Protein 7XNT (pdb70)

Structure (mmCIF, N/CA/C/O backbone):
data_7XNT
#
_entry.id   7XNT
#
_cell.length_a   69.943
_cell.length_b   73.041
_cell.length_c   87.963
_cell.angle_alpha   66.13
_cell.angle_beta   79.56
_cell.angle_gamma   69.10
#
_symmetry.space_group_name_H-M   'P 1'
#
loop_
_entity.id
_entity.type
_entity.pdbx_description
1 polymer '4-hydroxyphenylpyruvate dioxygenase'
2 non-polymer 'COBALT (II) ION'
3 non-polymer 3-(2,6-dimethylphenyl)-1-methyl-6-(2-oxidanyl-6-oxidanylidene-cyclohexen-1-yl)carbonyl-quinazoline-2,4-dione
4 water water
#
loop_
_atom_site.group_PDB
_atom_site.id
_atom_site.type_symbol
_atom_site.label_atom_id
_atom_site.label_alt_id
_atom_site.label_comp_id
_atom_site.label_asym_id
_atom_site.label_entity_id
_atom_site.label_seq_id
_atom_site.pdbx_PDB_ins_code
_atom_site.Cartn_x
_atom_site.Cartn_y
_atom_site.Cartn_z
_atom_site.occupancy
_atom_site.B_iso_or_equiv
_atom_site.auth_seq_id
_atom_site.auth_comp_id
_atom_site.auth_asym_id
_atom_site.auth_atom_id
_atom_site.pdbx_PDB_model_num
ATOM 1 N N . ALA A 1 1 ? 19.242 35.960 46.524 1.00 57.93 1 ALA G N 1
ATOM 2 C CA . ALA A 1 1 ? 20.019 37.187 46.465 1.00 57.00 1 ALA G CA 1
ATOM 3 C C . ALA A 1 1 ? 20.331 37.552 45.011 1.00 53.70 1 ALA G C 1
ATOM 4 O O . ALA A 1 1 ? 21.481 37.833 44.654 1.00 51.47 1 ALA G O 1
ATOM 6 N N . ASP A 1 2 ? 19.300 37.524 44.167 1.00 48.03 2 ASP G N 1
ATOM 7 C CA . ASP A 1 2 ? 19.435 38.052 42.818 1.00 46.94 2 ASP G CA 1
ATOM 8 C C . ASP A 1 2 ? 19.861 39.510 42.890 1.00 50.22 2 ASP G C 1
ATOM 9 O O . ASP A 1 2 ? 19.621 40.198 43.886 1.00 51.53 2 ASP G O 1
ATOM 14 N N . LEU A 1 3 ? 20.504 39.969 41.816 1.00 43.02 3 LEU G N 1
ATOM 15 C CA . LEU A 1 3 ? 21.095 41.297 41.716 1.00 46.15 3 LEU G CA 1
ATOM 16 C C . LEU A 1 3 ? 20.181 42.283 41.005 1.00 43.59 3 LEU G C 1
ATOM 17 O O . LEU A 1 3 ? 20.191 43.475 41.315 1.00 41.90 3 LEU G O 1
ATOM 22 N N . TYR A 1 4 ? 19.433 41.803 40.021 1.00 43.17 4 TYR G N 1
ATOM 23 C CA . TYR A 1 4 ? 18.431 42.585 39.312 1.00 41.26 4 TYR G CA 1
ATOM 24 C C . TYR A 1 4 ? 17.483 41.581 38.665 1.00 40.92 4 TYR G C 1
ATOM 25 O O . TYR A 1 4 ? 17.615 40.370 38.871 1.00 35.57 4 TYR G O 1
ATOM 34 N N . GLU A 1 5 ? 16.510 42.079 37.899 1.00 33.26 5 GLU G N 1
ATOM 35 C CA . GLU A 1 5 ? 15.436 41.212 37.428 1.00 34.69 5 GLU G CA 1
ATOM 36 C C . GLU A 1 5 ? 16.001 39.965 36.746 1.00 33.07 5 GLU G C 1
ATOM 37 O O . GLU A 1 5 ? 16.979 40.017 35.995 1.00 31.06 5 GLU G O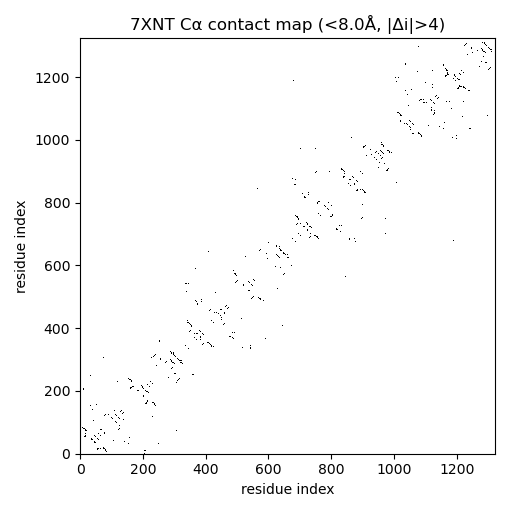 1
ATOM 43 N N . ASN A 1 6 ? 15.376 38.839 37.035 1.00 30.21 6 ASN G N 1
ATOM 44 C CA . ASN A 1 6 ? 15.888 37.513 36.664 1.00 28.24 6 ASN G CA 1
ATOM 45 C C . ASN A 1 6 ? 14.784 36.806 35.879 1.00 29.68 6 ASN G C 1
ATOM 46 O O . ASN A 1 6 ? 14.156 35.864 36.376 1.00 29.93 6 ASN G O 1
ATOM 51 N N . PRO A 1 7 ? 14.502 37.254 34.647 1.00 29.35 7 PRO G N 1
ATOM 52 C CA . PRO A 1 7 ? 13.295 36.752 33.962 1.00 33.25 7 PRO G CA 1
ATOM 53 C C . PRO A 1 7 ? 13.362 35.271 33.618 1.00 31.90 7 PRO G C 1
ATOM 54 O O . PRO A 1 7 ? 12.314 34.628 33.491 1.00 34.32 7 PRO G O 1
ATOM 58 N N . MET A 1 8 ? 14.550 34.726 33.415 1.00 27.25 8 MET G N 1
ATOM 59 C CA . MET A 1 8 ? 14.714 33.292 33.172 1.00 30.65 8 MET G CA 1
ATOM 60 C C . MET A 1 8 ? 14.872 32.471 34.438 1.00 27.10 8 MET G C 1
ATOM 61 O O . MET A 1 8 ? 15.049 31.250 34.341 1.00 30.39 8 MET G O 1
ATOM 66 N N . GLY A 1 9 ? 14.810 33.080 35.613 1.00 25.34 9 GLY G N 1
ATOM 67 C CA . GLY A 1 9 ? 14.928 32.299 36.836 1.00 30.00 9 GLY G CA 1
ATOM 68 C C . GLY A 1 9 ? 16.267 31.602 37.027 1.00 29.14 9 GLY G C 1
ATOM 69 O O . GLY A 1 9 ? 16.307 30.516 37.607 1.00 31.11 9 GLY G O 1
ATOM 70 N N . LEU A 1 10 ? 17.360 32.215 36.577 1.00 25.54 10 LEU G N 1
ATOM 71 C CA . LEU A 1 10 ? 18.684 31.616 36.694 1.00 29.78 10 LEU G CA 1
ATOM 72 C C . LEU A 1 10 ? 19.060 31.424 38.147 1.00 30.18 10 LEU G C 1
ATOM 73 O O . LEU A 1 10 ? 18.744 32.245 38.998 1.00 29.46 10 LEU G O 1
ATOM 78 N N . MET A 1 11 ? 19.784 30.351 38.415 1.00 27.30 11 MET G N 1
ATOM 79 C CA . MET A 1 11 ? 20.229 30.013 39.759 1.00 30.91 11 MET G CA 1
ATOM 80 C C . MET A 1 11 ? 21.598 29.344 39.711 1.00 32.92 11 MET G C 1
ATOM 81 O O . MET A 1 11 ? 21.855 28.379 40.442 1.00 29.75 11 MET G O 1
ATOM 86 N N . GLY A 1 12 ? 22.484 29.815 38.842 1.00 26.62 12 GLY G N 1
ATOM 87 C CA . GLY A 1 12 ? 23.856 29.342 38.852 1.00 31.86 12 GLY G CA 1
ATOM 88 C C . GLY A 1 12 ? 24.132 28.308 37.765 1.00 28.88 12 GLY G C 1
ATOM 89 O O . GLY A 1 12 ? 23.227 27.771 37.128 1.00 27.47 12 GLY G O 1
ATOM 90 N N . PHE A 1 13 ? 25.423 28.095 37.494 1.00 27.77 13 PHE G N 1
ATOM 91 C CA . PHE A 1 13 ? 25.813 27.053 36.559 1.00 33.91 13 PHE G CA 1
ATOM 92 C C . PHE A 1 13 ? 25.333 25.720 37.095 1.00 33.62 13 PHE G C 1
ATOM 93 O O . PHE A 1 13 ? 25.349 25.486 38.308 1.00 26.02 13 PHE G O 1
ATOM 101 N N . GLU A 1 14 ? 24.936 24.835 36.178 1.00 29.54 14 GLU G N 1
ATOM 102 C CA . GLU A 1 14 ? 24.598 23.455 36.525 1.00 25.10 14 GLU G CA 1
ATOM 103 C C . GLU A 1 14 ? 25.678 22.441 36.144 1.00 27.98 14 GLU G C 1
ATOM 104 O O . GLU A 1 14 ? 26.100 21.632 36.981 1.00 25.90 14 GLU G O 1
ATOM 110 N N . PHE A 1 15 ? 26.068 22.395 34.870 1.00 26.18 15 PHE G N 1
ATOM 111 C CA . PHE A 1 15 ? 27.213 21.583 34.490 1.00 24.65 15 PHE G CA 1
ATOM 112 C C . PHE A 1 15 ? 27.909 22.234 33.311 1.00 24.85 15 PHE G C 1
ATOM 113 O O . PHE A 1 15 ? 27.378 23.138 32.666 1.00 27.35 15 PHE G O 1
ATOM 121 N N . ILE A 1 16 ? 29.130 21.792 33.056 1.00 21.22 16 ILE G N 1
ATOM 122 C CA . ILE A 1 16 ? 29.714 22.054 31.754 1.00 23.79 16 ILE G CA 1
ATOM 123 C C . ILE A 1 16 ? 30.041 20.705 31.144 1.00 30.25 16 ILE G C 1
ATOM 124 O O . ILE A 1 16 ? 30.319 19.735 31.856 1.00 30.15 16 ILE G O 1
ATOM 129 N N . GLU A 1 17 ? 29.975 20.655 29.814 1.00 25.48 17 GLU G N 1
ATOM 130 C CA . GLU A 1 17 ? 30.028 19.423 29.055 1.00 29.49 17 GLU G CA 1
ATOM 131 C C . GLU A 1 17 ? 31.251 19.482 28.151 1.00 30.55 17 GLU G C 1
ATOM 132 O O . GLU A 1 17 ? 31.579 20.543 27.625 1.00 29.75 17 GLU G O 1
ATOM 138 N N . PHE A 1 18 ? 31.924 18.344 27.982 1.00 25.09 18 PHE G N 1
ATOM 139 C CA . PHE A 1 18 ? 33.161 18.254 27.211 1.00 28.42 18 PHE G CA 1
ATOM 140 C C . PHE A 1 18 ? 33.054 17.122 26.207 1.00 34.29 18 PHE G C 1
ATOM 141 O O . PHE A 1 18 ? 32.426 16.101 26.477 1.00 28.18 18 PHE G O 1
ATOM 149 N N . ALA A 1 19 ? 33.713 17.285 25.065 1.00 30.68 19 ALA G N 1
ATOM 150 C CA . ALA A 1 19 ? 33.799 16.191 24.130 1.00 28.30 19 ALA G CA 1
ATOM 151 C C . ALA A 1 19 ? 35.119 16.293 23.393 1.00 33.57 19 ALA G C 1
ATOM 152 O O . ALA A 1 19 ? 35.753 17.347 23.331 1.00 29.72 19 ALA G O 1
ATOM 154 N N . SER A 1 20 ? 35.529 15.172 22.833 1.00 30.95 20 SER G N 1
ATOM 155 C CA . SER A 1 20 ? 36.745 15.171 22.105 1.00 29.19 20 SER G CA 1
ATOM 156 C C . SER A 1 20 ? 36.607 14.163 20.981 1.00 35.93 20 SER G C 1
ATOM 157 O O . SER A 1 20 ? 35.964 13.122 21.173 1.00 33.36 20 SER G O 1
ATOM 160 N N . PRO A 1 21 ? 37.180 14.438 19.808 1.00 36.54 21 PRO G N 1
ATOM 161 C CA . PRO A 1 21 ? 37.173 13.444 18.739 1.00 36.46 21 PRO G CA 1
ATOM 162 C C . PRO A 1 21 ? 38.232 12.365 18.927 1.00 36.13 21 PRO G C 1
ATOM 163 O O . PRO A 1 21 ? 38.258 11.408 18.147 1.00 37.10 21 PRO G O 1
ATOM 167 N N . THR A 1 22 ? 39.081 12.480 19.955 1.00 39.35 22 THR G N 1
ATOM 168 C CA . THR A 1 22 ? 40.121 11.506 20.249 1.00 39.99 22 THR G CA 1
ATOM 169 C C . THR A 1 22 ? 39.878 10.832 21.592 1.00 41.07 22 THR G C 1
ATOM 170 O O . THR A 1 22 ? 39.783 11.522 22.617 1.00 40.94 22 THR G O 1
ATOM 174 N N . PRO A 1 23 ? 39.806 9.500 21.642 1.00 41.86 23 PRO G N 1
ATOM 175 C CA . PRO A 1 23 ? 39.571 8.829 22.924 1.00 41.41 23 PRO G CA 1
ATOM 176 C C . PRO A 1 23 ? 40.689 9.091 23.921 1.00 36.84 23 PRO G C 1
ATOM 177 O O . PRO A 1 23 ? 41.842 9.334 23.552 1.00 32.28 23 PRO G O 1
ATOM 181 N N . GLY A 1 24 ? 40.326 9.066 25.201 1.00 38.17 24 GLY G N 1
ATOM 182 C CA . GLY A 1 24 ? 41.325 9.159 26.249 1.00 37.27 24 GLY G CA 1
ATOM 183 C C . GLY A 1 24 ? 42.044 10.486 26.325 1.00 39.34 24 GLY G C 1
ATOM 184 O O . GLY A 1 24 ? 43.130 10.561 26.907 1.00 37.54 24 GLY G O 1
ATOM 185 N N . THR A 1 25 ? 41.481 11.549 25.747 1.00 34.75 25 THR G N 1
ATOM 186 C CA . THR A 1 25 ? 42.131 12.848 25.853 1.00 36.21 25 THR G CA 1
ATOM 187 C C . THR A 1 25 ? 41.509 13.733 26.920 1.00 37.68 25 THR G C 1
ATOM 188 O O . THR A 1 25 ? 42.192 14.623 27.446 1.00 38.73 25 THR G O 1
ATOM 192 N N . LEU A 1 26 ? 40.263 13.480 27.300 1.00 33.59 26 LEU G N 1
ATOM 193 C CA . LEU A 1 26 ? 39.638 14.311 28.319 1.00 35.44 26 LEU G CA 1
ATOM 194 C C . LEU A 1 26 ? 39.804 13.735 29.711 1.00 33.61 26 LEU G C 1
ATOM 195 O O . LEU A 1 26 ? 40.011 14.499 30.671 1.00 31.80 26 LEU G O 1
ATOM 200 N N . GLU A 1 27 ? 39.762 12.399 29.819 1.00 35.36 27 GLU G N 1
ATOM 201 C CA . GLU A 1 27 ? 39.838 11.723 31.113 1.00 33.38 27 GLU G CA 1
ATOM 202 C C . GLU A 1 27 ? 41.070 12.089 31.922 1.00 31.47 27 GLU G C 1
ATOM 203 O O . GLU A 1 27 ? 40.921 12.369 33.123 1.00 34.24 27 GLU G O 1
ATOM 209 N N . PRO A 1 28 ? 42.296 12.060 31.382 1.00 30.88 28 PRO G N 1
ATOM 210 C CA . PRO A 1 28 ? 43.445 12.430 32.223 1.00 34.07 28 PRO G CA 1
ATOM 211 C C . PRO A 1 28 ? 43.431 13.891 32.634 1.00 30.87 28 PRO G C 1
ATOM 212 O O . PRO A 1 28 ? 44.006 14.239 33.670 1.00 32.74 28 PRO G O 1
ATOM 216 N N . ILE A 1 29 ? 42.807 14.765 31.841 1.00 31.12 29 ILE G N 1
ATOM 217 C CA . ILE A 1 29 ? 42.751 16.172 32.224 1.00 34.56 29 ILE G CA 1
ATOM 218 C C . ILE A 1 29 ? 41.847 16.335 33.436 1.00 29.73 29 ILE G C 1
ATOM 219 O O . ILE A 1 29 ? 42.224 16.976 34.416 1.00 27.90 29 ILE G O 1
ATOM 224 N N . PHE A 1 30 ? 40.669 15.693 33.416 1.00 29.44 30 PHE G N 1
ATOM 225 C CA . PHE A 1 30 ? 39.813 15.683 34.595 1.00 29.62 30 PHE G CA 1
ATOM 226 C C . PHE A 1 30 ? 40.567 15.177 35.822 1.00 28.09 30 PHE G C 1
ATOM 227 O O . PHE A 1 30 ? 40.452 15.750 36.901 1.00 28.35 30 PHE G O 1
ATOM 235 N N . GLU A 1 31 ? 41.399 14.140 35.668 1.00 34.62 31 GLU G N 1
ATOM 236 C CA . GLU A 1 31 ? 42.041 13.556 36.847 1.00 32.10 31 GLU G CA 1
ATOM 237 C C . GLU A 1 31 ? 43.072 14.500 37.456 1.00 31.71 31 GLU G C 1
ATOM 238 O O . GLU A 1 31 ? 43.092 14.702 38.680 1.00 29.90 31 GLU G O 1
ATOM 244 N N . ILE A 1 32 ? 43.944 15.082 36.624 1.00 28.77 32 ILE G N 1
ATOM 245 C CA . ILE A 1 32 ? 44.958 15.987 37.139 1.00 27.91 32 ILE G CA 1
ATOM 246 C C . ILE A 1 32 ? 44.342 17.261 37.696 1.00 31.09 32 ILE G C 1
ATOM 247 O O . ILE A 1 32 ? 45.016 17.981 38.436 1.00 29.62 32 ILE G O 1
ATOM 252 N N . MET A 1 33 ? 43.084 17.554 37.375 1.00 29.79 33 MET G N 1
ATOM 253 C CA . MET A 1 33 ? 42.405 18.735 37.917 1.00 28.63 33 MET G CA 1
ATOM 254 C C . MET A 1 33 ? 41.587 18.411 39.155 1.00 28.47 33 MET G C 1
ATOM 255 O O . MET A 1 33 ? 40.776 19.240 39.587 1.00 29.53 33 MET G O 1
ATOM 260 N N . GLY A 1 34 ? 41.744 17.211 39.704 1.00 27.21 34 GLY G N 1
ATOM 261 C CA . GLY A 1 34 ? 41.067 16.867 40.938 1.00 28.42 34 GLY G CA 1
ATOM 262 C C . GLY A 1 34 ? 39.649 16.374 40.789 1.00 26.97 34 GLY G C 1
ATOM 263 O O . GLY A 1 34 ? 38.963 16.217 41.806 1.00 30.63 34 GLY G O 1
ATOM 264 N N . PHE A 1 35 ? 39.179 16.101 39.567 1.00 24.63 35 PHE G N 1
ATOM 265 C CA . PHE A 1 35 ? 37.824 15.610 39.405 1.00 28.37 35 PHE G CA 1
ATOM 266 C C . PHE A 1 35 ? 37.806 14.088 39.510 1.00 32.84 35 PHE G C 1
ATOM 267 O O . PHE A 1 35 ? 38.767 13.418 39.146 1.00 28.01 35 PHE G O 1
ATOM 275 N N . THR A 1 36 ? 36.716 13.559 40.050 1.00 30.39 36 THR G N 1
ATOM 276 C CA . THR A 1 36 ? 36.535 12.119 40.216 1.00 30.12 36 THR G CA 1
ATOM 277 C C . THR A 1 36 ? 35.337 11.690 39.394 1.00 30.48 36 THR G C 1
ATOM 278 O O . THR A 1 36 ? 34.299 12.356 39.419 1.00 31.66 36 THR G O 1
ATOM 282 N N . LYS A 1 37 ? 35.495 10.619 38.638 1.00 34.22 37 LYS G N 1
ATOM 283 C CA . LYS A 1 37 ? 34.361 10.067 37.913 1.00 31.82 37 LYS G CA 1
ATOM 284 C C . LYS A 1 37 ? 33.468 9.362 38.916 1.00 34.54 37 LYS G C 1
ATOM 285 O O . LYS A 1 37 ? 33.908 8.424 39.581 1.00 32.61 37 LYS G O 1
ATOM 291 N N . VAL A 1 38 ? 32.234 9.833 39.050 1.00 24.77 38 VAL G N 1
ATOM 292 C CA . VAL A 1 38 ? 31.289 9.270 40.005 1.00 29.92 38 VAL G CA 1
ATOM 293 C C . VAL A 1 38 ? 30.098 8.596 39.353 1.00 31.21 38 VAL G C 1
ATOM 294 O O . VAL A 1 38 ? 29.320 7.943 40.070 1.00 32.60 38 VAL G O 1
ATOM 298 N N . ALA A 1 39 ? 29.888 8.745 38.046 1.00 25.69 39 ALA G N 1
ATOM 299 C CA . ALA A 1 39 ? 28.677 8.124 37.528 1.00 27.80 39 ALA G CA 1
ATOM 300 C C . ALA A 1 39 ? 28.753 8.038 36.016 1.00 26.95 39 ALA G C 1
ATOM 301 O O . ALA A 1 39 ? 29.492 8.769 35.370 1.00 31.14 39 ALA G O 1
ATOM 303 N N . THR A 1 40 ? 27.935 7.164 35.463 1.00 26.16 40 THR G N 1
ATOM 304 C CA . THR A 1 40 ? 27.878 6.969 34.030 1.00 25.91 40 THR G CA 1
ATOM 305 C C . THR A 1 40 ? 26.415 7.003 33.656 1.00 24.86 40 THR G C 1
ATOM 306 O O . THR A 1 40 ? 25.549 6.575 34.429 1.00 32.75 40 THR G O 1
ATOM 310 N N . HIS A 1 41 ? 26.148 7.546 32.487 1.00 27.41 41 HIS G N 1
ATOM 311 C CA . HIS A 1 41 ? 24.795 7.599 31.976 1.00 31.12 41 HIS G CA 1
ATOM 312 C C . HIS A 1 41 ? 24.142 6.222 31.987 1.00 34.24 41 HIS G C 1
ATOM 313 O O . HIS A 1 41 ? 24.795 5.189 31.810 1.00 34.33 41 HIS G O 1
ATOM 320 N N . ARG A 1 42 ? 22.825 6.242 32.175 1.00 36.30 42 ARG G N 1
ATOM 321 C CA . ARG A 1 42 ? 21.984 5.043 32.135 1.00 42.25 42 ARG G CA 1
ATOM 322 C C . ARG A 1 42 ? 22.106 4.269 30.814 1.00 40.14 42 ARG G C 1
ATOM 323 O O . ARG A 1 42 ? 21.964 3.034 30.792 1.00 33.53 42 ARG G O 1
ATOM 331 N N . SER A 1 43 ? 22.336 4.966 29.702 1.00 37.43 43 SER G N 1
ATOM 332 C CA . SER A 1 43 ? 22.364 4.320 28.390 1.00 32.71 43 SER G CA 1
ATOM 333 C C . SER A 1 43 ? 23.445 4.831 27.462 1.00 36.59 43 SER G C 1
ATOM 334 O O . SER A 1 43 ? 23.772 4.132 26.500 1.00 36.49 43 SER G O 1
ATOM 337 N N . LYS A 1 44 ? 23.999 6.026 27.667 1.00 33.98 44 LYS G N 1
ATOM 338 C CA . LYS A 1 44 ? 24.907 6.587 26.684 1.00 33.22 44 LYS G CA 1
ATOM 339 C C . LYS A 1 44 ? 26.324 6.536 27.219 1.00 30.91 44 LYS G C 1
ATOM 340 O O . LYS A 1 44 ? 26.561 6.312 28.408 1.00 31.49 44 LYS G O 1
ATOM 346 N N . ASN A 1 45 ? 27.278 6.722 26.314 1.00 33.77 45 ASN G N 1
ATOM 347 C CA . ASN A 1 45 ? 28.684 6.761 26.701 1.00 34.54 45 ASN G CA 1
ATOM 348 C C . ASN A 1 45 ? 28.998 8.189 27.159 1.00 36.18 45 ASN G C 1
ATOM 349 O O . ASN A 1 45 ? 29.699 8.957 26.493 1.00 32.89 45 ASN G O 1
ATOM 354 N N . VAL A 1 46 ? 28.415 8.557 28.307 1.00 34.29 46 VAL G N 1
ATOM 355 C CA . VAL A 1 46 ? 28.642 9.870 28.905 1.00 31.06 46 VAL G CA 1
ATOM 356 C C . VAL A 1 46 ? 28.768 9.703 30.418 1.00 28.80 46 VAL G C 1
ATOM 357 O O . VAL A 1 46 ? 28.095 8.863 31.025 1.00 27.86 46 VAL G O 1
ATOM 361 N N . HIS A 1 47 ? 29.694 10.453 31.009 1.00 29.56 47 HIS G N 1
ATOM 362 C CA . HIS A 1 47 ? 30.138 10.210 32.373 1.00 29.25 47 HIS G CA 1
ATOM 363 C C . HIS A 1 47 ? 30.174 11.504 33.161 1.00 32.34 47 HIS G C 1
ATOM 364 O O . HIS A 1 47 ? 30.353 12.596 32.605 1.00 30.57 47 HIS G O 1
ATOM 371 N N . LEU A 1 48 ? 29.974 11.371 34.470 1.00 30.99 48 LEU G N 1
ATOM 372 C CA . LEU A 1 48 ? 29.908 12.517 35.359 1.00 33.28 48 LEU G CA 1
ATOM 373 C C . LEU A 1 48 ? 31.157 12.542 36.232 1.00 32.72 48 LEU G C 1
ATOM 374 O O . LEU A 1 48 ? 31.410 11.600 37.000 1.00 29.40 48 LEU G O 1
ATOM 379 N N . TYR A 1 49 ? 31.945 13.602 36.089 1.00 31.03 49 TYR G N 1
ATOM 380 C CA . TYR A 1 49 ? 33.071 13.879 36.969 1.00 28.31 49 TYR G CA 1
ATOM 381 C C . TYR A 1 49 ? 32.709 15.003 37.925 1.00 31.90 49 TYR G C 1
ATOM 382 O O . TYR A 1 49 ? 32.047 15.970 37.536 1.00 30.87 49 TYR G O 1
ATOM 391 N N . ARG A 1 50 ? 33.161 14.899 39.169 1.00 27.45 50 ARG G N 1
ATOM 392 C CA . ARG A 1 50 ? 32.659 15.812 40.180 1.00 29.83 50 ARG G CA 1
ATOM 393 C C . ARG A 1 50 ? 33.791 16.231 41.100 1.00 29.48 50 ARG G C 1
ATOM 394 O O . ARG A 1 50 ? 34.751 15.487 41.285 1.00 30.02 50 ARG G O 1
ATOM 402 N N . GLN A 1 51 ? 33.712 17.472 41.595 1.00 26.00 51 GLN G N 1
ATOM 403 C CA . GLN A 1 51 ? 34.627 17.994 42.609 1.00 29.87 51 GLN G CA 1
ATOM 404 C C . GLN A 1 51 ? 33.891 19.133 43.295 1.00 26.62 51 GLN G C 1
ATOM 405 O O . GLN A 1 51 ? 33.407 20.019 42.610 1.00 24.88 51 GLN G O 1
ATOM 411 N N . GLY A 1 52 ? 33.763 19.092 44.617 1.00 31.51 52 GLY G N 1
ATOM 412 C CA . GLY A 1 52 ? 32.909 20.068 45.273 1.00 31.44 52 GLY G CA 1
ATOM 413 C C . GLY A 1 52 ? 31.547 20.085 44.620 1.00 29.48 52 GLY G C 1
ATOM 414 O O . GLY A 1 52 ? 30.957 19.042 44.351 1.00 25.80 52 GLY G O 1
ATOM 415 N N . GLU A 1 53 ? 31.038 21.276 44.312 1.00 25.44 53 GLU G N 1
ATOM 416 C CA . GLU A 1 53 ? 29.751 21.407 43.632 1.00 31.46 53 GLU G CA 1
ATOM 417 C C . GLU A 1 53 ? 29.879 21.482 42.116 1.00 31.23 53 GLU G C 1
ATOM 418 O O . GLU A 1 53 ? 28.920 21.872 41.454 1.00 33.12 53 GLU G O 1
ATOM 420 N N . ILE A 1 54 ? 31.033 21.127 41.551 1.00 25.21 54 ILE G N 1
ATOM 421 C CA . ILE A 1 54 ? 31.239 21.189 40.114 1.00 25.85 54 ILE G CA 1
ATOM 422 C C . ILE A 1 54 ? 30.836 19.876 39.465 1.00 24.00 54 ILE G C 1
ATOM 423 O O . ILE A 1 54 ? 31.362 18.818 39.814 1.00 28.71 54 ILE G O 1
ATOM 428 N N . ASN A 1 55 ? 29.984 19.957 38.454 1.00 26.84 55 ASN G N 1
ATOM 429 C CA . ASN A 1 55 ? 29.538 18.810 37.673 1.00 23.46 55 ASN G CA 1
ATOM 430 C C . ASN A 1 55 ? 30.114 18.985 36.276 1.00 30.69 55 ASN G C 1
ATOM 431 O O . ASN A 1 55 ? 29.767 19.934 35.577 1.00 26.40 55 ASN G O 1
ATOM 436 N N . LEU A 1 56 ? 31.033 18.125 35.889 1.00 26.95 56 LEU G N 1
ATOM 437 C CA . LEU A 1 56 ? 31.560 18.120 34.529 1.00 26.40 56 LEU G CA 1
ATOM 438 C C . LEU A 1 56 ? 31.067 16.863 33.856 1.00 32.93 56 LEU G C 1
ATOM 439 O O . LEU A 1 56 ? 31.122 15.793 34.452 1.00 31.40 56 LEU G O 1
ATOM 444 N N . ILE A 1 57 ? 30.600 16.981 32.621 1.00 32.72 57 ILE G N 1
ATOM 445 C CA . ILE A 1 57 ? 30.072 15.839 31.901 1.00 26.31 57 ILE G CA 1
ATOM 446 C C . ILE A 1 57 ? 30.981 15.537 30.723 1.00 32.20 57 ILE G C 1
ATOM 447 O O . ILE A 1 57 ? 31.268 16.410 29.894 1.00 30.07 57 ILE G O 1
ATOM 452 N N . LEU A 1 58 ? 31.462 14.301 30.674 1.00 27.37 58 LEU G N 1
ATOM 453 C CA . LEU A 1 58 ? 32.282 13.811 29.574 1.00 29.79 58 LEU G CA 1
ATOM 454 C C . LEU A 1 58 ? 31.348 13.131 28.585 1.00 30.85 58 LEU G C 1
ATOM 455 O O . LEU A 1 58 ? 30.787 12.071 28.876 1.00 32.86 58 LEU G O 1
ATOM 460 N N . ASN A 1 59 ? 31.167 13.735 27.433 1.00 34.82 59 ASN G N 1
ATOM 461 C CA . ASN A 1 59 ? 30.197 13.254 26.464 1.00 30.41 59 ASN G CA 1
ATOM 462 C C . ASN A 1 59 ? 30.965 12.583 25.338 1.00 37.04 59 ASN G C 1
ATOM 463 O O . ASN A 1 59 ? 31.512 13.252 24.453 1.00 33.75 59 ASN G O 1
ATOM 468 N N . ASN A 1 60 ? 30.982 11.249 25.378 1.00 39.24 60 ASN G N 1
ATOM 469 C CA . ASN A 1 60 ? 31.608 10.412 24.370 1.00 38.46 60 ASN G CA 1
ATOM 470 C C . ASN A 1 60 ? 30.591 9.765 23.445 1.00 39.13 60 ASN G C 1
ATOM 471 O O . ASN A 1 60 ? 30.922 8.773 22.795 1.00 33.24 60 ASN G O 1
ATOM 476 N N . GLU A 1 61 ? 29.367 10.288 23.390 1.00 33.41 61 GLU G N 1
ATOM 477 C CA . GLU A 1 61 ? 28.306 9.630 22.632 1.00 42.11 61 GLU G CA 1
ATOM 478 C C . GLU A 1 61 ? 28.523 9.866 21.146 1.00 44.79 61 GLU G C 1
ATOM 479 O O . GLU A 1 61 ? 28.563 11.028 20.702 1.00 38.44 61 GLU G O 1
ATOM 485 N N . PRO A 1 62 ? 28.684 8.822 20.334 1.00 43.25 62 PRO G N 1
ATOM 486 C CA . PRO A 1 62 ? 28.948 9.056 18.915 1.00 44.32 62 PRO G CA 1
ATOM 487 C C . PRO A 1 62 ? 27.700 9.561 18.207 1.00 43.32 62 PRO G C 1
ATOM 488 O O . PRO A 1 62 ? 26.581 9.445 18.708 1.00 44.74 62 PRO G O 1
ATOM 492 N N . ASN A 1 63 ? 27.925 10.178 17.042 1.00 41.30 63 ASN G N 1
ATOM 493 C CA . ASN A 1 63 ? 26.851 10.631 16.161 1.00 43.27 63 ASN G CA 1
ATOM 494 C C . ASN A 1 63 ? 25.901 11.599 16.866 1.00 46.25 63 ASN G C 1
ATOM 495 O O . ASN A 1 63 ? 24.704 11.656 16.559 1.00 45.88 63 ASN G O 1
ATOM 500 N N . SER A 1 64 ? 26.421 12.377 17.807 1.00 38.51 64 SER G N 1
ATOM 501 C CA . SER A 1 64 ? 25.613 13.235 18.649 1.00 34.66 64 SER G CA 1
ATOM 502 C C . SER A 1 64 ? 26.004 14.686 18.389 1.00 36.11 64 SER G C 1
ATOM 503 O O . SER A 1 64 ? 26.948 14.968 17.652 1.00 33.84 64 SER G O 1
ATOM 506 N N . ILE A 1 65 ? 25.249 15.610 18.984 1.00 35.13 65 ILE G N 1
ATOM 507 C CA . ILE A 1 65 ? 25.600 17.030 18.887 1.00 36.97 65 ILE G CA 1
ATOM 508 C C . ILE A 1 65 ? 27.023 17.251 19.381 1.00 34.96 65 ILE G C 1
ATOM 509 O O . ILE A 1 65 ? 27.841 17.919 18.734 1.00 34.64 65 ILE G O 1
ATOM 514 N N . ALA A 1 66 ? 27.333 16.678 20.542 1.00 32.89 66 ALA G N 1
ATOM 515 C CA . ALA A 1 66 ? 28.670 16.772 21.105 1.00 35.77 66 ALA G CA 1
ATOM 516 C C . ALA A 1 66 ? 29.731 16.306 20.113 1.00 34.97 66 ALA G C 1
ATOM 517 O O . ALA A 1 66 ? 30.714 17.011 19.875 1.00 31.63 66 ALA G O 1
ATOM 519 N N . SER A 1 67 ? 29.566 15.106 19.538 1.00 36.20 67 SER G N 1
ATOM 520 C CA . SER A 1 67 ? 30.618 14.575 18.677 1.00 36.99 67 SER G CA 1
ATOM 521 C C . SER A 1 67 ? 30.772 15.410 17.407 1.00 34.98 67 SER G C 1
ATOM 522 O O . SER A 1 67 ? 31.893 15.620 16.943 1.00 37.14 67 SER G O 1
ATOM 525 N N . TYR A 1 68 ? 29.670 15.892 16.827 1.00 33.56 68 TYR G N 1
ATOM 526 C CA . TYR A 1 68 ? 29.808 16.817 15.696 1.00 38.36 68 TYR G CA 1
ATOM 527 C C . TYR A 1 68 ? 30.563 18.072 16.106 1.00 37.14 68 TYR G C 1
ATOM 528 O O . TYR A 1 68 ? 31.348 18.618 15.327 1.00 38.48 68 TYR G O 1
ATOM 537 N N . PHE A 1 69 ? 30.335 18.540 17.328 1.00 33.49 69 PHE G N 1
ATOM 538 C CA . PHE A 1 69 ? 30.961 19.777 17.779 1.00 35.51 69 PHE G CA 1
ATOM 539 C C . PHE A 1 69 ? 32.450 19.563 18.005 1.00 35.21 69 PHE G C 1
ATOM 540 O O . PHE A 1 69 ? 33.284 20.358 17.555 1.00 30.89 69 PHE G O 1
ATOM 548 N N . ALA A 1 70 ? 32.794 18.476 18.704 1.00 34.06 70 ALA G N 1
ATOM 549 C CA . ALA A 1 70 ? 34.188 18.112 18.908 1.00 32.70 70 ALA G CA 1
ATOM 550 C C . ALA A 1 70 ? 34.887 17.827 17.586 1.00 34.99 70 ALA G C 1
ATOM 551 O O . ALA A 1 70 ? 36.074 18.113 17.451 1.00 33.60 70 ALA G O 1
ATOM 553 N N . ALA A 1 71 ? 34.180 17.233 16.617 1.00 35.17 71 ALA G N 1
ATOM 554 C CA . ALA A 1 71 ? 34.774 17.018 15.301 1.00 32.42 71 ALA G CA 1
ATOM 555 C C . ALA A 1 71 ? 35.268 18.327 14.703 1.00 35.19 71 ALA G C 1
ATOM 556 O O . ALA A 1 71 ? 36.370 18.397 14.147 1.00 37.43 71 ALA G O 1
ATOM 558 N N . GLU A 1 72 ? 34.468 19.378 14.822 1.00 35.74 72 GLU G N 1
ATOM 559 C CA . GLU A 1 72 ? 34.813 20.681 14.258 1.00 34.71 72 GLU G CA 1
ATOM 560 C C . GLU A 1 72 ? 35.867 21.405 15.082 1.00 36.54 72 GLU G C 1
ATOM 561 O O . GLU A 1 72 ? 36.752 22.059 14.520 1.00 35.05 72 GLU G O 1
ATOM 567 N N . HIS A 1 73 ? 35.821 21.278 16.408 1.00 36.09 73 HIS G N 1
ATOM 568 C CA . HIS A 1 73 ? 36.591 22.147 17.285 1.00 35.66 73 HIS G CA 1
ATOM 569 C C . HIS A 1 73 ? 37.670 21.456 18.092 1.00 35.30 73 HIS G C 1
ATOM 570 O O . HIS A 1 73 ? 38.450 22.155 18.747 1.00 39.38 73 HIS G O 1
ATOM 577 N N . GLY A 1 74 ? 37.735 20.128 18.093 1.00 31.10 74 GLY G N 1
ATOM 578 C CA . GLY A 1 74 ? 38.736 19.430 18.859 1.00 32.71 74 GLY G CA 1
ATOM 579 C C . GLY A 1 74 ? 38.253 19.213 20.272 1.00 33.80 74 GLY G C 1
ATOM 580 O O . GLY A 1 74 ? 37.073 19.390 20.582 1.00 35.08 74 GLY G O 1
ATOM 581 N N . PRO A 1 75 ? 39.154 18.814 21.157 1.00 31.71 75 PRO G N 1
ATOM 582 C CA . PRO A 1 75 ? 38.790 18.703 22.577 1.00 35.14 75 PRO G CA 1
ATOM 583 C C . PRO A 1 75 ? 38.308 20.053 23.099 1.00 36.85 75 PRO G C 1
ATOM 584 O O . PRO A 1 75 ? 38.929 21.090 22.847 1.00 30.46 75 PRO G O 1
ATOM 588 N N . SER A 1 76 ? 37.189 20.043 23.825 1.00 27.13 76 SER G N 1
ATOM 589 C CA . SER A 1 76 ? 36.510 21.322 24.012 1.00 33.43 76 SER G CA 1
ATOM 590 C C . SER A 1 76 ? 35.376 21.192 25.011 1.00 26.65 76 SER G C 1
ATOM 591 O O . SER A 1 76 ? 34.887 20.099 25.293 1.00 30.81 76 SER G O 1
ATOM 594 N N . VAL A 1 77 ? 34.935 22.344 25.501 1.00 29.47 77 VAL G N 1
ATOM 595 C CA . VAL A 1 77 ? 33.653 22.475 26.183 1.00 32.51 77 VAL G CA 1
ATOM 596 C C . VAL A 1 77 ? 32.585 22.567 25.099 1.00 32.40 77 VAL G C 1
ATOM 597 O O . VAL A 1 77 ? 32.438 23.610 24.451 1.00 31.55 77 VAL G O 1
ATOM 601 N N . CYS A 1 78 ? 31.820 21.493 24.915 1.00 22.85 78 CYS G N 1
ATOM 602 C CA . CYS A 1 78 ? 30.813 21.450 23.862 1.00 28.19 78 CYS G CA 1
ATOM 603 C C . CYS A 1 78 ? 29.436 21.832 24.373 1.00 31.76 78 CYS G C 1
ATOM 604 O O . CYS A 1 78 ? 28.458 21.765 23.620 1.00 33.24 78 CYS G O 1
ATOM 607 N N . GLY A 1 79 ? 29.323 22.245 25.628 1.00 28.43 79 GLY G N 1
ATOM 608 C CA . GLY A 1 79 ? 27.996 22.428 26.166 1.00 25.19 79 GLY G CA 1
ATOM 609 C C . GLY A 1 79 ? 28.027 23.064 27.523 1.00 26.19 79 GLY G C 1
ATOM 610 O O . GLY A 1 79 ? 28.998 22.929 28.271 1.00 23.81 79 GLY G O 1
ATOM 611 N N . MET A 1 80 ? 27.004 23.849 27.823 1.00 25.27 80 MET G N 1
ATOM 612 C CA . MET A 1 80 ? 26.981 24.516 29.106 1.00 26.29 80 MET G CA 1
ATOM 613 C C . MET A 1 80 ? 25.554 24.506 29.618 1.00 26.65 80 MET G C 1
ATOM 614 O O . MET A 1 80 ? 24.621 24.675 28.840 1.00 27.76 80 MET G O 1
ATOM 619 N N . ALA A 1 81 ? 25.380 24.334 30.925 1.00 23.05 81 ALA G N 1
ATOM 620 C CA . ALA A 1 81 ? 24.039 24.227 31.477 1.00 22.16 81 ALA G CA 1
ATOM 621 C C . ALA A 1 81 ? 23.850 25.233 32.596 1.00 25.95 81 ALA G C 1
ATOM 622 O O . ALA A 1 81 ? 24.692 25.335 33.497 1.00 24.44 81 ALA G O 1
ATOM 624 N N . PHE A 1 82 ? 22.733 25.951 32.546 1.00 24.62 82 PHE G N 1
ATOM 625 C CA . PHE A 1 82 ? 22.335 26.868 33.603 1.00 28.01 82 PHE G CA 1
ATOM 626 C C . PHE A 1 82 ? 21.216 26.223 34.396 1.00 27.51 82 PHE G C 1
ATOM 627 O O . PHE A 1 82 ? 20.264 25.695 33.809 1.00 29.19 82 PHE G O 1
ATOM 635 N N . ARG A 1 83 ? 21.310 26.308 35.724 1.00 24.94 83 ARG G N 1
ATOM 636 C CA . ARG A 1 83 ? 20.177 26.013 36.575 1.00 24.59 83 ARG G CA 1
ATOM 637 C C . ARG A 1 83 ? 19.098 27.066 36.383 1.00 31.64 83 ARG G C 1
ATOM 638 O O . ARG A 1 83 ? 19.391 28.260 36.392 1.00 28.20 83 ARG G O 1
ATOM 646 N N . VAL A 1 84 ? 17.847 26.632 36.201 1.00 29.78 84 VAL G N 1
ATOM 647 C CA . VAL A 1 84 ? 16.716 27.546 36.151 1.00 27.57 84 VAL G CA 1
ATOM 648 C C . VAL A 1 84 ? 15.628 27.013 37.076 1.00 32.29 84 VAL G C 1
ATOM 649 O O . VAL A 1 84 ? 15.600 25.829 37.423 1.00 27.41 84 VAL G O 1
ATOM 653 N N . LYS A 1 85 ? 14.743 27.916 37.510 1.00 31.90 85 LYS G N 1
ATOM 654 C CA . LYS A 1 85 ? 13.636 27.490 38.373 1.00 33.63 85 LYS G CA 1
ATOM 655 C C . LYS A 1 85 ? 12.627 26.653 37.606 1.00 35.84 85 LYS G C 1
ATOM 656 O O . LYS A 1 85 ? 12.145 25.628 38.109 1.00 38.67 85 LYS G O 1
ATOM 662 N N . ASP A 1 86 ? 12.341 27.040 36.368 1.00 30.25 86 ASP G N 1
ATOM 663 C CA . ASP A 1 86 ? 11.275 26.430 35.574 1.00 31.03 86 ASP G CA 1
ATOM 664 C C . ASP A 1 86 ? 11.815 26.347 34.145 1.00 35.32 86 ASP G C 1
ATOM 665 O O . ASP A 1 86 ? 11.821 27.339 33.410 1.00 27.39 86 ASP G O 1
ATOM 670 N N . SER A 1 87 ? 12.260 25.156 33.737 1.00 29.77 87 SER G N 1
ATOM 671 C CA . SER A 1 87 ? 12.921 25.064 32.444 1.00 27.20 87 SER G CA 1
ATOM 672 C C . SER A 1 87 ? 11.928 25.151 31.277 1.00 33.38 87 SER G C 1
ATOM 673 O O . SER A 1 87 ? 12.303 25.563 30.167 1.00 28.89 87 SER G O 1
ATOM 676 N N . GLN A 1 88 ? 10.669 24.767 31.486 1.00 31.65 88 GLN G N 1
ATOM 677 C CA . GLN A 1 88 ? 9.670 24.976 30.441 1.00 34.10 88 GLN G CA 1
ATOM 678 C C . GLN A 1 88 ? 9.443 26.467 30.198 1.00 34.95 88 GLN G C 1
ATOM 679 O O . GLN A 1 88 ? 9.433 26.923 29.052 1.00 33.92 88 GLN G O 1
ATOM 685 N N . LYS A 1 89 ? 9.297 27.244 31.265 1.00 33.17 89 LYS G N 1
ATOM 686 C CA . LYS A 1 89 ? 9.092 28.687 31.099 1.00 32.15 89 LYS G CA 1
ATOM 687 C C . LYS A 1 89 ? 10.309 29.329 30.441 1.00 35.22 89 LYS G C 1
ATOM 688 O O . LYS A 1 89 ? 10.188 30.029 29.425 1.00 37.46 89 LYS G O 1
ATOM 694 N N . ALA A 1 90 ? 11.503 29.065 30.985 1.00 32.23 90 ALA G N 1
ATOM 695 C CA . ALA A 1 90 ? 12.710 29.657 30.431 1.00 30.74 90 ALA G CA 1
ATOM 696 C C . ALA A 1 90 ? 12.867 29.303 28.962 1.00 32.29 90 ALA G C 1
ATOM 697 O O . ALA A 1 90 ? 13.092 30.181 28.131 1.00 33.99 90 ALA G O 1
ATOM 699 N N . TYR A 1 91 ? 12.728 28.016 28.618 1.00 33.79 91 TYR G N 1
ATOM 700 C CA . TYR A 1 91 ? 12.931 27.593 27.236 1.00 31.08 91 TYR G CA 1
ATOM 701 C C . TYR A 1 91 ? 11.924 28.248 26.299 1.00 33.46 91 TYR G C 1
ATOM 702 O O . TYR A 1 91 ? 12.284 28.744 25.224 1.00 28.74 91 TYR G O 1
ATOM 711 N N . ASN A 1 92 ? 10.649 28.223 26.675 1.00 31.76 92 ASN G N 1
ATOM 712 C CA . ASN A 1 92 ? 9.627 28.852 25.849 1.00 38.10 92 ASN G CA 1
ATOM 713 C C . ASN A 1 92 ? 9.914 30.341 25.676 1.00 35.81 92 ASN G C 1
ATOM 714 O O . ASN A 1 92 ? 9.825 30.877 24.564 1.00 30.72 92 ASN G O 1
ATOM 719 N N . ARG A 1 93 ? 10.327 31.006 26.754 1.00 34.17 93 ARG G N 1
ATOM 720 C CA . ARG A 1 93 ? 10.681 32.418 26.651 1.00 34.96 93 ARG G CA 1
ATOM 721 C C . ARG A 1 93 ? 11.849 32.620 25.697 1.00 35.70 93 ARG G C 1
ATOM 722 O O . ARG A 1 93 ? 11.848 33.553 24.886 1.00 28.74 93 ARG G O 1
ATOM 730 N N . ALA A 1 94 ? 12.852 31.746 25.771 1.00 32.47 94 ALA G N 1
ATOM 731 C CA . ALA A 1 94 ? 14.023 31.885 24.913 1.00 28.37 94 ALA G CA 1
ATOM 732 C C . ALA A 1 94 ? 13.631 31.791 23.447 1.00 35.09 94 ALA G C 1
ATOM 733 O O . ALA A 1 94 ? 14.026 32.630 22.625 1.00 34.32 94 ALA G O 1
ATOM 735 N N . LEU A 1 95 ? 12.856 30.761 23.101 1.00 33.89 95 LEU G N 1
ATOM 736 C CA . LEU A 1 95 ? 12.377 30.613 21.729 1.00 33.93 95 LEU G CA 1
ATOM 737 C C . LEU A 1 95 ? 11.549 31.819 21.290 1.00 34.96 95 LEU G C 1
ATOM 738 O O . LEU A 1 95 ? 11.717 32.319 20.178 1.00 37.89 95 LEU G O 1
ATOM 743 N N . GLU A 1 96 ? 10.613 32.273 22.121 1.00 35.61 96 GLU G N 1
ATOM 744 C CA . GLU A 1 96 ? 9.807 33.424 21.717 1.00 35.08 96 GLU G CA 1
ATOM 745 C C . GLU A 1 96 ? 10.689 34.639 21.446 1.00 38.21 96 GLU G C 1
ATOM 746 O O . GLU A 1 96 ? 10.371 35.449 20.573 1.00 41.96 96 GLU G O 1
ATOM 752 N N . LEU A 1 97 ? 11.826 34.757 22.142 1.00 33.20 97 LEU G N 1
ATOM 753 C CA . LEU A 1 97 ? 12.764 35.845 21.914 1.00 35.42 97 LEU G CA 1
ATOM 754 C C . LEU A 1 97 ? 13.723 35.573 20.770 1.00 37.61 97 LEU G C 1
ATOM 755 O O . LEU A 1 97 ? 14.666 36.344 20.572 1.00 40.80 97 LEU G O 1
ATOM 760 N N . GLY A 1 98 ? 13.494 34.525 19.990 1.00 37.93 98 GLY G N 1
ATOM 761 C CA . GLY A 1 98 ? 14.306 34.272 18.820 1.00 34.79 98 GLY G CA 1
ATOM 762 C C . GLY A 1 98 ? 15.485 33.351 19.029 1.00 37.11 98 GLY G C 1
ATOM 763 O O . GLY A 1 98 ? 16.289 33.194 18.107 1.00 36.26 98 GLY G O 1
ATOM 764 N N . ALA A 1 99 ? 15.628 32.747 20.204 1.00 32.62 99 ALA G N 1
ATOM 765 C CA . ALA A 1 99 ? 16.695 31.768 20.368 1.00 36.41 99 ALA G CA 1
ATOM 766 C C . ALA A 1 99 ? 16.423 30.547 19.493 1.00 35.47 99 ALA G C 1
ATOM 767 O O . ALA A 1 99 ? 15.286 30.265 19.123 1.00 35.11 99 ALA G O 1
ATOM 769 N N . GLN A 1 100 ? 17.504 29.808 19.157 1.00 33.38 100 GLN G N 1
ATOM 770 C CA . GLN A 1 100 ? 17.321 28.671 18.266 1.00 38.25 100 GLN G CA 1
ATOM 771 C C . GLN A 1 100 ? 17.410 27.365 19.045 1.00 35.77 100 GLN G C 1
ATOM 772 O O . GLN A 1 100 ? 18.428 27.112 19.720 1.00 37.12 100 GLN G O 1
ATOM 778 N N . PRO A 1 101 ? 16.396 26.514 18.933 1.00 35.79 101 PRO G N 1
ATOM 779 C CA . PRO A 1 101 ? 16.442 25.212 19.603 1.00 36.43 101 PRO G CA 1
ATOM 780 C C . PRO A 1 101 ? 17.587 24.353 19.093 1.00 38.43 101 PRO G C 1
ATOM 781 O O . PRO A 1 101 ? 17.951 24.394 17.917 1.00 35.24 101 PRO G O 1
ATOM 785 N N . ILE A 1 102 ? 18.166 23.574 19.998 1.00 37.07 102 ILE G N 1
ATOM 786 C CA . ILE A 1 102 ? 19.095 22.510 19.627 1.00 37.72 102 ILE G CA 1
ATOM 787 C C . ILE A 1 102 ? 18.507 21.218 20.150 1.00 42.69 102 ILE G C 1
ATOM 788 O O . ILE A 1 102 ? 18.314 21.066 21.362 1.00 42.59 102 ILE G O 1
ATOM 793 N N . HIS A 1 103 ? 18.210 20.294 19.247 1.00 41.00 103 HIS G N 1
ATOM 794 C CA . HIS A 1 103 ? 17.581 19.045 19.628 1.00 47.52 103 HIS G CA 1
ATOM 795 C C . HIS A 1 103 ? 18.655 18.067 20.082 1.00 41.48 103 HIS G C 1
ATOM 796 O O . HIS A 1 103 ? 19.517 17.691 19.287 1.00 37.09 103 HIS G O 1
ATOM 803 N N . ILE A 1 104 ? 18.623 17.700 21.364 1.00 39.07 104 ILE G N 1
ATOM 804 C CA . ILE A 1 104 ? 19.480 16.667 21.936 1.00 43.84 104 ILE G CA 1
ATOM 805 C C . ILE A 1 104 ? 18.675 15.372 22.032 1.00 49.18 104 ILE G C 1
ATOM 806 O O . ILE A 1 104 ? 17.628 15.332 22.691 1.00 49.74 104 ILE G O 1
ATOM 811 N N . ASP A 1 105 ? 19.168 14.313 21.389 1.00 48.87 105 ASP G N 1
ATOM 812 C CA . ASP A 1 105 ? 18.428 13.057 21.321 1.00 51.82 105 ASP G CA 1
ATOM 813 C C . ASP A 1 105 ? 18.292 12.438 22.708 1.00 46.95 105 ASP G C 1
ATOM 814 O O . ASP A 1 105 ? 19.290 12.233 23.410 1.00 45.21 105 ASP G O 1
ATOM 819 N N . THR A 1 106 ? 17.044 12.154 23.088 1.00 46.77 106 THR G N 1
ATOM 820 C CA . THR A 1 106 ? 16.649 11.636 24.397 1.00 44.54 106 THR G CA 1
ATOM 821 C C . THR A 1 106 ? 16.217 10.187 24.225 1.00 42.12 106 THR G C 1
ATOM 822 O O . THR A 1 106 ? 15.346 9.897 23.398 1.00 39.77 106 THR G O 1
ATOM 826 N N . GLY A 1 107 ? 16.817 9.295 24.992 1.00 40.93 107 GLY G N 1
ATOM 827 C CA . GLY A 1 107 ? 16.441 7.896 24.965 1.00 36.82 107 GLY G CA 1
ATOM 828 C C . GLY A 1 107 ? 15.175 7.632 25.748 1.00 36.76 107 GLY G C 1
ATOM 829 O O . GLY A 1 107 ? 14.673 8.481 26.527 1.00 34.27 107 GLY G O 1
ATOM 830 N N . PRO A 1 108 ? 14.609 6.440 25.537 1.00 38.45 108 PRO G N 1
ATOM 831 C CA . PRO A 1 108 ? 13.392 6.074 26.269 1.00 35.76 108 PRO G CA 1
ATOM 832 C C . PRO A 1 108 ? 13.650 6.127 27.754 1.00 30.55 108 PRO G C 1
ATOM 833 O O . PRO A 1 108 ? 14.710 5.720 28.225 1.00 28.41 108 PRO G O 1
ATOM 837 N N . MET A 1 109 ? 12.677 6.661 28.486 1.00 28.30 109 MET G N 1
ATOM 838 C CA . MET A 1 109 ? 12.724 6.705 29.938 1.00 28.46 109 MET G CA 1
ATOM 839 C C . MET A 1 109 ? 13.850 7.604 30.440 1.00 33.78 109 MET G C 1
ATOM 840 O O . MET A 1 109 ? 14.206 7.541 31.603 1.00 30.14 109 MET G O 1
ATOM 845 N N . GLU A 1 110 ? 14.423 8.452 29.585 1.00 30.77 110 GLU G N 1
ATOM 846 C CA . GLU A 1 110 ? 15.351 9.490 30.028 1.00 34.76 110 GLU G CA 1
ATOM 847 C C . GLU A 1 110 ? 14.724 10.878 29.871 1.00 30.96 110 GLU G C 1
ATOM 848 O O . GLU A 1 110 ? 13.669 11.043 29.258 1.00 29.36 110 GLU G O 1
ATOM 854 N N . LEU A 1 111 ? 15.398 11.875 30.448 1.00 33.07 111 LEU G N 1
ATOM 855 C CA . LEU A 1 111 ? 14.912 13.256 30.475 1.00 31.14 111 LEU G CA 1
ATOM 856 C C . LEU A 1 111 ? 15.129 13.990 29.148 1.00 30.45 111 LEU G C 1
ATOM 857 O O . LEU A 1 111 ? 16.228 14.001 28.592 1.00 32.57 111 LEU G O 1
ATOM 862 N N . ASN A 1 112 ? 14.088 14.657 28.674 1.00 33.95 112 ASN G N 1
ATOM 863 C CA . ASN A 1 112 ? 14.236 15.586 27.561 1.00 37.52 112 ASN G CA 1
ATOM 864 C C . ASN A 1 112 ? 14.998 16.830 28.037 1.00 38.18 112 ASN G C 1
ATOM 865 O O . ASN A 1 112 ? 14.531 17.554 28.914 1.00 33.10 112 ASN G O 1
ATOM 870 N N . LEU A 1 113 ? 16.177 17.088 27.479 1.00 35.79 113 LEU G N 1
ATOM 871 C CA . LEU A 1 113 ? 16.945 18.246 27.948 1.00 39.96 113 LEU G CA 1
ATOM 872 C C . LEU A 1 113 ? 16.762 19.429 27.009 1.00 35.41 113 LEU G C 1
ATOM 873 O O . LEU A 1 113 ? 17.129 19.334 25.829 1.00 38.80 113 LEU G O 1
ATOM 878 N N . PRO A 1 114 ? 16.251 20.560 27.485 1.00 36.94 114 PRO G N 1
ATOM 879 C CA . PRO A 1 114 ? 16.077 21.713 26.602 1.00 33.51 114 PRO G CA 1
ATOM 880 C C . PRO A 1 114 ? 17.383 22.472 26.444 1.00 32.68 114 PRO G C 1
ATOM 881 O O . PRO A 1 114 ? 18.119 22.698 27.409 1.00 30.87 114 PRO G O 1
ATOM 885 N N . ALA A 1 115 ? 17.672 22.845 25.208 1.00 29.16 115 ALA G N 1
ATOM 886 C CA . ALA A 1 115 ? 18.916 23.525 24.908 1.00 31.35 115 ALA G CA 1
ATOM 887 C C . ALA A 1 115 ? 18.677 24.447 23.735 1.00 32.50 115 ALA G C 1
ATOM 888 O O . ALA A 1 115 ? 17.989 24.067 22.779 1.00 31.76 115 ALA G O 1
ATOM 890 N N . ILE A 1 116 ? 19.259 25.639 23.808 1.00 28.83 116 ILE G N 1
ATOM 891 C CA . ILE A 1 116 ? 19.247 26.570 22.697 1.00 28.39 116 ILE G CA 1
ATOM 892 C C . ILE A 1 116 ? 20.675 26.699 22.181 1.00 29.96 116 ILE G C 1
ATOM 893 O O . ILE A 1 116 ? 21.644 26.351 22.867 1.00 30.41 116 ILE G O 1
ATOM 898 N N . LYS A 1 117 ? 20.804 27.179 20.947 1.00 26.91 117 LYS G N 1
ATOM 899 C CA . LYS A 1 117 ? 22.120 27.340 20.344 1.00 27.50 117 LYS G CA 1
ATOM 900 C C . LYS A 1 117 ? 22.876 28.472 21.031 1.00 35.07 117 LYS G C 1
ATOM 901 O O . LYS A 1 117 ? 22.378 29.607 21.117 1.00 31.79 117 LYS G O 1
ATOM 907 N N . GLY A 1 118 ? 24.074 28.153 21.525 1.00 30.40 118 GLY G N 1
ATOM 908 C CA . GLY A 1 118 ? 24.880 29.083 22.300 1.00 28.78 118 GLY G CA 1
ATOM 909 C C . GLY A 1 118 ? 26.196 29.389 21.632 1.00 30.60 118 GLY G C 1
ATOM 910 O O . GLY A 1 118 ? 26.308 29.306 20.405 1.00 29.79 118 GLY G O 1
ATOM 911 N N . ILE A 1 119 ? 27.209 29.731 22.432 1.00 31.37 119 ILE G N 1
ATOM 912 C CA . ILE A 1 119 ? 28.493 30.156 21.877 1.00 34.93 119 ILE G CA 1
ATOM 913 C C . ILE A 1 119 ? 29.049 29.111 20.924 1.00 35.70 119 ILE G C 1
ATOM 914 O O . ILE A 1 119 ? 29.220 27.926 21.273 1.00 29.95 119 ILE G O 1
ATOM 919 N N . GLY A 1 120 ? 29.332 29.552 19.697 1.00 37.25 120 GLY G N 1
ATOM 920 C CA . GLY A 1 120 ? 29.974 28.691 18.729 1.00 36.23 120 GLY G CA 1
ATOM 921 C C . GLY A 1 120 ? 29.155 27.491 18.327 1.00 36.25 120 GLY G C 1
ATOM 922 O O . GLY A 1 120 ? 29.718 26.494 17.868 1.00 44.71 120 GLY G O 1
ATOM 923 N N . GLY A 1 121 ? 27.836 27.555 18.505 1.00 35.27 121 GLY G N 1
ATOM 924 C CA . GLY A 1 121 ? 26.961 26.441 18.235 1.00 32.88 121 GLY G CA 1
ATOM 925 C C . GLY A 1 121 ? 26.756 25.494 19.405 1.00 36.41 121 GLY G C 1
ATOM 926 O O . GLY A 1 121 ? 25.958 24.555 19.291 1.00 32.96 121 GLY G O 1
ATOM 927 N N . ALA A 1 122 ? 27.431 25.717 20.531 1.00 36.82 122 ALA G N 1
ATOM 928 C CA . ALA A 1 122 ? 27.349 24.779 21.638 1.00 33.05 122 ALA G CA 1
ATOM 929 C C . ALA A 1 122 ? 25.993 24.905 22.327 1.00 31.29 122 ALA G C 1
ATOM 930 O O . ALA A 1 122 ? 25.519 26.020 22.560 1.00 27.00 122 ALA G O 1
ATOM 932 N N . PRO A 1 123 ? 25.338 23.792 22.648 1.00 32.46 123 PRO G N 1
ATOM 933 C CA . PRO A 1 123 ? 24.059 23.889 23.354 1.00 26.47 123 PRO G CA 1
ATOM 934 C C . PRO A 1 123 ? 24.235 24.585 24.694 1.00 26.40 123 PRO G C 1
ATOM 935 O O . PRO A 1 123 ? 25.259 24.437 25.365 1.00 26.67 123 PRO G O 1
ATOM 939 N N . LEU A 1 124 ? 23.266 25.444 24.999 1.00 27.06 124 LEU G N 1
ATOM 940 C CA . LEU A 1 124 ? 23.065 26.082 26.292 1.00 29.64 124 LEU G CA 1
ATOM 941 C C . LEU A 1 124 ? 21.826 25.422 26.894 1.00 27.36 124 LEU G C 1
ATOM 942 O O . LEU A 1 124 ? 20.702 25.670 26.431 1.00 25.55 124 LEU G O 1
ATOM 947 N N . TYR A 1 125 ? 22.040 24.564 27.904 1.00 29.16 125 TYR G N 1
ATOM 948 C CA . TYR A 1 125 ? 20.959 23.830 28.567 1.00 29.33 125 TYR G CA 1
ATOM 949 C C . TYR A 1 125 ? 20.332 24.643 29.687 1.00 30.10 125 TYR G C 1
ATOM 950 O O . TYR A 1 125 ? 21.023 25.370 30.417 1.00 28.23 125 TYR G O 1
ATOM 959 N N . LEU A 1 126 ? 19.017 24.481 29.844 1.00 28.12 126 LEU G N 1
ATOM 960 C CA . LEU A 1 126 ? 18.253 25.099 30.919 1.00 28.50 126 LEU G CA 1
ATOM 961 C C . LEU A 1 126 ? 17.718 23.974 31.806 1.00 29.47 126 LEU G C 1
ATOM 962 O O . LEU A 1 126 ? 16.802 23.259 31.414 1.00 24.21 126 LEU G O 1
ATOM 967 N N . ILE A 1 127 ? 18.286 23.810 32.997 1.00 26.29 127 ILE G N 1
ATOM 968 C CA . ILE A 1 127 ? 18.032 22.631 33.819 1.00 28.70 127 ILE G CA 1
ATOM 969 C C . ILE A 1 127 ? 17.363 23.086 35.107 1.00 30.90 127 ILE G C 1
ATOM 970 O O . ILE A 1 127 ? 17.959 23.855 35.868 1.00 30.69 127 ILE G O 1
ATOM 975 N N . ASP A 1 128 ? 16.147 22.594 35.375 1.00 28.58 128 ASP G N 1
ATOM 976 C CA . ASP A 1 128 ? 15.427 22.959 36.597 1.00 29.03 128 ASP G CA 1
ATOM 977 C C . ASP A 1 128 ? 15.337 21.825 37.610 1.00 32.03 128 ASP G C 1
ATOM 978 O O . ASP A 1 128 ? 14.449 21.839 38.477 1.00 37.01 128 ASP G O 1
ATOM 983 N N . ARG A 1 129 ? 16.235 20.852 37.500 1.00 30.15 129 ARG G N 1
ATOM 984 C CA . ARG A 1 129 ? 16.272 19.730 38.430 1.00 30.81 129 ARG G CA 1
ATOM 985 C C . ARG A 1 129 ? 17.653 19.634 39.063 1.00 33.20 129 ARG G C 1
ATOM 986 O O . ARG A 1 129 ? 18.643 19.390 38.373 1.00 32.17 129 ARG G O 1
ATOM 994 N N . PHE A 1 130 ? 17.720 19.834 40.375 1.00 34.12 130 PHE G N 1
ATOM 995 C CA . PHE A 1 130 ? 19.003 19.851 41.065 1.00 37.34 130 PHE G CA 1
ATOM 996 C C . PHE A 1 130 ? 18.751 19.503 42.520 1.00 45.29 130 PHE G C 1
ATOM 997 O O . PHE A 1 130 ? 17.612 19.537 42.990 1.00 41.59 130 PHE G O 1
ATOM 1005 N N . GLY A 1 131 ? 19.838 19.194 43.235 1.00 43.89 131 GLY G N 1
ATOM 1006 C CA . GLY A 1 131 ? 19.748 18.791 44.627 1.00 47.63 131 GLY G CA 1
ATOM 1007 C C . GLY A 1 131 ? 19.874 17.286 44.773 1.00 49.66 131 GLY G C 1
ATOM 1008 O O . GLY A 1 131 ? 19.433 16.545 43.888 1.00 45.43 131 GLY G O 1
ATOM 1009 N N . GLU A 1 132 ? 20.482 16.822 45.867 1.00 51.27 132 GLU G N 1
ATOM 1010 C CA . GLU A 1 132 ? 20.667 15.387 46.078 1.00 47.23 132 GLU G CA 1
ATOM 1011 C C . GLU A 1 132 ? 19.335 14.656 45.975 1.00 50.73 132 GLU G C 1
ATOM 1012 O O . GLU A 1 132 ? 18.386 14.957 46.706 1.00 56.83 132 GLU G O 1
ATOM 1014 N N . GLY A 1 133 ? 19.258 13.704 45.049 1.00 44.76 133 GLY G N 1
ATOM 1015 C CA . GLY A 1 133 ? 18.068 12.933 44.823 1.00 47.60 133 GLY G CA 1
ATOM 1016 C C . GLY A 1 133 ? 17.192 13.445 43.697 1.00 46.93 133 GLY G C 1
ATOM 1017 O O . GLY A 1 133 ? 16.502 12.648 43.054 1.00 48.65 133 GLY G O 1
ATOM 1018 N N . SER A 1 134 ? 17.193 14.753 43.445 1.00 44.16 134 SER G N 1
ATOM 1019 C CA . SER A 1 134 ? 16.318 15.332 42.437 1.00 42.12 134 SER G CA 1
ATOM 1020 C C . SER A 1 134 ? 17.083 15.837 41.226 1.00 39.10 134 SER G C 1
ATOM 1021 O O . SER A 1 134 ? 16.514 16.565 40.399 1.00 42.00 134 SER G O 1
ATOM 1024 N N . SER A 1 135 ? 18.359 15.502 41.119 1.00 37.47 135 SER G N 1
ATOM 1025 C CA . SER A 1 135 ? 19.179 16.063 40.062 1.00 34.83 135 SER G CA 1
ATOM 1026 C C . SER A 1 135 ? 18.999 15.256 38.788 1.00 35.56 135 SER G C 1
ATOM 1027 O O . SER A 1 135 ? 18.487 14.131 38.793 1.00 29.34 135 SER G O 1
ATOM 1030 N N . ILE A 1 136 ? 19.481 15.821 37.683 1.00 30.78 136 ILE G N 1
ATOM 1031 C CA . ILE A 1 136 ? 19.429 15.054 36.465 1.00 25.04 136 ILE G CA 1
ATOM 1032 C C . ILE A 1 136 ? 20.393 13.879 36.537 1.00 31.61 136 ILE G C 1
ATOM 1033 O O . ILE A 1 136 ? 20.190 12.883 35.843 1.00 33.17 136 ILE G O 1
ATOM 1038 N N . TYR A 1 137 ? 21.438 13.976 37.366 1.00 29.88 137 TYR G N 1
ATOM 1039 C CA . TYR A 1 137 ? 22.356 12.857 37.543 1.00 26.99 137 TYR G CA 1
ATOM 1040 C C . TYR A 1 137 ? 21.690 11.735 38.308 1.00 31.82 137 TYR G C 1
ATOM 1041 O O . TYR A 1 137 ? 21.913 10.557 38.013 1.00 33.67 137 TYR G O 1
ATOM 1050 N N . ASP A 1 138 ? 20.902 12.080 39.322 1.00 29.16 138 ASP G N 1
ATOM 1051 C CA . ASP A 1 138 ? 20.210 11.038 40.077 1.00 37.42 138 ASP G CA 1
ATOM 1052 C C . ASP A 1 138 ? 19.243 10.273 39.183 1.00 36.32 138 ASP G C 1
ATOM 1053 O O . ASP A 1 138 ? 19.109 9.044 39.301 1.00 28.82 138 ASP G O 1
ATOM 1058 N N . ILE A 1 139 ? 18.657 10.967 38.215 1.00 31.46 139 ILE G N 1
ATOM 1059 C CA . ILE A 1 139 ? 17.636 10.403 37.343 1.00 31.98 139 ILE G CA 1
ATOM 1060 C C . ILE A 1 139 ? 18.240 9.655 36.165 1.00 33.12 139 ILE G C 1
ATOM 1061 O O . ILE A 1 139 ? 17.840 8.525 35.866 1.00 27.39 139 ILE G O 1
ATOM 1066 N N . ASP A 1 140 ? 19.227 10.226 35.478 1.00 31.53 140 ASP G N 1
ATOM 1067 C CA . ASP A 1 140 ? 19.680 9.633 34.223 1.00 32.33 140 ASP G CA 1
ATOM 1068 C C . ASP A 1 140 ? 21.079 9.034 34.294 1.00 32.04 140 ASP G C 1
ATOM 1069 O O . ASP A 1 140 ? 21.593 8.580 33.269 1.00 33.14 140 ASP G O 1
ATOM 1074 N N . PHE A 1 141 ? 21.725 9.057 35.456 1.00 27.63 141 PHE G N 1
ATOM 1075 C CA . PHE A 1 141 ? 23.051 8.495 35.618 1.00 30.67 141 PHE G CA 1
ATOM 1076 C C . PHE A 1 141 ? 22.976 7.425 36.687 1.00 35.28 141 PHE G C 1
ATOM 1077 O O . PHE A 1 141 ? 22.035 7.391 37.487 1.00 30.68 141 PHE G O 1
ATOM 1085 N N . VAL A 1 142 ? 23.983 6.555 36.679 1.00 32.09 142 VAL G N 1
ATOM 1086 C CA . VAL A 1 142 ? 24.134 5.499 37.670 1.00 35.16 142 VAL G CA 1
ATOM 1087 C C . VAL A 1 142 ? 25.465 5.718 38.379 1.00 30.03 142 VAL G C 1
ATOM 1088 O O . VAL A 1 142 ? 26.524 5.687 37.742 1.00 36.27 142 VAL G O 1
ATOM 1092 N N . TYR A 1 143 ? 25.409 5.979 39.675 1.00 31.31 143 TYR G N 1
ATOM 1093 C CA . TYR A 1 143 ? 26.621 6.224 40.442 1.00 39.39 143 TYR G CA 1
ATOM 1094 C C . TYR A 1 143 ? 27.340 4.914 40.690 1.00 46.52 143 TYR G C 1
ATOM 1095 O O . TYR A 1 143 ? 26.700 3.916 40.999 1.00 39.75 143 TYR G O 1
ATOM 1104 N N . LEU A 1 144 ? 28.672 4.927 40.556 1.00 47.28 144 LEU G N 1
ATOM 1105 C CA . LEU A 1 144 ? 29.464 3.730 40.810 1.00 51.59 144 LEU G CA 1
ATOM 1106 C C . LEU A 1 144 ? 29.119 3.157 42.172 1.00 56.39 144 LEU G C 1
ATOM 1107 O O . LEU A 1 144 ? 28.908 3.901 43.135 1.00 49.12 144 LEU G O 1
ATOM 1112 N N . GLU A 1 145 ? 29.045 1.826 42.240 1.00 58.16 145 GLU G N 1
ATOM 1113 C CA . GLU A 1 145 ? 28.703 1.158 43.487 1.00 63.20 145 GLU G CA 1
ATOM 1114 C C . GLU A 1 145 ? 29.711 1.529 44.568 1.00 64.86 145 GLU G C 1
ATOM 1115 O O . GLU A 1 145 ? 30.925 1.378 44.385 1.00 64.99 145 GLU G O 1
ATOM 1117 N N . GLY A 1 146 ? 29.205 2.055 45.681 1.00 61.56 146 GLY G N 1
ATOM 1118 C CA . GLY A 1 146 ? 30.036 2.339 46.833 1.00 63.47 146 GLY G CA 1
ATOM 1119 C C . GLY A 1 146 ? 30.631 3.734 46.883 1.00 65.78 146 GLY G C 1
ATOM 1120 O O . GLY A 1 146 ? 30.566 4.398 47.921 1.00 65.49 146 GLY G O 1
ATOM 1121 N N . VAL A 1 147 ? 31.207 4.178 45.762 1.00 63.94 147 VAL G N 1
ATOM 1122 C CA . VAL A 1 147 ? 31.968 5.421 45.617 1.00 62.34 147 VAL G CA 1
ATOM 1123 C C . VAL A 1 147 ? 31.266 6.618 46.261 1.00 60.76 147 VAL G C 1
ATOM 1124 O O . VAL A 1 147 ? 30.033 6.674 46.336 1.00 63.79 147 VAL G O 1
ATOM 1128 N N . GLU A 1 148 ? 32.041 7.574 46.764 1.00 54.30 148 GLU G N 1
ATOM 1129 C CA . GLU A 1 148 ? 31.452 8.741 47.393 1.00 55.28 148 GLU G CA 1
ATOM 1130 C C . GLU A 1 148 ? 31.029 9.742 46.329 1.00 47.02 148 GLU G C 1
ATOM 1131 O O . GLU A 1 148 ? 31.819 10.091 45.449 1.00 42.34 148 GLU G O 1
ATOM 1137 N N . ARG A 1 149 ? 29.780 10.197 46.412 1.00 40.81 149 ARG G N 1
ATOM 1138 C CA . ARG A 1 149 ? 29.166 10.946 45.323 1.00 45.53 149 ARG G CA 1
ATOM 1139 C C . ARG A 1 149 ? 29.504 12.429 45.338 1.00 42.18 149 ARG G C 1
ATOM 1140 O O . ARG A 1 149 ? 29.236 13.122 44.349 1.00 38.31 149 ARG G O 1
ATOM 1148 N N . ASN A 1 150 ? 30.054 12.941 46.431 1.00 40.73 150 ASN G N 1
ATOM 1149 C CA . ASN A 1 150 ? 30.410 14.352 46.552 1.00 40.13 150 ASN G CA 1
ATOM 1150 C C . ASN A 1 150 ? 31.900 14.513 46.838 1.00 38.20 150 ASN G C 1
ATOM 1151 O O . ASN A 1 150 ? 32.282 15.111 47.846 1.00 39.61 150 ASN G O 1
ATOM 1156 N N . PRO A 1 151 ? 32.775 14.018 45.965 1.00 35.04 151 PRO G N 1
ATOM 1157 C CA . PRO A 1 151 ? 34.208 14.067 46.281 1.00 33.85 151 PRO G CA 1
ATOM 1158 C C . PRO A 1 151 ? 34.698 15.503 46.414 1.00 36.74 151 PRO G C 1
ATOM 1159 O O . PRO A 1 151 ? 34.260 16.404 45.691 1.00 34.94 151 PRO G O 1
ATOM 1163 N N . VAL A 1 152 ? 35.594 15.717 47.379 1.00 35.44 152 VAL G N 1
ATOM 1164 C CA . VAL A 1 152 ? 36.136 17.051 47.604 1.00 35.61 152 VAL G CA 1
ATOM 1165 C C . VAL A 1 152 ? 37.334 17.295 46.693 1.00 35.18 152 VAL G C 1
ATOM 1166 O O . VAL A 1 152 ? 37.629 18.445 46.348 1.00 32.21 152 VAL G O 1
ATOM 1170 N N . GLY A 1 153 ? 38.001 16.221 46.258 1.00 30.61 153 GLY G N 1
ATOM 1171 C CA . GLY A 1 153 ? 39.111 16.336 45.330 1.00 30.29 153 GLY G CA 1
ATOM 1172 C C . GLY A 1 153 ? 40.205 17.227 45.886 1.00 34.76 153 GLY G C 1
ATOM 1173 O O . GLY A 1 153 ? 40.616 17.122 47.051 1.00 32.15 153 GLY G O 1
ATOM 1174 N N . ALA A 1 154 ? 40.670 18.143 45.048 1.00 30.90 154 ALA G N 1
ATOM 1175 C CA . ALA A 1 154 ? 41.687 19.119 45.413 1.00 27.21 154 ALA G CA 1
ATOM 1176 C C . ALA A 1 154 ? 41.086 20.431 45.936 1.00 34.45 154 ALA G C 1
ATOM 1177 O O . ALA A 1 154 ? 41.792 21.441 46.002 1.00 31.50 154 ALA G O 1
ATOM 1179 N N . GLY A 1 155 ? 39.816 20.427 46.330 1.00 30.95 155 GLY G N 1
ATOM 1180 C CA . GLY A 1 155 ? 39.217 21.593 46.959 1.00 32.81 155 GLY G CA 1
ATOM 1181 C C . GLY A 1 155 ? 38.557 22.596 46.036 1.00 34.41 155 GLY G C 1
ATOM 1182 O O . GLY A 1 155 ? 38.206 23.697 46.496 1.00 31.44 155 GLY G O 1
ATOM 1183 N N . LEU A 1 156 ? 38.398 22.282 44.749 1.00 30.80 156 LEU G N 1
ATOM 1184 C CA . LEU A 1 156 ? 37.624 23.163 43.884 1.00 30.28 156 LEU G CA 1
ATOM 1185 C C . LEU A 1 156 ? 36.141 23.026 44.210 1.00 30.62 156 LEU G C 1
ATOM 1186 O O . LEU A 1 156 ? 35.633 21.919 44.386 1.00 31.15 156 LEU G O 1
ATOM 1191 N N . LYS A 1 157 ? 35.454 24.170 44.300 1.00 27.51 157 LYS G N 1
ATOM 1192 C CA . LYS A 1 157 ? 34.139 24.286 44.910 1.00 29.25 157 LYS G CA 1
ATOM 1193 C C . LYS A 1 157 ? 33.041 24.514 43.885 1.00 28.85 157 LYS G C 1
ATOM 1194 O O . LYS A 1 157 ? 32.009 23.850 43.948 1.00 31.68 157 LYS G O 1
ATOM 1200 N N . VAL A 1 158 ? 33.190 25.526 43.014 1.00 28.13 158 VAL G N 1
ATOM 1201 C CA . VAL A 1 158 ? 32.165 25.872 42.034 1.00 30.37 158 VAL G CA 1
ATOM 1202 C C . VAL A 1 158 ? 32.862 26.435 40.808 1.00 25.34 158 VAL G C 1
ATOM 1203 O O . VAL A 1 158 ? 34.015 26.850 40.873 1.00 28.53 158 VAL G O 1
ATOM 1207 N N . ILE A 1 159 ? 32.155 26.452 39.675 1.00 27.22 159 ILE G N 1
ATOM 1208 C CA . ILE A 1 159 ? 32.607 27.281 38.562 1.00 26.94 159 ILE G CA 1
ATOM 1209 C C . ILE A 1 159 ? 32.429 28.744 38.956 1.00 29.25 159 ILE G C 1
ATOM 1210 O O . ILE A 1 159 ? 31.308 29.204 39.192 1.00 28.67 159 ILE G O 1
ATOM 1215 N N . ASP A 1 160 ? 33.545 29.465 39.048 1.00 25.47 160 ASP G N 1
ATOM 1216 C CA . ASP A 1 160 ? 33.497 30.894 39.328 1.00 30.48 160 ASP G CA 1
ATOM 1217 C C . ASP A 1 160 ? 33.025 31.662 38.104 1.00 32.27 160 ASP G C 1
ATOM 1218 O O . ASP A 1 160 ? 32.142 32.521 38.188 1.00 30.13 160 ASP G O 1
ATOM 1223 N N . HIS A 1 161 ? 33.628 31.374 36.955 1.00 27.22 161 HIS G N 1
ATOM 1224 C CA . HIS A 1 161 ? 33.272 32.068 35.740 1.00 29.96 161 HIS G CA 1
ATOM 1225 C C . HIS A 1 161 ? 33.788 31.256 34.573 1.00 26.47 161 HIS G C 1
ATOM 1226 O O . HIS A 1 161 ? 34.622 30.363 34.725 1.00 31.50 161 HIS G O 1
ATOM 1233 N N . LEU A 1 162 ? 33.294 31.583 33.393 1.00 27.43 162 LEU G N 1
ATOM 1234 C CA . LEU A 1 162 ? 33.940 31.044 32.217 1.00 30.21 162 LEU G CA 1
ATOM 1235 C C . LEU A 1 162 ? 33.803 32.042 31.093 1.00 25.57 162 LEU G C 1
ATOM 1236 O O . LEU A 1 162 ? 32.864 32.833 31.059 1.00 27.37 162 LEU G O 1
ATOM 1241 N N . THR A 1 163 ? 34.736 31.991 30.169 1.00 27.40 163 THR G N 1
ATOM 1242 C CA . THR A 1 163 ? 34.825 33.027 29.162 1.00 29.96 163 THR G CA 1
ATOM 1243 C C . THR A 1 163 ? 34.417 32.483 27.806 1.00 35.72 163 THR G C 1
ATOM 1244 O O . THR A 1 163 ? 34.261 31.273 27.602 1.00 35.48 163 THR G O 1
ATOM 1248 N N . HIS A 1 164 ? 34.212 33.410 26.889 1.00 28.00 164 HIS G N 1
ATOM 1249 C CA . HIS A 1 164 ? 34.042 33.123 25.476 1.00 26.21 164 HIS G CA 1
ATOM 1250 C C . HIS A 1 164 ? 35.055 33.992 24.753 1.00 31.43 164 HIS G C 1
ATOM 1251 O O . HIS A 1 164 ? 35.139 35.193 25.037 1.00 29.23 164 HIS G O 1
ATOM 1258 N N . ASN A 1 165 ? 35.795 33.407 23.815 1.00 29.16 165 ASN G N 1
ATOM 1259 C CA . ASN A 1 165 ? 36.546 34.188 22.842 1.00 34.01 165 ASN G CA 1
ATOM 1260 C C . ASN A 1 165 ? 35.693 34.284 21.598 1.00 29.42 165 ASN G C 1
ATOM 1261 O O . ASN A 1 165 ? 35.069 33.301 21.197 1.00 28.21 165 ASN G O 1
ATOM 1266 N N . VAL A 1 166 ? 35.569 35.486 21.060 1.00 27.60 166 VAL G N 1
ATOM 1267 C CA . VAL A 1 166 ? 34.673 35.705 19.935 1.00 32.75 166 VAL G CA 1
ATOM 1268 C C . VAL A 1 166 ? 35.440 36.504 18.902 1.00 31.43 166 VAL G C 1
ATOM 1269 O O . VAL A 1 166 ? 36.489 37.073 19.191 1.00 31.14 166 VAL G O 1
ATOM 1273 N N . TYR A 1 167 ? 34.931 36.509 17.679 1.00 31.49 167 TYR G N 1
ATOM 1274 C CA . TYR A 1 167 ? 35.629 37.229 16.631 1.00 37.00 167 TYR G CA 1
ATOM 1275 C C . TYR A 1 167 ? 35.393 38.729 16.778 1.00 42.15 167 TYR G C 1
ATOM 1276 O O . TYR A 1 167 ? 34.460 39.179 17.451 1.00 39.93 167 TYR G O 1
ATOM 1285 N N . ARG A 1 168 ? 36.267 39.505 16.144 1.00 45.30 168 ARG G N 1
ATOM 1286 C CA . ARG A 1 168 ? 36.198 40.953 16.256 1.00 45.49 168 ARG G CA 1
ATOM 1287 C C . ARG A 1 168 ? 34.796 41.431 15.931 1.00 42.07 168 ARG G C 1
ATOM 1288 O O . ARG A 1 168 ? 34.172 40.953 14.983 1.00 47.92 168 ARG G O 1
ATOM 1296 N N . GLY A 1 169 ? 34.284 42.349 16.745 1.00 45.66 169 GLY G N 1
ATOM 1297 C CA . GLY A 1 169 ? 32.946 42.852 16.544 1.00 39.00 169 GLY G CA 1
ATOM 1298 C C . GLY A 1 169 ? 31.820 41.933 16.972 1.00 43.79 169 GLY G C 1
ATOM 1299 O O . GLY A 1 169 ? 30.655 42.337 16.888 1.00 39.18 169 GLY G O 1
ATOM 1300 N N . ARG A 1 170 ? 32.119 40.705 17.413 1.00 38.41 170 ARG G N 1
ATOM 1301 C CA . ARG A 1 170 ? 31.088 39.778 17.863 1.00 39.94 170 ARG G CA 1
ATOM 1302 C C . ARG A 1 170 ? 30.735 39.931 19.335 1.00 36.14 170 ARG G C 1
ATOM 1303 O O . ARG A 1 170 ? 29.708 39.398 19.768 1.00 40.09 170 ARG G O 1
ATOM 1311 N N . MET A 1 171 ? 31.573 40.618 20.111 1.00 39.06 171 MET G N 1
ATOM 1312 C CA . MET A 1 171 ? 31.263 40.865 21.512 1.00 40.83 171 MET G CA 1
ATOM 1313 C C . MET A 1 171 ? 29.901 41.532 21.666 1.00 42.83 171 MET G C 1
ATOM 1314 O O . MET A 1 171 ? 29.102 41.141 22.527 1.00 36.41 171 MET G O 1
ATOM 1319 N N . VAL A 1 172 ? 29.604 42.518 20.813 1.00 38.80 172 VAL G N 1
ATOM 1320 C CA . VAL A 1 172 ? 28.282 43.149 20.804 1.00 40.47 172 VAL G CA 1
ATOM 1321 C C . VAL A 1 172 ? 27.190 42.114 20.541 1.00 37.98 172 VAL G C 1
ATOM 1322 O O . VAL A 1 172 ? 26.109 42.137 21.150 1.00 34.02 172 VAL G O 1
ATOM 1326 N N . TYR A 1 173 ? 27.462 41.180 19.639 1.00 38.15 173 TYR G N 1
ATOM 1327 C CA . TYR A 1 173 ? 26.507 40.114 19.358 1.00 36.34 173 TYR G CA 1
ATOM 1328 C C . TYR A 1 173 ? 26.284 39.241 20.591 1.00 33.69 173 TYR G C 1
ATOM 1329 O O . TYR A 1 173 ? 25.142 38.993 20.997 1.00 32.23 173 TYR G O 1
ATOM 1338 N N . TRP A 1 174 ? 27.369 38.812 21.236 1.00 34.26 174 TRP G N 1
ATOM 1339 C CA . TRP A 1 174 ? 27.224 37.918 22.372 1.00 33.04 174 TRP G CA 1
ATOM 1340 C C . TRP A 1 174 ? 26.798 38.652 23.637 1.00 32.31 174 TRP G C 1
ATOM 1341 O O . TRP A 1 174 ? 26.126 38.058 24.480 1.00 31.63 174 TRP G O 1
ATOM 1352 N N . ALA A 1 175 ? 27.131 39.938 23.787 1.00 31.27 175 ALA G N 1
ATOM 1353 C CA . ALA A 1 175 ? 26.546 40.708 24.879 1.00 34.77 175 ALA G CA 1
ATOM 1354 C C . ALA A 1 175 ? 25.043 40.776 24.712 1.00 28.59 175 ALA G C 1
ATOM 1355 O O . ALA A 1 175 ? 24.289 40.538 25.663 1.00 26.50 175 ALA G O 1
ATOM 1357 N N . ASN A 1 176 ? 24.589 41.045 23.487 1.00 28.34 176 ASN G N 1
ATOM 1358 C CA . ASN A 1 176 ? 23.158 41.128 23.233 1.00 31.43 176 ASN G CA 1
ATOM 1359 C C . ASN A 1 176 ? 22.483 39.794 23.483 1.00 31.49 176 ASN G C 1
ATOM 1360 O O . ASN A 1 176 ? 21.370 39.739 24.023 1.00 32.23 176 ASN G O 1
ATOM 1362 N N . PHE A 1 177 ? 23.130 38.709 23.061 1.00 29.97 177 PHE G N 1
ATOM 1363 C CA . PHE A 1 177 ? 22.575 37.392 23.289 1.00 26.55 177 PHE G CA 1
ATOM 1364 C C . PHE A 1 177 ? 22.271 37.184 24.762 1.00 25.41 177 PHE G C 1
ATOM 1365 O O . PHE A 1 177 ? 21.151 36.825 25.130 1.00 29.57 177 PHE G O 1
ATOM 1373 N N . TYR A 1 178 ? 23.244 37.440 25.624 1.00 23.66 178 TYR G N 1
ATOM 1374 C CA . TYR A 1 178 ? 22.995 37.191 27.036 1.00 26.72 178 TYR G CA 1
ATOM 1375 C C . TYR A 1 178 ? 22.097 38.250 27.631 1.00 26.37 178 TYR G C 1
ATOM 1376 O O . TYR A 1 178 ? 21.346 37.962 28.556 1.00 25.05 178 TYR G O 1
ATOM 1385 N N . GLU A 1 179 ? 22.158 39.476 27.113 1.00 26.12 179 GLU G N 1
ATOM 1386 C CA . GLU A 1 179 ? 21.298 40.516 27.652 1.00 27.37 179 GLU G CA 1
ATOM 1387 C C . GLU A 1 179 ? 19.847 40.244 27.315 1.00 24.08 179 GLU G C 1
ATOM 1388 O O . GLU A 1 179 ? 18.975 40.276 28.188 1.00 29.94 179 GLU G O 1
ATOM 1394 N N . LYS A 1 180 ? 19.569 40.013 26.036 1.00 26.28 180 LYS G N 1
ATOM 1395 C CA . LYS A 1 180 ? 18.192 39.822 25.589 1.00 30.14 180 LYS G CA 1
ATOM 1396 C C . LYS A 1 180 ? 17.552 38.584 26.197 1.00 29.74 180 LYS G C 1
ATOM 1397 O O . LYS A 1 180 ? 16.393 38.626 26.629 1.00 31.12 180 LYS G O 1
ATOM 1403 N N . LEU A 1 181 ? 18.277 37.463 26.231 1.00 27.12 181 LEU G N 1
ATOM 1404 C CA . LEU A 1 181 ? 17.655 36.226 26.717 1.00 26.29 181 LEU G CA 1
ATOM 1405 C C . LEU A 1 181 ? 17.616 36.151 28.244 1.00 30.48 181 LEU G C 1
ATOM 1406 O O . LEU A 1 181 ? 16.594 35.761 28.819 1.00 31.59 181 LEU G O 1
ATOM 1411 N N . PHE A 1 182 ? 18.705 36.524 28.928 1.00 27.51 182 PHE G N 1
ATOM 1412 C CA . PHE A 1 182 ? 18.825 36.300 30.368 1.00 28.18 182 PHE G CA 1
ATOM 1413 C C . PHE A 1 182 ? 18.986 37.546 31.231 1.00 30.64 182 PHE G C 1
ATOM 1414 O O . PHE A 1 182 ? 19.147 37.407 32.453 1.00 31.04 182 PHE G O 1
ATOM 1422 N N . ASN A 1 183 ? 19.011 38.751 30.645 1.00 33.06 183 ASN G N 1
ATOM 1423 C CA . ASN A 1 183 ? 19.310 39.970 31.396 1.00 27.82 183 ASN G CA 1
ATOM 1424 C C . ASN A 1 183 ? 20.653 39.884 32.111 1.00 31.18 183 ASN G C 1
ATOM 1425 O O . ASN A 1 183 ? 20.812 40.364 33.239 1.00 27.77 183 ASN G O 1
ATOM 1430 N N . PHE A 1 184 ? 21.639 39.264 31.465 1.00 30.94 184 PHE G N 1
ATOM 1431 C CA . PHE A 1 184 ? 23.003 39.527 31.889 1.00 29.63 184 PHE G CA 1
ATOM 1432 C C . PHE A 1 184 ? 23.276 41.012 31.693 1.00 29.07 184 PHE G C 1
ATOM 1433 O O . PHE A 1 184 ? 22.799 41.610 30.737 1.00 26.32 184 PHE G O 1
ATOM 1441 N N . ARG A 1 185 ? 24.098 41.586 32.564 1.00 27.21 185 ARG G N 1
ATOM 1442 C CA . ARG A 1 185 ? 24.463 42.993 32.431 1.00 33.06 185 ARG G CA 1
ATOM 1443 C C . ARG A 1 185 ? 25.944 43.152 32.679 1.00 31.88 185 ARG G C 1
ATOM 1444 O O . ARG A 1 185 ? 26.509 42.451 33.519 1.00 33.65 185 ARG G O 1
ATOM 1452 N N . GLU A 1 186 ? 26.572 44.054 31.934 1.00 35.40 186 GLU G N 1
ATOM 1453 C CA . GLU A 1 186 ? 27.940 44.448 32.241 1.00 35.12 186 GLU G CA 1
ATOM 1454 C C . GLU A 1 186 ? 27.913 45.376 33.443 1.00 36.43 186 GLU G C 1
ATOM 1455 O O . GLU A 1 186 ? 27.367 46.487 33.378 1.00 29.36 186 GLU G O 1
ATOM 1461 N N . ALA A 1 187 ? 28.493 44.923 34.549 1.00 33.86 187 ALA G N 1
ATOM 1462 C CA . ALA A 1 187 ? 28.375 45.630 35.817 1.00 40.72 187 ALA G CA 1
ATOM 1463 C C . ALA A 1 187 ? 29.701 46.187 36.306 1.00 42.12 187 ALA G C 1
ATOM 1464 O O . ALA A 1 187 ? 29.725 46.893 37.316 1.00 38.73 187 ALA G O 1
ATOM 1466 N N . ARG A 1 188 ? 30.797 45.878 35.629 1.00 34.38 188 ARG G N 1
ATOM 1467 C CA . ARG A 1 188 ? 32.102 46.242 36.145 1.00 49.59 188 ARG G CA 1
ATOM 1468 C C . ARG A 1 188 ? 33.058 46.175 34.976 1.00 46.59 188 ARG G C 1
ATOM 1469 O O . ARG A 1 188 ? 32.954 45.270 34.151 1.00 38.69 188 ARG G O 1
ATOM 1477 N N . TYR A 1 189 ? 33.932 47.169 34.868 1.00 43.62 189 TYR G N 1
ATOM 1478 C CA . TYR A 1 189 ? 34.934 47.158 33.817 1.00 42.93 189 TYR G CA 1
ATOM 1479 C C . TYR A 1 189 ? 36.281 47.534 34.412 1.00 45.76 189 TYR G C 1
ATOM 1480 O O . TYR A 1 189 ? 36.405 48.567 35.077 1.00 38.26 189 TYR G O 1
ATOM 1489 N N . PHE A 1 190 ? 37.281 46.694 34.175 1.00 43.99 190 PHE G N 1
ATOM 1490 C CA . PHE A 1 190 ? 38.658 46.975 34.571 1.00 51.28 190 PHE G CA 1
ATOM 1491 C C . PHE A 1 190 ? 39.413 47.551 33.379 1.00 52.13 190 PHE G C 1
ATOM 1492 O O . PHE A 1 190 ? 39.431 46.948 32.303 1.00 50.24 190 PHE G O 1
ATOM 1500 N N . ASP A 1 191 ? 40.026 48.721 33.572 1.00 54.06 191 ASP G N 1
ATOM 1501 C CA . ASP A 1 191 ? 40.759 49.398 32.505 1.00 54.91 191 ASP G CA 1
ATOM 1502 C C . ASP A 1 191 ? 42.090 48.705 32.252 1.00 52.03 191 ASP G C 1
ATOM 1503 O O . ASP A 1 191 ? 42.826 48.399 33.186 1.00 56.88 191 ASP G O 1
ATOM 1508 N N . ILE A 1 192 ? 42.407 48.474 30.982 1.00 51.93 192 ILE G N 1
ATOM 1509 C CA . ILE A 1 192 ? 43.695 47.892 30.617 1.00 54.69 192 ILE G CA 1
ATOM 1510 C C . ILE A 1 192 ? 44.300 48.656 29.447 1.00 58.95 192 ILE G C 1
ATOM 1511 O O . ILE A 1 192 ? 43.830 48.539 28.308 1.00 63.64 192 ILE G O 1
ATOM 1516 N N . LYS A 1 193 ? 45.343 49.443 29.721 1.00 61.73 193 LYS G N 1
ATOM 1517 C CA . LYS A 1 193 ? 46.069 50.126 28.659 1.00 57.50 193 LYS G CA 1
ATOM 1518 C C . LYS A 1 193 ? 46.520 49.133 27.592 1.00 57.47 193 LYS G C 1
ATOM 1519 O O . LYS A 1 193 ? 46.755 47.951 27.871 1.00 56.83 193 LYS G O 1
ATOM 1521 N N . GLY A 1 194 ? 46.638 49.618 26.353 1.00 59.20 194 GLY G N 1
ATOM 1522 C CA . GLY A 1 194 ? 47.044 48.780 25.238 1.00 53.74 194 GLY G CA 1
ATOM 1523 C C . GLY A 1 194 ? 48.444 48.219 25.391 1.00 54.20 194 GLY G C 1
ATOM 1524 O O . GLY A 1 194 ? 49.262 48.310 24.472 1.00 60.02 194 GLY G O 1
ATOM 1525 N N . GLU A 1 195 ? 48.724 47.620 26.545 1.00 61.24 195 GLU G N 1
ATOM 1526 C CA . GLU A 1 195 ? 50.029 47.054 26.851 1.00 56.38 195 GLU G CA 1
ATOM 1527 C C . GLU A 1 195 ? 49.903 46.042 27.988 1.00 58.09 195 GLU G C 1
ATOM 1528 O O . GLU A 1 195 ? 49.097 45.108 27.919 1.00 61.45 195 GLU G O 1
ATOM 1534 N N . GLY A 1 198 ? 46.293 42.191 23.134 1.00 59.54 198 GLY G N 1
ATOM 1535 C CA . GLY A 1 198 ? 45.489 43.307 22.665 1.00 63.12 198 GLY G CA 1
ATOM 1536 C C . GLY A 1 198 ? 44.064 43.230 23.232 1.00 61.10 198 GLY G C 1
ATOM 1537 O O . GLY A 1 198 ? 43.273 44.156 23.055 1.00 62.67 198 GLY G O 1
ATOM 1538 N N . LEU A 1 199 ? 43.785 42.118 23.919 1.00 56.75 199 LEU G N 1
ATOM 1539 C CA . LEU A 1 199 ? 42.557 41.827 24.660 1.00 54.16 199 LEU G CA 1
ATOM 1540 C C . LEU A 1 199 ? 41.656 43.020 24.938 1.00 52.94 199 LEU G C 1
ATOM 1541 O O . LEU A 1 199 ? 42.050 43.972 25.611 1.00 51.97 199 LEU G O 1
ATOM 1546 N N . THR A 1 200 ? 40.450 42.976 24.398 1.00 47.48 200 THR G N 1
ATOM 1547 C CA . THR A 1 200 ? 39.307 43.708 24.910 1.00 47.22 200 THR G CA 1
ATOM 1548 C C . THR A 1 200 ? 38.315 42.707 25.489 1.00 43.16 200 THR G C 1
ATOM 1549 O O . THR A 1 200 ? 38.111 41.617 24.941 1.00 41.54 200 THR G O 1
ATOM 1553 N N . SER A 1 201 ? 37.709 43.076 26.608 1.00 35.59 201 SER G N 1
ATOM 1554 C CA . SER A 1 201 ? 36.903 42.150 27.379 1.00 40.73 201 SER G CA 1
ATOM 1555 C C . SER A 1 201 ? 35.667 42.857 27.904 1.00 41.45 201 SER G C 1
ATOM 1556 O O . SER A 1 201 ? 35.637 44.081 28.066 1.00 40.54 201 SER G O 1
ATOM 1559 N N . LYS A 1 202 ? 34.652 42.047 28.184 1.00 39.39 202 LYS G N 1
ATOM 1560 C CA . LYS A 1 202 ? 33.325 42.495 28.586 1.00 33.83 202 LYS G CA 1
ATOM 1561 C C . LYS A 1 202 ? 32.764 41.486 29.575 1.00 32.51 202 LYS G C 1
ATOM 1562 O O . LYS A 1 202 ? 32.329 40.406 29.156 1.00 35.29 202 LYS G O 1
ATOM 1568 N N . ALA A 1 203 ? 32.761 41.830 30.863 1.00 31.67 203 ALA G N 1
ATOM 1569 C C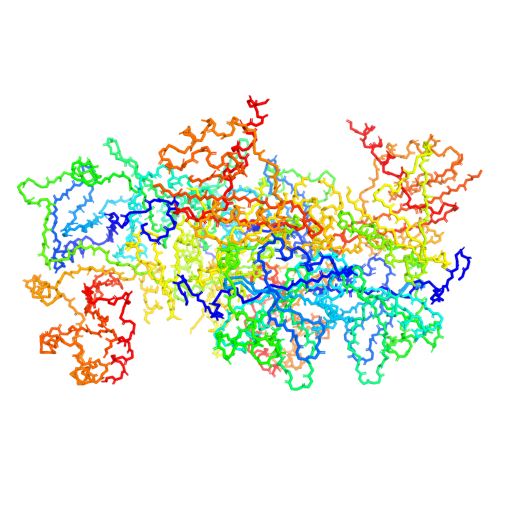A . ALA A 1 203 ? 32.260 40.945 31.905 1.00 31.81 203 ALA G CA 1
ATOM 1570 C C . ALA A 1 203 ? 30.736 41.002 31.937 1.00 31.56 203 ALA G C 1
ATOM 1571 O O . ALA A 1 203 ? 30.152 42.039 32.255 1.00 33.59 203 ALA G O 1
ATOM 1573 N N . MET A 1 204 ? 30.080 39.917 31.547 1.00 29.48 204 MET G N 1
ATOM 1574 C CA . MET A 1 204 ? 28.620 39.832 31.618 1.00 30.27 204 MET G CA 1
ATOM 1575 C C . MET A 1 204 ? 28.248 39.093 32.904 1.00 32.37 204 MET G C 1
ATOM 1576 O O . MET A 1 204 ? 28.698 37.963 33.110 1.00 31.09 204 MET G O 1
ATOM 1581 N N . SER A 1 205 ? 27.468 39.730 33.781 1.00 31.32 205 SER G N 1
ATOM 1582 C CA . SER A 1 205 ? 27.037 39.094 35.014 1.00 32.92 205 SER G CA 1
ATOM 1583 C C . SER A 1 205 ? 25.559 38.794 34.917 1.00 32.86 205 SER G C 1
ATOM 1584 O O . SER A 1 205 ? 24.760 39.664 34.569 1.00 29.36 205 SER G O 1
ATOM 1587 N N . ALA A 1 206 ? 25.196 37.572 35.257 1.00 30.87 206 ALA G N 1
ATOM 1588 C CA . ALA A 1 206 ? 23.809 37.206 35.220 1.00 28.49 206 ALA G CA 1
ATOM 1589 C C . ALA A 1 206 ? 23.090 37.766 36.446 1.00 26.93 206 ALA G C 1
ATOM 1590 O O . ALA A 1 206 ? 23.718 38.110 37.450 1.00 26.09 206 ALA G O 1
ATOM 1592 N N . PRO A 1 207 ? 21.762 37.835 36.392 1.00 27.70 207 PRO G N 1
ATOM 1593 C CA . PRO A 1 207 ? 21.008 38.410 37.511 1.00 32.01 207 PRO G CA 1
ATOM 1594 C C . PRO A 1 207 ? 20.985 37.552 38.750 1.00 33.57 207 PRO G C 1
ATOM 1595 O O . PRO A 1 207 ? 20.591 38.064 39.803 1.00 31.92 207 PRO G O 1
ATOM 1599 N N . ASP A 1 208 ? 21.405 36.279 38.690 1.00 28.41 208 ASP G N 1
ATOM 1600 C CA . ASP A 1 208 ? 21.507 35.514 39.923 1.00 30.73 208 ASP G CA 1
ATOM 1601 C C . ASP A 1 208 ? 22.706 35.908 40.766 1.00 32.75 208 ASP G C 1
ATOM 1602 O O . ASP A 1 208 ? 22.806 35.469 41.907 1.00 39.23 208 ASP G O 1
ATOM 1607 N N . GLY A 1 209 ? 23.634 36.682 40.229 1.00 35.66 209 GLY G N 1
ATOM 1608 C CA . GLY A 1 209 ? 24.836 36.998 40.968 1.00 33.84 209 GLY G CA 1
ATOM 1609 C C . GLY A 1 209 ? 25.894 35.923 40.918 1.00 38.41 209 GLY G C 1
ATOM 1610 O O . GLY A 1 209 ? 26.966 36.108 41.498 1.00 42.64 209 GLY G O 1
ATOM 1611 N N . MET A 1 210 ? 25.641 34.824 40.223 1.00 32.30 210 MET G N 1
ATOM 1612 C CA . MET A 1 210 ? 26.521 33.658 40.226 1.00 34.90 210 MET G CA 1
ATOM 1613 C C . MET A 1 210 ? 27.147 33.337 38.877 1.00 32.32 210 MET G C 1
ATOM 1614 O O . MET A 1 210 ? 28.325 32.986 38.813 1.00 35.35 210 MET G O 1
ATOM 1619 N N . ILE A 1 211 ? 26.376 33.395 37.803 1.00 29.69 211 ILE G N 1
ATOM 1620 C CA . ILE A 1 211 ? 26.895 33.111 36.475 1.00 25.83 211 ILE G CA 1
ATOM 1621 C C . ILE A 1 211 ? 27.583 34.371 35.970 1.00 30.81 211 ILE G C 1
ATOM 1622 O O . ILE A 1 211 ? 26.993 35.458 35.987 1.00 32.28 211 ILE G O 1
ATOM 1627 N N . ARG A 1 212 ? 28.848 34.243 35.592 1.00 29.14 212 ARG G N 1
ATOM 1628 C CA . ARG A 1 212 ? 29.603 35.342 35.009 1.00 28.99 212 ARG G CA 1
ATOM 1629 C C . ARG A 1 212 ? 30.333 34.798 33.798 1.00 29.46 212 ARG G C 1
ATOM 1630 O O . ARG A 1 212 ? 31.039 33.790 33.893 1.00 27.83 212 ARG G O 1
ATOM 1638 N N . ILE A 1 213 ? 30.148 35.449 32.663 1.00 27.48 213 ILE G N 1
ATOM 1639 C CA . ILE A 1 213 ? 30.783 35.034 31.425 1.00 27.92 213 ILE G CA 1
ATOM 1640 C C . ILE A 1 213 ? 31.483 36.245 30.832 1.00 24.51 213 ILE G C 1
ATOM 1641 O O . ILE A 1 213 ? 30.822 37.098 30.236 1.00 26.14 213 ILE G O 1
ATOM 1646 N N . PRO A 1 214 ? 32.786 36.392 30.990 1.00 26.63 214 PRO G N 1
ATOM 1647 C CA . PRO A 1 214 ? 33.483 37.434 30.227 1.00 30.16 214 PRO G CA 1
ATOM 1648 C C . PRO A 1 214 ? 33.623 37.065 28.757 1.00 30.51 214 PRO G C 1
ATOM 1649 O O . PRO A 1 214 ? 33.963 35.929 28.405 1.00 31.91 214 PRO G O 1
ATOM 1653 N N . LEU A 1 215 ? 33.374 38.050 27.902 1.00 28.14 215 LEU G N 1
ATOM 1654 C CA . LEU A 1 215 ? 33.578 37.924 26.466 1.00 27.90 215 LEU G CA 1
ATOM 1655 C C . LEU A 1 215 ? 34.875 38.624 26.078 1.00 35.94 215 LEU G C 1
ATOM 1656 O O . LEU A 1 215 ? 35.098 39.776 26.464 1.00 37.35 215 LEU G O 1
ATOM 1661 N N . ASN A 1 216 ? 35.732 37.920 25.341 1.00 29.96 216 ASN G N 1
ATOM 1662 C CA . ASN A 1 216 ? 37.016 38.439 24.868 1.00 37.02 216 ASN G CA 1
ATOM 1663 C C . ASN A 1 216 ? 37.034 38.509 23.345 1.00 35.95 216 ASN G C 1
ATOM 1664 O O . ASN A 1 216 ? 36.690 37.531 22.686 1.00 33.08 216 ASN G O 1
ATOM 1669 N N . GLU A 1 217 ? 37.492 39.630 22.771 1.00 35.58 217 GLU G N 1
ATOM 1670 C CA . GLU A 1 217 ? 37.872 39.626 21.352 1.00 41.71 217 GLU G CA 1
ATOM 1671 C C . GLU A 1 217 ? 39.255 40.262 21.186 1.00 44.85 217 GLU G C 1
ATOM 1672 O O . GLU A 1 217 ? 39.879 40.707 22.158 1.00 48.50 217 GLU G O 1
ATOM 1678 N N . GLU A 1 218 ? 39.753 40.280 19.942 1.00 50.88 218 GLU G N 1
ATOM 1679 C CA . GLU A 1 218 ? 41.133 40.695 19.677 1.00 57.58 218 GLU G CA 1
ATOM 1680 C C . GLU A 1 218 ? 41.301 42.182 19.378 1.00 61.63 218 GLU G C 1
ATOM 1681 O O . GLU A 1 218 ? 40.917 43.032 20.189 1.00 63.86 218 GLU G O 1
ATOM 1687 N N . SER A 1 219 ? 41.913 42.490 18.228 1.00 66.90 219 SER G N 1
ATOM 1688 C CA . SER A 1 219 ? 42.280 43.856 17.825 1.00 70.58 219 SER G CA 1
ATOM 1689 C C . SER A 1 219 ? 42.798 43.885 16.389 1.00 68.98 219 SER G C 1
ATOM 1690 O O . SER A 1 219 ? 43.706 44.655 16.058 1.00 74.20 219 SER G O 1
ATOM 1693 N N . ALA A 1 223 ? 47.157 39.595 16.210 1.00 77.67 223 ALA G N 1
ATOM 1694 C CA . ALA A 1 223 ? 48.141 38.529 16.387 1.00 76.76 223 ALA G CA 1
ATOM 1695 C C . ALA A 1 223 ? 48.496 38.321 17.856 1.00 75.53 223 ALA G C 1
ATOM 1696 O O . ALA A 1 223 ? 49.564 38.754 18.303 1.00 81.50 223 ALA G O 1
ATOM 1698 N N . GLY A 1 224 ? 47.621 37.653 18.613 1.00 67.49 224 GLY G N 1
ATOM 1699 C CA . GLY A 1 224 ? 47.849 37.429 20.037 1.00 59.96 224 GLY G CA 1
ATOM 1700 C C . GLY A 1 224 ? 47.200 36.170 20.556 1.00 62.18 224 GLY G C 1
ATOM 1701 O O . GLY A 1 224 ? 47.144 35.147 19.860 1.00 59.59 224 GLY G O 1
ATOM 1702 N N . GLN A 1 225 ? 46.709 36.233 21.788 1.00 55.23 225 GLN G N 1
ATOM 1703 C CA . GLN A 1 225 ? 46.234 35.047 22.490 1.00 54.55 225 GLN G CA 1
ATOM 1704 C C . GLN A 1 225 ? 44.786 34.704 22.160 1.00 49.06 225 GLN G C 1
ATOM 1705 O O . GLN A 1 225 ? 44.423 33.525 22.171 1.00 46.11 225 GLN G O 1
ATOM 1711 N N . ILE A 1 226 ? 43.961 35.697 21.827 1.00 44.55 226 ILE G N 1
ATOM 1712 C CA . ILE A 1 226 ? 42.558 35.446 21.503 1.00 45.26 226 ILE G CA 1
ATOM 1713 C C . ILE A 1 226 ? 42.419 34.961 20.067 1.00 48.13 226 ILE G C 1
ATOM 1714 O O . ILE A 1 226 ? 41.612 34.077 19.777 1.00 38.65 226 ILE G O 1
ATOM 1719 N N . GLU A 1 227 ? 43.199 35.526 19.147 1.00 47.35 227 GLU G N 1
ATOM 1720 C CA . GLU A 1 227 ? 43.164 35.033 17.777 1.00 50.08 227 GLU G CA 1
ATOM 1721 C C . GLU A 1 227 ? 43.822 33.663 17.659 1.00 47.54 227 GLU G C 1
ATOM 1722 O O . GLU A 1 227 ? 43.400 32.837 16.840 1.00 48.23 227 GLU G O 1
ATOM 1728 N N . GLU A 1 228 ? 44.839 33.387 18.473 1.00 47.31 228 GLU G N 1
ATOM 1729 C CA . GLU A 1 228 ? 45.445 32.064 18.440 1.00 46.50 228 GLU G CA 1
ATOM 1730 C C . GLU A 1 228 ? 44.463 31.005 18.923 1.00 46.73 228 GLU G C 1
ATOM 1731 O O . GLU A 1 228 ? 44.468 29.865 18.432 1.00 45.45 228 GLU G O 1
ATOM 1737 N N . PHE A 1 229 ? 43.625 31.354 19.907 1.00 41.63 229 PHE G N 1
ATOM 1738 C CA . PHE A 1 229 ? 42.546 30.452 20.299 1.00 40.35 229 PHE G CA 1
ATOM 1739 C C . PHE A 1 229 ? 41.590 30.224 19.135 1.00 37.42 229 PHE G C 1
ATOM 1740 O O . PHE A 1 229 ? 41.269 29.079 18.793 1.00 35.86 229 PHE G O 1
ATOM 1748 N N . LEU A 1 230 ? 41.108 31.311 18.529 1.00 35.68 230 LEU G N 1
ATOM 1749 C CA . LEU A 1 230 ? 40.064 31.199 17.510 1.00 36.35 230 LEU G CA 1
ATOM 1750 C C . LEU A 1 230 ? 40.524 30.365 16.337 1.00 39.75 230 LEU G C 1
ATOM 1751 O O . LEU A 1 230 ? 39.721 29.654 15.723 1.00 35.54 230 LEU G O 1
ATOM 1756 N N . MET A 1 231 ? 41.806 30.472 15.984 1.00 39.50 231 MET G N 1
ATOM 1757 C CA . MET A 1 231 ? 42.364 29.615 14.948 1.00 44.59 231 MET G CA 1
ATOM 1758 C C . MET A 1 231 ? 42.449 28.172 15.427 1.00 38.16 231 MET G C 1
ATOM 1759 O O . MET A 1 231 ? 42.012 27.252 14.730 1.00 43.24 231 MET G O 1
ATOM 1764 N N . GLN A 1 232 ? 42.989 27.957 16.628 1.00 37.52 232 GLN G N 1
ATOM 1765 C CA . GLN A 1 232 ? 43.180 26.595 17.101 1.00 39.22 232 GLN G CA 1
ATOM 1766 C C . GLN A 1 232 ? 41.851 25.923 17.382 1.00 39.43 232 GLN G C 1
ATOM 1767 O O . GLN A 1 232 ? 41.738 24.694 17.284 1.00 35.08 232 GLN G O 1
ATOM 1773 N N . PHE A 1 233 ? 40.839 26.707 17.726 1.00 33.47 233 PHE G N 1
ATOM 1774 C CA . PHE A 1 233 ? 39.545 26.167 18.090 1.00 31.27 233 PHE G CA 1
ATOM 1775 C C . PHE A 1 233 ? 38.598 26.091 16.921 1.00 34.35 233 PHE G C 1
ATOM 1776 O O . PHE A 1 233 ? 37.510 25.528 17.074 1.00 39.17 233 PHE G O 1
ATOM 1784 N N . ASN A 1 234 ? 38.968 26.647 15.765 1.00 35.30 234 ASN G N 1
ATOM 1785 C CA . ASN A 1 234 ? 38.067 26.611 14.620 1.00 35.06 234 ASN G CA 1
ATOM 1786 C C . ASN A 1 234 ? 36.774 27.361 14.928 1.00 37.12 234 ASN G C 1
ATOM 1787 O O . ASN A 1 234 ? 35.692 26.968 14.492 1.00 38.15 234 ASN G O 1
ATOM 1792 N N . GLY A 1 235 ? 36.855 28.414 15.720 1.00 36.01 235 GLY G N 1
ATOM 1793 C CA . GLY A 1 235 ? 35.701 29.258 15.928 1.00 35.99 235 GLY G CA 1
ATOM 1794 C C . GLY A 1 235 ? 35.649 29.846 17.323 1.00 36.12 235 GLY G C 1
ATOM 1795 O O . GLY A 1 235 ? 36.604 29.767 18.099 1.00 30.26 235 GLY G O 1
ATOM 1796 N N . GLU A 1 236 ? 34.509 30.483 17.593 1.00 32.66 236 GLU G N 1
ATOM 1797 C CA . GLU A 1 236 ? 34.220 31.043 18.902 1.00 33.33 236 GLU G CA 1
ATOM 1798 C C . GLU A 1 236 ? 33.877 29.936 19.890 1.00 34.63 236 GLU G C 1
ATOM 1799 O O . GLU A 1 236 ? 33.241 28.944 19.545 1.00 33.11 236 GLU G O 1
ATOM 1805 N N . GLY A 1 237 ? 34.275 30.120 21.140 1.00 29.16 237 GLY G N 1
ATOM 1806 C CA . GLY A 1 237 ? 34.048 29.058 22.090 1.00 30.26 237 GLY G CA 1
ATOM 1807 C C . GLY A 1 237 ? 34.565 29.481 23.433 1.00 29.82 237 GLY G C 1
ATOM 1808 O O . GLY A 1 237 ? 35.094 30.586 23.599 1.00 28.66 237 GLY G O 1
ATOM 1809 N N . ILE A 1 238 ? 34.400 28.581 24.389 1.00 32.13 238 ILE G N 1
ATOM 1810 C CA . ILE A 1 238 ? 34.842 28.820 25.758 1.00 26.20 238 ILE G CA 1
ATOM 1811 C C . ILE A 1 238 ? 36.351 28.642 25.830 1.00 30.18 238 ILE G C 1
ATOM 1812 O O . ILE A 1 238 ? 36.877 27.566 25.527 1.00 29.51 238 ILE G O 1
ATOM 1817 N N . GLN A 1 239 ? 37.044 29.693 26.278 1.00 26.63 239 GLN G N 1
ATOM 1818 C CA . GLN A 1 239 ? 38.489 29.782 26.358 1.00 27.52 239 GLN G CA 1
ATOM 1819 C C . GLN A 1 239 ? 39.048 29.237 27.663 1.00 28.19 239 GLN G C 1
ATOM 1820 O O . GLN A 1 239 ? 40.030 28.488 27.648 1.00 29.18 239 GLN G O 1
ATOM 1826 N N . HIS A 1 240 ? 38.467 29.619 28.793 1.00 28.30 240 HIS G N 1
ATOM 1827 C CA . HIS A 1 240 ? 38.847 29.003 30.058 1.00 28.88 240 HIS G CA 1
ATOM 1828 C C . HIS A 1 240 ? 37.667 28.953 31.007 1.00 27.14 240 HIS G C 1
ATOM 1829 O O . HIS A 1 240 ? 36.695 29.703 30.897 1.00 37.89 240 HIS G O 1
ATOM 1836 N N . VAL A 1 241 ? 37.755 27.983 31.906 1.00 28.40 241 VAL G N 1
ATOM 1837 C CA . VAL A 1 241 ? 36.795 27.792 32.977 1.00 27.45 241 VAL G CA 1
ATOM 1838 C C . VAL A 1 241 ? 37.568 28.027 34.263 1.00 26.29 241 VAL G C 1
ATOM 1839 O O . VAL A 1 241 ? 38.660 27.471 34.448 1.00 26.45 241 VAL G O 1
ATOM 1843 N N . ALA A 1 242 ? 37.018 28.863 35.132 1.00 24.51 242 ALA G N 1
ATOM 1844 C CA . ALA A 1 242 ? 37.652 29.189 36.400 1.00 24.32 242 ALA G CA 1
ATOM 1845 C C . ALA A 1 242 ? 36.906 28.495 37.527 1.00 28.04 242 ALA G C 1
ATOM 1846 O O . ALA A 1 242 ? 35.686 28.618 37.640 1.00 28.72 242 ALA G O 1
ATOM 1848 N N . PHE A 1 243 ? 37.636 27.796 38.388 1.00 26.08 243 PHE G N 1
ATOM 1849 C CA . PHE A 1 243 ? 37.022 27.105 39.500 1.00 25.20 243 PHE G CA 1
ATOM 1850 C C . PHE A 1 243 ? 37.418 27.794 40.787 1.00 25.58 243 PHE G C 1
ATOM 1851 O O . PHE A 1 243 ? 38.596 28.073 41.004 1.00 25.34 243 PHE G O 1
ATOM 1859 N N . LEU A 1 244 ? 36.440 28.035 41.650 1.00 26.92 244 LEU G N 1
ATOM 1860 C CA . LEU A 1 244 ? 36.719 28.726 42.893 1.00 33.84 244 LEU G CA 1
ATOM 1861 C C . LEU A 1 244 ? 37.241 27.723 43.902 1.00 26.49 244 LEU G C 1
ATOM 1862 O O . LEU A 1 244 ? 36.798 26.582 43.933 1.00 30.19 244 LEU G O 1
ATOM 1867 N N . THR A 1 245 ? 38.204 28.149 44.713 1.00 27.28 245 THR G N 1
ATOM 1868 C CA . THR A 1 245 ? 38.635 27.366 45.856 1.00 31.80 245 THR G CA 1
ATOM 1869 C C . THR A 1 245 ? 38.716 28.286 47.060 1.00 34.06 245 THR G C 1
ATOM 1870 O O . THR A 1 245 ? 38.934 29.494 46.924 1.00 31.71 245 THR G O 1
ATOM 1874 N N . ASP A 1 246 ? 38.503 27.702 48.245 1.00 34.76 246 ASP G N 1
ATOM 1875 C CA . ASP A 1 246 ? 38.636 28.419 49.508 1.00 37.83 246 ASP G CA 1
ATOM 1876 C C . ASP A 1 246 ? 40.085 28.594 49.949 1.00 39.36 246 ASP G C 1
ATOM 1877 O O . ASP A 1 246 ? 40.344 29.330 50.910 1.00 35.59 246 ASP G O 1
ATOM 1882 N N . ASP A 1 247 ? 41.044 27.916 49.313 1.00 39.03 247 ASP G N 1
ATOM 1883 C CA . ASP A 1 247 ? 42.445 28.170 49.644 1.00 38.63 247 ASP G CA 1
ATOM 1884 C C . ASP A 1 247 ? 43.311 27.696 48.479 1.00 39.07 247 ASP G C 1
ATOM 1885 O O . ASP A 1 247 ? 43.564 26.492 48.336 1.00 35.68 247 ASP G O 1
ATOM 1890 N N . LEU A 1 248 ? 43.762 28.652 47.665 1.00 32.51 248 LEU G N 1
ATOM 1891 C CA . LEU A 1 248 ? 44.518 28.288 46.477 1.00 34.93 248 LEU G CA 1
ATOM 1892 C C . LEU A 1 248 ? 45.819 27.592 46.831 1.00 32.22 248 LEU G C 1
ATOM 1893 O O . LEU A 1 248 ? 46.230 26.662 46.140 1.00 30.65 248 LEU G O 1
ATOM 1898 N N . VAL A 1 249 ? 46.480 28.007 47.910 1.00 36.67 249 VAL G N 1
ATOM 1899 C CA . VAL A 1 249 ? 47.739 27.364 48.271 1.00 37.51 249 VAL G CA 1
ATOM 1900 C C . VAL A 1 249 ? 47.522 25.877 48.525 1.00 31.73 249 VAL G C 1
ATOM 1901 O O . VAL A 1 249 ? 48.231 25.038 47.972 1.00 34.47 249 VAL G O 1
ATOM 1905 N N . LYS A 1 250 ? 46.516 25.517 49.336 1.00 32.68 250 LYS G N 1
ATOM 1906 C CA . LYS A 1 250 ? 46.313 24.098 49.634 1.00 35.03 250 LYS G CA 1
ATOM 1907 C C . LYS A 1 250 ? 45.772 23.354 48.421 1.00 32.86 250 LYS G C 1
ATOM 1908 O O . LYS A 1 250 ? 46.156 22.202 48.171 1.00 33.63 250 LYS G O 1
ATOM 1914 N N . THR A 1 251 ? 44.896 24.004 47.650 1.00 33.21 251 THR G N 1
ATOM 1915 C CA . THR A 1 251 ? 44.462 23.450 46.374 1.00 31.72 251 THR G CA 1
ATOM 1916 C C . THR A 1 251 ? 45.647 23.222 45.443 1.00 31.86 251 THR G C 1
ATOM 1917 O O . THR A 1 251 ? 45.739 22.168 44.794 1.00 29.09 251 THR G O 1
ATOM 1921 N N . TRP A 1 252 ? 46.550 24.211 45.356 1.00 27.82 252 TRP G N 1
ATOM 1922 C CA . TRP A 1 252 ? 47.756 24.090 44.546 1.00 31.85 252 TRP G CA 1
ATOM 1923 C C . TRP A 1 252 ? 48.541 22.836 44.902 1.00 32.37 252 TRP G C 1
ATOM 1924 O O . TRP A 1 252 ? 48.916 22.062 44.022 1.00 30.65 252 TRP G O 1
ATOM 1935 N N . ASP A 1 253 ? 48.828 22.638 46.194 1.00 34.53 253 ASP G N 1
ATOM 1936 C CA . ASP A 1 253 ? 49.558 21.450 46.620 1.00 34.96 253 ASP G CA 1
ATOM 1937 C C . ASP A 1 253 ? 48.838 20.187 46.183 1.00 34.97 253 ASP G C 1
ATOM 1938 O O . ASP A 1 253 ? 49.449 19.277 45.612 1.00 37.97 253 ASP G O 1
ATOM 1943 N N . ALA A 1 254 ? 47.529 20.139 46.400 1.00 33.50 254 ALA G N 1
ATOM 1944 C CA . ALA A 1 254 ? 46.742 18.970 46.041 1.00 34.68 254 ALA G CA 1
ATOM 1945 C C . ALA A 1 254 ? 46.781 18.722 44.540 1.00 32.52 254 ALA G C 1
ATOM 1946 O O . ALA A 1 254 ? 46.878 17.568 44.096 1.00 34.53 254 ALA G O 1
ATOM 1948 N N . LEU A 1 255 ? 46.725 19.792 43.748 1.00 30.03 255 LEU G N 1
ATOM 1949 C CA . LEU A 1 255 ? 46.735 19.672 42.290 1.00 30.05 255 LEU G CA 1
ATOM 1950 C C . LEU A 1 255 ? 48.112 19.283 41.768 1.00 30.63 255 LEU G C 1
ATOM 1951 O O . LEU A 1 255 ? 48.234 18.490 40.823 1.00 32.08 255 LEU G O 1
ATOM 1956 N N . LYS A 1 256 ? 49.165 19.820 42.371 1.00 34.65 256 LYS G N 1
ATOM 1957 C CA . LYS A 1 256 ? 50.500 19.477 41.897 1.00 36.66 256 LYS G CA 1
ATOM 1958 C C . LYS A 1 256 ? 50.789 17.999 42.137 1.00 36.03 256 LYS G C 1
ATOM 1959 O O . LYS A 1 256 ? 51.385 17.323 41.290 1.00 34.63 256 LYS G O 1
ATOM 1965 N N . LYS A 1 257 ? 50.317 17.476 43.265 1.00 36.20 257 LYS G N 1
ATOM 1966 C CA . LYS A 1 257 ? 50.528 16.079 43.628 1.00 31.20 257 LYS G CA 1
ATOM 1967 C C . LYS A 1 257 ? 49.939 15.102 42.623 1.00 35.52 257 LYS G C 1
ATOM 1968 O O . LYS A 1 257 ? 50.427 13.975 42.519 1.00 40.20 257 LYS G O 1
ATOM 1974 N N . ILE A 1 258 ? 48.869 15.470 41.925 1.00 31.93 258 ILE G N 1
ATOM 1975 C CA . ILE A 1 258 ? 48.171 14.563 41.028 1.00 28.66 258 ILE G CA 1
ATOM 1976 C C . ILE A 1 258 ? 48.415 14.908 39.573 1.00 28.94 258 ILE G C 1
ATOM 1977 O O . ILE A 1 258 ? 47.707 14.397 38.698 1.00 30.07 258 ILE G O 1
ATOM 1982 N N . GLY A 1 259 ? 49.370 15.787 39.290 1.00 27.33 259 GLY G N 1
ATOM 1983 C CA . GLY A 1 259 ? 49.831 15.998 37.935 1.00 31.04 259 GLY G CA 1
ATOM 1984 C C . GLY A 1 259 ? 49.434 17.293 37.269 1.00 27.05 259 GLY G C 1
ATOM 1985 O O . GLY A 1 259 ? 49.641 17.426 36.053 1.00 31.07 259 GLY G O 1
ATOM 1986 N N . MET A 1 260 ? 48.831 18.235 37.991 1.00 28.59 260 MET G N 1
ATOM 1987 C CA . MET A 1 260 ? 48.377 19.455 37.329 1.00 27.36 260 MET G CA 1
ATOM 1988 C C . MET A 1 260 ? 49.535 20.167 36.637 1.00 32.09 260 MET G C 1
ATOM 1989 O O . MET A 1 260 ? 50.647 20.248 37.163 1.00 34.15 260 MET G O 1
ATOM 1994 N N . ARG A 1 261 ? 49.271 20.683 35.447 1.00 29.40 261 ARG G N 1
ATOM 1995 C CA . ARG A 1 261 ? 50.271 21.402 34.662 1.00 29.93 261 ARG G CA 1
ATOM 1996 C C . ARG A 1 261 ? 49.913 22.889 34.729 1.00 30.88 261 ARG G C 1
ATOM 1997 O O . ARG A 1 261 ? 49.012 23.345 34.035 1.00 29.05 261 ARG G O 1
ATOM 2005 N N . PHE A 1 262 ? 50.595 23.627 35.585 1.00 28.76 262 PHE G N 1
ATOM 2006 C CA . PHE A 1 262 ? 50.340 25.049 35.736 1.00 32.14 262 PHE G CA 1
ATOM 2007 C C . PHE A 1 262 ? 51.188 25.843 34.769 1.00 38.60 262 PHE G C 1
ATOM 2008 O O . PHE A 1 262 ? 52.230 25.383 34.296 1.00 38.25 262 PHE G O 1
ATOM 2016 N N . MET A 1 263 ? 50.728 27.060 34.496 1.00 37.57 263 MET G N 1
ATOM 2017 C CA . MET A 1 263 ? 51.578 28.068 33.884 1.00 35.81 263 MET G CA 1
ATOM 2018 C C . MET A 1 263 ? 52.848 28.255 34.702 1.00 39.65 263 MET G C 1
ATOM 2019 O O . MET A 1 263 ? 52.818 28.267 35.939 1.00 35.12 263 MET G O 1
ATOM 2024 N N . THR A 1 264 ? 53.970 28.389 33.999 1.00 41.60 264 THR G N 1
ATOM 2025 C CA . THR A 1 264 ? 55.236 28.643 34.669 1.00 45.23 264 THR G CA 1
ATOM 2026 C C . THR A 1 264 ? 55.189 29.972 35.412 1.00 46.84 264 THR G C 1
ATOM 2027 O O . THR A 1 264 ? 54.593 30.948 34.942 1.00 45.96 264 THR G O 1
ATOM 2031 N N . ALA A 1 265 ? 55.778 29.978 36.610 1.00 45.87 265 ALA G N 1
ATOM 2032 C CA . ALA A 1 265 ? 55.700 31.128 37.502 1.00 47.73 265 ALA G CA 1
ATOM 2033 C C . ALA A 1 265 ? 56.179 32.400 36.803 1.00 46.52 265 ALA G C 1
ATOM 2034 O O . ALA A 1 265 ? 57.021 32.345 35.898 1.00 47.82 265 ALA G O 1
ATOM 2036 N N . PRO A 1 266 ? 55.632 33.552 37.183 1.00 47.63 266 PRO G N 1
ATOM 2037 C CA . PRO A 1 266 ? 56.207 34.834 36.761 1.00 49.56 266 PRO G CA 1
ATOM 2038 C C . PRO A 1 266 ? 57.650 34.946 37.211 1.00 54.24 266 PRO G C 1
ATOM 2039 O O . PRO A 1 266 ? 58.091 34.210 38.110 1.00 50.38 266 PRO G O 1
ATOM 2043 N N . PRO A 1 267 ? 58.412 35.873 36.642 1.00 57.16 267 PRO G N 1
ATOM 2044 C CA . PRO A 1 267 ? 59.745 36.140 37.185 1.00 59.92 267 PRO G CA 1
ATOM 2045 C C . PRO A 1 267 ? 59.645 36.677 38.606 1.00 55.55 267 PRO G C 1
ATOM 2046 O O . PRO A 1 267 ? 58.598 37.143 39.056 1.00 55.88 267 PRO G O 1
ATOM 2050 N N . ASP A 1 268 ? 60.752 36.577 39.335 1.00 56.91 268 ASP G N 1
ATOM 2051 C CA . ASP A 1 268 ? 60.725 37.014 40.725 1.00 56.24 268 ASP G CA 1
ATOM 2052 C C . ASP A 1 268 ? 60.487 38.511 40.841 1.00 54.46 268 ASP G C 1
ATOM 2053 O O . ASP A 1 268 ? 59.981 38.976 41.870 1.00 59.46 268 ASP G O 1
ATOM 2058 N N . THR A 1 269 ? 60.846 39.288 39.811 1.00 51.82 269 THR G N 1
ATOM 2059 C CA . THR A 1 269 ? 60.498 40.702 39.822 1.00 59.56 269 THR G CA 1
ATOM 2060 C C . THR A 1 269 ? 58.992 40.896 39.984 1.00 58.09 269 THR G C 1
ATOM 2061 O O . THR A 1 269 ? 58.550 41.871 40.601 1.00 56.92 269 THR G O 1
ATOM 2065 N N . TYR A 1 270 ? 58.186 39.956 39.486 1.00 56.59 270 TYR G N 1
ATOM 2066 C CA . TYR A 1 270 ? 56.749 40.062 39.712 1.00 55.38 270 TYR G CA 1
ATOM 2067 C C . TYR A 1 270 ? 56.419 40.049 41.200 1.00 47.00 270 TYR G C 1
ATOM 2068 O O . TYR A 1 270 ? 55.492 40.733 41.637 1.00 47.56 270 TYR G O 1
ATOM 2077 N N . TYR A 1 271 ? 57.171 39.296 41.995 1.00 48.33 271 TYR G N 1
ATOM 2078 C CA . TYR A 1 271 ? 56.901 39.235 43.420 1.00 52.21 271 TYR G CA 1
ATOM 2079 C C . TYR A 1 271 ? 57.590 40.337 44.206 1.00 54.33 271 TYR G C 1
ATOM 2080 O O . TYR A 1 271 ? 57.088 40.720 45.270 1.00 54.54 271 TYR G O 1
ATOM 2089 N N . GLU A 1 272 ? 58.696 40.878 43.691 1.00 58.06 272 GLU G N 1
ATOM 2090 C CA . GLU A 1 272 ? 59.304 42.055 44.304 1.00 55.58 272 GLU G CA 1
ATOM 2091 C C . GLU A 1 272 ? 58.403 43.282 44.201 1.00 55.17 272 GLU G C 1
ATOM 2092 O O . GLU A 1 272 ? 58.463 44.169 45.059 1.00 56.44 272 GLU G O 1
ATOM 2098 N N . MET A 1 273 ? 57.578 43.360 43.162 1.00 51.42 273 MET G N 1
ATOM 2099 C CA . MET A 1 273 ? 56.761 44.535 42.909 1.00 54.11 273 MET G CA 1
ATOM 2100 C C . MET A 1 273 ? 55.385 44.439 43.547 1.00 55.88 273 MET G C 1
ATOM 2101 O O . MET A 1 273 ? 54.541 45.315 43.321 1.00 55.05 273 MET G O 1
ATOM 2106 N N . LEU A 1 274 ? 55.154 43.414 44.365 1.00 53.04 274 LEU G N 1
ATOM 2107 C CA . LEU A 1 274 ? 53.824 43.192 44.920 1.00 55.74 274 LEU G CA 1
ATOM 2108 C C . LEU A 1 274 ? 53.457 44.246 45.959 1.00 52.29 274 LEU G C 1
ATOM 2109 O O . LEU A 1 274 ? 52.345 44.784 45.934 1.00 52.72 274 LEU G O 1
ATOM 2114 N N . GLU A 1 275 ? 54.353 44.514 46.920 1.00 55.08 275 GLU G N 1
ATOM 2115 C CA . GLU A 1 275 ? 54.078 45.577 47.889 1.00 57.94 275 GLU G CA 1
ATOM 2116 C C . GLU A 1 275 ? 53.897 46.913 47.190 1.00 52.92 275 GLU G C 1
ATOM 2117 O O . GLU A 1 275 ? 52.966 47.658 47.501 1.00 59.45 275 GLU G O 1
ATOM 2123 N N . GLY A 1 276 ? 54.767 47.221 46.228 1.00 53.17 276 GLY G N 1
ATOM 2124 C CA . GLY A 1 276 ? 54.574 48.423 45.437 1.00 53.06 276 GLY G CA 1
ATOM 2125 C C . GLY A 1 276 ? 53.221 48.448 44.758 1.00 56.67 276 GLY G C 1
ATOM 2126 O O . GLY A 1 276 ? 52.491 49.440 44.830 1.00 57.03 276 GLY G O 1
ATOM 2127 N N . ARG A 1 277 ? 52.853 47.340 44.119 1.00 57.07 277 ARG G N 1
ATOM 2128 C CA . ARG A 1 277 ? 51.600 47.309 43.380 1.00 53.05 277 ARG G CA 1
ATOM 2129 C C . ARG A 1 277 ? 50.397 47.269 44.316 1.00 49.78 277 ARG G C 1
ATOM 2130 O O . ARG A 1 277 ? 49.389 47.939 44.069 1.00 53.64 277 ARG G O 1
ATOM 2138 N N . LEU A 1 278 ? 50.482 46.498 45.395 1.00 52.08 278 LEU G N 1
ATOM 2139 C CA . LEU A 1 278 ? 49.374 46.301 46.328 1.00 53.54 278 LEU G CA 1
ATOM 2140 C C . LEU A 1 278 ? 49.917 46.493 47.735 1.00 54.46 278 LEU G C 1
ATOM 2141 O O . LEU A 1 278 ? 50.287 45.522 48.412 1.00 55.89 278 LEU G O 1
ATOM 2146 N N . PRO A 1 279 ? 49.981 47.736 48.207 1.00 58.15 279 PRO G N 1
ATOM 2147 C CA . PRO A 1 279 ? 50.624 48.000 49.501 1.00 58.14 279 PRO G CA 1
ATOM 2148 C C . PRO A 1 279 ? 49.892 47.311 50.644 1.00 57.37 279 PRO G C 1
ATOM 2149 O O . PRO A 1 279 ? 48.671 47.415 50.774 1.00 58.01 279 PRO G O 1
ATOM 2153 N N . ASP A 1 280 ? 50.656 46.587 51.464 1.00 54.01 280 ASP G N 1
ATOM 2154 C CA . ASP A 1 280 ? 50.137 45.944 52.674 1.00 57.50 280 ASP G CA 1
ATOM 2155 C C . ASP A 1 280 ? 49.042 44.921 52.350 1.00 62.03 280 ASP G C 1
ATOM 2156 O O . ASP A 1 280 ? 48.019 44.830 53.034 1.00 59.70 280 ASP G O 1
ATOM 2161 N N . HIS A 1 281 ? 49.271 44.121 51.308 1.00 57.03 281 HIS G N 1
ATOM 2162 C CA . HIS A 1 281 ? 48.252 43.149 50.918 1.00 59.02 281 HIS G CA 1
ATOM 2163 C C . HIS A 1 281 ? 48.108 42.020 51.934 1.00 55.52 281 HIS G C 1
ATOM 2164 O O . HIS A 1 281 ? 47.021 41.445 52.064 1.00 54.41 281 HIS G O 1
ATOM 2171 N N . GLY A 1 282 ? 49.178 41.680 52.651 1.00 53.09 282 GLY G N 1
ATOM 2172 C CA . GLY A 1 282 ? 49.116 40.715 53.730 1.00 55.27 282 GLY G CA 1
ATOM 2173 C C . GLY A 1 282 ? 49.295 39.254 53.345 1.00 56.02 282 GLY G C 1
ATOM 2174 O O . GLY A 1 282 ? 49.324 38.398 54.242 1.00 50.99 282 GLY G O 1
ATOM 2175 N N . GLU A 1 283 ? 49.427 38.936 52.049 1.00 52.84 283 GLU G N 1
ATOM 2176 C CA . GLU A 1 283 ? 49.524 37.550 51.596 1.00 54.69 283 GLU G CA 1
ATOM 2177 C C . GLU A 1 283 ? 50.963 37.052 51.708 1.00 52.92 283 GLU G C 1
ATOM 2178 O O . GLU A 1 283 ? 51.903 37.811 51.447 1.00 57.77 283 GLU G O 1
ATOM 2184 N N . PRO A 1 284 ? 51.168 35.782 52.063 1.00 49.44 284 PRO G N 1
ATOM 2185 C CA . PRO A 1 284 ? 52.542 35.275 52.208 1.00 50.36 284 PRO G CA 1
ATOM 2186 C C . PRO A 1 284 ? 53.239 35.161 50.863 1.00 48.62 284 PRO G C 1
ATOM 2187 O O . PRO A 1 284 ? 53.067 34.175 50.137 1.00 47.86 284 PRO G O 1
ATOM 2191 N N . VAL A 1 285 ? 54.022 36.182 50.521 1.00 45.65 285 VAL G N 1
ATOM 2192 C CA . VAL A 1 285 ? 54.634 36.256 49.199 1.00 46.70 285 VAL G CA 1
ATOM 2193 C C . VAL A 1 285 ? 55.503 35.037 48.920 1.00 51.65 285 VAL G C 1
ATOM 2194 O O . VAL A 1 285 ? 55.573 34.566 47.777 1.00 50.58 285 VAL G O 1
ATOM 2198 N N . ASP A 1 286 ? 56.157 34.487 49.948 1.00 49.65 286 ASP G N 1
ATOM 2199 C CA . ASP A 1 286 ? 57.036 33.343 49.714 1.00 51.24 286 ASP G CA 1
ATOM 2200 C C . ASP A 1 286 ? 56.243 32.115 49.268 1.00 53.10 286 ASP G C 1
ATOM 2201 O O . ASP A 1 286 ? 56.684 31.370 48.387 1.00 48.11 286 ASP G O 1
ATOM 2206 N N . GLN A 1 287 ? 55.063 31.902 49.848 1.00 49.06 287 GLN G N 1
ATOM 2207 C CA . GLN A 1 287 ? 54.247 30.760 49.455 1.00 49.63 287 GLN G CA 1
ATOM 2208 C C . GLN A 1 287 ? 53.704 30.938 48.044 1.00 46.92 287 GLN G C 1
ATOM 2209 O O . GLN A 1 287 ? 53.645 29.978 47.269 1.00 43.62 287 GLN G O 1
ATOM 2215 N N . LEU A 1 288 ? 53.297 32.157 47.690 1.00 43.50 288 LEU G N 1
ATOM 2216 C CA . LEU A 1 288 ? 52.787 32.393 46.345 1.00 40.33 288 LEU G CA 1
ATOM 2217 C C . LEU A 1 288 ? 53.893 32.224 45.299 1.00 43.40 288 LEU G C 1
ATOM 2218 O O . LEU A 1 288 ? 53.677 31.612 44.245 1.00 38.66 288 LEU G O 1
ATOM 2223 N N . GLN A 1 289 ? 55.094 32.726 45.584 1.00 43.93 289 GLN G N 1
ATOM 2224 C CA . GLN A 1 289 ? 56.160 32.695 44.585 1.00 45.67 289 GLN G CA 1
ATOM 2225 C C . GLN A 1 289 ? 56.629 31.275 44.303 1.00 40.35 289 GLN G C 1
ATOM 2226 O O . GLN A 1 289 ? 56.828 30.907 43.139 1.00 39.87 289 GLN G O 1
ATOM 2232 N N . ALA A 1 290 ? 56.811 30.471 45.358 1.00 40.30 290 ALA G N 1
ATOM 2233 C CA . ALA A 1 290 ? 57.176 29.068 45.205 1.00 41.00 290 ALA G CA 1
ATOM 2234 C C . ALA A 1 290 ? 56.192 28.313 44.320 1.00 40.45 290 ALA G C 1
ATOM 2235 O O . ALA A 1 290 ? 56.560 27.303 43.718 1.00 43.36 290 ALA G O 1
ATOM 2237 N N . ARG A 1 291 ? 54.933 28.757 44.260 1.00 31.72 291 ARG G N 1
ATOM 2238 C CA . ARG A 1 291 ? 53.921 28.058 43.482 1.00 35.79 291 ARG G CA 1
ATOM 2239 C C . ARG A 1 291 ? 53.545 28.765 42.188 1.00 32.16 291 ARG G C 1
ATOM 2240 O O . ARG A 1 291 ? 52.773 28.203 41.401 1.00 33.67 291 ARG G O 1
ATOM 2248 N N . GLY A 1 292 ? 54.076 29.963 41.936 1.00 40.94 292 GLY G N 1
ATOM 2249 C CA . GLY A 1 292 ? 53.677 30.755 40.780 1.00 40.09 292 GLY G CA 1
ATOM 2250 C C . GLY A 1 292 ? 52.248 31.251 40.826 1.00 35.67 292 GLY G C 1
ATOM 2251 O O . GLY A 1 292 ? 51.627 31.452 39.782 1.00 32.43 292 GLY G O 1
ATOM 2252 N N . ILE A 1 293 ? 51.699 31.425 42.011 1.00 34.13 293 ILE G N 1
ATOM 2253 C CA . ILE A 1 293 ? 50.340 31.930 42.160 1.00 32.39 293 ILE G CA 1
ATOM 2254 C C . ILE A 1 293 ? 50.341 33.446 41.973 1.00 37.11 293 ILE G C 1
ATOM 2255 O O . ILE A 1 293 ? 51.225 34.143 42.496 1.00 35.84 293 ILE G O 1
ATOM 2260 N N . LEU A 1 294 ? 49.367 33.952 41.209 1.00 31.05 294 LEU G N 1
ATOM 2261 C CA . LEU A 1 294 ? 49.222 35.383 40.937 1.00 34.82 294 LEU G CA 1
ATOM 2262 C C . LEU A 1 294 ? 48.293 36.053 41.934 1.00 35.40 294 LEU G C 1
ATOM 2263 O O . LEU A 1 294 ? 47.353 35.444 42.453 1.00 32.56 294 LEU G O 1
ATOM 2268 N N . LEU A 1 295 ? 48.529 37.346 42.160 1.00 36.67 295 LEU G N 1
ATOM 2269 C CA . LEU A 1 295 ? 47.761 38.107 43.127 1.00 39.67 295 LEU G CA 1
ATOM 2270 C C . LEU A 1 295 ? 47.316 39.413 42.494 1.00 40.06 295 LEU G C 1
ATOM 2271 O O . LEU A 1 295 ? 48.093 40.065 41.795 1.00 43.13 295 LEU G O 1
ATOM 2276 N N . ASP A 1 296 ? 46.059 39.782 42.711 1.00 38.95 296 ASP G N 1
ATOM 2277 C CA . ASP A 1 296 ? 45.565 41.049 42.190 1.00 39.71 296 ASP G CA 1
ATOM 2278 C C . ASP A 1 296 ? 44.571 41.639 43.179 1.00 44.78 296 ASP G C 1
ATOM 2279 O O . ASP A 1 296 ? 44.163 40.992 44.148 1.00 39.17 296 ASP G O 1
ATOM 2284 N N . GLY A 1 297 ? 44.194 42.884 42.939 1.00 44.12 297 GLY G N 1
ATOM 2285 C CA . GLY A 1 297 ? 43.148 43.492 43.725 1.00 47.20 297 GLY G CA 1
ATOM 2286 C C . GLY A 1 297 ? 43.404 44.992 43.889 1.00 48.14 297 GLY G C 1
ATOM 2287 O O . GLY A 1 297 ? 43.934 45.637 42.999 1.00 44.60 297 GLY G O 1
ATOM 2288 N N . SER A 1 298 ? 42.992 45.506 45.048 1.00 50.35 298 SER G N 1
ATOM 2289 C CA . SER A 1 298 ? 43.194 46.912 45.362 1.00 57.87 298 SER G CA 1
ATOM 2290 C C . SER A 1 298 ? 43.478 47.139 46.850 1.00 59.77 298 SER G C 1
ATOM 2291 O O . SER A 1 298 ? 42.925 46.457 47.714 1.00 63.66 298 SER G O 1
ATOM 2294 N N . ASP A 1 303 ? 40.051 48.150 53.429 1.00 77.14 303 ASP G N 1
ATOM 2295 C CA . ASP A 1 303 ? 39.441 47.726 52.172 1.00 77.12 303 ASP G CA 1
ATOM 2296 C C . ASP A 1 303 ? 40.427 46.910 51.337 1.00 70.02 303 ASP G C 1
ATOM 2297 O O . ASP A 1 303 ? 40.894 47.362 50.291 1.00 69.44 303 ASP G O 1
ATOM 2299 N N . LYS A 1 304 ? 40.732 45.699 51.800 1.00 72.12 304 LYS G N 1
ATOM 2300 C CA . LYS A 1 304 ? 41.768 44.870 51.179 1.00 70.81 304 LYS G CA 1
ATOM 2301 C C . LYS A 1 304 ? 41.129 43.816 50.276 1.00 61.49 304 LYS G C 1
ATOM 2302 O O . LYS A 1 304 ? 41.121 42.620 50.565 1.00 65.84 304 LYS G O 1
ATOM 2304 N N . ARG A 1 305 ? 40.608 44.290 49.147 1.00 60.42 305 ARG G N 1
ATOM 2305 C CA . ARG A 1 305 ? 39.964 43.428 48.158 1.00 55.03 305 ARG G CA 1
ATOM 2306 C C . ARG A 1 305 ? 41.039 42.744 47.321 1.00 50.80 305 ARG G C 1
ATOM 2307 O O . ARG A 1 305 ? 41.752 43.395 46.553 1.00 47.99 305 ARG G O 1
ATOM 2309 N N . LEU A 1 306 ? 41.144 41.429 47.449 1.00 47.76 306 LEU G N 1
ATOM 2310 C CA . LEU A 1 306 ? 42.241 40.678 46.874 1.00 45.00 306 LEU G CA 1
ATOM 2311 C C . LEU A 1 306 ? 41.687 39.472 46.128 1.00 43.99 306 LEU G C 1
ATOM 2312 O O . LEU A 1 306 ? 40.539 39.060 46.315 1.00 40.94 306 LEU G O 1
ATOM 2317 N N . LEU A 1 307 ? 42.531 38.883 45.297 1.00 38.02 307 LEU G N 1
ATOM 2318 C CA . LEU A 1 307 ? 42.171 37.668 44.578 1.00 36.67 307 LEU G CA 1
ATOM 2319 C C . LEU A 1 307 ? 43.462 36.949 44.246 1.00 37.00 307 LEU G C 1
ATOM 2320 O O . LEU A 1 307 ? 44.429 37.581 43.814 1.00 39.90 307 LEU G O 1
ATOM 2325 N N . LEU A 1 308 ? 43.467 35.637 44.466 1.00 36.47 308 LEU G N 1
ATOM 2326 C CA . LEU A 1 308 ? 44.580 34.765 44.111 1.00 34.05 308 LEU G CA 1
ATOM 2327 C C . LEU A 1 308 ? 44.133 33.886 42.959 1.00 36.71 308 LEU G C 1
ATOM 2328 O O . LEU A 1 308 ? 43.029 33.341 42.990 1.00 33.63 308 LEU G O 1
ATOM 2333 N N . GLN A 1 309 ? 44.968 33.785 41.931 1.00 30.02 309 GLN G N 1
ATOM 2334 C CA . GLN A 1 309 ? 44.603 32.998 40.775 1.00 34.78 309 GLN G CA 1
ATOM 2335 C C . GLN A 1 309 ? 45.853 32.345 40.220 1.00 33.12 309 GLN G C 1
ATOM 2336 O O . GLN A 1 309 ? 46.974 32.839 40.396 1.00 32.73 309 GLN G O 1
ATOM 2342 N N . ILE A 1 310 ? 45.647 31.214 39.562 1.00 33.33 310 ILE G N 1
ATOM 2343 C CA . ILE A 1 310 ? 46.703 30.581 38.795 1.00 32.85 310 ILE G CA 1
ATOM 2344 C C . ILE A 1 310 ? 46.035 29.831 37.654 1.00 30.14 310 ILE G C 1
ATOM 2345 O O . ILE A 1 310 ? 44.878 29.413 37.743 1.00 28.57 310 ILE G O 1
ATOM 2350 N N . PHE A 1 311 ? 46.732 29.751 36.546 1.00 26.54 311 PHE G N 1
ATOM 2351 C CA . PHE A 1 311 ? 46.173 29.162 35.348 1.00 26.90 311 PHE G CA 1
ATOM 2352 C C . PHE A 1 311 ? 46.909 27.877 35.007 1.00 31.21 311 PHE G C 1
ATOM 2353 O O . PHE A 1 311 ? 48.094 27.734 35.302 1.00 27.84 311 PHE G O 1
ATOM 2361 N N . SER A 1 312 ? 46.191 26.950 34.378 1.00 26.69 312 SER G N 1
ATOM 2362 C CA . SER A 1 312 ? 46.854 25.805 33.792 1.00 30.34 312 SER G CA 1
ATOM 2363 C C . SER A 1 312 ? 47.464 26.228 32.459 1.00 31.41 312 SER G C 1
ATOM 2364 O O . SER A 1 312 ? 47.141 27.289 31.921 1.00 32.18 312 SER G O 1
ATOM 2367 N N . GLU A 1 313 ? 48.392 25.415 31.961 1.00 24.75 313 GLU G N 1
ATOM 2368 C CA . GLU A 1 313 ? 48.710 25.407 30.540 1.00 30.03 313 GLU G CA 1
ATOM 2369 C C . GLU A 1 313 ? 47.453 25.057 29.754 1.00 30.35 313 GLU G C 1
ATOM 2370 O O . GLU A 1 313 ? 46.446 24.613 30.315 1.00 29.52 313 GLU G O 1
ATOM 2376 N N . THR A 1 314 ? 47.511 25.220 28.433 1.00 25.72 314 THR G N 1
ATOM 2377 C CA . THR A 1 314 ? 46.387 24.746 27.641 1.00 29.45 314 THR G CA 1
ATOM 2378 C C . THR A 1 314 ? 46.296 23.227 27.744 1.00 34.53 314 THR G C 1
ATOM 2379 O O . THR A 1 314 ? 47.309 22.515 27.704 1.00 31.20 314 THR G O 1
ATOM 2383 N N . LEU A 1 315 ? 45.077 22.727 27.933 1.00 32.66 315 LEU G N 1
ATOM 2384 C CA . LEU A 1 315 ? 44.891 21.313 28.267 1.00 36.37 315 LEU G CA 1
ATOM 2385 C C . LEU A 1 315 ? 43.955 20.563 27.334 1.00 36.17 315 LEU G C 1
ATOM 2386 O O . LEU A 1 315 ? 44.090 19.337 27.219 1.00 38.39 315 LEU G O 1
ATOM 2391 N N . MET A 1 316 ? 43.018 21.233 26.678 1.00 33.76 316 MET G N 1
ATOM 2392 C CA . MET A 1 316 ? 42.171 20.607 25.658 1.00 35.35 316 MET G CA 1
ATOM 2393 C C . MET A 1 316 ? 42.152 21.563 24.470 1.00 35.85 316 MET G C 1
ATOM 2394 O O . MET A 1 316 ? 41.492 22.609 24.514 1.00 30.81 316 MET G O 1
ATOM 2399 N N . GLY A 1 317 ? 42.890 21.233 23.417 1.00 34.35 317 GLY G N 1
ATOM 2400 C CA . GLY A 1 317 ? 43.196 22.212 22.405 1.00 30.50 317 GLY G CA 1
ATOM 2401 C C . GLY A 1 317 ? 43.656 23.486 23.095 1.00 32.08 317 GLY G C 1
ATOM 2402 O O . GLY A 1 317 ? 44.472 23.449 24.023 1.00 33.04 317 GLY G O 1
ATOM 2403 N N . PRO A 1 318 ? 43.089 24.629 22.714 1.00 33.70 318 PRO G N 1
ATOM 2404 C CA . PRO A 1 318 ? 43.465 25.894 23.354 1.00 33.12 318 PRO G CA 1
ATOM 2405 C C . PRO A 1 318 ? 42.700 26.246 24.620 1.00 30.59 318 PRO G C 1
ATOM 2406 O O . PRO A 1 318 ? 42.919 27.354 25.120 1.00 30.10 318 PRO G O 1
ATOM 2410 N N . VAL A 1 319 ? 41.781 25.396 25.126 1.00 28.71 319 VAL G N 1
ATOM 2411 C CA . VAL A 1 319 ? 41.088 25.690 26.385 1.00 28.45 319 VAL G CA 1
ATOM 2412 C C . VAL A 1 319 ? 42.045 25.444 27.544 1.00 30.81 319 VAL G C 1
ATOM 2413 O O . VAL A 1 319 ? 42.762 24.425 27.583 1.00 29.82 319 VAL G O 1
ATOM 2417 N N . PHE A 1 320 ? 42.064 26.375 28.494 1.00 24.34 320 PHE G N 1
ATOM 2418 C CA . PHE A 1 320 ? 42.847 26.209 29.704 1.00 23.73 320 PHE G CA 1
ATOM 2419 C C . PHE A 1 320 ? 41.943 26.436 30.908 1.00 26.93 320 PHE G C 1
ATOM 2420 O O . PHE A 1 320 ? 40.739 26.654 30.774 1.00 26.15 320 PHE G O 1
ATOM 2428 N N . PHE A 1 321 ? 42.521 26.344 32.102 1.00 24.83 321 PHE G N 1
ATOM 2429 C CA . PHE A 1 321 ? 41.732 26.403 33.318 1.00 25.42 321 PHE G CA 1
ATOM 2430 C C . PHE A 1 321 ? 42.368 27.362 34.302 1.00 29.96 321 PHE G C 1
ATOM 2431 O O . PHE A 1 321 ? 43.570 27.647 34.254 1.00 27.54 321 PHE G O 1
ATOM 2439 N N . GLU A 1 322 ? 41.514 27.900 35.154 1.00 27.03 322 GLU G N 1
ATOM 2440 C CA . GLU A 1 322 ? 41.903 28.873 36.145 1.00 24.99 322 GLU G CA 1
ATOM 2441 C C . GLU A 1 322 ? 41.456 28.388 37.510 1.00 23.08 322 GLU G C 1
ATOM 2442 O O . GLU A 1 322 ? 40.359 27.840 37.670 1.00 25.55 322 GLU G O 1
ATOM 2448 N N . PHE A 1 323 ? 42.296 28.595 38.507 1.00 23.20 323 PHE G N 1
ATOM 2449 C CA . PHE A 1 323 ? 41.947 28.251 39.880 1.00 27.23 323 PHE G CA 1
ATOM 2450 C C . PHE A 1 323 ? 42.081 29.507 40.732 1.00 28.59 323 PHE G C 1
ATOM 2451 O O . PHE A 1 323 ? 43.152 30.107 40.766 1.00 28.14 323 PHE G O 1
ATOM 2459 N N . ILE A 1 324 ? 41.004 29.920 41.399 1.00 27.19 324 ILE G N 1
ATOM 2460 C CA . ILE A 1 324 ? 40.954 31.297 41.913 1.00 29.00 324 ILE G CA 1
ATOM 2461 C C . ILE A 1 324 ? 40.370 31.294 43.321 1.00 32.19 324 ILE G C 1
ATOM 2462 O O . ILE A 1 324 ? 39.352 30.644 43.577 1.00 30.21 324 ILE G O 1
ATOM 2467 N N . GLN A 1 325 ? 41.050 31.964 44.251 1.00 33.03 325 GLN G N 1
ATOM 2468 C CA . GLN A 1 325 ? 40.531 32.191 45.595 1.00 31.67 325 GLN G CA 1
ATOM 2469 C C . GLN A 1 325 ? 40.218 33.681 45.717 1.00 37.16 325 GLN G C 1
ATOM 2470 O O . GLN A 1 325 ? 41.094 34.523 45.497 1.00 32.75 325 GLN G O 1
ATOM 2476 N N . ARG A 1 326 ? 38.975 34.005 46.041 1.00 36.58 326 ARG G N 1
ATOM 2477 C CA . ARG A 1 326 ? 38.544 35.396 46.107 1.00 36.98 326 ARG G CA 1
ATOM 2478 C C . ARG A 1 326 ? 38.580 35.862 47.551 1.00 42.24 326 ARG G C 1
ATOM 2479 O O . ARG A 1 326 ? 38.044 35.186 48.434 1.00 42.71 326 ARG G O 1
ATOM 2487 N N . LYS A 1 327 ? 39.239 37.000 47.786 1.00 42.71 327 LYS G N 1
ATOM 2488 C CA . LYS A 1 327 ? 39.325 37.640 49.099 1.00 42.62 327 LYS G CA 1
ATOM 2489 C C . LYS A 1 327 ? 38.856 39.086 49.023 1.00 39.80 327 LYS G C 1
ATOM 2490 O O . LYS A 1 327 ? 39.565 40.009 49.424 1.00 43.04 327 LYS G O 1
ATOM 2496 N N . GLY A 1 328 ? 37.663 39.308 48.476 1.00 43.81 328 GLY G N 1
ATOM 2497 C CA . GLY A 1 328 ? 37.084 40.627 48.369 1.00 42.96 328 GLY G CA 1
ATOM 2498 C C . GLY A 1 328 ? 37.072 41.198 46.966 1.00 48.19 328 GLY G C 1
ATOM 2499 O O . GLY A 1 328 ? 36.153 41.955 46.632 1.00 51.99 328 GLY G O 1
ATOM 2500 N N . ASP A 1 329 ? 38.073 40.879 46.143 1.00 43.49 329 ASP G N 1
ATOM 2501 C CA . ASP A 1 329 ? 38.070 41.392 44.781 1.00 40.80 329 ASP G CA 1
ATOM 2502 C C . ASP A 1 329 ? 37.066 40.614 43.941 1.00 47.44 329 ASP G C 1
ATOM 2503 O O . ASP A 1 329 ? 37.087 39.381 43.900 1.00 43.26 329 ASP G O 1
ATOM 2508 N N . ASP A 1 330 ? 36.179 41.343 43.274 1.00 47.44 330 ASP G N 1
ATOM 2509 C CA . ASP A 1 330 ? 35.178 40.762 42.393 1.00 44.93 330 ASP G CA 1
ATOM 2510 C C . ASP A 1 330 ? 35.602 40.793 40.930 1.00 45.09 330 ASP G C 1
ATOM 2511 O O . ASP A 1 330 ? 34.766 40.574 40.045 1.00 44.34 330 ASP G O 1
ATOM 2516 N N . GLY A 1 331 ? 36.875 41.049 40.653 1.00 40.71 331 GLY G N 1
ATOM 2517 C CA . GLY A 1 331 ? 37.360 41.174 39.296 1.00 40.84 331 GLY G CA 1
ATOM 2518 C C . GLY A 1 331 ? 37.873 39.860 38.764 1.00 39.53 331 GLY G C 1
ATOM 2519 O O . GLY A 1 331 ? 37.529 38.786 39.251 1.00 36.11 331 GLY G O 1
ATOM 2520 N N . PHE A 1 332 ? 38.715 39.938 37.747 1.00 36.62 332 PHE G N 1
ATOM 2521 C CA . PHE A 1 332 ? 39.179 38.717 37.107 1.00 39.32 332 PHE G CA 1
ATOM 2522 C C . PHE A 1 332 ? 40.692 38.640 37.049 1.00 37.10 332 PHE G C 1
ATOM 2523 O O . PHE A 1 332 ? 41.230 37.795 36.337 1.00 33.75 332 PHE G O 1
ATOM 2531 N N . GLY A 1 333 ? 41.388 39.477 37.806 1.00 34.66 333 GLY G N 1
ATOM 2532 C CA . GLY A 1 333 ? 42.830 39.482 37.743 1.00 35.00 333 GLY G CA 1
ATOM 2533 C C . GLY A 1 333 ? 43.391 40.248 36.582 1.00 36.44 333 GLY G C 1
ATOM 2534 O O . GLY A 1 333 ? 44.549 40.036 36.216 1.00 33.13 333 GLY G O 1
ATOM 2535 N N . GLU A 1 334 ? 42.608 41.150 35.993 1.00 43.31 334 GLU G N 1
ATOM 2536 C CA . GLU A 1 334 ? 43.086 41.886 34.830 1.00 41.02 334 GLU G CA 1
ATOM 2537 C C . GLU A 1 334 ? 44.305 42.738 35.158 1.00 39.30 334 GLU G C 1
ATOM 2538 O O . GLU A 1 334 ? 45.104 43.023 34.257 1.00 37.10 334 GLU G O 1
ATOM 2544 N N . GLY A 1 335 ? 44.499 43.092 36.430 1.00 37.82 335 GLY G N 1
ATOM 2545 C CA . GLY A 1 335 ? 45.700 43.799 36.813 1.00 42.48 335 GLY G CA 1
ATOM 2546 C C . GLY A 1 335 ? 46.970 43.028 36.542 1.00 44.52 335 GLY G C 1
ATOM 2547 O O . GLY A 1 335 ? 48.037 43.636 36.437 1.00 40.84 335 GLY G O 1
ATOM 2548 N N . ASN A 1 336 ? 46.857 41.721 36.408 1.00 35.89 336 ASN G N 1
ATOM 2549 C CA . ASN A 1 336 ? 48.027 40.849 36.213 1.00 38.83 336 ASN G CA 1
ATOM 2550 C C . ASN A 1 336 ? 48.665 41.028 34.850 1.00 41.35 336 ASN G C 1
ATOM 2551 O O . ASN A 1 336 ? 49.751 40.641 34.688 1.00 46.16 336 ASN G O 1
ATOM 2556 N N . PHE A 1 337 ? 47.989 41.626 33.919 1.00 43.25 337 PHE G N 1
ATOM 2557 C CA . PHE A 1 337 ? 48.629 41.811 32.610 1.00 46.12 337 PHE G CA 1
ATOM 2558 C C . PHE A 1 337 ? 49.707 42.879 32.699 1.00 50.10 337 PHE G C 1
ATOM 2559 O O . PHE A 1 337 ? 50.804 42.627 32.334 1.00 51.17 337 PHE G O 1
ATOM 2567 N N . LYS A 1 338 ? 49.332 44.023 33.227 1.00 51.52 338 LYS G N 1
ATOM 2568 C CA . LYS A 1 338 ? 50.279 45.134 33.386 1.00 53.07 338 LYS G CA 1
ATOM 2569 C C . LYS A 1 338 ? 51.397 44.694 34.306 1.00 58.51 338 LYS G C 1
ATOM 2570 O O . LYS A 1 338 ? 52.519 44.956 33.984 1.00 62.78 338 LYS G O 1
ATOM 2576 N N . ALA A 1 339 ? 51.052 44.076 35.420 1.00 52.66 339 ALA G N 1
ATOM 2577 C CA . ALA A 1 339 ? 52.054 43.611 36.391 1.00 54.65 339 ALA G CA 1
ATOM 2578 C C . ALA A 1 339 ? 53.008 42.593 35.772 1.00 58.59 339 ALA G C 1
ATOM 2579 O O . ALA A 1 339 ? 54.171 42.712 36.069 1.00 61.33 339 ALA G O 1
ATOM 2581 N N . LEU A 1 340 ? 52.559 41.694 34.899 1.00 55.73 340 LEU G N 1
ATOM 2582 C CA . LEU A 1 340 ? 53.520 40.709 34.345 1.00 57.88 340 LEU G CA 1
ATOM 2583 C C . LEU A 1 340 ? 54.327 41.396 33.262 1.00 62.08 340 LEU G C 1
ATOM 2584 O O . LEU A 1 340 ? 55.479 41.101 33.115 1.00 59.86 340 LEU G O 1
ATOM 2589 N N . PHE A 1 341 ? 53.706 42.351 32.609 1.00 61.89 341 PHE G N 1
ATOM 2590 C CA . PHE A 1 341 ? 54.469 43.141 31.625 1.00 69.82 341 PHE G CA 1
ATOM 2591 C C . PHE A 1 341 ? 55.625 43.827 32.350 1.00 71.27 341 PHE G C 1
ATOM 2592 O O . PHE A 1 341 ? 56.734 43.619 31.937 1.00 74.47 341 PHE G O 1
ATOM 2600 N N . GLU A 1 342 ? 55.348 44.469 33.483 1.00 67.91 342 GLU G N 1
ATOM 2601 C CA . GLU A 1 342 ? 56.384 45.206 34.237 1.00 71.54 342 GLU G CA 1
ATOM 2602 C C . GLU A 1 342 ? 57.384 44.218 34.804 1.00 70.59 342 GLU G C 1
ATOM 2603 O O . GLU A 1 342 ? 58.500 44.550 34.901 1.00 70.72 342 GLU G O 1
ATOM 2609 N N . SER A 1 343 ? 56.937 43.049 35.198 1.00 67.68 343 SER G N 1
ATOM 2610 C CA . SER A 1 343 ? 57.825 42.020 35.775 1.00 69.02 343 SER G CA 1
ATOM 2611 C C . SER A 1 343 ? 58.848 41.632 34.740 1.00 73.23 343 SER G C 1
ATOM 2612 O O . SER A 1 343 ? 60.009 41.743 35.019 1.00 74.81 343 SER G O 1
ATOM 2615 N N . ILE A 1 344 ? 58.396 41.294 33.541 1.00 74.24 344 ILE G N 1
ATOM 2616 C CA . ILE A 1 344 ? 59.442 40.837 32.611 1.00 75.11 344 ILE G CA 1
ATOM 2617 C C . ILE A 1 344 ? 60.170 42.049 32.103 1.00 81.17 344 ILE G C 1
ATOM 2618 O O . ILE A 1 344 ? 61.291 41.901 31.902 1.00 85.11 344 ILE G O 1
ATOM 2623 N N . ALA B 1 1 ? 78.846 -13.540 34.399 1.00 35.31 1 ALA A N 1
ATOM 2624 C CA . ALA B 1 1 ? 78.426 -13.962 35.716 1.00 39.26 1 ALA A CA 1
ATOM 2625 C C . ALA B 1 1 ? 77.756 -15.325 35.679 1.00 46.89 1 ALA A C 1
ATOM 2626 O O . ALA B 1 1 ? 77.548 -15.884 34.605 1.00 44.83 1 ALA A O 1
ATOM 2628 N N . ASP B 1 2 ? 77.407 -15.796 36.879 1.00 42.25 2 ASP A N 1
ATOM 2629 C CA . ASP B 1 2 ? 76.533 -16.933 37.135 1.00 58.18 2 ASP A CA 1
ATOM 2630 C C . ASP B 1 2 ? 76.134 -17.753 35.914 1.00 50.99 2 ASP A C 1
ATOM 2631 O O . ASP B 1 2 ? 76.862 -18.673 35.535 1.00 50.44 2 ASP A O 1
ATOM 2636 N N . LEU B 1 3 ? 75.022 -17.376 35.264 1.00 42.09 3 LEU A N 1
ATOM 2637 C CA . LEU B 1 3 ? 74.191 -18.334 34.523 1.00 49.41 3 LEU A CA 1
ATOM 2638 C C . LEU B 1 3 ? 74.857 -18.836 33.257 1.00 51.65 3 LEU A C 1
ATOM 2639 O O . LEU B 1 3 ? 74.996 -20.048 33.047 1.00 48.47 3 LEU A O 1
ATOM 2644 N N . TYR B 1 4 ? 75.152 -17.918 32.349 1.00 45.87 4 TYR A N 1
ATOM 2645 C CA . TYR B 1 4 ? 75.659 -18.224 31.029 1.00 48.52 4 TYR A CA 1
ATOM 2646 C C . TYR B 1 4 ? 77.015 -17.582 30.854 1.00 40.56 4 TYR A C 1
ATOM 2647 O O . TYR B 1 4 ? 77.484 -16.827 31.709 1.00 41.78 4 TYR A O 1
ATOM 2656 N N . GLU B 1 5 ? 77.653 -17.914 29.736 1.00 33.47 5 GLU A N 1
ATOM 2657 C CA . GLU B 1 5 ? 78.813 -17.152 29.328 1.00 36.76 5 GLU A CA 1
ATOM 2658 C C . GLU B 1 5 ? 78.399 -15.697 29.136 1.00 31.97 5 GLU A C 1
ATOM 2659 O O . GLU B 1 5 ? 77.370 -15.408 28.517 1.00 26.07 5 GLU A O 1
ATOM 2665 N N . ASN B 1 6 ? 79.222 -14.795 29.664 1.00 27.74 6 ASN A N 1
ATOM 2666 C CA . ASN B 1 6 ? 78.877 -13.379 29.831 1.00 30.32 6 ASN A CA 1
ATOM 2667 C C . ASN B 1 6 ? 79.904 -12.527 29.104 1.00 29.40 6 ASN A C 1
ATOM 2668 O O . ASN B 1 6 ? 80.739 -11.857 29.728 1.00 28.45 6 ASN A O 1
ATOM 2673 N N . PRO B 1 7 ? 79.864 -12.523 27.780 1.00 28.21 7 PRO A N 1
ATOM 2674 C CA . PRO B 1 7 ? 80.967 -11.920 27.036 1.00 31.85 7 PRO A CA 1
ATOM 2675 C C . PRO B 1 7 ? 80.966 -10.393 27.089 1.00 33.03 7 PRO A C 1
ATOM 2676 O O . PRO B 1 7 ? 81.992 -9.790 26.758 1.00 35.07 7 PRO A O 1
ATOM 2680 N N . MET B 1 8 ? 79.851 -9.760 27.453 1.00 27.79 8 MET A N 1
ATOM 2681 C CA . MET B 1 8 ? 79.817 -8.310 27.621 1.00 30.01 8 MET A CA 1
ATOM 2682 C C . MET B 1 8 ? 80.089 -7.888 29.054 1.00 35.01 8 MET A C 1
ATOM 2683 O O . MET B 1 8 ? 80.103 -6.688 29.341 1.00 29.81 8 MET A O 1
ATOM 2688 N N . GLY B 1 9 ? 80.309 -8.840 29.954 1.00 32.18 9 GLY A N 1
ATOM 2689 C CA . GLY B 1 9 ? 80.568 -8.507 31.344 1.00 30.25 9 GLY A CA 1
ATOM 2690 C C . GLY B 1 9 ? 79.406 -7.823 32.028 1.00 28.12 9 GLY A C 1
ATOM 2691 O O . GLY B 1 9 ? 79.622 -6.895 32.816 1.00 32.29 9 GLY A O 1
ATOM 2692 N N . LEU B 1 10 ? 78.178 -8.249 31.731 1.00 26.80 10 LEU A N 1
ATOM 2693 C CA . LEU B 1 10 ? 76.990 -7.696 32.373 1.00 30.30 10 LEU A CA 1
ATOM 2694 C C . LEU B 1 10 ? 77.012 -7.942 33.867 1.00 31.72 10 LEU A C 1
ATOM 2695 O O . LEU B 1 10 ? 77.349 -9.037 34.315 1.00 29.62 10 LEU A O 1
ATOM 2700 N N . MET B 1 11 ? 76.635 -6.922 34.639 1.00 28.66 11 MET A N 1
ATOM 2701 C CA . MET B 1 11 ? 76.498 -7.051 36.092 1.00 31.41 11 MET A CA 1
ATOM 2702 C C . MET B 1 11 ? 75.249 -6.353 36.614 1.00 31.95 11 MET A C 1
ATOM 2703 O O . MET B 1 11 ? 75.255 -5.776 37.706 1.00 31.58 11 MET A O 1
ATOM 2708 N N . GLY B 1 12 ? 74.134 -6.475 35.903 1.00 30.45 12 GLY A N 1
ATOM 2709 C CA . GLY B 1 12 ? 72.843 -6.080 36.426 1.00 28.37 12 GLY A CA 1
ATOM 2710 C C . GLY B 1 12 ? 72.340 -4.766 35.818 1.00 25.20 12 GLY A C 1
ATOM 2711 O O . GLY B 1 12 ? 73.056 -4.047 35.134 1.00 22.49 12 GLY A O 1
ATOM 2712 N N . PHE B 1 13 ? 71.051 -4.498 36.012 1.00 25.39 13 PHE A N 1
ATOM 2713 C CA . PHE B 1 13 ? 70.513 -3.187 35.599 1.00 30.13 13 PHE A CA 1
ATOM 2714 C C . PHE B 1 13 ? 71.264 -2.038 36.259 1.00 26.61 13 PHE A C 1
ATOM 2715 O O . PHE B 1 13 ? 71.593 -2.097 37.441 1.00 28.52 13 PHE A O 1
ATOM 2723 N N . GLU B 1 14 ? 71.499 -0.955 35.507 1.00 26.42 14 GLU A N 1
ATOM 2724 C CA . GLU B 1 14 ? 72.100 0.229 36.122 1.00 28.78 14 GLU A CA 1
ATOM 2725 C C . GLU B 1 14 ? 71.083 1.336 36.357 1.00 28.15 14 GLU A C 1
ATOM 2726 O O . GLU B 1 14 ? 70.958 1.832 37.465 1.00 26.84 14 GLU A O 1
ATOM 2732 N N . PHE B 1 15 ? 70.305 1.685 35.355 1.00 24.18 15 PHE A N 1
ATOM 2733 C CA . PHE B 1 15 ? 69.208 2.611 35.565 1.00 25.88 15 PHE A CA 1
ATOM 2734 C C . PHE B 1 15 ? 68.211 2.387 34.439 1.00 27.92 15 PHE A C 1
ATOM 2735 O O . PHE B 1 15 ? 68.526 1.762 33.424 1.00 27.02 15 PHE A O 1
ATOM 2743 N N . ILE B 1 16 ? 67.015 2.949 34.614 1.00 26.71 16 ILE A N 1
ATOM 2744 C CA . ILE B 1 16 ? 66.107 3.162 33.501 1.00 26.39 16 ILE A CA 1
ATOM 2745 C C . ILE B 1 16 ? 65.747 4.638 33.524 1.00 29.40 16 ILE A C 1
ATOM 2746 O O . ILE B 1 16 ? 65.792 5.310 34.561 1.00 27.04 16 ILE A O 1
ATOM 2751 N N . GLU B 1 17 ? 65.423 5.124 32.356 1.00 23.72 17 GLU A N 1
ATOM 2752 C CA . GLU B 1 17 ? 65.272 6.532 32.072 1.00 25.26 17 GLU A CA 1
ATOM 2753 C C . GLU B 1 17 ? 63.851 6.738 31.587 1.00 28.20 17 GLU A C 1
ATOM 2754 O O . GLU B 1 17 ? 63.278 5.868 30.910 1.00 25.72 17 GLU A O 1
ATOM 2760 N N . PHE B 1 18 ? 63.272 7.874 31.966 1.00 25.56 18 PHE A N 1
ATOM 2761 C CA . PHE B 1 18 ? 61.889 8.190 31.679 1.00 27.25 18 PHE A CA 1
ATOM 2762 C C . PHE B 1 18 ? 61.868 9.578 31.067 1.00 29.40 18 PHE A C 1
ATOM 2763 O O . PHE B 1 18 ? 62.673 10.427 31.436 1.00 26.26 18 PHE A O 1
ATOM 2771 N N . ALA B 1 19 ? 60.972 9.785 30.117 1.00 25.33 19 ALA A N 1
ATOM 2772 C CA . ALA B 1 19 ? 60.718 11.117 29.586 1.00 33.95 19 ALA A CA 1
ATOM 2773 C C . ALA B 1 19 ? 59.225 11.238 29.364 1.00 28.25 19 ALA A C 1
ATOM 2774 O O . ALA B 1 19 ? 58.519 10.246 29.328 1.00 26.43 19 ALA A O 1
ATOM 2776 N N . SER B 1 20 ? 58.741 12.469 29.168 1.00 30.94 20 SER A N 1
ATOM 2777 C CA . SER B 1 20 ? 57.317 12.638 28.955 1.00 31.45 20 SER A CA 1
ATOM 2778 C C . SER B 1 20 ? 57.130 13.931 28.175 1.00 29.19 20 SER A C 1
ATOM 2779 O O . SER B 1 20 ? 57.837 14.898 28.461 1.00 27.18 20 SER A O 1
ATOM 2782 N N . PRO B 1 21 ? 56.249 13.980 27.169 1.00 30.83 21 PRO A N 1
ATOM 2783 C CA . PRO B 1 21 ? 56.030 15.250 26.457 1.00 35.24 21 PRO A CA 1
ATOM 2784 C C . PRO B 1 21 ? 55.236 16.260 27.264 1.00 37.54 21 PRO A C 1
ATOM 2785 O O . PRO B 1 21 ? 55.122 17.423 26.837 1.00 35.06 21 PRO A O 1
ATOM 2789 N N . THR B 1 22 ? 54.688 15.862 28.416 1.00 32.77 22 THR A N 1
ATOM 2790 C CA . THR B 1 22 ? 53.993 16.804 29.257 1.00 35.78 22 THR A CA 1
ATOM 2791 C C . THR B 1 22 ? 54.652 16.876 30.637 1.00 35.28 22 THR A C 1
ATOM 2792 O O . THR B 1 22 ? 55.081 15.853 31.176 1.00 33.93 22 THR A O 1
ATOM 2796 N N . PRO B 1 23 ? 54.760 18.067 31.213 1.00 28.35 23 PRO A N 1
ATOM 2797 C CA . PRO B 1 23 ? 55.477 18.234 32.485 1.00 29.75 23 PRO A CA 1
ATOM 2798 C C . PRO B 1 23 ? 54.657 17.698 33.641 1.00 29.28 23 PRO A C 1
ATOM 2799 O O . PRO B 1 23 ? 53.463 17.427 33.517 1.00 29.79 23 PRO A O 1
ATOM 2803 N N . GLY B 1 24 ? 55.323 17.555 34.788 1.00 31.25 24 GLY A N 1
ATOM 2804 C CA . GLY B 1 24 ? 54.659 17.139 36.010 1.00 31.08 24 GLY A CA 1
ATOM 2805 C C . GLY B 1 24 ? 53.801 15.895 35.875 1.00 32.31 24 GLY A C 1
ATOM 2806 O O . GLY B 1 24 ? 52.761 15.760 36.545 1.00 30.43 24 GLY A O 1
ATOM 2807 N N . THR B 1 25 ? 54.191 14.987 34.984 1.00 31.33 25 THR A N 1
ATOM 2808 C CA . THR B 1 25 ? 53.434 13.755 34.863 1.00 35.87 25 THR A CA 1
ATOM 2809 C C . THR B 1 25 ? 54.196 12.544 35.347 1.00 28.90 25 THR A C 1
ATOM 2810 O O . THR B 1 25 ? 53.584 11.643 35.912 1.00 32.72 25 THR A O 1
ATOM 2814 N N . LEU B 1 26 ? 55.515 12.529 35.190 1.00 26.01 26 LEU A N 1
ATOM 2815 C CA . LEU B 1 26 ? 56.287 11.434 35.761 1.00 29.39 26 LEU A CA 1
ATOM 2816 C C . LEU B 1 26 ? 56.503 11.645 37.250 1.00 33.34 26 LEU A C 1
ATOM 2817 O O . LEU B 1 26 ? 56.461 10.691 38.031 1.00 26.69 26 LEU A O 1
ATOM 2822 N N . GLU B 1 27 ? 56.708 12.895 37.656 1.00 29.80 27 GLU A N 1
ATOM 2823 C CA . GLU B 1 27 ? 57.082 13.173 39.041 1.00 26.40 27 GLU A CA 1
ATOM 2824 C C . GLU B 1 27 ? 56.058 12.674 40.049 1.00 33.07 27 GLU A C 1
ATOM 2825 O O . GLU B 1 27 ? 56.469 12.085 41.068 1.00 34.64 27 GLU A O 1
ATOM 2831 N N . PRO B 1 28 ? 54.746 12.891 39.870 1.00 28.71 28 PRO A N 1
ATOM 2832 C CA . PRO B 1 28 ? 53.792 12.360 40.854 1.00 32.71 28 PRO A CA 1
ATOM 2833 C C . PRO B 1 28 ? 53.722 10.844 40.858 1.00 31.57 28 PRO A C 1
ATOM 2834 O O . PRO B 1 28 ? 53.255 10.255 41.851 1.00 30.93 28 PRO A O 1
ATOM 2838 N N . ILE B 1 29 ? 54.181 10.202 39.791 1.00 26.84 29 ILE A N 1
ATOM 2839 C CA . ILE B 1 29 ? 54.162 8.741 39.749 1.00 29.43 29 ILE A CA 1
ATOM 2840 C C . ILE B 1 29 ? 55.326 8.174 40.542 1.00 31.49 29 ILE A C 1
ATOM 2841 O O . ILE B 1 29 ? 55.171 7.192 41.280 1.00 32.08 29 ILE A O 1
ATOM 2846 N N . PHE B 1 30 ? 56.521 8.748 40.356 1.00 27.34 30 PHE A N 1
ATOM 2847 C CA . PHE B 1 30 ? 57.669 8.341 41.163 1.00 33.71 30 PHE A CA 1
ATOM 2848 C C . PHE B 1 30 ? 57.363 8.477 42.645 1.00 27.06 30 PHE A C 1
ATOM 2849 O O . PHE B 1 30 ? 57.729 7.620 43.442 1.00 29.52 30 PHE A O 1
ATOM 2857 N N . GLU B 1 31 ? 56.670 9.546 43.028 1.00 30.07 31 GLU A N 1
ATOM 2858 C CA . GLU B 1 31 ? 56.389 9.776 44.449 1.00 32.32 31 GLU A CA 1
ATOM 2859 C C . GLU B 1 31 ? 55.469 8.715 45.042 1.00 29.01 31 GLU A C 1
ATOM 2860 O O . GLU B 1 31 ? 55.690 8.254 46.166 1.00 31.81 31 GLU A O 1
ATOM 2866 N N . ILE B 1 32 ? 54.386 8.370 44.340 1.00 28.39 32 ILE A N 1
ATOM 2867 C CA . ILE B 1 32 ? 53.447 7.392 44.874 1.00 28.31 32 ILE A CA 1
ATOM 2868 C C . ILE B 1 32 ? 54.017 5.990 44.818 1.00 29.17 32 ILE A C 1
ATOM 2869 O O . ILE B 1 32 ? 53.499 5.091 45.477 1.00 31.09 32 ILE A O 1
ATOM 2874 N N . MET B 1 33 ? 55.090 5.786 44.068 1.00 28.23 33 MET A N 1
ATOM 2875 C CA . MET B 1 33 ? 55.764 4.491 44.053 1.00 21.86 33 MET A CA 1
ATOM 2876 C C . MET B 1 33 ? 56.928 4.425 45.031 1.00 27.27 33 MET A C 1
ATOM 2877 O O . MET B 1 33 ? 57.722 3.465 44.999 1.00 28.66 33 MET A O 1
ATOM 2882 N N . GLY B 1 34 ? 57.046 5.404 45.909 1.00 29.21 34 GLY A N 1
ATOM 2883 C CA . GLY B 1 34 ? 58.084 5.350 46.918 1.00 30.01 34 GLY A CA 1
ATOM 2884 C C . GLY B 1 34 ? 59.456 5.787 46.472 1.00 27.33 34 GLY A C 1
ATOM 2885 O O . GLY B 1 34 ? 60.412 5.567 47.213 1.00 31.60 34 GLY A O 1
ATOM 2886 N N . PHE B 1 35 ? 59.593 6.414 45.304 1.00 26.21 35 PHE A N 1
ATOM 2887 C CA . PHE B 1 35 ? 60.886 6.945 44.896 1.00 29.61 35 PHE A CA 1
ATOM 2888 C C . PHE B 1 35 ? 61.092 8.352 45.441 1.00 33.18 35 PHE A C 1
ATOM 2889 O O . PHE B 1 35 ? 60.144 9.121 45.583 1.00 33.12 35 PHE A O 1
ATOM 2897 N N . THR B 1 36 ? 62.353 8.669 45.740 1.00 37.82 36 THR A N 1
ATOM 2898 C CA . THR B 1 36 ? 62.783 9.950 46.276 1.00 32.90 36 THR A CA 1
ATOM 2899 C C . THR B 1 36 ? 63.724 10.634 45.298 1.00 28.63 36 THR A C 1
ATOM 2900 O O . THR B 1 36 ? 64.687 10.033 44.832 1.00 28.36 36 THR A O 1
ATOM 2904 N N . LYS B 1 37 ? 63.483 11.904 45.020 1.00 32.91 37 LYS A N 1
ATOM 2905 C CA . LYS B 1 37 ? 64.450 12.646 44.231 1.00 31.99 37 LYS A CA 1
ATOM 2906 C C . LYS B 1 37 ? 65.678 12.925 45.092 1.00 32.22 37 LYS A C 1
ATOM 2907 O O . LYS B 1 37 ? 65.580 13.595 46.117 1.00 36.58 37 LYS A O 1
ATOM 2913 N N . VAL B 1 38 ? 66.824 12.416 44.677 1.00 30.40 38 VAL A N 1
ATOM 2914 C CA . VAL B 1 38 ? 68.050 12.525 45.455 1.00 33.94 38 VAL A CA 1
ATOM 2915 C C . VAL B 1 38 ? 69.069 13.451 44.799 1.00 33.27 38 VAL A C 1
ATOM 2916 O O . VAL B 1 38 ? 69.971 13.939 45.494 1.00 31.18 38 VAL A O 1
ATOM 2920 N N . ALA B 1 39 ? 68.971 13.701 43.495 1.00 30.29 39 ALA A N 1
ATOM 2921 C CA . ALA B 1 39 ? 70.034 14.443 42.827 1.00 32.26 39 ALA A CA 1
ATOM 2922 C C . ALA B 1 39 ? 69.544 15.036 41.518 1.00 31.46 39 ALA A C 1
ATOM 2923 O O . ALA B 1 39 ? 68.574 14.574 40.911 1.00 32.21 39 ALA A O 1
ATOM 2925 N N . THR B 1 40 ? 70.249 16.064 41.080 1.00 30.42 40 THR A N 1
ATOM 2926 C CA . THR B 1 40 ? 69.914 16.724 39.836 1.00 29.63 40 THR A CA 1
ATOM 2927 C C . THR B 1 40 ? 71.198 16.825 39.037 1.00 27.64 40 THR A C 1
ATOM 2928 O O . THR B 1 40 ? 72.266 17.033 39.615 1.00 30.87 40 THR A O 1
ATOM 2932 N N . HIS B 1 41 ? 71.083 16.678 37.715 1.00 28.84 41 HIS A N 1
ATOM 2933 C CA . HIS B 1 41 ? 72.249 16.678 36.843 1.00 27.38 41 HIS A CA 1
ATOM 2934 C C . HIS B 1 41 ? 73.016 17.988 36.994 1.00 30.77 41 HIS A C 1
ATOM 2935 O O . HIS B 1 41 ? 72.418 19.046 37.183 1.00 31.07 41 HIS A O 1
ATOM 2942 N N . ARG B 1 42 ? 74.342 17.903 36.909 1.00 30.54 42 ARG A N 1
ATOM 2943 C CA . ARG B 1 42 ? 75.205 19.082 37.023 1.00 34.67 42 ARG A CA 1
ATOM 2944 C C . ARG B 1 42 ? 74.832 20.185 36.036 1.00 37.64 42 ARG A C 1
ATOM 2945 O O . ARG B 1 42 ? 75.025 21.374 36.322 1.00 39.16 42 ARG A O 1
ATOM 2953 N N . SER B 1 43 ? 74.304 19.833 34.868 1.00 36.68 43 SER A N 1
ATOM 2954 C CA . SER B 1 43 ? 73.964 20.893 33.926 1.00 45.44 43 SER A CA 1
ATOM 2955 C C . SER B 1 43 ? 72.661 20.678 33.175 1.00 45.79 43 SER A C 1
ATOM 2956 O O . SER B 1 43 ? 72.081 21.657 32.685 1.00 49.14 43 SER A O 1
ATOM 2959 N N . LYS B 1 44 ? 72.169 19.469 33.071 1.00 37.14 44 LYS A N 1
ATOM 2960 C CA . LYS B 1 44 ? 70.974 19.195 32.297 1.00 32.38 44 LYS A CA 1
ATOM 2961 C C . LYS B 1 44 ? 69.773 19.162 33.225 1.00 27.05 44 LYS A C 1
ATOM 2962 O O . LYS B 1 44 ? 69.895 19.006 34.442 1.00 32.41 44 LYS A O 1
ATOM 2968 N N . ASN B 1 45 ? 68.600 19.318 32.638 1.00 32.07 45 ASN A N 1
ATOM 2969 C CA . ASN B 1 45 ? 67.354 19.152 33.382 1.00 32.62 45 ASN A CA 1
ATOM 2970 C C . ASN B 1 45 ? 67.002 17.659 33.424 1.00 30.26 45 ASN A C 1
ATOM 2971 O O . ASN B 1 45 ? 66.035 17.186 32.825 1.00 32.49 45 ASN A O 1
ATOM 2976 N N . VAL B 1 46 ? 67.835 16.899 34.117 1.00 34.18 46 VAL A N 1
ATOM 2977 C CA . VAL B 1 46 ? 67.571 15.477 34.325 1.00 29.16 46 VAL A CA 1
ATOM 2978 C C . VAL B 1 46 ? 67.784 15.186 35.799 1.00 28.66 46 VAL A C 1
ATOM 2979 O O . VAL B 1 46 ? 68.676 15.750 36.436 1.00 28.13 46 VAL A O 1
ATOM 2983 N N . HIS B 1 47 ? 66.924 14.344 36.356 1.00 30.11 47 HIS A N 1
ATOM 2984 C CA . HIS B 1 47 ? 66.886 14.119 37.787 1.00 28.20 47 HIS A CA 1
ATOM 2985 C C . HIS B 1 47 ? 66.973 12.636 38.073 1.00 33.47 47 HIS A C 1
ATOM 2986 O O . HIS B 1 47 ? 66.531 11.811 37.267 1.00 26.86 47 HIS A O 1
ATOM 2993 N N . LEU B 1 48 ? 67.568 12.331 39.228 1.00 28.51 48 LEU A N 1
ATOM 2994 C CA . LEU B 1 48 ? 67.764 10.978 39.720 1.00 29.65 48 LEU A CA 1
ATOM 2995 C C . LEU B 1 48 ? 66.770 10.702 40.849 1.00 31.58 48 LEU A C 1
ATOM 2996 O O . LEU B 1 48 ? 66.828 11.334 41.911 1.00 30.66 48 LEU A O 1
ATOM 3001 N N . TYR B 1 49 ? 65.861 9.758 40.618 1.00 28.72 49 TYR A N 1
ATOM 3002 C CA . TYR B 1 49 ? 64.970 9.265 41.658 1.00 29.24 49 TYR A CA 1
ATOM 3003 C C . TYR B 1 49 ? 65.497 7.924 42.151 1.00 31.02 49 TYR A C 1
ATOM 3004 O O . TYR B 1 49 ? 65.996 7.129 41.359 1.00 28.24 49 TYR A O 1
ATOM 3013 N N . ARG B 1 50 ? 65.442 7.704 43.468 1.00 30.35 50 ARG A N 1
ATOM 3014 C CA . ARG B 1 50 ? 66.071 6.524 44.053 1.00 29.52 50 ARG A CA 1
ATOM 3015 C C . ARG B 1 50 ? 65.173 5.879 45.092 1.00 28.34 50 ARG A C 1
ATOM 3016 O O . ARG B 1 50 ? 64.437 6.567 45.806 1.00 32.29 50 ARG A O 1
ATOM 3024 N N . GLN B 1 51 ? 65.247 4.541 45.157 1.00 25.05 51 GLN A N 1
ATOM 3025 C CA . GLN B 1 51 ? 64.666 3.724 46.221 1.00 29.08 51 GLN A CA 1
ATOM 3026 C C . GLN B 1 51 ? 65.467 2.425 46.244 1.00 29.74 51 GLN A C 1
ATOM 3027 O O . GLN B 1 51 ? 65.598 1.783 45.198 1.00 28.46 51 GLN A O 1
ATOM 3033 N N . GLY B 1 52 ? 66.029 2.051 47.402 1.00 24.57 52 GLY A N 1
ATOM 3034 C CA . GLY B 1 52 ? 66.853 0.832 47.453 1.00 26.80 52 GLY A CA 1
ATOM 3035 C C . GLY B 1 52 ? 67.984 0.956 46.441 1.00 31.34 52 GLY A C 1
ATOM 3036 O O . GLY B 1 52 ? 68.595 2.012 46.300 1.00 30.06 52 GLY A O 1
ATOM 3037 N N . GLU B 1 53 ? 68.250 -0.101 45.679 1.00 29.85 53 GLU A N 1
ATOM 3038 C CA . GLU B 1 53 ? 69.279 -0.046 44.649 1.00 31.70 53 GLU A CA 1
ATOM 3039 C C . GLU B 1 53 ? 68.723 0.376 43.289 1.00 30.78 53 GLU A C 1
ATOM 3040 O O . GLU B 1 53 ? 69.420 0.253 42.283 1.00 32.47 53 GLU A O 1
ATOM 3042 N N . ILE B 1 54 ? 67.509 0.904 43.245 1.00 27.01 54 ILE A N 1
ATOM 3043 C CA . ILE B 1 54 ? 66.869 1.290 41.992 1.00 26.34 54 ILE A CA 1
ATOM 3044 C C . ILE B 1 54 ? 67.199 2.745 41.669 1.00 28.06 54 ILE A C 1
ATOM 3045 O O . ILE B 1 54 ? 66.901 3.643 42.459 1.00 26.37 54 ILE A O 1
ATOM 3050 N N . ASN B 1 55 ? 67.754 2.980 40.488 1.00 25.79 55 ASN A N 1
ATOM 3051 C CA . ASN B 1 55 ? 68.022 4.314 39.980 1.00 27.53 55 ASN A CA 1
ATOM 3052 C C . ASN B 1 55 ? 67.081 4.623 38.820 1.00 29.88 55 ASN A C 1
ATOM 3053 O O . ASN B 1 55 ? 67.164 3.980 37.776 1.00 26.19 55 ASN A O 1
ATOM 3058 N N . LEU B 1 56 ? 66.233 5.636 38.976 1.00 30.23 56 LEU A N 1
ATOM 3059 C CA . LEU B 1 56 ? 65.388 6.119 37.888 1.00 30.73 56 LEU A CA 1
ATOM 3060 C C . LEU B 1 56 ? 65.869 7.502 37.496 1.00 31.76 56 LEU A C 1
ATOM 3061 O O . LEU B 1 56 ? 66.154 8.321 38.372 1.00 30.57 56 LEU A O 1
ATOM 3066 N N . ILE B 1 57 ? 65.983 7.745 36.189 1.00 27.46 57 ILE A N 1
ATOM 3067 C CA . ILE B 1 57 ? 66.406 9.035 35.670 1.00 29.19 57 ILE A CA 1
ATOM 3068 C C . ILE B 1 57 ? 65.204 9.633 34.970 1.00 30.06 57 ILE A C 1
ATOM 3069 O O . ILE B 1 57 ? 64.593 8.992 34.103 1.00 28.80 57 ILE A O 1
ATOM 3074 N N . LEU B 1 58 ? 64.830 10.837 35.394 1.00 28.51 58 LEU A N 1
ATOM 3075 C CA . LEU B 1 58 ? 63.783 11.594 34.740 1.00 30.62 58 LEU A CA 1
ATOM 3076 C C . LEU B 1 58 ? 64.500 12.565 33.817 1.00 29.10 58 LEU A C 1
ATOM 3077 O O . LEU B 1 58 ? 65.269 13.415 34.270 1.00 30.65 58 LEU A O 1
ATOM 3082 N N . ASN B 1 59 ? 64.339 12.369 32.527 1.00 30.85 59 ASN A N 1
ATOM 3083 C CA . ASN B 1 59 ? 65.061 13.160 31.542 1.00 27.83 59 ASN A CA 1
ATOM 3084 C C . ASN B 1 59 ? 64.092 14.194 30.998 1.00 31.75 59 ASN A C 1
ATOM 3085 O O . ASN B 1 59 ? 63.310 13.919 30.075 1.00 30.11 59 ASN A O 1
ATOM 3090 N N . ASN B 1 60 ? 64.179 15.402 31.558 1.00 34.56 60 ASN A N 1
ATOM 3091 C CA . ASN B 1 60 ? 63.405 16.548 31.107 1.00 30.04 60 ASN A CA 1
ATOM 3092 C C . ASN B 1 60 ? 64.182 17.449 30.158 1.00 38.65 60 ASN A C 1
ATOM 3093 O O . ASN B 1 60 ? 63.810 18.610 29.996 1.00 35.43 60 ASN A O 1
ATOM 3098 N N . GLU B 1 61 ? 65.241 16.964 29.523 1.00 32.73 61 GLU A N 1
ATOM 3099 C CA . GLU B 1 61 ? 65.935 17.875 28.622 1.00 34.95 61 GLU A CA 1
ATOM 3100 C C . GLU B 1 61 ? 65.205 17.982 27.283 1.00 38.06 61 GLU A C 1
ATOM 3101 O O . GLU B 1 61 ? 64.837 16.960 26.700 1.00 36.04 61 GLU A O 1
ATOM 3107 N N . PRO B 1 62 ? 64.965 19.194 26.776 1.00 41.42 62 PRO A N 1
ATOM 3108 C CA . PRO B 1 62 ? 64.250 19.338 25.504 1.00 36.75 62 PRO A CA 1
ATOM 3109 C C . PRO B 1 62 ? 65.167 19.096 24.322 1.00 38.15 62 PRO A C 1
ATOM 3110 O O . PRO B 1 62 ? 66.392 19.183 24.419 1.00 43.92 62 PRO A O 1
ATOM 3114 N N . ASN B 1 63 ? 64.540 18.801 23.184 1.00 35.40 63 ASN A N 1
ATOM 3115 C CA . ASN B 1 63 ? 65.260 18.662 21.926 1.00 42.80 63 ASN A CA 1
ATOM 3116 C C . ASN B 1 63 ? 66.345 17.605 22.039 1.00 48.32 63 ASN A C 1
ATOM 3117 O O . ASN B 1 63 ? 67.374 17.661 21.363 1.00 49.49 63 ASN A O 1
ATOM 3122 N N . SER B 1 64 ? 66.108 16.640 22.916 1.00 43.03 64 SER A N 1
ATOM 3123 C CA . SER B 1 64 ? 67.016 15.538 23.154 1.00 40.26 64 SER A CA 1
ATOM 3124 C C . SER B 1 64 ? 66.475 14.286 22.490 1.00 40.78 64 SER A C 1
ATOM 3125 O O . SER B 1 64 ? 65.328 14.233 22.043 1.00 39.79 64 SER A O 1
ATOM 3128 N N . ILE B 1 65 ? 67.329 13.261 22.430 1.00 38.11 65 ILE A N 1
ATOM 3129 C CA . ILE B 1 65 ? 66.851 11.936 22.052 1.00 37.73 65 ILE A CA 1
ATOM 3130 C C . ILE B 1 65 ? 65.666 11.556 22.927 1.00 37.52 65 ILE A C 1
ATOM 3131 O O . ILE B 1 65 ? 64.615 11.127 22.438 1.00 35.77 65 ILE A O 1
ATOM 3136 N N . ALA B 1 66 ? 65.809 11.747 24.242 1.00 32.52 66 ALA A N 1
ATOM 3137 C CA . ALA B 1 66 ? 64.733 11.362 25.146 1.00 34.12 66 ALA A CA 1
ATOM 3138 C C . ALA B 1 66 ? 63.457 12.144 24.860 1.00 36.27 66 ALA A C 1
ATOM 3139 O O . ALA B 1 66 ? 62.359 11.579 24.896 1.00 32.35 66 ALA A O 1
ATOM 3141 N N . SER B 1 67 ? 63.574 13.440 24.539 1.00 32.57 67 SER A N 1
ATOM 3142 C CA . SER B 1 67 ? 62.371 14.235 24.339 1.00 38.65 67 SER A CA 1
ATOM 3143 C C . SER B 1 67 ? 61.633 13.798 23.087 1.00 38.72 67 SER A C 1
ATOM 3144 O O . SER B 1 67 ? 60.396 13.798 23.064 1.00 34.11 67 SER A O 1
ATOM 3147 N N . TYR B 1 68 ? 62.370 13.427 22.033 1.00 35.56 68 TYR A N 1
ATOM 3148 C CA . TYR B 1 68 ? 61.704 12.941 20.827 1.00 38.02 68 TYR A CA 1
ATOM 3149 C C . TYR B 1 68 ? 60.976 11.626 21.094 1.00 38.35 68 TYR A C 1
ATOM 3150 O O . TYR B 1 68 ? 59.834 11.445 20.661 1.00 43.32 68 TYR A O 1
ATOM 3159 N N . PHE B 1 69 ? 61.633 10.695 21.791 1.00 35.47 69 PHE A N 1
ATOM 3160 C CA . PHE B 1 69 ? 61.022 9.416 22.145 1.00 34.86 69 PHE A CA 1
ATOM 3161 C C . PHE B 1 69 ? 59.684 9.618 22.845 1.00 35.21 69 PHE A C 1
ATOM 3162 O O . PHE B 1 69 ? 58.664 9.029 22.462 1.00 32.05 69 PHE A O 1
ATOM 3170 N N . ALA B 1 70 ? 59.677 10.469 23.870 1.00 34.70 70 ALA A N 1
ATOM 3171 C CA . ALA B 1 70 ? 58.442 10.759 24.595 1.00 38.92 70 ALA A CA 1
ATOM 3172 C C . ALA B 1 70 ? 57.440 11.505 23.726 1.00 39.29 70 ALA A C 1
ATOM 3173 O O . ALA B 1 70 ? 56.226 11.390 23.946 1.00 34.68 70 ALA A O 1
ATOM 3175 N N . ALA B 1 71 ? 57.911 12.297 22.760 1.00 37.40 71 ALA A N 1
ATOM 3176 C CA . ALA B 1 71 ? 56.949 12.936 21.870 1.00 39.44 71 ALA A CA 1
ATOM 3177 C C . ALA B 1 71 ? 56.270 11.899 20.990 1.00 37.85 71 ALA A C 1
ATOM 3178 O O . ALA B 1 71 ? 55.080 12.026 20.687 1.00 38.67 71 ALA A O 1
ATOM 3180 N N . GLU B 1 72 ? 57.001 10.846 20.610 1.00 34.81 72 GLU A N 1
ATOM 3181 C CA . GLU B 1 72 ? 56.436 9.813 19.751 1.00 35.72 72 GLU A CA 1
ATOM 3182 C C . GLU B 1 72 ? 55.654 8.768 20.532 1.00 35.88 72 GLU A C 1
ATOM 3183 O O . GLU B 1 72 ? 54.665 8.257 20.017 1.00 37.64 72 GLU A O 1
ATOM 3189 N N . HIS B 1 73 ? 56.030 8.484 21.793 1.00 38.85 73 HIS A N 1
ATOM 3190 C CA . HIS B 1 73 ? 55.464 7.358 22.529 1.00 36.99 73 HIS A CA 1
ATOM 3191 C C . HIS B 1 73 ? 54.704 7.731 23.785 1.00 37.99 73 HIS A C 1
ATOM 3192 O O . HIS B 1 73 ? 54.110 6.842 24.398 1.00 37.83 73 HIS A O 1
ATOM 3199 N N . GLY B 1 74 ? 54.707 8.998 24.191 1.00 35.24 74 GLY A N 1
ATOM 3200 C CA . GLY B 1 74 ? 54.119 9.385 25.439 1.00 36.73 74 GLY A CA 1
ATOM 3201 C C . GLY B 1 74 ? 55.070 9.217 26.609 1.00 32.93 74 GLY A C 1
ATOM 3202 O O . GLY B 1 74 ? 56.257 8.882 26.458 1.00 29.49 74 GLY A O 1
ATOM 3203 N N . PRO B 1 75 ? 54.546 9.455 27.810 1.00 32.95 75 PRO A N 1
ATOM 3204 C CA . PRO B 1 75 ? 55.303 9.150 29.028 1.00 31.67 75 PRO A CA 1
ATOM 3205 C C . PRO B 1 75 ? 55.665 7.678 29.027 1.00 28.92 75 PRO A C 1
ATOM 3206 O O . PRO B 1 75 ? 54.832 6.811 28.727 1.00 30.53 75 PRO A O 1
ATOM 3210 N N . SER B 1 76 ? 56.928 7.396 29.320 1.00 29.15 76 SER A N 1
ATOM 3211 C CA . SER B 1 76 ? 57.445 6.086 28.919 1.00 29.76 76 SER A CA 1
ATOM 3212 C C . SER B 1 76 ? 58.830 5.888 29.490 1.00 25.22 76 SER A C 1
ATOM 3213 O O . SER B 1 76 ? 59.500 6.846 29.860 1.00 27.65 76 SER A O 1
ATOM 3216 N N . VAL B 1 77 ? 59.271 4.632 29.505 1.00 27.32 77 VAL A N 1
ATOM 3217 C CA . VAL B 1 77 ? 60.680 4.343 29.724 1.00 28.05 77 VAL A CA 1
ATOM 3218 C C . VAL B 1 77 ? 61.399 4.630 28.425 1.00 31.71 77 VAL A C 1
ATOM 3219 O O . VAL B 1 77 ? 61.223 3.896 27.449 1.00 35.42 77 VAL A O 1
ATOM 3223 N N . CYS B 1 78 ? 62.252 5.647 28.418 1.00 23.91 78 CYS A N 1
ATOM 3224 C CA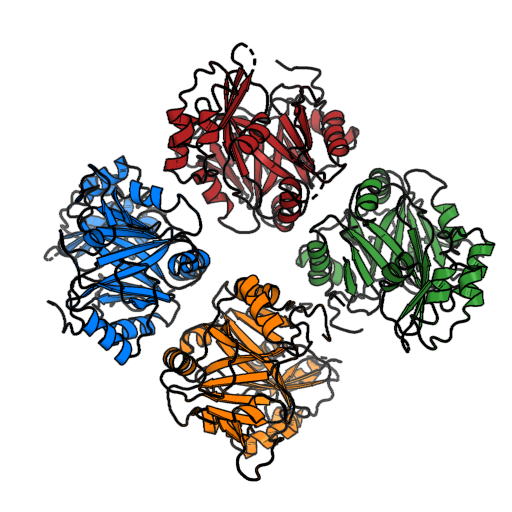 . CYS B 1 78 ? 62.859 6.078 27.170 1.00 27.38 78 CYS A CA 1
ATOM 3225 C C . CYS B 1 78 ? 64.285 5.568 27.018 1.00 29.79 78 CYS A C 1
ATOM 3226 O O . CYS B 1 78 ? 64.954 5.914 26.039 1.00 34.40 78 CYS A O 1
ATOM 3229 N N . GLY B 1 79 ? 64.751 4.738 27.945 1.00 27.28 79 GLY A N 1
ATOM 3230 C CA . GLY B 1 79 ? 66.103 4.198 27.858 1.00 29.79 79 GLY A CA 1
ATOM 3231 C C . GLY B 1 79 ? 66.408 3.295 29.035 1.00 28.99 79 GLY A C 1
ATOM 3232 O O . GLY B 1 79 ? 65.734 3.314 30.071 1.00 28.85 79 GLY A O 1
ATOM 3233 N N . MET B 1 80 ? 67.473 2.528 28.885 1.00 28.48 80 MET A N 1
ATOM 3234 C CA . MET B 1 80 ? 67.880 1.719 30.016 1.00 28.84 80 MET A CA 1
ATOM 3235 C C . MET B 1 80 ? 69.363 1.447 29.923 1.00 29.05 80 MET A C 1
ATOM 3236 O O . MET B 1 80 ? 69.929 1.450 28.831 1.00 24.87 80 MET A O 1
ATOM 3241 N N . ALA B 1 81 ? 69.984 1.257 31.085 1.00 21.86 81 ALA A N 1
ATOM 3242 C CA . ALA B 1 81 ? 71.414 1.059 31.213 1.00 24.81 81 ALA A CA 1
ATOM 3243 C C . ALA B 1 81 ? 71.707 -0.281 31.886 1.00 23.95 81 ALA A C 1
ATOM 3244 O O . ALA B 1 81 ? 71.068 -0.652 32.877 1.00 27.63 81 ALA A O 1
ATOM 3246 N N . PHE B 1 82 ? 72.700 -0.972 31.343 1.00 25.94 82 PHE A N 1
ATOM 3247 C CA . PHE B 1 82 ? 73.246 -2.205 31.901 1.00 26.54 82 PHE A CA 1
ATOM 3248 C C . PHE B 1 82 ? 74.615 -1.904 32.467 1.00 26.23 82 PHE A C 1
ATOM 3249 O O . PHE B 1 82 ? 75.459 -1.293 31.790 1.00 26.02 82 PHE A O 1
ATOM 3257 N N . ARG B 1 83 ? 74.822 -2.318 33.704 1.00 23.23 83 ARG A N 1
ATOM 3258 C CA . ARG B 1 83 ? 76.171 -2.352 34.234 1.00 24.52 83 ARG A CA 1
ATOM 3259 C C . ARG B 1 83 ? 77.043 -3.305 33.439 1.00 28.82 83 ARG A C 1
ATOM 3260 O O . ARG B 1 83 ? 76.701 -4.484 33.235 1.00 31.62 83 ARG A O 1
ATOM 3268 N N . VAL B 1 84 ? 78.209 -2.834 33.034 1.00 26.44 84 VAL A N 1
ATOM 3269 C CA . VAL B 1 84 ? 79.114 -3.757 32.368 1.00 28.30 84 VAL A CA 1
ATOM 3270 C C . VAL B 1 84 ? 80.471 -3.609 33.051 1.00 30.34 84 VAL A C 1
ATOM 3271 O O . VAL B 1 84 ? 80.786 -2.562 33.618 1.00 30.54 84 VAL A O 1
ATOM 3275 N N . LYS B 1 85 ? 81.312 -4.647 32.985 1.00 30.67 85 LYS A N 1
ATOM 3276 C CA . LYS B 1 85 ? 82.681 -4.457 33.520 1.00 33.19 85 LYS A CA 1
ATOM 3277 C C . LYS B 1 85 ? 83.514 -3.398 32.779 1.00 31.63 85 LYS A C 1
ATOM 3278 O O . LYS B 1 85 ? 84.287 -2.661 33.404 1.00 33.85 85 LYS A O 1
ATOM 3284 N N . ASP B 1 86 ? 83.440 -3.362 31.452 1.00 32.41 86 ASP A N 1
ATOM 3285 C CA . ASP B 1 86 ? 84.291 -2.495 30.631 1.00 31.99 86 ASP A CA 1
ATOM 3286 C C . ASP B 1 86 ? 83.398 -1.946 29.531 1.00 29.90 86 ASP A C 1
ATOM 3287 O O . ASP B 1 86 ? 83.003 -2.674 28.616 1.00 29.21 86 ASP A O 1
ATOM 3292 N N . SER B 1 87 ? 83.028 -0.672 29.643 1.00 27.88 87 SER A N 1
ATOM 3293 C CA . SER B 1 87 ? 82.094 -0.128 28.680 1.00 30.50 87 SER A CA 1
ATOM 3294 C C . SER B 1 87 ? 82.723 -0.013 27.304 1.00 29.46 87 SER A C 1
ATOM 3295 O O . SER B 1 87 ? 82.045 -0.236 26.293 1.00 29.64 87 SER A O 1
ATOM 3298 N N . GLN B 1 88 ? 84.017 0.319 27.243 1.00 31.54 88 GLN A N 1
ATOM 3299 C CA . GLN B 1 88 ? 84.710 0.413 25.957 1.00 34.77 88 GLN A CA 1
ATOM 3300 C C . GLN B 1 88 ? 84.766 -0.938 25.247 1.00 33.70 88 GLN A C 1
ATOM 3301 O O . GLN B 1 88 ? 84.576 -1.019 24.026 1.00 34.69 88 GLN A O 1
ATOM 3307 N N . LYS B 1 89 ? 85.025 -2.014 25.985 1.00 35.50 89 LYS A N 1
ATOM 3308 C CA . LYS B 1 89 ? 85.087 -3.316 25.313 1.00 34.42 89 LYS A CA 1
ATOM 3309 C C . LYS B 1 89 ? 83.703 -3.757 24.852 1.00 35.47 89 LYS A C 1
ATOM 3310 O O . LYS B 1 89 ? 83.505 -4.104 23.676 1.00 34.65 89 LYS A O 1
ATOM 3316 N N . ALA B 1 90 ? 82.724 -3.730 25.764 1.00 33.02 90 ALA A N 1
ATOM 3317 C CA . ALA B 1 90 ? 81.367 -4.143 25.408 1.00 27.41 90 ALA A CA 1
ATOM 3318 C C . ALA B 1 90 ? 80.849 -3.357 24.223 1.00 31.62 90 ALA A C 1
ATOM 3319 O O . ALA B 1 90 ? 80.296 -3.932 23.279 1.00 32.88 90 ALA A O 1
ATOM 3321 N N . TYR B 1 91 ? 81.016 -2.030 24.266 1.00 33.50 91 TYR A N 1
ATOM 3322 C CA . TYR B 1 91 ? 80.495 -1.160 23.220 1.00 33.13 91 TYR A CA 1
ATOM 3323 C C . TYR B 1 91 ? 81.097 -1.498 21.864 1.00 31.01 91 TYR A C 1
ATOM 3324 O O . TYR B 1 91 ? 80.372 -1.652 20.875 1.00 28.90 91 TYR A O 1
ATOM 3333 N N . ASN B 1 92 ? 82.429 -1.581 21.799 1.00 33.78 92 ASN A N 1
ATOM 3334 C CA . ASN B 1 92 ? 83.106 -2.004 20.575 1.00 36.19 92 ASN A CA 1
ATOM 3335 C C . ASN B 1 92 ? 82.586 -3.349 20.099 1.00 36.66 92 ASN A C 1
ATOM 3336 O O . ASN B 1 92 ? 82.352 -3.551 18.896 1.00 33.70 92 ASN A O 1
ATOM 3341 N N . ARG B 1 93 ? 82.382 -4.275 21.044 1.00 35.27 93 ARG A N 1
ATOM 3342 C CA . ARG B 1 93 ? 81.903 -5.601 20.688 1.00 33.68 93 ARG A CA 1
ATOM 3343 C C . ARG B 1 93 ? 80.505 -5.526 20.096 1.00 34.13 93 ARG A C 1
ATOM 3344 O O . ARG B 1 93 ? 80.237 -6.142 19.058 1.00 36.95 93 ARG A O 1
ATOM 3352 N N . ALA B 1 94 ? 79.629 -4.689 20.691 1.00 34.87 94 ALA A N 1
ATOM 3353 C CA . ALA B 1 94 ? 78.286 -4.510 20.149 1.00 35.56 94 ALA A CA 1
ATOM 3354 C C . ALA B 1 94 ? 78.343 -4.035 18.707 1.00 36.82 94 ALA A C 1
ATOM 3355 O O . ALA B 1 94 ? 77.685 -4.603 17.823 1.00 36.55 94 ALA A O 1
ATOM 3357 N N . LEU B 1 95 ? 79.123 -2.978 18.455 1.00 36.87 95 LEU A N 1
ATOM 3358 C CA . LEU B 1 95 ? 79.223 -2.428 17.104 1.00 40.41 95 LEU A CA 1
ATOM 3359 C C . LEU B 1 95 ? 79.789 -3.448 16.124 1.00 39.06 95 LEU A C 1
ATOM 3360 O O . LEU B 1 95 ? 79.291 -3.588 14.999 1.00 42.00 95 LEU A O 1
ATOM 3365 N N . GLU B 1 96 ? 80.830 -4.170 16.519 1.00 38.08 96 GLU A N 1
ATOM 3366 C CA . GLU B 1 96 ? 81.353 -5.179 15.602 1.00 44.74 96 GLU A CA 1
ATOM 3367 C C . GLU B 1 96 ? 80.289 -6.219 15.257 1.00 42.91 96 GLU A C 1
ATOM 3368 O O . GLU B 1 96 ? 80.208 -6.655 14.103 1.00 40.89 96 GLU A O 1
ATOM 3374 N N . LEU B 1 97 ? 79.416 -6.564 16.207 1.00 34.46 97 LEU A N 1
ATOM 3375 C CA . LEU B 1 97 ? 78.405 -7.589 15.979 1.00 40.49 97 LEU A CA 1
ATOM 3376 C C . LEU B 1 97 ? 77.173 -7.058 15.275 1.00 43.19 97 LEU A C 1
ATOM 3377 O O . LEU B 1 97 ? 76.206 -7.805 15.116 1.00 41.77 97 LEU A O 1
ATOM 3382 N N . GLY B 1 98 ? 77.176 -5.796 14.859 1.00 38.94 98 GLY A N 1
ATOM 3383 C CA . GLY B 1 98 ? 76.085 -5.257 14.082 1.00 38.15 98 GLY A CA 1
ATOM 3384 C C . GLY B 1 98 ? 75.135 -4.336 14.816 1.00 40.05 98 GLY A C 1
ATOM 3385 O O . GLY B 1 98 ? 74.129 -3.926 14.222 1.00 40.28 98 GLY A O 1
ATOM 3386 N N . ALA B 1 99 ? 75.401 -4.013 16.081 1.00 36.32 99 ALA A N 1
ATOM 3387 C CA . ALA B 1 99 ? 74.592 -2.999 16.755 1.00 39.72 99 ALA A CA 1
ATOM 3388 C C . ALA B 1 99 ? 74.847 -1.627 16.133 1.00 36.72 99 ALA A C 1
ATOM 3389 O O . ALA B 1 99 ? 75.866 -1.398 15.474 1.00 38.56 99 ALA A O 1
ATOM 3391 N N . GLN B 1 100 ? 73.885 -0.717 16.330 1.00 34.14 100 GLN A N 1
ATOM 3392 C CA . GLN B 1 100 ? 73.940 0.650 15.843 1.00 39.49 100 GLN A CA 1
ATOM 3393 C C . GLN B 1 100 ? 74.100 1.605 17.012 1.00 37.34 100 GLN A C 1
ATOM 3394 O O . GLN B 1 100 ? 73.308 1.560 17.964 1.00 33.18 100 GLN A O 1
ATOM 3400 N N . PRO B 1 101 ? 75.096 2.479 16.973 1.00 38.98 101 PRO A N 1
ATOM 3401 C CA . PRO B 1 101 ? 75.273 3.440 18.061 1.00 35.76 101 PRO A CA 1
ATOM 3402 C C . PRO B 1 101 ? 74.143 4.454 18.067 1.00 33.23 101 PRO A C 1
ATOM 3403 O O . PRO B 1 101 ? 73.600 4.830 17.030 1.00 35.61 101 PRO A O 1
ATOM 3407 N N . ILE B 1 102 ? 73.763 4.877 19.254 1.00 32.93 102 ILE A N 1
ATOM 3408 C CA . ILE B 1 102 ? 72.915 6.050 19.409 1.00 33.04 102 ILE A CA 1
ATOM 3409 C C . ILE B 1 102 ? 73.761 7.111 20.094 1.00 36.82 102 ILE A C 1
ATOM 3410 O O . ILE B 1 102 ? 74.380 6.845 21.130 1.00 36.90 102 ILE A O 1
ATOM 3415 N N . HIS B 1 103 ? 73.875 8.271 19.465 1.00 43.91 103 HIS A N 1
ATOM 3416 C CA . HIS B 1 103 ? 74.670 9.356 20.032 1.00 46.85 103 HIS A CA 1
ATOM 3417 C C . HIS B 1 103 ? 73.808 10.138 21.006 1.00 43.34 103 HIS A C 1
ATOM 3418 O O . HIS B 1 103 ? 72.783 10.696 20.613 1.00 40.40 103 HIS A O 1
ATOM 3425 N N . ILE B 1 104 ? 74.197 10.125 22.277 1.00 45.68 104 ILE A N 1
ATOM 3426 C CA . ILE B 1 104 ? 73.604 10.964 23.301 1.00 45.00 104 ILE A CA 1
ATOM 3427 C C . ILE B 1 104 ? 74.545 12.141 23.527 1.00 50.19 104 ILE A C 1
ATOM 3428 O O . ILE B 1 104 ? 75.682 11.957 23.979 1.00 51.79 104 ILE A O 1
ATOM 3433 N N . ASP B 1 105 ? 74.074 13.343 23.210 1.00 52.09 105 ASP A N 1
ATOM 3434 C CA . ASP B 1 105 ? 74.913 14.532 23.296 1.00 53.56 105 ASP A CA 1
ATOM 3435 C C . ASP B 1 105 ? 75.316 14.786 24.735 1.00 44.01 105 ASP A C 1
ATOM 3436 O O . ASP B 1 105 ? 74.465 14.874 25.628 1.00 46.77 105 ASP A O 1
ATOM 3441 N N . THR B 1 106 ? 76.620 14.849 24.960 1.00 40.47 106 THR A N 1
ATOM 3442 C CA . THR B 1 106 ? 77.177 15.107 26.279 1.00 44.39 106 THR A CA 1
ATOM 3443 C C . THR B 1 106 ? 77.863 16.462 26.252 1.00 47.23 106 THR A C 1
ATOM 3444 O O . THR B 1 106 ? 78.542 16.810 25.280 1.00 46.51 106 THR A O 1
ATOM 3448 N N . GLY B 1 107 ? 77.660 17.226 27.301 1.00 43.31 107 GLY A N 1
ATOM 3449 C CA . GLY B 1 107 ? 78.181 18.562 27.340 1.00 40.77 107 GLY A CA 1
ATOM 3450 C C . GLY B 1 107 ? 79.555 18.604 27.952 1.00 33.73 107 GLY A C 1
ATOM 3451 O O . GLY B 1 107 ? 80.126 17.579 28.366 1.00 32.05 107 GLY A O 1
ATOM 3452 N N . PRO B 1 108 ? 80.116 19.811 28.004 1.00 36.03 108 PRO A N 1
ATOM 3453 C CA . PRO B 1 108 ? 81.422 20.009 28.636 1.00 34.02 108 PRO A CA 1
ATOM 3454 C C . PRO B 1 108 ? 81.451 19.461 30.044 1.00 33.31 108 PRO A C 1
ATOM 3455 O O . PRO B 1 108 ? 80.555 19.720 30.850 1.00 31.61 108 PRO A O 1
ATOM 3459 N N . MET B 1 109 ? 82.500 18.692 30.324 1.00 31.01 109 MET A N 1
ATOM 3460 C CA . MET B 1 109 ? 82.816 18.121 31.621 1.00 34.59 109 MET A CA 1
ATOM 3461 C C . MET B 1 109 ? 81.794 17.096 32.045 1.00 34.18 109 MET A C 1
ATOM 3462 O O . MET B 1 109 ? 81.766 16.724 33.208 1.00 32.28 109 MET A O 1
ATOM 3467 N N . GLU B 1 110 ? 80.939 16.635 31.146 1.00 30.81 110 GLU A N 1
ATOM 3468 C CA . GLU B 1 110 ? 80.082 15.522 31.507 1.00 32.66 110 GLU A CA 1
ATOM 3469 C C . GLU B 1 110 ? 80.607 14.236 30.884 1.00 29.49 110 GLU A C 1
ATOM 3470 O O . GLU B 1 110 ? 81.476 14.251 30.008 1.00 30.17 110 GLU A O 1
ATOM 3476 N N . LEU B 1 111 ? 80.075 13.117 31.359 1.00 33.75 111 LEU A N 1
ATOM 3477 C CA . LEU B 1 111 ? 80.540 11.803 30.921 1.00 28.19 111 LEU A CA 1
ATOM 3478 C C . LEU B 1 111 ? 79.961 11.439 29.562 1.00 30.80 111 LEU A C 1
ATOM 3479 O O . LEU B 1 111 ? 78.776 11.657 29.295 1.00 33.15 111 LEU A O 1
ATOM 3484 N N . ASN B 1 112 ? 80.801 10.850 28.715 1.00 32.26 112 ASN A N 1
ATOM 3485 C CA . ASN B 1 112 ? 80.346 10.284 27.450 1.00 31.21 112 ASN A CA 1
ATOM 3486 C C . ASN B 1 112 ? 79.774 8.899 27.757 1.00 29.68 112 ASN A C 1
ATOM 3487 O O . ASN B 1 112 ? 80.520 7.966 28.025 1.00 29.33 112 ASN A O 1
ATOM 3492 N N . LEU B 1 113 ? 78.460 8.766 27.749 1.00 30.53 113 LEU A N 1
ATOM 3493 C CA . LEU B 1 113 ? 77.838 7.480 28.016 1.00 29.75 113 LEU A CA 1
ATOM 3494 C C . LEU B 1 113 ? 77.593 6.779 26.693 1.00 29.59 113 LEU A C 1
ATOM 3495 O O . LEU B 1 113 ? 76.812 7.281 25.879 1.00 30.80 113 LEU A O 1
ATOM 3500 N N . PRO B 1 114 ? 78.201 5.622 26.448 1.00 30.46 114 PRO A N 1
ATOM 3501 C CA . PRO B 1 114 ? 77.997 4.939 25.179 1.00 30.61 114 PRO A CA 1
ATOM 3502 C C . PRO B 1 114 ? 76.652 4.243 25.177 1.00 29.60 114 PRO A C 1
ATOM 3503 O O . PRO B 1 114 ? 76.157 3.769 26.200 1.00 26.97 114 PRO A O 1
ATOM 3507 N N . ALA B 1 115 ? 76.049 4.163 24.001 1.00 29.79 115 ALA A N 1
ATOM 3508 C CA . ALA B 1 115 ? 74.772 3.481 23.979 1.00 26.33 115 ALA A CA 1
ATOM 3509 C C . ALA B 1 115 ? 74.540 2.961 22.586 1.00 29.96 115 ALA A C 1
ATOM 3510 O O . ALA B 1 115 ? 75.094 3.494 21.614 1.00 26.70 115 ALA A O 1
ATOM 3512 N N . ILE B 1 116 ? 73.709 1.925 22.501 1.00 25.89 116 ILE A N 1
ATOM 3513 C CA . ILE B 1 116 ? 73.355 1.338 21.225 1.00 28.48 116 ILE A CA 1
ATOM 3514 C C . ILE B 1 116 ? 71.851 1.414 21.072 1.00 28.93 116 ILE A C 1
ATOM 3515 O O . ILE B 1 116 ? 71.096 1.515 22.052 1.00 31.61 116 ILE A O 1
ATOM 3520 N N . LYS B 1 117 ? 71.407 1.332 19.817 1.00 32.36 117 LYS A N 1
ATOM 3521 C CA . LYS B 1 117 ? 69.984 1.437 19.541 1.00 30.96 117 LYS A CA 1
ATOM 3522 C C . LYS B 1 117 ? 69.281 0.163 19.977 1.00 30.94 117 LYS A C 1
ATOM 3523 O O . LYS B 1 117 ? 69.651 -0.935 19.563 1.00 31.51 117 LYS A O 1
ATOM 3529 N N . GLY B 1 118 ? 68.253 0.322 20.796 1.00 28.28 118 GLY A N 1
ATOM 3530 C CA . GLY B 1 118 ? 67.511 -0.780 21.358 1.00 30.84 118 GLY A CA 1
ATOM 3531 C C . GLY B 1 118 ? 66.047 -0.786 20.959 1.00 37.36 118 GLY A C 1
ATOM 3532 O O . GLY B 1 118 ? 65.669 -0.307 19.885 1.00 32.15 118 GLY A O 1
ATOM 3533 N N . ILE B 1 119 ? 65.210 -1.328 21.836 1.00 33.44 119 ILE A N 1
ATOM 3534 C CA . ILE B 1 119 ? 63.813 -1.565 21.504 1.00 35.66 119 ILE A CA 1
ATOM 3535 C C . ILE B 1 119 ? 63.102 -0.242 21.270 1.00 35.64 119 ILE A C 1
ATOM 3536 O O . ILE B 1 119 ? 63.089 0.621 22.144 1.00 34.92 119 ILE A O 1
ATOM 3541 N N . GLY B 1 120 ? 62.475 -0.089 20.097 1.00 31.80 120 GLY A N 1
ATOM 3542 C CA . GLY B 1 120 ? 61.798 1.156 19.839 1.00 34.10 120 GLY A CA 1
ATOM 3543 C C . GLY B 1 120 ? 62.727 2.316 19.583 1.00 33.03 120 GLY A C 1
ATOM 3544 O O . GLY B 1 120 ? 62.277 3.466 19.587 1.00 38.45 120 GLY A O 1
ATOM 3545 N N . GLY B 1 121 ? 64.015 2.048 19.355 1.00 36.96 121 GLY A N 1
ATOM 3546 C CA . GLY B 1 121 ? 64.989 3.111 19.246 1.00 37.87 121 GLY A CA 1
ATOM 3547 C C . GLY B 1 121 ? 65.534 3.632 20.564 1.00 31.91 121 GLY A C 1
ATOM 3548 O O . GLY B 1 121 ? 66.491 4.405 20.548 1.00 35.24 121 GLY A O 1
ATOM 3549 N N . ALA B 1 122 ? 64.969 3.238 21.695 1.00 33.60 122 ALA A N 1
ATOM 3550 C CA . ALA B 1 122 ? 65.485 3.678 22.986 1.00 30.02 122 ALA A CA 1
ATOM 3551 C C . ALA B 1 122 ? 66.953 3.302 23.117 1.00 33.02 122 ALA A C 1
ATOM 3552 O O . ALA B 1 122 ? 67.336 2.174 22.751 1.00 30.45 122 ALA A O 1
ATOM 3554 N N . PRO B 1 123 ? 67.801 4.208 23.606 1.00 32.22 123 PRO A N 1
ATOM 3555 C CA . PRO B 1 123 ? 69.196 3.850 23.904 1.00 24.73 123 PRO A CA 1
ATOM 3556 C C . PRO B 1 123 ? 69.298 2.797 24.996 1.00 29.14 123 PRO A C 1
ATOM 3557 O O . PRO B 1 123 ? 68.628 2.865 26.034 1.00 26.05 123 PRO A O 1
ATOM 3561 N N . LEU B 1 124 ? 70.155 1.806 24.728 1.00 28.09 124 LEU A N 1
ATOM 3562 C CA . LEU B 1 124 ? 70.651 0.866 25.716 1.00 23.45 124 LEU A CA 1
ATOM 3563 C C . LEU B 1 124 ? 72.041 1.354 26.086 1.00 29.59 124 LEU A C 1
ATOM 3564 O O . LEU B 1 124 ? 72.977 1.239 25.280 1.00 26.59 124 LEU A O 1
ATOM 3569 N N . TYR B 1 125 ? 72.185 1.902 27.296 1.00 25.51 125 TYR A N 1
ATOM 3570 C CA . TYR B 1 125 ? 73.494 2.374 27.740 1.00 24.45 125 TYR A CA 1
ATOM 3571 C C . TYR B 1 125 ? 74.319 1.249 28.336 1.00 27.04 125 TYR A C 1
ATOM 3572 O O . TYR B 1 125 ? 73.787 0.370 29.012 1.00 29.24 125 TYR A O 1
ATOM 3581 N N . LEU B 1 126 ? 75.636 1.331 28.152 1.00 26.05 126 LEU A N 1
ATOM 3582 C CA . LEU B 1 126 ? 76.581 0.362 28.707 1.00 26.00 126 LEU A CA 1
ATOM 3583 C C . LEU B 1 126 ? 77.518 1.084 29.676 1.00 26.19 126 LEU A C 1
ATOM 3584 O O . LEU B 1 126 ? 78.449 1.762 29.240 1.00 28.67 126 LEU A O 1
ATOM 3589 N N . ILE B 1 127 ? 77.305 0.890 30.981 1.00 25.63 127 ILE A N 1
ATOM 3590 C CA . ILE B 1 127 ? 77.907 1.691 32.052 1.00 27.68 127 ILE A CA 1
ATOM 3591 C C . ILE B 1 127 ? 78.877 0.842 32.875 1.00 30.16 127 ILE A C 1
ATOM 3592 O O . ILE B 1 127 ? 78.468 -0.160 33.474 1.00 29.10 127 ILE A O 1
ATOM 3597 N N . ASP B 1 128 ? 80.149 1.253 32.952 1.00 26.37 128 ASP A N 1
ATOM 3598 C CA . ASP B 1 128 ? 81.123 0.587 33.816 1.00 29.46 128 ASP A CA 1
ATOM 3599 C C . ASP B 1 128 ? 81.567 1.410 35.030 1.00 30.32 128 ASP A C 1
ATOM 3600 O O . ASP B 1 128 ? 82.518 1.022 35.701 1.00 31.70 128 ASP A O 1
ATOM 3605 N N . ARG B 1 129 ? 80.869 2.495 35.341 1.00 26.47 129 ARG A N 1
ATOM 3606 C CA . ARG B 1 129 ? 81.154 3.245 36.563 1.00 26.17 129 ARG A CA 1
ATOM 3607 C C . ARG B 1 129 ? 79.976 3.119 37.523 1.00 27.63 129 ARG A C 1
ATOM 3608 O O . ARG B 1 129 ? 78.877 3.578 37.212 1.00 31.06 129 ARG A O 1
ATOM 3616 N N . PHE B 1 130 ? 80.185 2.493 38.681 1.00 32.00 130 PHE A N 1
ATOM 3617 C CA . PHE B 1 130 ? 79.058 2.255 39.572 1.00 35.98 130 PHE A CA 1
ATOM 3618 C C . PHE B 1 130 ? 79.564 2.050 40.989 1.00 36.77 130 PHE A C 1
ATOM 3619 O O . PHE B 1 130 ? 80.768 1.924 41.228 1.00 42.07 130 PHE A O 1
ATOM 3627 N N . GLY B 1 131 ? 78.618 2.025 41.929 1.00 46.53 131 GLY A N 1
ATOM 3628 C CA . GLY B 1 131 ? 78.922 1.981 43.343 1.00 44.62 131 GLY A CA 1
ATOM 3629 C C . GLY B 1 131 ? 79.072 3.367 43.943 1.00 48.74 131 GLY A C 1
ATOM 3630 O O . GLY B 1 131 ? 79.324 4.351 43.254 1.00 48.05 131 GLY A O 1
ATOM 3631 N N . GLU B 1 132 ? 78.918 3.429 45.263 1.00 51.74 132 GLU A N 1
ATOM 3632 C CA . GLU B 1 132 ? 78.973 4.704 45.962 1.00 53.53 132 GLU A CA 1
ATOM 3633 C C . GLU B 1 132 ? 80.315 5.394 45.734 1.00 50.25 132 GLU A C 1
ATOM 3634 O O . GLU B 1 132 ? 81.379 4.769 45.807 1.00 54.01 132 GLU A O 1
ATOM 3636 N N . GLY B 1 133 ? 80.253 6.696 45.445 1.00 50.38 133 GLY A N 1
ATOM 3637 C CA . GLY B 1 133 ? 81.444 7.510 45.254 1.00 46.74 133 GLY A CA 1
ATOM 3638 C C . GLY B 1 133 ? 82.013 7.421 43.850 1.00 45.08 133 GLY A C 1
ATOM 3639 O O . GLY B 1 133 ? 82.639 8.364 43.364 1.00 47.88 133 GLY A O 1
ATOM 3640 N N . SER B 1 134 ? 81.784 6.294 43.174 1.00 42.72 134 SER A N 1
ATOM 3641 C CA . SER B 1 134 ? 82.340 6.052 41.848 1.00 40.64 134 SER A CA 1
ATOM 3642 C C . SER B 1 134 ? 81.295 6.064 40.743 1.00 31.20 134 SER A C 1
ATOM 3643 O O . SER B 1 134 ? 81.639 5.852 39.580 1.00 37.19 134 SER A O 1
ATOM 3646 N N . SER B 1 135 ? 80.037 6.314 41.058 1.00 34.17 135 SER A N 1
ATOM 3647 C CA . SER B 1 135 ? 78.977 6.121 40.087 1.00 33.44 135 SER A CA 1
ATOM 3648 C C . SER B 1 135 ? 78.881 7.301 39.118 1.00 35.45 135 SER A C 1
ATOM 3649 O O . SER B 1 135 ? 79.442 8.386 39.335 1.00 32.36 135 SER A O 1
ATOM 3652 N N . ILE B 1 136 ? 78.106 7.096 38.050 1.00 29.78 136 ILE A N 1
ATOM 3653 C CA . ILE B 1 136 ? 77.838 8.201 37.158 1.00 29.51 136 ILE A CA 1
ATOM 3654 C C . ILE B 1 136 ? 76.999 9.278 37.844 1.00 33.59 136 ILE A C 1
ATOM 3655 O O . ILE B 1 136 ? 77.062 10.445 37.449 1.00 30.65 136 ILE A O 1
ATOM 3660 N N . TYR B 1 137 ? 76.232 8.914 38.881 1.00 31.52 137 TYR A N 1
ATOM 3661 C CA . TYR B 1 137 ? 75.476 9.898 39.642 1.00 31.13 137 TYR A CA 1
ATOM 3662 C C . TYR B 1 137 ? 76.413 10.772 40.458 1.00 33.44 137 TYR A C 1
ATOM 3663 O O . TYR B 1 137 ? 76.220 11.996 40.533 1.00 34.80 137 TYR A O 1
ATOM 3672 N N . ASP B 1 138 ? 77.460 10.167 41.032 1.00 33.93 138 ASP A N 1
ATOM 3673 C CA . ASP B 1 138 ? 78.449 10.936 41.789 1.00 33.66 138 ASP A CA 1
ATOM 3674 C C . ASP B 1 138 ? 79.215 11.887 40.884 1.00 36.96 138 ASP A C 1
ATOM 3675 O O . ASP B 1 138 ? 79.489 13.031 41.264 1.00 41.79 138 ASP A O 1
ATOM 3680 N N . ILE B 1 139 ? 79.523 11.458 39.666 1.00 30.67 139 ILE A N 1
ATOM 3681 C CA . ILE B 1 139 ? 80.264 12.312 38.754 1.00 29.86 139 ILE A CA 1
ATOM 3682 C C . ILE B 1 139 ? 79.369 13.381 38.132 1.00 29.36 139 ILE A C 1
ATOM 3683 O O . ILE B 1 139 ? 79.703 14.568 38.147 1.00 32.69 139 ILE A O 1
ATOM 3688 N N . ASP B 1 140 ? 78.235 12.993 37.559 1.00 30.84 140 ASP A N 1
ATOM 3689 C CA . ASP B 1 140 ? 77.479 13.897 36.703 1.00 30.19 140 ASP A CA 1
ATOM 3690 C C . ASP B 1 140 ? 76.269 14.547 37.374 1.00 32.02 140 ASP A C 1
ATOM 3691 O O . ASP B 1 140 ? 75.640 15.401 36.754 1.00 29.88 140 ASP A O 1
ATOM 3696 N N . PHE B 1 141 ? 75.943 14.198 38.617 1.00 30.25 141 PHE A N 1
ATOM 3697 C CA . PHE B 1 141 ? 74.773 14.723 39.304 1.00 31.09 141 PHE A CA 1
ATOM 3698 C C . PHE B 1 141 ? 75.214 15.416 40.583 1.00 33.42 141 PHE A C 1
ATOM 3699 O O . PHE B 1 141 ? 76.288 15.159 41.120 1.00 32.50 141 PHE A O 1
ATOM 3707 N N . VAL B 1 142 ? 74.358 16.308 41.056 1.00 30.88 142 VAL A N 1
ATOM 3708 C CA . VAL B 1 142 ? 74.550 17.013 42.313 1.00 35.83 142 VAL A CA 1
ATOM 3709 C C . VAL B 1 142 ? 73.458 16.553 43.268 1.00 32.81 142 VAL A C 1
ATOM 3710 O O . VAL B 1 142 ? 72.269 16.746 42.991 1.00 35.59 142 VAL A O 1
ATOM 3714 N N . TYR B 1 143 ? 73.853 15.940 44.376 1.00 32.97 143 TYR A N 1
ATOM 3715 C CA . TYR B 1 143 ? 72.869 15.457 45.336 1.00 35.96 143 TYR A CA 1
ATOM 3716 C C . TYR B 1 143 ? 72.254 16.618 46.079 1.00 44.20 143 TYR A C 1
ATOM 3717 O O . TYR B 1 143 ? 72.954 17.562 46.467 1.00 44.06 143 TYR A O 1
ATOM 3726 N N . LEU B 1 144 ? 70.931 16.566 46.239 1.00 44.12 144 LEU A N 1
ATOM 3727 C CA . LEU B 1 144 ? 70.239 17.633 46.935 1.00 46.58 144 LEU A CA 1
ATOM 3728 C C . LEU B 1 144 ? 70.786 17.732 48.347 1.00 48.17 144 LEU A C 1
ATOM 3729 O O . LEU B 1 144 ? 70.990 16.714 49.010 1.00 42.58 144 LEU A O 1
ATOM 3734 N N . GLU B 1 145 ? 71.081 18.953 48.787 1.00 50.53 145 GLU A N 1
ATOM 3735 C CA . GLU B 1 145 ? 71.704 19.121 50.094 1.00 56.81 145 GLU A CA 1
ATOM 3736 C C . GLU B 1 145 ? 70.823 18.507 51.182 1.00 53.26 145 GLU A C 1
ATOM 3737 O O . GLU B 1 145 ? 69.593 18.610 51.145 1.00 49.11 145 GLU A O 1
ATOM 3743 N N . GLY B 1 146 ? 71.455 17.835 52.133 1.00 52.13 146 GLY A N 1
ATOM 3744 C CA . GLY B 1 146 ? 70.687 17.157 53.142 1.00 55.50 146 GLY A CA 1
ATOM 3745 C C . GLY B 1 146 ? 70.201 15.806 52.698 1.00 61.93 146 GLY A C 1
ATOM 3746 O O . GLY B 1 146 ? 70.636 14.796 53.261 1.00 62.26 146 GLY A O 1
ATOM 3747 N N . VAL B 1 147 ? 69.330 15.803 51.673 1.00 54.84 147 VAL A N 1
ATOM 3748 C CA . VAL B 1 147 ? 68.478 14.649 51.410 1.00 52.36 147 VAL A CA 1
ATOM 3749 C C . VAL B 1 147 ? 69.264 13.354 51.486 1.00 46.15 147 VAL A C 1
ATOM 3750 O O . VAL B 1 147 ? 70.406 13.250 51.028 1.00 49.58 147 VAL A O 1
ATOM 3754 N N . GLU B 1 148 ? 68.655 12.370 52.116 1.00 47.98 148 GLU A N 1
ATOM 3755 C CA . GLU B 1 148 ? 69.275 11.074 52.271 1.00 44.81 148 GLU A CA 1
ATOM 3756 C C . GLU B 1 148 ? 69.519 10.439 50.908 1.00 41.84 148 GLU A C 1
ATOM 3757 O O . GLU B 1 148 ? 68.605 10.312 50.096 1.00 43.06 148 GLU A O 1
ATOM 3763 N N . ARG B 1 149 ? 70.748 10.011 50.675 1.00 40.83 149 ARG A N 1
ATOM 3764 C CA . ARG B 1 149 ? 71.174 9.615 49.348 1.00 42.52 149 ARG A CA 1
ATOM 3765 C C . ARG B 1 149 ? 70.877 8.142 49.040 1.00 44.29 149 ARG A C 1
ATOM 3766 O O . ARG B 1 149 ? 70.902 7.745 47.866 1.00 38.76 149 ARG A O 1
ATOM 3774 N N . ASN B 1 150 ? 70.526 7.347 50.058 1.00 39.39 150 ASN A N 1
ATOM 3775 C CA . ASN B 1 150 ? 70.171 5.938 49.911 1.00 37.58 150 ASN A CA 1
ATOM 3776 C C . ASN B 1 150 ? 68.784 5.677 50.487 1.00 42.53 150 ASN A C 1
ATOM 3777 O O . ASN B 1 150 ? 68.640 4.824 51.376 1.00 38.51 150 ASN A O 1
ATOM 3782 N N . PRO B 1 151 ? 67.750 6.390 50.041 1.00 41.36 151 PRO A N 1
ATOM 3783 C CA . PRO B 1 151 ? 66.433 6.216 50.658 1.00 34.57 151 PRO A CA 1
ATOM 3784 C C . PRO B 1 151 ? 65.917 4.796 50.478 1.00 38.18 151 PRO A C 1
ATOM 3785 O O . PRO B 1 151 ? 66.132 4.158 49.447 1.00 32.83 151 PRO A O 1
ATOM 3789 N N . VAL B 1 152 ? 65.221 4.311 51.500 1.00 36.54 152 VAL A N 1
ATOM 3790 C CA . VAL B 1 152 ? 64.597 2.998 51.423 1.00 36.80 152 VAL A CA 1
ATOM 3791 C C . VAL B 1 152 ? 63.201 3.078 50.808 1.00 31.63 152 VAL A C 1
ATOM 3792 O O . VAL B 1 152 ? 62.706 2.083 50.271 1.00 37.42 152 VAL A O 1
ATOM 3796 N N . GLY B 1 153 ? 62.546 4.233 50.903 1.00 30.05 153 GLY A N 1
ATOM 3797 C CA . GLY B 1 153 ? 61.211 4.418 50.357 1.00 27.70 153 GLY A CA 1
ATOM 3798 C C . GLY B 1 153 ? 60.243 3.393 50.900 1.00 32.84 153 GLY A C 1
ATOM 3799 O O . GLY B 1 153 ? 60.229 3.069 52.094 1.00 38.82 153 GLY A O 1
ATOM 3800 N N . ALA B 1 154 ? 59.460 2.822 50.001 1.00 29.31 154 ALA A N 1
ATOM 3801 C CA . ALA B 1 154 ? 58.481 1.812 50.366 1.00 32.43 154 ALA A CA 1
ATOM 3802 C C . ALA B 1 154 ? 59.060 0.404 50.312 1.00 34.52 154 ALA A C 1
ATOM 3803 O O . ALA B 1 154 ? 58.303 -0.572 50.257 1.00 38.35 154 ALA A O 1
ATOM 3805 N N . GLY B 1 155 ? 60.374 0.280 50.339 1.00 26.99 155 GLY A N 1
ATOM 3806 C CA . GLY B 1 155 ? 61.008 -1.022 50.415 1.00 30.43 155 GLY A CA 1
ATOM 3807 C C . GLY B 1 155 ? 61.303 -1.690 49.084 1.00 32.58 155 GLY A C 1
ATOM 3808 O O . GLY B 1 155 ? 61.680 -2.867 49.066 1.00 34.04 155 GLY A O 1
ATOM 3809 N N . LEU B 1 156 ? 61.125 -1.000 47.969 1.00 31.26 156 LEU A N 1
ATOM 3810 C CA . LEU B 1 156 ? 61.545 -1.573 46.702 1.00 31.25 156 LEU A CA 1
ATOM 3811 C C . LEU B 1 156 ? 63.069 -1.584 46.642 1.00 29.21 156 LEU A C 1
ATOM 3812 O O . LEU B 1 156 ? 63.732 -0.616 47.042 1.00 30.33 156 LEU A O 1
ATOM 3817 N N . LYS B 1 157 ? 63.638 -2.692 46.157 1.00 32.76 157 LYS A N 1
ATOM 3818 C CA . LYS B 1 157 ? 65.067 -2.962 46.290 1.00 28.27 157 LYS A CA 1
ATOM 3819 C C . LYS B 1 157 ? 65.839 -2.906 44.983 1.00 28.04 157 LYS A C 1
ATOM 3820 O O . LYS B 1 157 ? 66.968 -2.422 44.947 1.00 25.74 157 LYS A O 1
ATOM 3826 N N . VAL B 1 158 ? 65.292 -3.471 43.915 1.00 26.91 158 VAL A N 1
ATOM 3827 C CA . VAL B 1 158 ? 66.043 -3.650 42.682 1.00 24.55 158 VAL A CA 1
ATOM 3828 C C . VAL B 1 158 ? 65.015 -3.764 41.577 1.00 25.12 158 VAL A C 1
ATOM 3829 O O . VAL B 1 158 ? 63.868 -4.151 41.816 1.00 26.12 158 VAL A O 1
ATOM 3833 N N . ILE B 1 159 ? 65.416 -3.403 40.366 1.00 25.74 159 ILE A N 1
ATOM 3834 C CA . ILE B 1 159 ? 64.592 -3.741 39.215 1.00 23.42 159 ILE A CA 1
ATOM 3835 C C . ILE B 1 159 ? 64.698 -5.246 39.007 1.00 28.47 159 ILE A C 1
ATOM 3836 O O . ILE B 1 159 ? 65.803 -5.795 38.921 1.00 26.09 159 ILE A O 1
ATOM 3841 N N . ASP B 1 160 ? 63.557 -5.919 38.954 1.00 29.47 160 ASP A N 1
ATOM 3842 C CA . ASP B 1 160 ? 63.530 -7.364 38.747 1.00 26.60 160 ASP A CA 1
ATOM 3843 C C . ASP B 1 160 ? 63.470 -7.693 37.262 1.00 27.85 160 ASP A C 1
ATOM 3844 O O . ASP B 1 160 ? 64.215 -8.553 36.783 1.00 28.13 160 ASP A O 1
ATOM 3849 N N . HIS B 1 161 ? 62.572 -7.034 36.533 1.00 24.77 161 HIS A N 1
ATOM 3850 C CA . HIS B 1 161 ? 62.498 -7.223 35.084 1.00 27.27 161 HIS A CA 1
ATOM 3851 C C . HIS B 1 161 ? 61.813 -6.042 34.411 1.00 25.18 161 HIS A C 1
ATOM 3852 O O . HIS B 1 161 ? 61.011 -5.340 35.022 1.00 29.34 161 HIS A O 1
ATOM 3859 N N . LEU B 1 162 ? 62.089 -5.883 33.112 1.00 26.23 162 LEU A N 1
ATOM 3860 C CA . LEU B 1 162 ? 61.335 -4.957 32.281 1.00 31.28 162 LEU A CA 1
ATOM 3861 C C . LEU B 1 162 ? 60.697 -5.770 31.152 1.00 30.25 162 LEU A C 1
ATOM 3862 O O . LEU B 1 162 ? 61.394 -6.244 30.260 1.00 28.11 162 LEU A O 1
ATOM 3867 N N . THR B 1 163 ? 59.390 -5.991 31.187 1.00 26.01 163 THR A N 1
ATOM 3868 C CA . THR B 1 163 ? 58.823 -6.780 30.096 1.00 28.43 163 THR A CA 1
ATOM 3869 C C . THR B 1 163 ? 58.314 -5.869 29.000 1.00 32.89 163 THR A C 1
ATOM 3870 O O . THR B 1 163 ? 57.573 -4.903 29.271 1.00 31.02 163 THR A O 1
ATOM 3874 N N . HIS B 1 164 ? 58.767 -6.171 27.773 1.00 29.92 164 HIS A N 1
ATOM 3875 C CA . HIS B 1 164 ? 58.454 -5.427 26.564 1.00 27.74 164 HIS A CA 1
ATOM 3876 C C . HIS B 1 164 ? 57.290 -6.044 25.818 1.00 31.07 164 HIS A C 1
ATOM 3877 O O . HIS B 1 164 ? 57.071 -7.263 25.851 1.00 32.01 164 HIS A O 1
ATOM 3884 N N . ASN B 1 165 ? 56.567 -5.192 25.105 1.00 29.80 165 ASN A N 1
ATOM 3885 C CA . ASN B 1 165 ? 55.616 -5.617 24.088 1.00 29.70 165 ASN A CA 1
ATOM 3886 C C . ASN B 1 165 ? 56.208 -5.269 22.738 1.00 30.53 165 ASN A C 1
ATOM 3887 O O . ASN B 1 165 ? 56.660 -4.141 22.529 1.00 28.48 165 ASN A O 1
ATOM 3892 N N . VAL B 1 166 ? 56.238 -6.241 21.834 1.00 28.19 166 VAL A N 1
ATOM 3893 C CA . VAL B 1 166 ? 56.775 -6.022 20.498 1.00 28.91 166 VAL A CA 1
ATOM 3894 C C . VAL B 1 166 ? 55.713 -6.458 19.495 1.00 33.04 166 VAL A C 1
ATOM 3895 O O . VAL B 1 166 ? 54.788 -7.194 19.831 1.00 28.39 166 VAL A O 1
ATOM 3899 N N . TYR B 1 167 ? 55.846 -5.984 18.257 1.00 35.00 167 TYR A N 1
ATOM 3900 C CA . TYR B 1 167 ? 54.924 -6.377 17.201 1.00 34.51 167 TYR A CA 1
ATOM 3901 C C . TYR B 1 167 ? 55.066 -7.865 16.883 1.00 40.33 167 TYR A C 1
ATOM 3902 O O . TYR B 1 167 ? 56.074 -8.505 17.199 1.00 39.70 167 TYR A O 1
ATOM 3911 N N . ARG B 1 168 ? 54.051 -8.407 16.214 1.00 39.20 168 ARG A N 1
ATOM 3912 C CA . ARG B 1 168 ? 54.049 -9.833 15.925 1.00 44.58 168 ARG A CA 1
ATOM 3913 C C . ARG B 1 168 ? 55.249 -10.178 15.055 1.00 44.07 168 ARG A C 1
ATOM 3914 O O . ARG B 1 168 ? 55.560 -9.491 14.079 1.00 45.00 168 ARG A O 1
ATOM 3922 N N . GLY B 1 169 ? 55.962 -11.215 15.446 1.00 46.67 169 GLY A N 1
ATOM 3923 C CA . GLY B 1 169 ? 57.165 -11.599 14.765 1.00 49.36 169 GLY A CA 1
ATOM 3924 C C . GLY B 1 169 ? 58.418 -10.934 15.285 1.00 52.55 169 GLY A C 1
ATOM 3925 O O . GLY B 1 169 ? 59.514 -11.453 15.066 1.00 51.54 169 GLY A O 1
ATOM 3926 N N . ARG B 1 170 ? 58.290 -9.795 15.967 1.00 44.20 170 ARG A N 1
ATOM 3927 C CA . ARG B 1 170 ? 59.476 -9.081 16.419 1.00 41.72 170 ARG A CA 1
ATOM 3928 C C . ARG B 1 170 ? 60.080 -9.680 17.675 1.00 41.02 170 ARG A C 1
ATOM 3929 O O . ARG B 1 170 ? 61.217 -9.344 18.029 1.00 42.06 170 ARG A O 1
ATOM 3937 N N . MET B 1 171 ? 59.350 -10.557 18.355 1.00 41.26 171 MET A N 1
ATOM 3938 C CA . MET B 1 171 ? 59.927 -11.263 19.487 1.00 41.99 171 MET A CA 1
ATOM 3939 C C . MET B 1 171 ? 61.099 -12.139 19.057 1.00 43.57 171 MET A C 1
ATOM 3940 O O . MET B 1 171 ? 62.117 -12.206 19.761 1.00 39.18 171 MET A O 1
ATOM 3945 N N . VAL B 1 172 ? 61.008 -12.796 17.894 1.00 42.31 172 VAL A N 1
ATOM 3946 C CA . VAL B 1 172 ? 62.186 -13.525 17.427 1.00 43.70 172 VAL A CA 1
ATOM 3947 C C . VAL B 1 172 ? 63.329 -12.548 17.151 1.00 38.81 172 VAL A C 1
ATOM 3948 O O . VAL B 1 172 ? 64.492 -12.821 17.461 1.00 37.61 172 VAL A O 1
ATOM 3952 N N . TYR B 1 173 ? 63.006 -11.390 16.577 1.00 40.49 173 TYR A N 1
ATOM 3953 C CA . TYR B 1 173 ? 64.036 -10.410 16.239 1.00 40.68 173 TYR A CA 1
ATOM 3954 C C . TYR B 1 173 ? 64.777 -9.934 17.485 1.00 36.26 173 TYR A C 1
ATOM 3955 O O . TYR B 1 173 ? 66.012 -9.928 17.531 1.00 31.63 173 TYR A O 1
ATOM 3964 N N . TRP B 1 174 ? 64.036 -9.524 18.510 1.00 37.29 174 TRP A N 1
ATOM 3965 C CA . TRP B 1 174 ? 64.683 -8.967 19.689 1.00 37.37 174 TRP A CA 1
ATOM 3966 C C . TRP B 1 174 ? 65.343 -10.049 20.527 1.00 32.45 174 TRP A C 1
ATOM 3967 O O . TRP B 1 174 ? 66.377 -9.796 21.153 1.00 31.10 174 TRP A O 1
ATOM 3978 N N . ALA B 1 175 ? 64.775 -11.256 20.549 1.00 33.52 175 ALA A N 1
ATOM 3979 C CA . ALA B 1 175 ? 65.444 -12.351 21.244 1.00 32.37 175 ALA A CA 1
ATOM 3980 C C . ALA B 1 175 ? 66.821 -12.578 20.647 1.00 31.19 175 ALA A C 1
ATOM 3981 O O . ALA B 1 175 ? 67.816 -12.695 21.370 1.00 31.41 175 ALA A O 1
ATOM 3983 N N . ASN B 1 176 ? 66.896 -12.622 19.313 1.00 32.12 176 ASN A N 1
ATOM 3984 C CA . ASN B 1 176 ? 68.177 -12.814 18.639 1.00 31.85 176 ASN A CA 1
ATOM 3985 C C . ASN B 1 176 ? 69.072 -11.606 18.814 1.00 31.41 176 ASN A C 1
ATOM 3986 O O . ASN B 1 176 ? 70.292 -11.743 18.938 1.00 36.06 176 ASN A O 1
ATOM 3988 N N . PHE B 1 177 ? 68.488 -10.408 18.834 1.00 29.42 177 PHE A N 1
ATOM 3989 C CA . PHE B 1 177 ? 69.283 -9.232 19.154 1.00 31.46 177 PHE A CA 1
ATOM 3990 C C . PHE B 1 177 ? 69.987 -9.444 20.482 1.00 31.37 177 PHE A C 1
ATOM 3991 O O . PHE B 1 177 ? 71.206 -9.303 20.579 1.00 28.76 177 PHE A O 1
ATOM 3999 N N . TYR B 1 178 ? 69.240 -9.865 21.510 1.00 29.69 178 TYR A N 1
ATOM 4000 C CA . TYR B 1 178 ? 69.850 -9.971 22.829 1.00 26.19 178 TYR A CA 1
ATOM 4001 C C . TYR B 1 178 ? 70.761 -11.182 22.942 1.00 31.71 178 TYR A C 1
ATOM 4002 O O . TYR B 1 178 ? 71.751 -11.124 23.681 1.00 29.73 178 TYR A O 1
ATOM 4011 N N . GLU B 1 179 ? 70.415 -12.293 22.270 1.00 30.25 179 GLU A N 1
ATOM 4012 C CA . GLU B 1 179 ? 71.298 -13.460 22.260 1.00 30.83 179 GLU A CA 1
ATOM 4013 C C . GLU B 1 179 ? 72.630 -13.136 21.603 1.00 30.42 179 GLU A C 1
ATOM 4014 O O . GLU B 1 179 ? 73.692 -13.386 22.175 1.00 32.31 179 GLU A O 1
ATOM 4020 N N . LYS B 1 180 ? 72.593 -12.605 20.381 1.00 30.91 180 LYS A N 1
ATOM 4021 C CA . LYS B 1 180 ? 73.833 -12.367 19.651 1.00 28.74 180 LYS A CA 1
ATOM 4022 C C . LYS B 1 180 ? 74.732 -11.385 20.378 1.00 29.68 180 LYS A C 1
ATOM 4023 O O . LYS B 1 180 ? 75.926 -11.634 20.527 1.00 31.54 180 LYS A O 1
ATOM 4029 N N . LEU B 1 181 ? 74.180 -10.266 20.868 1.00 30.81 181 LEU A N 1
ATOM 4030 C CA . LEU B 1 181 ? 75.069 -9.238 21.388 1.00 29.27 181 LEU A CA 1
ATOM 4031 C C . LEU B 1 181 ? 75.512 -9.548 22.807 1.00 29.85 181 LEU A C 1
ATOM 4032 O O . LEU B 1 181 ? 76.658 -9.272 23.169 1.00 30.65 181 LEU A O 1
ATOM 4037 N N . PHE B 1 182 ? 74.629 -10.133 23.622 1.00 29.16 182 PHE A N 1
ATOM 4038 C CA . PHE B 1 182 ? 74.900 -10.273 25.052 1.00 24.87 182 PHE A CA 1
ATOM 4039 C C . PHE B 1 182 ? 74.867 -11.711 25.552 1.00 29.22 182 PHE A C 1
ATOM 4040 O O . PHE B 1 182 ? 75.166 -11.935 26.734 1.00 31.88 182 PHE A O 1
ATOM 4048 N N . ASN B 1 183 ? 74.507 -12.675 24.709 1.00 28.31 183 ASN A N 1
ATOM 4049 C CA . ASN B 1 183 ? 74.288 -14.058 25.152 1.00 30.69 183 ASN A CA 1
ATOM 4050 C C . ASN B 1 183 ? 73.196 -14.138 26.218 1.00 33.18 183 ASN A C 1
ATOM 4051 O O . ASN B 1 183 ? 73.257 -14.964 27.141 1.00 33.09 183 ASN A O 1
ATOM 4056 N N . PHE B 1 184 ? 72.188 -13.266 26.124 1.00 31.90 184 PHE A N 1
ATOM 4057 C CA . PHE B 1 184 ? 70.941 -13.557 26.813 1.00 30.45 184 PHE A CA 1
ATOM 4058 C C . PHE B 1 184 ? 70.473 -14.940 26.360 1.00 32.13 184 PHE A C 1
ATOM 4059 O O . PHE B 1 184 ? 70.719 -15.348 25.224 1.00 27.85 184 PHE A O 1
ATOM 4067 N N . ARG B 1 185 ? 69.788 -15.659 27.235 1.00 27.02 185 ARG A N 1
ATOM 4068 C CA . ARG B 1 185 ? 69.140 -16.891 26.811 1.00 38.45 185 ARG A CA 1
ATOM 4069 C C . ARG B 1 185 ? 67.711 -16.892 27.327 1.00 36.79 185 ARG A C 1
ATOM 4070 O O . ARG B 1 185 ? 67.426 -16.332 28.376 1.00 29.85 185 ARG A O 1
ATOM 4078 N N . GLU B 1 186 ? 66.803 -17.507 26.578 1.00 33.43 186 GLU A N 1
ATOM 4079 C CA . GLU B 1 186 ? 65.468 -17.717 27.109 1.00 33.48 186 GLU A CA 1
ATOM 4080 C C . GLU B 1 186 ? 65.518 -18.679 28.286 1.00 34.17 186 GLU A C 1
ATOM 4081 O O . GLU B 1 186 ? 66.199 -19.709 28.234 1.00 38.25 186 GLU A O 1
ATOM 4087 N N . ALA B 1 187 ? 64.787 -18.369 29.347 1.00 28.16 187 ALA A N 1
ATOM 4088 C CA . ALA B 1 187 ? 64.414 -19.388 30.313 1.00 33.72 187 ALA A CA 1
ATOM 4089 C C . ALA B 1 187 ? 62.993 -19.831 29.997 1.00 32.66 187 ALA A C 1
ATOM 4090 O O . ALA B 1 187 ? 62.055 -19.036 30.067 1.00 33.59 187 ALA A O 1
ATOM 4092 N N . ARG B 1 188 ? 62.837 -21.102 29.648 1.00 31.95 188 ARG A N 1
ATOM 4093 C CA . ARG B 1 188 ? 61.508 -21.623 29.374 1.00 28.03 188 ARG A CA 1
ATOM 4094 C C . ARG B 1 188 ? 60.810 -21.945 30.685 1.00 32.99 188 ARG A C 1
ATOM 4095 O O . ARG B 1 188 ? 61.374 -22.615 31.553 1.00 37.21 188 ARG A O 1
ATOM 4103 N N . TYR B 1 189 ? 59.581 -21.478 30.811 1.00 30.19 189 TYR A N 1
ATOM 4104 C CA . TYR B 1 189 ? 58.736 -21.730 31.964 1.00 37.50 189 TYR A CA 1
ATOM 4105 C C . TYR B 1 189 ? 57.567 -22.612 31.546 1.00 38.46 189 TYR A C 1
ATOM 4106 O O . TYR B 1 189 ? 57.109 -22.574 30.400 1.00 34.41 189 TYR A O 1
ATOM 4115 N N . PHE B 1 190 ? 57.084 -23.392 32.492 1.00 33.63 190 PHE A N 1
ATOM 4116 C CA . PHE B 1 190 ? 56.096 -24.416 32.221 1.00 41.19 190 PHE A CA 1
ATOM 4117 C C . PHE B 1 190 ? 54.975 -24.267 33.220 1.00 41.69 190 PHE A C 1
ATOM 4118 O O . PHE B 1 190 ? 55.222 -24.008 34.404 1.00 43.13 190 PHE A O 1
ATOM 4126 N N . ASP B 1 191 ? 53.750 -24.426 32.748 1.00 38.19 191 ASP A N 1
ATOM 4127 C CA . ASP B 1 191 ? 52.625 -24.112 33.609 1.00 47.60 191 ASP A CA 1
ATOM 4128 C C . ASP B 1 191 ? 52.249 -25.323 34.453 1.00 48.34 191 ASP A C 1
ATOM 4129 O O . ASP B 1 191 ? 53.014 -26.279 34.604 1.00 43.24 191 ASP A O 1
ATOM 4134 N N . ILE B 1 192 ? 51.023 -25.277 34.964 1.00 48.02 192 ILE A N 1
ATOM 4135 C CA . ILE B 1 192 ? 50.525 -26.212 35.952 1.00 50.48 192 ILE A CA 1
ATOM 4136 C C . ILE B 1 192 ? 50.216 -27.570 35.327 1.00 52.30 192 ILE A C 1
ATOM 4137 O O . ILE B 1 192 ? 50.159 -28.582 36.042 1.00 52.82 192 ILE A O 1
ATOM 4142 N N . LYS B 1 193 ? 50.056 -27.621 34.004 1.00 47.30 193 LYS A N 1
ATOM 4143 C CA . LYS B 1 193 ? 49.875 -28.858 33.264 1.00 48.83 193 LYS A CA 1
ATOM 4144 C C . LYS B 1 193 ? 51.155 -29.279 32.559 1.00 47.49 193 LYS A C 1
ATOM 4145 O O . LYS B 1 193 ? 51.122 -30.175 31.711 1.00 47.35 193 LYS A O 1
ATOM 4147 N N . GLY B 1 194 ? 52.275 -28.636 32.882 1.00 44.44 194 GLY A N 1
ATOM 4148 C CA . GLY B 1 194 ? 53.554 -28.968 32.283 1.00 41.46 194 GLY A CA 1
ATOM 4149 C C . GLY B 1 194 ? 53.771 -28.438 30.887 1.00 41.47 194 GLY A C 1
ATOM 4150 O O . GLY B 1 194 ? 54.694 -28.891 30.205 1.00 38.41 194 GLY A O 1
ATOM 4151 N N . GLU B 1 195 ? 52.960 -27.486 30.437 1.00 41.15 195 GLU A N 1
ATOM 4152 C CA . GLU B 1 195 ? 53.025 -26.996 29.066 1.00 39.14 195 GLU A CA 1
ATOM 4153 C C . GLU B 1 195 ? 53.827 -25.701 29.005 1.00 39.32 195 GLU A C 1
ATOM 4154 O O . GLU B 1 195 ? 53.681 -24.826 29.868 1.00 38.78 195 GLU A O 1
ATOM 4160 N N . TYR B 1 196 ? 54.724 -25.629 28.023 1.00 38.61 196 TYR A N 1
ATOM 4161 C CA . TYR B 1 196 ? 55.516 -24.437 27.759 1.00 38.23 196 TYR A CA 1
ATOM 4162 C C . TYR B 1 196 ? 54.637 -23.199 27.659 1.00 36.26 196 TYR A C 1
ATOM 4163 O O . TYR B 1 196 ? 53.631 -23.207 26.950 1.00 35.58 196 TYR A O 1
ATOM 4172 N N . THR B 1 197 ? 55.041 -22.128 28.350 1.00 33.98 197 THR A N 1
ATOM 4173 C CA . THR B 1 197 ? 54.303 -20.865 28.378 1.00 37.34 197 THR A CA 1
ATOM 4174 C C . THR B 1 197 ? 54.828 -19.813 27.405 1.00 38.13 197 THR A C 1
ATOM 4175 O O . THR B 1 197 ? 54.275 -18.709 27.364 1.00 38.36 197 THR A O 1
ATOM 4179 N N . GLY B 1 198 ? 55.883 -20.093 26.655 1.00 37.33 198 GLY A N 1
ATOM 4180 C CA . GLY B 1 198 ? 56.562 -19.036 25.933 1.00 37.84 198 GLY A CA 1
ATOM 4181 C C . GLY B 1 198 ? 56.273 -18.945 24.449 1.00 39.99 198 GLY A C 1
ATOM 4182 O O . GLY B 1 198 ? 57.089 -18.430 23.672 1.00 39.08 198 GLY A O 1
ATOM 4183 N N . LEU B 1 199 ? 55.113 -19.449 24.035 1.00 43.28 199 LEU A N 1
ATOM 4184 C CA . LEU B 1 199 ? 54.724 -19.325 22.636 1.00 42.62 199 LEU A CA 1
ATOM 4185 C C . LEU B 1 199 ? 54.780 -17.865 22.186 1.00 47.42 199 LEU A C 1
ATOM 4186 O O . LEU B 1 199 ? 55.423 -17.538 21.182 1.00 44.16 199 LEU A O 1
ATOM 4191 N N . THR B 1 200 ? 54.147 -16.962 22.943 1.00 47.80 200 THR A N 1
ATOM 4192 C CA . THR B 1 200 ? 54.180 -15.538 22.620 1.00 44.66 200 THR A CA 1
ATOM 4193 C C . THR B 1 200 ? 54.836 -14.709 23.725 1.00 41.62 200 THR A C 1
ATOM 4194 O O . THR B 1 200 ? 54.482 -13.548 23.932 1.00 40.06 200 THR A O 1
ATOM 4198 N N . SER B 1 201 ? 55.801 -15.281 24.437 1.00 38.10 201 SER A N 1
ATOM 4199 C CA . SER B 1 201 ? 56.494 -14.541 25.488 1.00 34.41 201 SER A CA 1
ATOM 4200 C C . SER B 1 201 ? 57.810 -15.251 25.773 1.00 36.44 201 SER A C 1
ATOM 4201 O O . SER B 1 201 ? 57.802 -16.348 26.319 1.00 38.97 201 SER A O 1
ATOM 4204 N N . LYS B 1 202 ? 58.920 -14.623 25.420 1.00 38.29 202 LYS A N 1
ATOM 4205 C CA . LYS B 1 202 ? 60.256 -15.158 25.632 1.00 30.02 202 LYS A CA 1
ATOM 4206 C C . LYS B 1 202 ? 60.858 -14.496 26.869 1.00 29.46 202 LYS A C 1
ATOM 4207 O O . LYS B 1 202 ? 61.023 -13.262 26.904 1.00 30.25 202 LYS A O 1
ATOM 4213 N N . ALA B 1 203 ? 61.152 -15.293 27.895 1.00 28.90 203 ALA A N 1
ATOM 4214 C CA . ALA B 1 203 ? 61.790 -14.744 29.095 1.00 28.40 203 ALA A CA 1
ATOM 4215 C C . ALA B 1 203 ? 63.308 -14.652 28.883 1.00 29.80 203 ALA A C 1
ATOM 4216 O O . ALA B 1 203 ? 64.101 -15.420 29.426 1.00 33.86 203 ALA A O 1
ATOM 4218 N N . MET B 1 204 ? 63.714 -13.669 28.078 1.00 30.74 204 MET A N 1
ATOM 4219 C CA . MET B 1 204 ? 65.134 -13.517 27.777 1.00 30.11 204 MET A CA 1
ATOM 4220 C C . MET B 1 204 ? 65.846 -13.051 29.036 1.00 30.99 204 MET A C 1
ATOM 4221 O O . MET B 1 204 ? 65.431 -12.069 29.660 1.00 29.41 204 MET A O 1
ATOM 4226 N N . SER B 1 205 ? 66.902 -13.769 29.425 1.00 30.42 205 SER A N 1
ATOM 4227 C CA . SER B 1 205 ? 67.552 -13.499 30.697 1.00 33.43 205 SER A CA 1
ATOM 4228 C C . SER B 1 205 ? 69.032 -13.334 30.443 1.00 28.64 205 SER A C 1
ATOM 4229 O O . SER B 1 205 ? 69.647 -14.168 29.776 1.00 29.69 205 SER A O 1
ATOM 4232 N N . ALA B 1 206 ? 69.608 -12.276 31.000 1.00 31.42 206 ALA A N 1
ATOM 4233 C CA . ALA B 1 206 ? 71.020 -12.022 30.795 1.00 31.15 206 ALA A CA 1
ATOM 4234 C C . ALA B 1 206 ? 71.859 -13.098 31.459 1.00 31.76 206 ALA A C 1
ATOM 4235 O O . ALA B 1 206 ? 71.432 -13.723 32.423 1.00 33.77 206 ALA A O 1
ATOM 4237 N N . PRO B 1 207 ? 73.080 -13.305 30.971 1.00 37.09 207 PRO A N 1
ATOM 4238 C CA . PRO B 1 207 ? 73.988 -14.255 31.631 1.00 36.67 207 PRO A CA 1
ATOM 4239 C C . PRO B 1 207 ? 74.349 -13.868 33.045 1.00 37.19 207 PRO A C 1
ATOM 4240 O O . PRO B 1 207 ? 74.904 -14.704 33.767 1.00 30.43 207 PRO A O 1
ATOM 4244 N N . ASP B 1 208 ? 74.057 -12.646 33.480 1.00 29.58 208 ASP A N 1
ATOM 4245 C CA . ASP B 1 208 ? 74.349 -12.343 34.872 1.00 27.65 208 ASP A CA 1
ATOM 4246 C C . ASP B 1 208 ? 73.285 -12.887 35.816 1.00 31.78 208 ASP A C 1
ATOM 4247 O O . ASP B 1 208 ? 73.437 -12.761 37.042 1.00 31.18 208 ASP A O 1
ATOM 4252 N N . GLY B 1 209 ? 72.209 -13.478 35.278 1.00 30.80 209 GLY A N 1
ATOM 4253 C CA . GLY B 1 209 ? 71.119 -13.926 36.122 1.00 36.48 209 GLY A CA 1
ATOM 4254 C C . GLY B 1 209 ? 70.351 -12.807 36.806 1.00 35.99 209 GLY A C 1
ATOM 4255 O O . GLY B 1 209 ? 69.459 -13.085 37.590 1.00 36.97 209 GLY A O 1
ATOM 4256 N N . MET B 1 210 ? 70.650 -11.547 36.540 1.00 29.18 210 MET A N 1
ATOM 4257 C CA . MET B 1 210 ? 69.985 -10.390 37.145 1.00 38.13 210 MET A CA 1
ATOM 4258 C C . MET B 1 210 ? 69.077 -9.629 36.200 1.00 31.39 210 MET A C 1
ATOM 4259 O O . MET B 1 210 ? 67.919 -9.354 36.538 1.00 30.45 210 MET A O 1
ATOM 4264 N N . ILE B 1 211 ? 69.538 -9.353 34.984 1.00 26.76 211 ILE A N 1
ATOM 4265 C CA . ILE B 1 211 ? 68.753 -8.655 33.971 1.00 24.60 211 ILE A CA 1
ATOM 4266 C C . ILE B 1 211 ? 67.758 -9.633 33.368 1.00 31.07 211 ILE A C 1
ATOM 4267 O O . ILE B 1 211 ? 68.146 -10.702 32.883 1.00 26.43 211 ILE A O 1
ATOM 4272 N N . ARG B 1 212 ? 66.477 -9.282 33.411 1.00 26.71 212 ARG A N 1
ATOM 4273 C CA . ARG B 1 212 ? 65.413 -10.066 32.791 1.00 24.23 212 ARG A CA 1
ATOM 4274 C C . ARG B 1 212 ? 64.623 -9.192 31.844 1.00 29.16 212 ARG A C 1
ATOM 4275 O O . ARG B 1 212 ? 64.075 -8.168 32.261 1.00 29.27 212 ARG A O 1
ATOM 4283 N N . ILE B 1 213 ? 64.507 -9.620 30.601 1.00 26.50 213 ILE A N 1
ATOM 4284 C CA . ILE B 1 213 ? 63.769 -8.818 29.637 1.00 29.75 213 ILE A CA 1
ATOM 4285 C C . ILE B 1 213 ? 62.742 -9.682 28.902 1.00 26.87 213 ILE A C 1
ATOM 4286 O O . ILE B 1 213 ? 62.967 -10.104 27.759 1.00 29.47 213 ILE A O 1
ATOM 4291 N N . PRO B 1 214 ? 61.594 -9.952 29.513 1.00 24.28 214 PRO A N 1
ATOM 4292 C CA . PRO B 1 214 ? 60.545 -10.699 28.805 1.00 22.31 214 PRO A CA 1
ATOM 4293 C C . PRO B 1 214 ? 60.042 -9.915 27.608 1.00 32.96 214 PRO A C 1
ATOM 4294 O O . PRO B 1 214 ? 59.800 -8.705 27.689 1.00 26.21 214 PRO A O 1
ATOM 4298 N N . LEU B 1 215 ? 59.890 -10.624 26.495 1.00 28.60 215 LEU A N 1
ATOM 4299 C CA . LEU B 1 215 ? 59.432 -10.054 25.240 1.00 29.63 215 LEU A CA 1
ATOM 4300 C C . LEU B 1 215 ? 58.084 -10.670 24.906 1.00 33.76 215 LEU A C 1
ATOM 4301 O O . LEU B 1 215 ? 57.994 -11.887 24.744 1.00 35.07 215 LEU A O 1
ATOM 4306 N N . ASN B 1 216 ? 57.041 -9.839 24.826 1.00 26.90 216 ASN A N 1
ATOM 4307 C CA . ASN B 1 216 ? 55.675 -10.277 24.561 1.00 31.53 216 ASN A CA 1
ATOM 4308 C C . ASN B 1 216 ? 55.265 -9.874 23.153 1.00 34.49 216 ASN A C 1
ATOM 4309 O O . ASN B 1 216 ? 55.633 -8.797 22.683 1.00 35.26 216 ASN A O 1
ATOM 4314 N N . GLU B 1 217 ? 54.476 -10.728 22.497 1.00 35.88 217 GLU A N 1
ATOM 4315 C CA . GLU B 1 217 ? 53.695 -10.331 21.335 1.00 39.56 217 GLU A CA 1
ATOM 4316 C C . GLU B 1 217 ? 52.304 -10.917 21.502 1.00 41.26 217 GLU A C 1
ATOM 4317 O O . GLU B 1 217 ? 52.089 -11.806 22.328 1.00 42.82 217 GLU A O 1
ATOM 4323 N N . GLU B 1 218 ? 51.343 -10.383 20.746 1.00 51.37 218 GLU A N 1
ATOM 4324 C CA . GLU B 1 218 ? 49.958 -10.840 20.896 1.00 54.31 218 GLU A CA 1
ATOM 4325 C C . GLU B 1 218 ? 49.866 -12.348 20.623 1.00 52.10 218 GLU A C 1
ATOM 4326 O O . GLU B 1 218 ? 49.051 -12.812 19.823 1.00 63.87 218 GLU A O 1
ATOM 4332 N N . ALA B 1 223 ? 43.233 -8.397 19.287 1.00 77.14 223 ALA A N 1
ATOM 4333 C CA . ALA B 1 223 ? 42.243 -7.660 20.069 1.00 79.41 223 ALA A CA 1
ATOM 4334 C C . ALA B 1 223 ? 42.432 -7.916 21.562 1.00 77.84 223 ALA A C 1
ATOM 4335 O O . ALA B 1 223 ? 41.470 -8.177 22.294 1.00 79.93 223 ALA A O 1
ATOM 4337 N N . GLY B 1 224 ? 43.683 -7.833 22.008 1.00 69.51 224 GLY A N 1
ATOM 4338 C CA . GLY B 1 224 ? 44.004 -8.098 23.393 1.00 63.75 224 GLY A CA 1
ATOM 4339 C C . GLY B 1 224 ? 44.907 -7.050 24.003 1.00 57.73 224 GLY A C 1
ATOM 4340 O O . GLY B 1 224 ? 45.076 -5.953 23.451 1.00 53.67 224 GLY A O 1
ATOM 4341 N N . GLN B 1 225 ? 45.495 -7.400 25.152 1.00 54.92 225 GLN A N 1
ATOM 4342 C CA . GLN B 1 225 ? 46.285 -6.452 25.928 1.00 51.18 225 GLN A CA 1
ATOM 4343 C C . GLN B 1 225 ? 47.522 -5.987 25.169 1.00 46.61 225 GLN A C 1
ATOM 4344 O O . GLN B 1 225 ? 47.908 -4.819 25.282 1.00 46.85 225 GLN A O 1
ATOM 4350 N N . ILE B 1 226 ? 48.150 -6.864 24.388 1.00 42.96 226 ILE A N 1
ATOM 4351 C CA . ILE B 1 226 ? 49.414 -6.494 23.760 1.00 42.24 226 ILE A CA 1
ATOM 4352 C C . ILE B 1 226 ? 49.188 -5.515 22.616 1.00 43.14 226 ILE A C 1
ATOM 4353 O O . ILE B 1 226 ? 49.831 -4.464 22.546 1.00 35.23 226 ILE A O 1
ATOM 4358 N N . GLU B 1 227 ? 48.300 -5.851 21.679 1.00 43.63 227 GLU A N 1
ATOM 4359 C CA . GLU B 1 227 ? 48.102 -4.934 20.566 1.00 49.67 227 GLU A CA 1
ATOM 4360 C C . GLU B 1 227 ? 47.503 -3.607 21.029 1.00 45.36 227 GLU A C 1
ATOM 4361 O O . GLU B 1 227 ? 47.732 -2.580 20.386 1.00 47.23 227 GLU A O 1
ATOM 4367 N N . GLU B 1 228 ? 46.753 -3.592 22.137 1.00 45.22 228 GLU A N 1
ATOM 4368 C CA . GLU B 1 228 ? 46.275 -2.309 22.644 1.00 50.64 228 GLU A CA 1
ATOM 4369 C C . GLU B 1 228 ? 47.437 -1.461 23.128 1.00 47.02 228 GLU A C 1
ATOM 4370 O O . GLU B 1 228 ? 47.466 -0.246 22.895 1.00 42.78 228 GLU A O 1
ATOM 4376 N N . PHE B 1 229 ? 48.407 -2.089 23.802 1.00 39.63 229 PHE A N 1
ATOM 4377 C CA . PHE B 1 229 ? 49.613 -1.370 24.190 1.00 36.01 229 PHE A CA 1
ATOM 4378 C C . PHE B 1 229 ? 50.336 -0.824 22.967 1.00 33.88 229 PHE A C 1
ATOM 4379 O O . PHE B 1 229 ? 50.748 0.339 22.936 1.00 29.58 229 PHE A O 1
ATOM 4387 N N . LEU B 1 230 ? 50.546 -1.673 21.970 1.00 33.83 230 LEU A N 1
ATOM 4388 C CA . LEU B 1 230 ? 51.283 -1.244 20.785 1.00 32.73 230 LEU A CA 1
ATOM 4389 C C . LEU B 1 230 ? 50.633 -0.034 20.139 1.00 35.85 230 LEU A C 1
ATOM 4390 O O . LEU B 1 230 ? 51.327 0.896 19.710 1.00 33.60 230 LEU A O 1
ATOM 4395 N N . MET B 1 231 ? 49.299 -0.016 20.078 1.00 34.83 231 MET A N 1
ATOM 4396 C CA . MET B 1 231 ? 48.606 1.153 19.551 1.00 41.63 231 MET A CA 1
ATOM 4397 C C . MET B 1 231 ? 48.763 2.355 20.475 1.00 30.66 231 MET A C 1
ATOM 4398 O O . MET B 1 231 ? 49.106 3.450 20.021 1.00 37.64 231 MET A O 1
ATOM 4403 N N . GLN B 1 232 ? 48.544 2.162 21.779 1.00 33.89 232 GLN A N 1
ATOM 4404 C CA . GLN B 1 232 ? 48.547 3.284 22.712 1.00 37.22 232 GLN A CA 1
ATOM 4405 C C . GLN B 1 232 ? 49.949 3.848 22.895 1.00 35.85 232 GLN A C 1
ATOM 4406 O O . GLN B 1 232 ? 50.108 5.047 23.149 1.00 34.30 232 GLN A O 1
ATOM 4412 N N . PHE B 1 233 ? 50.963 3.005 22.754 1.00 28.42 233 PHE A N 1
ATOM 4413 C CA . PHE B 1 233 ? 52.366 3.388 22.849 1.00 29.56 233 PHE A CA 1
ATOM 4414 C C . PHE B 1 233 ? 52.915 3.888 21.533 1.00 32.57 233 PHE A C 1
ATOM 4415 O O . PHE B 1 233 ? 53.981 4.514 21.513 1.00 35.16 233 PHE A O 1
ATOM 4423 N N . ASN B 1 234 ? 52.219 3.607 20.435 1.00 33.28 234 ASN A N 1
ATOM 4424 C CA . ASN B 1 234 ? 52.684 3.998 19.109 1.00 35.79 234 ASN A CA 1
ATOM 4425 C C . ASN B 1 234 ? 54.020 3.342 18.773 1.00 34.46 234 ASN A C 1
ATOM 4426 O O . ASN B 1 234 ? 54.896 3.945 18.155 1.00 36.05 234 ASN A O 1
ATOM 4431 N N . GLY B 1 235 ? 54.189 2.100 19.192 1.00 36.10 235 GLY A N 1
ATOM 4432 C CA . GLY B 1 235 ? 55.431 1.410 18.925 1.00 30.09 235 GLY A CA 1
ATOM 4433 C C . GLY B 1 235 ? 55.679 0.330 19.956 1.00 32.37 235 GLY A C 1
ATOM 4434 O O . GLY B 1 235 ? 54.876 0.106 20.869 1.00 32.86 235 GLY A O 1
ATOM 4435 N N . GLU B 1 236 ? 56.849 -0.298 19.820 1.00 28.86 236 GLU A N 1
ATOM 4436 C CA . GLU B 1 236 ? 57.268 -1.341 20.740 1.00 29.16 236 GLU A CA 1
ATOM 4437 C C . GLU B 1 236 ? 57.995 -0.694 21.901 1.00 31.64 236 GLU A C 1
ATOM 4438 O O . GLU B 1 236 ? 58.764 0.250 21.713 1.00 27.92 236 GLU A O 1
ATOM 4444 N N . GLY B 1 237 ? 57.790 -1.232 23.092 1.00 25.98 237 GLY A N 1
ATOM 4445 C CA . GLY B 1 237 ? 58.494 -0.674 24.224 1.00 30.23 237 GLY A CA 1
ATOM 4446 C C . GLY B 1 237 ? 58.118 -1.403 25.485 1.00 27.31 237 GLY A C 1
ATOM 4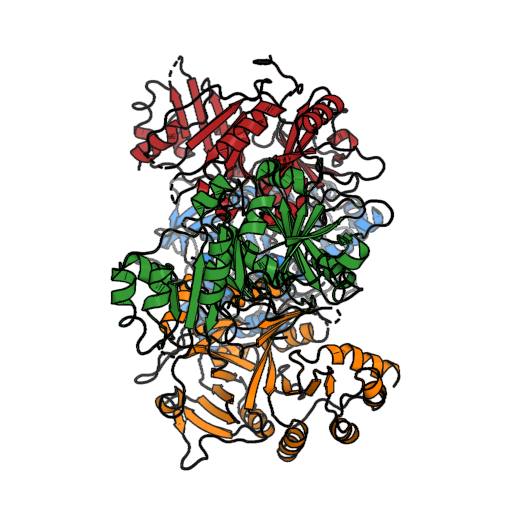447 O O . GLY B 1 237 ? 57.394 -2.413 25.464 1.00 29.06 237 GLY A O 1
ATOM 4448 N N . ILE B 1 238 ? 58.635 -0.876 26.586 1.00 27.76 238 ILE A N 1
ATOM 4449 C CA . ILE B 1 238 ? 58.422 -1.502 27.880 1.00 27.64 238 ILE A CA 1
ATOM 4450 C C . ILE B 1 238 ? 56.974 -1.329 28.301 1.00 32.78 238 ILE A C 1
ATOM 4451 O O . ILE B 1 238 ? 56.461 -0.203 28.409 1.00 28.96 238 ILE A O 1
ATOM 4456 N N . GLN B 1 239 ? 56.306 -2.446 28.527 1.00 29.81 239 GLN A N 1
ATOM 4457 C CA . GLN B 1 239 ? 54.936 -2.449 29.018 1.00 29.43 239 GLN A CA 1
ATOM 4458 C C . GLN B 1 239 ? 54.878 -2.336 30.534 1.00 31.67 239 GLN A C 1
ATOM 4459 O O . GLN B 1 239 ? 54.032 -1.606 31.048 1.00 32.97 239 GLN A O 1
ATOM 4465 N N . HIS B 1 240 ? 55.748 -3.026 31.274 1.00 26.27 240 HIS A N 1
ATOM 4466 C CA . HIS B 1 240 ? 55.761 -2.799 32.717 1.00 26.92 240 HIS A CA 1
ATOM 4467 C C . HIS B 1 240 ? 57.137 -3.018 33.312 1.00 27.48 240 HIS A C 1
ATOM 4468 O O . HIS B 1 240 ? 57.953 -3.807 32.816 1.00 24.80 240 HIS A O 1
ATOM 4475 N N . VAL B 1 241 ? 57.369 -2.299 34.399 1.00 28.25 241 VAL A N 1
ATOM 4476 C CA . VAL B 1 241 ? 58.616 -2.324 35.141 1.00 30.47 241 VAL A CA 1
ATOM 4477 C C . VAL B 1 241 ? 58.303 -2.987 36.467 1.00 28.29 241 VAL A C 1
ATOM 4478 O O . VAL B 1 241 ? 57.419 -2.535 37.203 1.00 25.00 241 VAL A O 1
ATOM 4482 N N . ALA B 1 242 ? 58.969 -4.100 36.742 1.00 24.70 242 ALA A N 1
ATOM 4483 C CA . ALA B 1 242 ? 58.724 -4.833 37.973 1.00 27.19 242 ALA A CA 1
ATOM 4484 C C . ALA B 1 242 ? 59.844 -4.539 38.961 1.00 24.92 242 ALA A C 1
ATOM 4485 O O . ALA B 1 242 ? 61.027 -4.728 38.642 1.00 26.69 242 ALA A O 1
ATOM 4487 N N . PHE B 1 243 ? 59.478 -4.119 40.164 1.00 28.04 243 PHE A N 1
ATOM 4488 C CA . PHE B 1 243 ? 60.464 -3.904 41.213 1.00 25.24 243 PHE A CA 1
ATOM 4489 C C . PHE B 1 243 ? 60.345 -5.010 42.251 1.00 29.77 243 PHE A C 1
ATOM 4490 O O . PHE B 1 243 ? 59.238 -5.376 42.653 1.00 30.46 243 PHE A O 1
ATOM 4498 N N . LEU B 1 244 ? 61.490 -5.508 42.696 1.00 29.80 244 LEU A N 1
ATOM 4499 C CA . LEU B 1 244 ? 61.539 -6.519 43.732 1.00 27.27 244 LEU A CA 1
ATOM 4500 C C . LEU B 1 244 ? 61.470 -5.872 45.104 1.00 29.47 244 LEU A C 1
ATOM 4501 O O . LEU B 1 244 ? 62.006 -4.780 45.333 1.00 28.78 244 LEU A O 1
ATOM 4506 N N . THR B 1 245 ? 60.765 -6.541 46.000 1.00 28.32 245 THR A N 1
ATOM 4507 C CA . THR B 1 245 ? 60.722 -6.181 47.405 1.00 30.62 245 THR A CA 1
ATOM 4508 C C . THR B 1 245 ? 60.927 -7.439 48.238 1.00 27.47 245 THR A C 1
ATOM 4509 O O . THR B 1 245 ? 60.528 -8.531 47.840 1.00 30.79 245 THR A O 1
ATOM 4513 N N . ASP B 1 246 ? 61.566 -7.282 49.396 1.00 33.65 246 ASP A N 1
ATOM 4514 C CA . ASP B 1 246 ? 61.730 -8.403 50.314 1.00 40.54 246 ASP A CA 1
ATOM 4515 C C . ASP B 1 246 ? 60.471 -8.724 51.114 1.00 42.14 246 ASP A C 1
ATOM 4516 O O . ASP B 1 246 ? 60.368 -9.831 51.648 1.00 36.65 246 ASP A O 1
ATOM 4521 N N . ASP B 1 247 ? 59.521 -7.796 51.222 1.00 36.82 247 ASP A N 1
ATOM 4522 C CA . ASP B 1 247 ? 58.251 -8.071 51.908 1.00 39.76 247 ASP A CA 1
ATOM 4523 C C . ASP B 1 247 ? 57.151 -7.271 51.227 1.00 33.06 247 ASP A C 1
ATOM 4524 O O . ASP B 1 247 ? 57.055 -6.052 51.417 1.00 32.79 247 ASP A O 1
ATOM 4529 N N . LEU B 1 248 ? 56.320 -7.950 50.430 1.00 32.54 248 LEU A N 1
ATOM 4530 C CA . LEU B 1 248 ? 55.378 -7.206 49.612 1.00 30.73 248 LEU A CA 1
ATOM 4531 C C . LEU B 1 248 ? 54.192 -6.713 50.418 1.00 31.06 248 LEU A C 1
ATOM 4532 O O . LEU B 1 248 ? 53.664 -5.639 50.124 1.00 29.49 248 LEU A O 1
ATOM 4537 N N . VAL B 1 249 ? 53.770 -7.457 51.438 1.00 31.95 249 VAL A N 1
ATOM 4538 C CA . VAL B 1 249 ? 52.732 -6.947 52.340 1.00 36.16 249 VAL A CA 1
ATOM 4539 C C . VAL B 1 249 ? 53.182 -5.637 52.993 1.00 29.57 249 VAL A C 1
ATOM 4540 O O . VAL B 1 249 ? 52.434 -4.655 53.025 1.00 32.22 249 VAL A O 1
ATOM 4544 N N . LYS B 1 250 ? 54.406 -5.606 53.529 1.00 35.21 250 LYS A N 1
ATOM 4545 C CA . LYS B 1 250 ? 54.914 -4.377 54.141 1.00 35.04 250 LYS A CA 1
ATOM 4546 C C . LYS B 1 250 ? 55.077 -3.288 53.091 1.00 32.98 250 LYS A C 1
ATOM 4547 O O . LYS B 1 250 ? 54.685 -2.137 53.301 1.00 34.85 250 LYS A O 1
ATOM 4553 N N . THR B 1 251 ? 55.615 -3.649 51.925 1.00 33.31 251 THR A N 1
ATOM 4554 C CA . THR B 1 251 ? 55.762 -2.670 50.857 1.00 33.83 251 THR A CA 1
ATOM 4555 C C . THR B 1 251 ? 54.404 -2.125 50.434 1.00 29.50 251 THR A C 1
ATOM 4556 O O . THR B 1 251 ? 54.222 -0.911 50.302 1.00 31.24 251 THR A O 1
ATOM 4560 N N . TRP B 1 252 ? 53.426 -3.013 50.235 1.00 33.39 252 TRP A N 1
ATOM 4561 C CA . TRP B 1 252 ? 52.071 -2.583 49.891 1.00 33.47 252 TRP A CA 1
ATOM 4562 C C . TRP B 1 252 ? 51.547 -1.530 50.870 1.00 35.48 252 TRP A C 1
ATOM 4563 O O . TRP B 1 252 ? 50.990 -0.504 50.462 1.00 31.54 252 TRP A O 1
ATOM 4574 N N . ASP B 1 253 ? 51.700 -1.778 52.177 1.00 34.40 253 ASP A N 1
ATOM 4575 C CA . ASP B 1 253 ? 51.194 -0.818 53.153 1.00 36.60 253 ASP A CA 1
ATOM 4576 C C . ASP B 1 253 ? 51.920 0.512 53.030 1.00 37.77 253 ASP A C 1
ATOM 4577 O O . ASP B 1 253 ? 51.311 1.586 53.157 1.00 38.72 253 ASP A O 1
ATOM 4582 N N . ALA B 1 254 ? 53.225 0.466 52.776 1.00 35.08 254 ALA A N 1
ATOM 4583 C CA . ALA B 1 254 ? 53.956 1.712 52.606 1.00 36.15 254 ALA A CA 1
ATOM 4584 C C . ALA B 1 254 ? 53.483 2.436 51.353 1.00 37.05 254 ALA A C 1
ATOM 4585 O O . ALA B 1 254 ? 53.292 3.663 51.367 1.00 37.05 254 ALA A O 1
ATOM 4587 N N . LEU B 1 255 ? 53.236 1.682 50.272 1.00 33.03 255 LEU A N 1
ATOM 4588 C CA . LEU B 1 255 ? 52.787 2.283 49.018 1.00 31.65 255 LEU A CA 1
ATOM 4589 C C . LEU B 1 255 ? 51.397 2.891 49.170 1.00 37.32 255 LEU A C 1
ATOM 4590 O O . LEU B 1 255 ? 51.138 4.001 48.689 1.00 35.48 255 LEU A O 1
ATOM 4595 N N . LYS B 1 256 ? 50.479 2.171 49.833 1.00 36.88 256 LYS A N 1
ATOM 4596 C CA . LYS B 1 256 ? 49.126 2.697 49.980 1.00 38.89 256 LYS A CA 1
ATOM 4597 C C . LYS B 1 256 ? 49.142 4.003 50.752 1.00 39.27 256 LYS A C 1
ATOM 4598 O O . LYS B 1 256 ? 48.428 4.953 50.400 1.00 40.06 256 LYS A O 1
ATOM 4604 N N . LYS B 1 257 ? 49.962 4.065 51.803 1.00 39.70 257 LYS A N 1
ATOM 4605 C CA . LYS B 1 257 ? 50.117 5.276 52.597 1.00 41.00 257 LYS A CA 1
ATOM 4606 C C . LYS B 1 257 ? 50.421 6.500 51.738 1.00 46.59 257 LYS A C 1
ATOM 4607 O O . LYS B 1 257 ? 49.902 7.590 51.998 1.00 43.65 257 LYS A O 1
ATOM 4613 N N . ILE B 1 258 ? 51.287 6.357 50.734 1.00 41.38 258 ILE A N 1
ATOM 4614 C CA . ILE B 1 258 ? 51.726 7.511 49.955 1.00 41.05 258 ILE A CA 1
ATOM 4615 C C . ILE B 1 258 ? 50.959 7.633 48.649 1.00 41.02 258 ILE A C 1
ATOM 4616 O O . ILE B 1 258 ? 51.334 8.430 47.787 1.00 41.26 258 ILE A O 1
ATOM 4621 N N . GLY B 1 259 ? 49.918 6.832 48.467 1.00 39.96 259 GLY A N 1
ATOM 4622 C CA . GLY B 1 259 ? 48.960 7.056 47.415 1.00 34.60 259 GLY A CA 1
ATOM 4623 C C . GLY B 1 259 ? 49.032 6.176 46.198 1.00 34.45 259 GLY A C 1
ATOM 4624 O O . GLY B 1 259 ? 48.405 6.519 45.195 1.00 36.93 259 GLY A O 1
ATOM 4625 N N . MET B 1 260 ? 49.755 5.050 46.243 1.00 36.02 260 MET A N 1
ATOM 4626 C CA . MET B 1 260 ? 49.771 4.148 45.096 1.00 34.27 260 MET A CA 1
ATOM 4627 C C . MET B 1 260 ? 48.363 3.774 44.671 1.00 35.49 260 MET A C 1
ATOM 4628 O O . MET B 1 260 ? 47.482 3.538 45.502 1.00 37.61 260 MET A O 1
ATOM 4633 N N . ARG B 1 261 ? 48.155 3.727 43.367 1.00 31.90 261 ARG A N 1
ATOM 4634 C CA . ARG B 1 261 ? 46.939 3.180 42.791 1.00 39.59 261 ARG A CA 1
ATOM 4635 C C . ARG B 1 261 ? 47.264 1.775 42.295 1.00 39.28 261 ARG A C 1
ATOM 4636 O O . ARG B 1 261 ? 48.057 1.606 41.359 1.00 37.56 261 ARG A O 1
ATOM 4644 N N . PHE B 1 262 ? 46.685 0.773 42.943 1.00 33.54 262 PHE A N 1
ATOM 4645 C CA . PHE B 1 262 ? 46.821 -0.609 42.504 1.00 33.71 262 PHE A CA 1
ATOM 4646 C C . PHE B 1 262 ? 45.633 -1.020 41.650 1.00 41.34 262 PHE A C 1
ATOM 4647 O O . PHE B 1 262 ? 44.545 -0.445 41.750 1.00 39.38 262 PHE A O 1
ATOM 4655 N N . MET B 1 263 ? 45.868 -2.011 40.787 1.00 35.76 263 MET A N 1
ATOM 4656 C CA . MET B 1 263 ? 44.786 -2.698 40.092 1.00 38.19 263 MET A CA 1
ATOM 4657 C C . MET B 1 263 ? 43.714 -3.139 41.080 1.00 40.56 263 MET A C 1
ATOM 4658 O O . MET B 1 263 ? 44.003 -3.498 42.227 1.00 36.25 263 MET A O 1
ATOM 4663 N N . THR B 1 264 ? 42.467 -3.143 40.615 1.00 45.77 264 THR A N 1
ATOM 4664 C CA . THR B 1 264 ? 41.365 -3.635 41.435 1.00 45.94 264 THR A CA 1
ATOM 4665 C C . THR B 1 264 ? 41.623 -5.076 41.881 1.00 41.31 264 THR A C 1
ATOM 4666 O O . THR B 1 264 ? 42.122 -5.902 41.116 1.00 38.73 264 THR A O 1
ATOM 4670 N N . ALA B 1 265 ? 41.333 -5.359 43.151 1.00 40.80 265 ALA A N 1
ATOM 4671 C CA . ALA B 1 265 ? 41.668 -6.662 43.715 1.00 41.17 265 ALA A CA 1
ATOM 4672 C C . ALA B 1 265 ? 40.882 -7.763 43.009 1.00 45.64 265 ALA A C 1
ATOM 4673 O O . ALA B 1 265 ? 39.801 -7.513 42.458 1.00 44.75 265 ALA A O 1
ATOM 4675 N N . PRO B 1 266 ? 41.412 -8.991 43.015 1.00 41.21 266 PRO A N 1
ATOM 4676 C CA . PRO B 1 266 ? 40.650 -10.090 42.434 1.00 42.51 266 PRO A CA 1
ATOM 4677 C C . PRO B 1 266 ? 39.427 -10.381 43.272 1.00 47.18 266 PRO A C 1
ATOM 4678 O O . PRO B 1 266 ? 39.426 -10.149 44.491 1.00 47.46 266 PRO A O 1
ATOM 4682 N N . PRO B 1 267 ? 38.372 -10.905 42.656 1.00 49.82 267 PRO A N 1
ATOM 4683 C CA . PRO B 1 267 ? 37.252 -11.400 43.470 1.00 57.50 267 PRO A CA 1
ATOM 4684 C C . PRO B 1 267 ? 37.757 -12.425 44.468 1.00 58.12 267 PRO A C 1
ATOM 4685 O O . PRO B 1 267 ? 38.775 -13.088 44.253 1.00 58.52 267 PRO A O 1
ATOM 4689 N N . ASP B 1 268 ? 37.048 -12.545 45.588 1.00 58.70 268 ASP A N 1
ATOM 4690 C CA . ASP B 1 268 ? 37.526 -13.454 46.620 1.00 58.48 268 ASP A CA 1
ATOM 4691 C C . ASP B 1 268 ? 37.391 -14.916 46.231 1.00 54.96 268 ASP A C 1
ATOM 4692 O O . ASP B 1 268 ? 37.981 -15.772 46.899 1.00 57.27 268 ASP A O 1
ATOM 4697 N N . THR B 1 269 ? 36.677 -15.213 45.146 1.00 57.40 269 THR A N 1
ATOM 4698 C CA . THR B 1 269 ? 36.767 -16.514 44.500 1.00 58.99 269 THR A CA 1
ATOM 4699 C C . THR B 1 269 ? 38.243 -16.851 44.305 1.00 58.02 269 THR A C 1
ATOM 4700 O O . THR B 1 269 ? 38.650 -18.003 44.463 1.00 58.32 269 THR A O 1
ATOM 4704 N N . TYR B 1 270 ? 39.058 -15.832 44.010 1.00 56.75 270 TYR A N 1
ATOM 4705 C CA . TYR B 1 270 ? 40.486 -16.047 43.783 1.00 54.42 270 TYR A CA 1
ATOM 4706 C C . TYR B 1 270 ? 41.175 -16.591 45.026 1.00 48.60 270 TYR A C 1
ATOM 4707 O O . TYR B 1 270 ? 42.001 -17.506 44.933 1.00 46.71 270 TYR A O 1
ATOM 4716 N N . TYR B 1 271 ? 40.849 -16.047 46.197 1.00 46.52 271 TYR A N 1
ATOM 4717 C CA . TYR B 1 271 ? 41.535 -16.463 47.413 1.00 52.13 271 TYR A CA 1
ATOM 4718 C C . TYR B 1 271 ? 41.022 -17.778 47.993 1.00 54.13 271 TYR A C 1
ATOM 4719 O O . TYR B 1 271 ? 41.752 -18.404 48.771 1.00 50.49 271 TYR A O 1
ATOM 4728 N N . GLU B 1 272 ? 39.809 -18.215 47.628 1.00 59.25 272 GLU A N 1
ATOM 4729 C CA . GLU B 1 272 ? 39.337 -19.542 48.025 1.00 60.14 272 GLU A CA 1
ATOM 4730 C C . GLU B 1 272 ? 40.130 -20.644 47.336 1.00 57.97 272 GLU A C 1
ATOM 4731 O O . GLU B 1 272 ? 40.603 -21.588 47.981 1.00 62.64 272 GLU A O 1
ATOM 4737 N N . MET B 1 273 ? 40.254 -20.556 46.023 1.00 55.30 273 MET A N 1
ATOM 4738 C CA . MET B 1 273 ? 40.914 -21.583 45.258 1.00 53.79 273 MET A CA 1
ATOM 4739 C C . MET B 1 273 ? 42.383 -21.642 45.563 1.00 50.96 273 MET A C 1
ATOM 4740 O O . MET B 1 273 ? 43.071 -22.491 45.001 1.00 51.40 273 MET A O 1
ATOM 4745 N N . LEU B 1 274 ? 42.868 -20.777 46.462 1.00 53.87 274 LEU A N 1
ATOM 4746 C CA . LEU B 1 274 ? 44.303 -20.700 46.704 1.00 51.94 274 LEU A CA 1
ATOM 4747 C C . LEU B 1 274 ? 44.824 -21.969 47.357 1.00 51.23 274 LEU A C 1
ATOM 4748 O O . LEU B 1 274 ? 45.910 -22.442 47.012 1.00 49.10 274 LEU A O 1
ATOM 4753 N N . GLU B 1 275 ? 44.072 -22.538 48.303 1.00 54.94 275 GLU A N 1
ATOM 4754 C CA . GLU B 1 275 ? 44.516 -23.800 48.891 1.00 54.80 275 GLU A CA 1
ATOM 4755 C C . GLU B 1 275 ? 44.403 -24.951 47.906 1.00 51.62 275 GLU A C 1
ATOM 4756 O O . GLU B 1 275 ? 45.193 -25.895 47.977 1.00 54.48 275 GLU A O 1
ATOM 4762 N N . GLY B 1 276 ? 43.448 -24.888 46.977 1.00 52.02 276 GLY A N 1
ATOM 4763 C CA . GLY B 1 276 ? 43.350 -25.923 45.964 1.00 52.81 276 GLY A CA 1
ATOM 4764 C C . GLY B 1 276 ? 44.356 -25.753 44.852 1.00 55.65 276 GLY A C 1
ATOM 4765 O O . GLY B 1 276 ? 44.841 -26.744 44.293 1.00 51.04 276 GLY A O 1
ATOM 4766 N N . ARG B 1 277 ? 44.691 -24.504 44.520 1.00 53.70 277 ARG A N 1
ATOM 4767 C CA . ARG B 1 277 ? 45.625 -24.247 43.434 1.00 51.45 277 ARG A CA 1
ATOM 4768 C C . ARG B 1 277 ? 47.057 -24.456 43.890 1.00 46.52 277 ARG A C 1
ATOM 4769 O O . ARG B 1 277 ? 47.896 -24.929 43.119 1.00 48.10 277 ARG A O 1
ATOM 4777 N N . LEU B 1 278 ? 47.340 -24.104 45.141 1.00 47.86 278 LEU A N 1
ATOM 4778 C CA . LEU B 1 278 ? 48.688 -24.110 45.707 1.00 50.00 278 LEU A CA 1
ATOM 4779 C C . LEU B 1 278 ? 48.625 -24.779 47.071 1.00 54.62 278 LEU A C 1
ATOM 4780 O O . LEU B 1 278 ? 48.754 -24.118 48.111 1.00 49.15 278 LEU A O 1
ATOM 4785 N N . PRO B 1 279 ? 48.438 -26.099 47.099 1.00 54.80 279 PRO A N 1
ATOM 4786 C CA . PRO B 1 279 ? 48.215 -26.793 48.373 1.00 54.24 279 PRO A CA 1
ATOM 4787 C C . PRO B 1 279 ? 49.360 -26.550 49.348 1.00 56.90 279 PRO A C 1
ATOM 4788 O O . PRO B 1 279 ? 50.537 -26.652 48.998 1.00 57.62 279 PRO A O 1
ATOM 4792 N N . ASP B 1 280 ? 48.996 -26.177 50.570 1.00 54.66 280 ASP A N 1
ATOM 4793 C CA . ASP B 1 280 ? 49.953 -25.878 51.633 1.00 54.74 280 ASP A CA 1
ATOM 4794 C C . ASP B 1 280 ? 50.932 -24.776 51.217 1.00 60.11 280 ASP A C 1
ATOM 4795 O O . ASP B 1 280 ? 52.144 -24.878 51.427 1.00 58.57 280 ASP A O 1
ATOM 4800 N N . HIS B 1 281 ? 50.402 -23.700 50.622 1.00 52.29 281 HIS A N 1
ATOM 4801 C CA . HIS B 1 281 ? 51.293 -22.599 50.262 1.00 54.22 281 HIS A CA 1
ATOM 4802 C C . HIS B 1 281 ? 51.836 -21.903 51.508 1.00 50.50 281 HIS A C 1
ATOM 4803 O O . HIS B 1 281 ? 53.009 -21.513 51.550 1.00 47.31 281 HIS A O 1
ATOM 4810 N N . GLY B 1 282 ? 51.023 -21.783 52.548 1.00 49.35 282 GLY A N 1
ATOM 4811 C CA . GLY B 1 282 ? 51.516 -21.286 53.815 1.00 48.07 282 GLY A CA 1
ATOM 4812 C C . GLY B 1 282 ? 51.495 -19.782 53.978 1.00 49.09 282 GLY A C 1
ATOM 4813 O O . GLY B 1 282 ? 51.933 -19.285 55.024 1.00 46.03 282 GLY A O 1
ATOM 4814 N N . GLU B 1 283 ? 51.012 -19.046 52.991 1.00 46.39 283 GLU A N 1
ATOM 4815 C CA . GLU B 1 283 ? 50.943 -17.601 53.140 1.00 51.90 283 GLU A CA 1
ATOM 4816 C C . GLU B 1 283 ? 49.705 -17.202 53.948 1.00 48.92 283 GLU A C 1
ATOM 4817 O O . GLU B 1 283 ? 48.694 -17.906 53.936 1.00 47.30 283 GLU A O 1
ATOM 4823 N N . PRO B 1 284 ? 49.761 -16.073 54.663 1.00 48.47 284 PRO A N 1
ATOM 4824 C CA . PRO B 1 284 ? 48.561 -15.579 55.357 1.00 51.17 284 PRO A CA 1
ATOM 4825 C C . PRO B 1 284 ? 47.519 -15.035 54.391 1.00 51.79 284 PRO A C 1
ATOM 4826 O O . PRO B 1 284 ? 47.609 -13.878 53.961 1.00 51.47 284 PRO A O 1
ATOM 4830 N N . VAL B 1 285 ? 46.518 -15.853 54.057 1.00 43.17 285 VAL A N 1
ATOM 4831 C CA . VAL B 1 285 ? 45.629 -15.522 52.945 1.00 47.16 285 VAL A CA 1
ATOM 4832 C C . VAL B 1 285 ? 44.895 -14.216 53.217 1.00 49.80 285 VAL A C 1
ATOM 4833 O O . VAL B 1 285 ? 44.735 -13.381 52.321 1.00 46.25 285 VAL A O 1
ATOM 4837 N N . ASP B 1 286 ? 44.422 -14.031 54.452 1.00 48.97 286 ASP A N 1
ATOM 4838 C CA . ASP B 1 286 ? 43.636 -12.846 54.786 1.00 55.61 286 ASP A CA 1
ATOM 4839 C C . ASP B 1 286 ? 44.423 -11.571 54.520 1.00 50.34 286 ASP A C 1
ATOM 4840 O O . ASP B 1 286 ? 43.874 -10.585 54.016 1.00 49.89 286 ASP A O 1
ATOM 4845 N N . GLN B 1 287 ? 45.714 -11.579 54.851 1.00 48.34 287 GLN A N 1
ATOM 4846 C CA . GLN B 1 287 ? 46.564 -10.423 54.595 1.00 52.10 287 GLN A CA 1
ATOM 4847 C C . GLN B 1 287 ? 46.618 -10.102 53.112 1.00 47.74 287 GLN A C 1
ATOM 4848 O O . GLN B 1 287 ? 46.496 -8.937 52.709 1.00 47.53 287 GLN A O 1
ATOM 4854 N N . LEU B 1 288 ? 46.797 -11.128 52.283 1.00 41.51 288 LEU A N 1
ATOM 4855 C CA . LEU B 1 288 ? 46.894 -10.905 50.846 1.00 40.99 288 LEU A CA 1
ATOM 4856 C C . LEU B 1 288 ? 45.550 -10.477 50.273 1.00 43.92 288 LEU A C 1
ATOM 4857 O O . LEU B 1 288 ? 45.488 -9.591 49.409 1.00 38.34 288 LEU A O 1
ATOM 4862 N N . GLN B 1 289 ? 44.457 -11.079 50.758 1.00 40.19 289 GLN A N 1
ATOM 4863 C CA . GLN B 1 289 ? 43.139 -10.715 50.251 1.00 42.94 289 GLN A CA 1
ATOM 4864 C C . GLN B 1 289 ? 42.805 -9.269 50.572 1.00 39.85 289 GLN A C 1
ATOM 4865 O O . GLN B 1 289 ? 42.202 -8.566 49.753 1.00 41.84 289 GLN A O 1
ATOM 4871 N N . ALA B 1 290 ? 43.171 -8.816 51.772 1.00 41.15 290 ALA A N 1
ATOM 4872 C CA . ALA B 1 290 ? 42.890 -7.442 52.158 1.00 43.07 290 ALA A CA 1
ATOM 4873 C C . ALA B 1 290 ? 43.510 -6.461 51.178 1.00 44.03 290 ALA A C 1
ATOM 4874 O O . ALA B 1 290 ? 42.999 -5.350 51.009 1.00 42.90 290 ALA A O 1
ATOM 4876 N N . ARG B 1 291 ? 44.595 -6.861 50.511 1.00 40.32 291 ARG A N 1
ATOM 4877 C CA . ARG B 1 291 ? 45.388 -5.955 49.705 1.00 37.62 291 ARG A CA 1
ATOM 4878 C C . ARG B 1 291 ? 45.278 -6.235 48.218 1.00 38.74 291 ARG A C 1
ATOM 4879 O O . ARG B 1 291 ? 45.820 -5.469 47.410 1.00 37.24 291 ARG A O 1
ATOM 4887 N N . GLY B 1 292 ? 44.577 -7.296 47.824 1.00 38.38 292 GLY A N 1
ATOM 4888 C CA . GLY B 1 292 ? 44.509 -7.598 46.412 1.00 37.74 292 GLY A CA 1
ATOM 4889 C C . GLY B 1 292 ? 45.814 -8.105 45.858 1.00 38.41 292 GLY A C 1
ATOM 4890 O O . GLY B 1 292 ? 46.057 -7.982 44.650 1.00 36.40 292 GLY A O 1
ATOM 4891 N N . ILE B 1 293 ? 46.658 -8.681 46.725 1.00 35.46 293 ILE A N 1
ATOM 4892 C CA . ILE B 1 293 ? 47.947 -9.238 46.345 1.00 36.44 293 ILE A CA 1
ATOM 4893 C C . ILE B 1 293 ? 47.741 -10.610 45.721 1.00 39.36 293 ILE A C 1
ATOM 4894 O O . ILE B 1 293 ? 46.969 -11.425 46.235 1.00 36.27 293 ILE A O 1
ATOM 4899 N N . LEU B 1 294 ? 48.452 -10.869 44.611 1.00 33.88 294 LEU A N 1
ATOM 4900 C CA . LEU B 1 294 ? 48.390 -12.128 43.881 1.00 39.44 294 LEU A CA 1
ATOM 4901 C C . LEU B 1 294 ? 49.476 -13.065 44.362 1.00 39.05 294 LEU A C 1
ATOM 4902 O O . LEU B 1 294 ? 50.541 -12.629 44.813 1.00 37.01 294 LEU A O 1
ATOM 4907 N N . LEU B 1 295 ? 49.210 -14.367 44.224 1.00 39.94 295 LEU A N 1
ATOM 4908 C CA . LEU B 1 295 ? 50.126 -15.417 44.648 1.00 37.52 295 LEU A CA 1
ATOM 4909 C C . LEU B 1 295 ? 50.229 -16.466 43.553 1.00 36.38 295 LEU A C 1
ATOM 4910 O O . LEU B 1 295 ? 49.211 -16.923 43.028 1.00 37.68 295 LEU A O 1
ATOM 4915 N N . ASP B 1 296 ? 51.447 -16.843 43.198 1.00 38.24 296 ASP A N 1
ATOM 4916 C CA . ASP B 1 296 ? 51.657 -17.884 42.210 1.00 40.35 296 ASP A CA 1
ATOM 4917 C C . ASP B 1 296 ? 52.812 -18.746 42.687 1.00 37.97 296 ASP A C 1
ATOM 4918 O O . ASP B 1 296 ? 53.513 -18.400 43.642 1.00 36.16 296 ASP A O 1
ATOM 4923 N N . GLY B 1 297 ? 52.991 -19.881 42.026 1.00 42.11 297 GLY A N 1
ATOM 4924 C CA . GLY B 1 297 ? 54.129 -20.748 42.291 1.00 41.19 297 GLY A CA 1
ATOM 4925 C C . GLY B 1 297 ? 53.730 -22.209 42.138 1.00 41.21 297 GLY A C 1
ATOM 4926 O O . GLY B 1 297 ? 52.807 -22.534 41.401 1.00 35.79 297 GLY A O 1
ATOM 4927 N N . SER B 1 298 ? 54.442 -23.074 42.851 1.00 49.89 298 SER A N 1
ATOM 4928 C CA . SER B 1 298 ? 54.118 -24.497 42.851 1.00 59.11 298 SER A CA 1
ATOM 4929 C C . SER B 1 298 ? 54.475 -25.094 44.204 1.00 60.83 298 SER A C 1
ATOM 4930 O O . SER B 1 298 ? 55.527 -24.773 44.764 1.00 66.01 298 SER A O 1
ATOM 4933 N N . SER B 1 299 ? 53.603 -25.953 44.725 1.00 70.26 299 SER A N 1
ATOM 4934 C CA . SER B 1 299 ? 53.878 -26.670 45.975 1.00 69.76 299 SER A CA 1
ATOM 4935 C C . SER B 1 299 ? 53.884 -28.180 45.757 1.00 67.28 299 SER A C 1
ATOM 4936 O O . SER B 1 299 ? 52.875 -28.846 45.987 1.00 72.34 299 SER A O 1
ATOM 4939 N N . ASP B 1 303 ? 58.686 -29.049 47.886 1.00 78.03 303 ASP A N 1
ATOM 4940 C CA . ASP B 1 303 ? 59.316 -27.845 47.354 1.00 76.18 303 ASP A CA 1
ATOM 4941 C C . ASP B 1 303 ? 58.296 -26.727 47.172 1.00 72.80 303 ASP A C 1
ATOM 4942 O O . ASP B 1 303 ? 57.600 -26.669 46.155 1.00 69.47 303 ASP A O 1
ATOM 4944 N N . LYS B 1 304 ? 58.208 -25.835 48.156 1.00 67.58 304 LYS A N 1
ATOM 4945 C CA . LYS B 1 304 ? 57.332 -24.669 48.055 1.00 62.22 304 LYS A CA 1
ATOM 4946 C C . LYS B 1 304 ? 58.133 -23.543 47.401 1.00 57.94 304 LYS A C 1
ATOM 4947 O O . LYS B 1 304 ? 59.012 -22.936 48.024 1.00 57.61 304 LYS A O 1
ATOM 4949 N N . ARG B 1 305 ? 57.850 -23.285 46.125 1.00 52.65 305 ARG A N 1
ATOM 4950 C CA . ARG B 1 305 ? 58.465 -22.190 45.377 1.00 50.46 305 ARG A CA 1
ATOM 4951 C C . ARG B 1 305 ? 57.366 -21.234 44.936 1.00 44.44 305 ARG A C 1
ATOM 4952 O O . ARG B 1 305 ? 56.500 -21.602 44.134 1.00 42.10 305 ARG A O 1
ATOM 4960 N N . LEU B 1 306 ? 57.393 -20.016 45.460 1.00 40.60 306 LEU A N 1
ATOM 4961 C CA . LEU B 1 306 ? 56.238 -19.137 45.377 1.00 37.36 306 LEU A CA 1
ATOM 4962 C C . LEU B 1 306 ? 56.685 -17.724 45.023 1.00 33.84 306 LEU A C 1
ATOM 4963 O O . LEU B 1 306 ? 57.852 -17.366 45.162 1.00 30.72 306 LEU A O 1
ATOM 4968 N N . LEU B 1 307 ? 55.738 -16.900 44.586 1.00 35.07 307 LEU A N 1
ATOM 4969 C CA . LEU B 1 307 ? 56.046 -15.485 44.461 1.00 32.10 307 LEU A CA 1
ATOM 4970 C C . LEU B 1 307 ? 54.785 -14.686 44.719 1.00 32.26 307 LEU A C 1
ATOM 4971 O O . LEU B 1 307 ? 53.674 -15.161 44.489 1.00 33.58 307 LEU A O 1
ATOM 4976 N N . LEU B 1 308 ? 54.975 -13.465 45.200 1.00 30.24 308 LEU A N 1
ATOM 4977 C CA . LEU B 1 308 ? 53.872 -12.554 45.444 1.00 33.03 308 LEU A CA 1
ATOM 4978 C C . LEU B 1 308 ? 54.043 -11.354 44.531 1.00 32.92 308 LEU A C 1
ATOM 4979 O O . LEU B 1 308 ? 55.169 -10.891 44.301 1.00 28.61 308 LEU A O 1
ATOM 4984 N N . GLN B 1 309 ? 52.933 -10.901 43.952 1.00 35.02 309 GLN A N 1
ATOM 4985 C CA . GLN B 1 309 ? 52.996 -9.805 43.005 1.00 33.42 309 GLN A CA 1
ATOM 4986 C C . GLN B 1 309 ? 51.702 -9.008 43.054 1.00 31.91 309 GLN A C 1
ATOM 4987 O O . GLN B 1 309 ? 50.622 -9.537 43.333 1.00 35.61 309 GLN A O 1
ATOM 4993 N N . ILE B 1 310 ? 51.830 -7.713 42.812 1.00 32.62 310 ILE A N 1
ATOM 4994 C CA . ILE B 1 310 ? 50.680 -6.850 42.586 1.00 32.41 310 ILE A CA 1
ATOM 4995 C C . ILE B 1 310 ? 51.087 -5.814 41.550 1.00 32.14 310 ILE A C 1
ATOM 4996 O O . ILE B 1 310 ? 52.269 -5.495 41.406 1.00 28.68 310 ILE A O 1
ATOM 5001 N N . PHE B 1 311 ? 50.110 -5.357 40.766 1.00 30.29 311 PHE A N 1
ATOM 5002 C CA . PHE B 1 311 ? 50.359 -4.428 39.677 1.00 28.18 311 PHE A CA 1
ATOM 5003 C C . PHE B 1 311 ? 49.647 -3.111 39.948 1.00 29.40 311 PHE A C 1
ATOM 5004 O O . PHE B 1 311 ? 48.589 -3.074 40.574 1.00 28.31 311 PHE A O 1
ATOM 5012 N N . SER B 1 312 ? 50.212 -2.030 39.433 1.00 29.18 312 SER A N 1
ATOM 5013 C CA . SER B 1 312 ? 49.485 -0.772 39.492 1.00 26.65 312 SER A CA 1
ATOM 5014 C C . SER B 1 312 ? 48.455 -0.713 38.372 1.00 31.22 312 SER A C 1
ATOM 5015 O O . SER B 1 312 ? 48.444 -1.535 37.454 1.00 32.41 312 SER A O 1
ATOM 5018 N N . GLU B 1 313 ? 47.603 0.302 38.436 1.00 34.37 313 GLU A N 1
ATOM 5019 C CA . GLU B 1 313 ? 46.922 0.775 37.246 1.00 36.25 313 GLU A CA 1
ATOM 5020 C C . GLU B 1 313 ? 47.955 1.227 36.210 1.00 31.65 313 GLU A C 1
ATOM 5021 O O . GLU B 1 313 ? 49.139 1.404 36.511 1.00 31.11 313 GLU A O 1
ATOM 5027 N N . THR B 1 314 ? 47.497 1.452 34.979 1.00 33.66 314 THR A N 1
ATOM 5028 C CA . THR B 1 314 ? 48.361 2.133 34.022 1.00 35.75 314 THR A CA 1
ATOM 5029 C C . THR B 1 314 ? 48.659 3.529 34.555 1.00 37.90 314 THR A C 1
ATOM 5030 O O . THR B 1 314 ? 47.757 4.242 34.995 1.00 39.88 314 THR A O 1
ATOM 5034 N N . LEU B 1 315 ? 49.937 3.886 34.577 1.00 35.27 315 LEU A N 1
ATOM 5035 C CA . LEU B 1 315 ? 50.395 5.079 35.264 1.00 35.99 315 LEU A CA 1
ATOM 5036 C C . LEU B 1 315 ? 51.087 6.058 34.342 1.00 37.41 315 LEU A C 1
ATOM 5037 O O . LEU B 1 315 ? 51.026 7.258 34.582 1.00 37.72 315 LEU A O 1
ATOM 5042 N N . MET B 1 316 ? 51.748 5.574 33.301 1.00 36.38 316 MET A N 1
ATOM 5043 C CA . MET B 1 316 ? 52.394 6.418 32.301 1.00 38.55 316 MET A CA 1
ATOM 5044 C C . MET B 1 316 ? 51.939 5.934 30.933 1.00 36.71 316 MET A C 1
ATOM 5045 O O . MET B 1 316 ? 52.540 5.009 30.374 1.00 39.38 316 MET A O 1
ATOM 5050 N N . GLY B 1 317 ? 50.917 6.578 30.375 1.00 36.48 317 GLY A N 1
ATOM 5051 C CA . GLY B 1 317 ? 50.251 6.049 29.216 1.00 31.09 317 GLY A CA 1
ATOM 5052 C C . GLY B 1 317 ? 49.799 4.634 29.514 1.00 36.15 317 GLY A C 1
ATOM 5053 O O . GLY B 1 317 ? 49.147 4.373 30.527 1.00 38.78 317 GLY A O 1
ATOM 5054 N N . PRO B 1 318 ? 50.141 3.694 28.632 1.00 36.39 318 PRO A N 1
ATOM 5055 C CA . PRO B 1 318 ? 49.838 2.271 28.867 1.00 34.58 318 PRO A CA 1
ATOM 5056 C C . PRO B 1 318 ? 50.857 1.525 29.710 1.00 30.92 318 PRO A C 1
ATOM 5057 O O . PRO B 1 318 ? 50.688 0.316 29.902 1.00 32.94 318 PRO A O 1
ATOM 5061 N N . VAL B 1 319 ? 51.905 2.194 30.218 1.00 31.85 319 VAL A N 1
ATOM 5062 C CA . VAL B 1 319 ? 52.940 1.532 31.012 1.00 33.94 319 VAL A CA 1
ATOM 5063 C C . VAL B 1 319 ? 52.425 1.414 32.448 1.00 31.74 319 VAL A C 1
ATOM 5064 O O . VAL B 1 319 ? 51.942 2.393 33.017 1.00 32.32 319 VAL A O 1
ATOM 5068 N N . PHE B 1 320 ? 52.506 0.213 33.030 1.00 27.41 320 PHE A N 1
ATOM 5069 C CA . PHE B 1 320 ? 52.165 -0.002 34.432 1.00 28.27 320 PHE A CA 1
ATOM 5070 C C . PHE B 1 320 ? 53.369 -0.586 35.160 1.00 28.88 320 PHE A C 1
ATOM 5071 O O . PHE B 1 320 ? 54.462 -0.719 34.615 1.00 28.08 320 PHE A O 1
ATOM 5079 N N . PHE B 1 321 ? 53.168 -0.888 36.428 1.00 28.50 321 PHE A N 1
ATOM 5080 C CA . PHE B 1 321 ? 54.263 -1.261 37.294 1.00 26.82 321 PHE A CA 1
ATOM 5081 C C . PHE B 1 321 ? 53.870 -2.485 38.101 1.00 26.29 321 PHE A C 1
ATOM 5082 O O . PHE B 1 321 ? 52.695 -2.703 38.409 1.00 29.36 321 PHE A O 1
ATOM 5090 N N . GLU B 1 322 ? 54.875 -3.269 38.433 1.00 27.02 322 GLU A N 1
ATOM 5091 C CA . GLU B 1 322 ? 54.693 -4.493 39.190 1.00 28.50 322 GLU A CA 1
ATOM 5092 C C . GLU B 1 322 ? 55.594 -4.454 40.404 1.00 27.34 322 GLU A C 1
ATOM 5093 O O . GLU B 1 322 ? 56.743 -3.989 40.327 1.00 26.89 322 GLU A O 1
ATOM 5099 N N . PHE B 1 323 ? 55.058 -4.926 41.527 1.00 27.07 323 PHE A N 1
ATOM 5100 C CA . PHE B 1 323 ? 55.804 -5.064 42.767 1.00 26.90 323 PHE A CA 1
ATOM 5101 C C . PHE B 1 323 ? 55.830 -6.531 43.142 1.00 24.16 323 PHE A C 1
ATOM 5102 O O . PHE B 1 323 ? 54.779 -7.132 43.366 1.00 25.68 323 PHE A O 1
ATOM 5110 N N . ILE B 1 324 ? 57.016 -7.116 43.201 1.00 26.53 324 ILE A N 1
ATOM 5111 C CA . ILE B 1 324 ? 57.118 -8.568 43.292 1.00 25.01 324 ILE A CA 1
ATOM 5112 C C . ILE B 1 324 ? 57.999 -8.973 44.471 1.00 29.45 324 ILE A C 1
ATOM 5113 O O . ILE B 1 324 ? 59.037 -8.360 44.731 1.00 30.69 324 ILE A O 1
ATOM 5118 N N . GLN B 1 325 ? 57.570 -10.003 45.197 1.00 33.30 325 GLN A N 1
ATOM 5119 C CA . GLN B 1 325 ? 58.384 -10.638 46.222 1.00 24.85 325 GLN A CA 1
ATOM 5120 C C . GLN B 1 325 ? 58.577 -12.089 45.792 1.00 32.17 325 GLN A C 1
ATOM 5121 O O . GLN B 1 325 ? 57.597 -12.819 45.608 1.00 32.85 325 GLN A O 1
ATOM 5127 N N . ARG B 1 326 ? 59.820 -12.480 45.580 1.00 29.63 326 ARG A N 1
ATOM 5128 C CA . ARG B 1 326 ? 60.145 -13.848 45.184 1.00 29.49 326 ARG A CA 1
ATOM 5129 C C . ARG B 1 326 ? 60.386 -14.683 46.433 1.00 37.27 326 ARG A C 1
ATOM 5130 O O . ARG B 1 326 ? 61.135 -14.276 47.323 1.00 32.30 326 ARG A O 1
ATOM 5138 N N . LYS B 1 327 ? 59.719 -15.829 46.504 1.00 39.72 327 LYS A N 1
ATOM 5139 C CA . LYS B 1 327 ? 59.873 -16.789 47.589 1.00 38.59 327 LYS A CA 1
ATOM 5140 C C . LYS B 1 327 ? 60.180 -18.158 47.025 1.00 40.12 327 LYS A C 1
ATOM 5141 O O . LYS B 1 327 ? 59.536 -19.149 47.360 1.00 39.91 327 LYS A O 1
ATOM 5147 N N . GLY B 1 328 ? 61.157 -18.216 46.122 1.00 44.34 328 GLY A N 1
ATOM 5148 C CA . GLY B 1 328 ? 61.583 -19.450 45.506 1.00 41.76 328 GLY A CA 1
ATOM 5149 C C . GLY B 1 328 ? 61.135 -19.624 44.070 1.00 43.58 328 GLY A C 1
ATOM 5150 O O . GLY B 1 328 ? 61.725 -20.444 43.353 1.00 41.79 328 GLY A O 1
ATOM 5151 N N . ASP B 1 329 ? 60.107 -18.907 43.622 1.00 39.42 329 ASP A N 1
ATOM 5152 C CA . ASP B 1 329 ? 59.714 -19.018 42.224 1.00 40.72 329 ASP A CA 1
ATOM 5153 C C . ASP B 1 329 ? 60.438 -17.982 41.382 1.00 40.57 329 ASP A C 1
ATOM 5154 O O . ASP B 1 329 ? 60.385 -16.781 41.679 1.00 38.84 329 ASP A O 1
ATOM 5159 N N . ASP B 1 330 ? 61.068 -18.465 40.314 1.00 39.87 330 ASP A N 1
ATOM 5160 C CA . ASP B 1 330 ? 61.872 -17.720 39.362 1.00 42.04 330 ASP A CA 1
ATOM 5161 C C . ASP B 1 330 ? 61.062 -17.210 38.170 1.00 41.71 330 ASP A C 1
ATOM 5162 O O . ASP B 1 330 ? 61.646 -16.669 37.218 1.00 38.55 330 ASP A O 1
ATOM 5167 N N . GLY B 1 331 ? 59.745 -17.360 38.203 1.00 29.16 331 GLY A N 1
ATOM 5168 C CA . GLY B 1 331 ? 58.898 -17.041 37.079 1.00 32.51 331 GLY A CA 1
ATOM 5169 C C . GLY B 1 331 ? 58.308 -15.644 37.194 1.00 30.75 331 GLY A C 1
ATOM 5170 O O . GLY B 1 331 ? 58.838 -14.772 37.880 1.00 32.11 331 GLY A O 1
ATOM 5171 N N . PHE B 1 332 ? 57.180 -15.439 36.530 1.00 30.13 332 PHE A N 1
ATOM 5172 C CA . PHE B 1 332 ? 56.630 -14.095 36.381 1.00 28.28 332 PHE A CA 1
ATOM 5173 C C . PHE B 1 332 ? 55.170 -14.005 36.799 1.00 33.23 332 PHE A C 1
ATOM 5174 O O . PHE B 1 332 ? 54.549 -12.945 36.636 1.00 31.41 332 PHE A O 1
ATOM 5182 N N . GLY B 1 333 ? 54.617 -15.079 37.349 1.00 32.08 333 GLY A N 1
ATOM 5183 C CA . GLY B 1 333 ? 53.238 -15.084 37.770 1.00 33.31 333 GLY A CA 1
ATOM 5184 C C . GLY B 1 333 ? 52.265 -15.491 36.696 1.00 30.38 333 GLY A C 1
ATOM 5185 O O . GLY B 1 333 ? 51.078 -15.206 36.822 1.00 40.06 333 GLY A O 1
ATOM 5186 N N . GLU B 1 334 ? 52.730 -16.124 35.628 1.00 37.60 334 GLU A N 1
ATOM 5187 C CA . GLU B 1 334 ? 51.840 -16.527 34.537 1.00 39.98 334 GLU A CA 1
ATOM 5188 C C . GLU B 1 334 ? 50.729 -17.478 35.003 1.00 40.53 334 GLU A C 1
ATOM 5189 O O . GLU B 1 334 ? 49.668 -17.529 34.372 1.00 41.35 334 GLU A O 1
ATOM 5195 N N . GLY B 1 335 ? 50.892 -18.150 36.144 1.00 35.77 335 GLY A N 1
ATOM 5196 C CA . GLY B 1 335 ? 49.782 -18.920 36.683 1.00 41.45 335 GLY A CA 1
ATOM 5197 C C . GLY B 1 335 ? 48.575 -18.078 37.056 1.00 44.45 335 GLY A C 1
ATOM 5198 O O . GLY B 1 335 ? 47.469 -18.613 37.194 1.00 40.84 335 GLY A O 1
ATOM 5199 N N . ASN B 1 336 ? 48.779 -16.785 37.219 1.00 38.89 336 ASN A N 1
ATOM 5200 C CA . ASN B 1 336 ? 47.688 -15.894 37.652 1.00 40.72 336 ASN A CA 1
ATOM 5201 C C . ASN B 1 336 ? 46.695 -15.641 36.533 1.00 40.78 336 ASN A C 1
ATOM 5202 O O . ASN B 1 336 ? 45.647 -15.245 36.844 1.00 47.28 336 ASN A O 1
ATOM 5207 N N . PHE B 1 337 ? 47.063 -15.790 35.277 1.00 42.13 337 PHE A N 1
ATOM 5208 C CA . PHE B 1 337 ? 46.055 -15.539 34.228 1.00 43.89 337 PHE A CA 1
ATOM 5209 C C . PHE B 1 337 ? 44.886 -16.508 34.423 1.00 49.94 337 PHE A C 1
ATOM 5210 O O . PHE B 1 337 ? 43.757 -16.087 34.618 1.00 48.31 337 PHE A O 1
ATOM 5218 N N . LYS B 1 338 ? 45.172 -17.805 34.387 1.00 42.31 338 LYS A N 1
ATOM 5219 C CA . LYS B 1 338 ? 44.139 -18.818 34.579 1.00 53.13 338 LYS A CA 1
ATOM 5220 C C . LYS B 1 338 ? 43.429 -18.653 35.923 1.00 54.56 338 LYS A C 1
ATOM 5221 O O . LYS B 1 338 ? 42.203 -18.738 36.003 1.00 57.68 338 LYS A O 1
ATOM 5227 N N . ALA B 1 339 ? 44.209 -18.420 36.973 1.00 50.26 339 ALA A N 1
ATOM 5228 C CA . ALA B 1 339 ? 43.672 -18.260 38.335 1.00 49.98 339 ALA A CA 1
ATOM 5229 C C . ALA B 1 339 ? 42.662 -17.119 38.366 1.00 58.41 339 ALA A C 1
ATOM 5230 O O . ALA B 1 339 ? 41.560 -17.311 38.833 1.00 54.88 339 ALA A O 1
ATOM 5232 N N . LEU B 1 340 ? 43.032 -15.991 37.794 1.00 51.35 340 LEU A N 1
ATOM 5233 C CA . LEU B 1 340 ? 42.155 -14.814 37.852 1.00 56.48 340 LEU A CA 1
ATOM 5234 C C . LEU B 1 340 ? 40.916 -15.074 37.022 1.00 62.04 340 LEU A C 1
ATOM 5235 O O . LEU B 1 340 ? 39.850 -14.723 37.477 1.00 64.78 340 LEU A O 1
ATOM 5240 N N . PHE B 1 341 ? 41.091 -15.669 35.850 1.00 61.58 341 PHE A N 1
ATOM 5241 C CA . PHE B 1 341 ? 39.924 -15.936 34.981 1.00 68.26 341 PHE A CA 1
ATOM 5242 C C . PHE B 1 341 ? 38.931 -16.869 35.676 1.00 70.69 341 PHE A C 1
ATOM 5243 O O . PHE B 1 341 ? 37.719 -16.642 35.571 1.00 70.60 341 PHE A O 1
ATOM 5251 N N . GLU B 1 342 ? 39.442 -17.882 36.366 1.00 66.54 342 GLU A N 1
ATOM 5252 C CA . GLU B 1 342 ? 38.533 -18.829 37.032 1.00 70.79 342 GLU A CA 1
ATOM 5253 C C . GLU B 1 342 ? 37.863 -18.119 38.198 1.00 72.89 342 GLU A C 1
ATOM 5254 O O . GLU B 1 342 ? 36.687 -18.349 38.401 1.00 76.80 342 GLU A O 1
ATOM 5260 N N . SER B 1 343 ? 38.592 -17.242 38.886 1.00 70.11 343 SER A N 1
ATOM 5261 C CA . SER B 1 343 ? 38.022 -16.432 39.985 1.00 67.94 343 SER A CA 1
ATOM 5262 C C . SER B 1 343 ? 36.836 -15.634 39.452 1.00 71.02 343 SER A C 1
ATOM 5263 O O . SER B 1 343 ? 35.809 -15.602 40.110 1.00 67.68 343 SER A O 1
ATOM 5266 N N . ILE B 1 344 ? 37.017 -15.003 38.295 1.00 73.43 344 ILE A N 1
ATOM 5267 C CA . ILE B 1 344 ? 35.962 -14.156 37.683 1.00 76.59 344 ILE A CA 1
ATOM 5268 C C . ILE B 1 344 ? 34.786 -15.032 37.256 1.00 78.49 344 ILE A C 1
ATOM 5269 O O . ILE B 1 344 ? 33.676 -14.577 37.417 1.00 81.59 344 ILE A O 1
ATOM 5274 N N . GLU B 1 345 ? 35.032 -16.242 36.746 1.00 78.61 345 GLU A N 1
ATOM 5275 C CA . GLU B 1 345 ? 33.935 -17.167 36.324 1.00 80.01 345 GLU A CA 1
ATOM 5276 C C . GLU B 1 345 ? 33.238 -17.785 37.539 1.00 79.95 345 GLU A C 1
ATOM 5277 O O . GLU B 1 345 ? 32.122 -18.278 37.381 1.00 81.65 345 GLU A O 1
ATOM 5283 N N . ARG B 1 346 ? 33.887 -17.786 38.700 1.00 76.60 346 ARG A N 1
ATOM 5284 C CA . ARG B 1 346 ? 33.238 -18.281 39.937 1.00 76.23 346 ARG A CA 1
ATOM 5285 C C . ARG B 1 346 ? 32.461 -17.111 40.549 1.00 76.04 346 ARG A C 1
ATOM 5286 O O . ARG B 1 346 ? 31.626 -17.363 41.417 1.00 72.24 346 ARG A O 1
ATOM 5294 N N . ASP B 1 347 ? 32.766 -15.883 40.108 1.00 77.50 347 ASP A N 1
ATOM 5295 C CA . ASP B 1 347 ? 32.044 -14.643 40.499 1.00 77.45 347 ASP A CA 1
ATOM 5296 C C . ASP B 1 347 ? 30.974 -14.292 39.442 1.00 79.80 347 ASP A C 1
ATOM 5297 O O . ASP B 1 347 ? 30.087 -13.532 39.780 1.00 82.30 347 ASP A O 1
ATOM 5302 N N . GLN B 1 348 ? 31.059 -14.771 38.191 1.00 83.61 348 GLN A N 1
ATOM 5303 C CA . GLN B 1 348 ? 30.007 -14.495 37.214 1.00 85.67 348 GLN A CA 1
ATOM 5304 C C . GLN B 1 348 ? 28.768 -15.340 37.507 1.00 82.79 348 GLN A C 1
ATOM 5305 O O . GLN B 1 348 ? 27.656 -14.992 37.106 1.00 83.81 348 GLN A O 1
ATOM 5307 N N . ALA C 1 1 ? 52.454 22.690 -9.171 1.00 69.04 1 ALA B N 1
ATOM 5308 C CA . ALA C 1 1 ? 52.611 21.488 -9.980 1.00 69.07 1 ALA B CA 1
ATOM 5309 C C . ALA C 1 1 ? 51.266 20.846 -10.298 1.00 72.03 1 ALA B C 1
ATOM 5310 O O . ALA C 1 1 ? 50.365 20.833 -9.460 1.00 78.41 1 ALA B O 1
ATOM 5312 N N . ASP C 1 2 ? 51.178 20.311 -11.520 1.00 70.24 2 ASP B N 1
ATOM 5313 C CA . ASP C 1 2 ? 50.011 19.678 -12.135 1.00 71.82 2 ASP B CA 1
ATOM 5314 C C . ASP C 1 2 ? 48.682 19.771 -11.381 1.00 71.70 2 ASP B C 1
ATOM 5315 O O . ASP C 1 2 ? 47.744 20.410 -11.864 1.00 74.32 2 ASP B O 1
ATOM 5317 N N . LEU C 1 3 ? 48.577 19.128 -10.216 1.00 68.65 3 LEU B N 1
ATOM 5318 C CA . LEU C 1 3 ? 47.271 18.807 -9.635 1.00 68.96 3 LEU B CA 1
ATOM 5319 C C . LEU C 1 3 ? 46.728 19.877 -8.701 1.00 67.10 3 LEU B C 1
ATOM 5320 O O . LEU C 1 3 ? 45.600 20.346 -8.880 1.00 70.37 3 LEU B O 1
ATOM 5325 N N . TYR C 1 4 ? 47.486 20.215 -7.666 1.00 67.59 4 TYR B N 1
ATOM 5326 C CA . TYR C 1 4 ? 47.057 21.219 -6.704 1.00 66.40 4 TYR B CA 1
ATOM 5327 C C . TYR C 1 4 ? 48.298 21.745 -5.997 1.00 66.08 4 TYR B C 1
ATOM 5328 O O . TYR C 1 4 ? 49.427 21.395 -6.360 1.00 69.44 4 TYR B O 1
ATOM 5337 N N . GLU C 1 5 ? 48.076 22.619 -5.005 1.00 62.79 5 GLU B N 1
ATOM 5338 C CA . GLU C 1 5 ? 49.137 23.241 -4.218 1.00 63.80 5 GLU B CA 1
ATOM 5339 C C . GLU C 1 5 ? 50.298 22.274 -4.020 1.00 62.73 5 GLU B C 1
ATOM 5340 O O . GLU C 1 5 ? 50.147 21.246 -3.354 1.00 62.73 5 GLU B O 1
ATOM 5346 N N . ASN C 1 6 ? 51.435 22.553 -4.654 1.00 62.98 6 ASN B N 1
ATOM 5347 C CA . ASN C 1 6 ? 52.607 21.713 -4.452 1.00 60.80 6 ASN B CA 1
ATOM 5348 C C . ASN C 1 6 ? 53.681 22.520 -3.738 1.00 56.94 6 ASN B C 1
ATOM 5349 O O . ASN C 1 6 ? 54.698 22.885 -4.340 1.00 53.76 6 ASN B O 1
ATOM 5354 N N . PRO C 1 7 ? 53.502 22.795 -2.446 1.00 60.19 7 PRO B N 1
ATOM 5355 C CA . PRO C 1 7 ? 54.455 23.656 -1.738 1.00 60.19 7 PRO B CA 1
ATOM 5356 C C . PRO C 1 7 ? 55.828 23.036 -1.581 1.00 59.92 7 PRO B C 1
ATOM 5357 O O . PRO C 1 7 ? 56.722 23.695 -1.036 1.00 57.55 7 PRO B O 1
ATOM 5361 N N . MET C 1 8 ? 56.017 21.788 -2.021 1.00 60.33 8 MET B N 1
ATOM 5362 C CA . MET C 1 8 ? 57.320 21.139 -2.023 1.00 58.58 8 MET B CA 1
ATOM 5363 C C . MET C 1 8 ? 57.871 20.931 -3.429 1.00 55.07 8 MET B C 1
ATOM 5364 O O . MET C 1 8 ? 58.955 20.354 -3.579 1.00 56.60 8 MET B O 1
ATOM 5369 N N . GLY C 1 9 ? 57.158 21.376 -4.460 1.00 51.91 9 GLY B N 1
ATOM 5370 C CA . GLY C 1 9 ? 57.626 21.250 -5.825 1.00 54.92 9 GLY B CA 1
ATOM 5371 C C . GLY C 1 9 ? 57.990 19.833 -6.231 1.00 58.30 9 GLY B C 1
ATOM 5372 O O . GLY C 1 9 ? 58.911 19.637 -7.031 1.00 55.93 9 GLY B O 1
ATOM 5373 N N . LEU C 1 10 ? 57.287 18.842 -5.667 1.00 57.31 10 LEU B N 1
ATOM 5374 C CA . LEU C 1 10 ? 57.384 17.453 -6.110 1.00 56.08 10 LEU B CA 1
ATOM 5375 C C . LEU C 1 10 ? 57.245 17.354 -7.623 1.00 56.89 10 LEU B C 1
ATOM 5376 O O . LEU C 1 10 ? 56.392 18.011 -8.227 1.00 54.92 10 LEU B O 1
ATOM 5381 N N . MET C 1 11 ? 58.085 16.518 -8.234 1.00 50.38 11 MET B N 1
ATOM 5382 C CA . MET C 1 11 ? 57.986 16.288 -9.675 1.00 51.08 11 MET B CA 1
ATOM 5383 C C . MET C 1 11 ? 58.111 14.806 -9.996 1.00 52.94 11 MET B C 1
ATOM 5384 O O . MET C 1 11 ? 58.778 14.416 -10.956 1.00 51.60 11 MET B O 1
ATOM 5389 N N . GLY C 1 12 ? 57.479 13.962 -9.191 1.00 48.97 12 GLY B N 1
ATOM 5390 C CA . GLY C 1 12 ? 57.433 12.541 -9.458 1.00 48.09 12 GLY B CA 1
ATOM 5391 C C . GLY C 1 12 ? 58.528 11.775 -8.745 1.00 44.15 12 GLY B C 1
ATOM 5392 O O . GLY C 1 12 ? 59.403 12.329 -8.072 1.00 42.56 12 GLY B O 1
ATOM 5393 N N . PHE C 1 13 ? 58.458 10.455 -8.887 1.00 46.98 13 PHE B N 1
ATOM 5394 C CA . PHE C 1 13 ? 59.499 9.591 -8.352 1.00 43.34 13 PHE B CA 1
ATOM 5395 C C . PHE C 1 13 ? 60.814 9.864 -9.064 1.00 42.47 13 PHE B C 1
ATOM 5396 O O . PHE C 1 13 ? 60.851 10.030 -10.285 1.00 43.67 13 PHE B O 1
ATOM 5404 N N . GLU C 1 14 ? 61.903 9.917 -8.300 1.00 45.07 14 GLU B N 1
ATOM 5405 C CA . GLU C 1 14 ? 63.227 10.005 -8.902 1.00 41.96 14 GLU B CA 1
ATOM 5406 C C . GLU C 1 14 ? 63.913 8.643 -8.984 1.00 46.13 14 GLU B C 1
ATOM 5407 O O . GLU C 1 14 ? 64.317 8.227 -10.076 1.00 45.47 14 GLU B O 1
ATOM 5413 N N . PHE C 1 15 ? 64.060 7.940 -7.859 1.00 42.55 15 PHE B N 1
ATOM 5414 C CA . PHE C 1 15 ? 64.495 6.542 -7.861 1.00 40.56 15 PHE B CA 1
ATOM 5415 C C . PHE C 1 15 ? 63.905 5.835 -6.651 1.00 37.79 15 PHE B C 1
ATOM 5416 O O . PHE C 1 15 ? 63.370 6.464 -5.740 1.00 39.30 15 PHE B O 1
ATOM 5424 N N . ILE C 1 16 ? 64.001 4.511 -6.647 1.00 42.20 16 ILE B N 1
ATOM 5425 C CA . ILE C 1 16 ? 63.842 3.740 -5.424 1.00 42.05 16 ILE B CA 1
ATOM 5426 C C . ILE C 1 16 ? 65.085 2.881 -5.243 1.00 43.29 16 ILE B C 1
ATOM 5427 O O . ILE C 1 16 ? 65.681 2.411 -6.221 1.00 44.18 16 ILE B O 1
ATOM 5432 N N . GLU C 1 17 ? 65.477 2.707 -3.981 1.00 38.62 17 GLU B N 1
ATOM 5433 C CA . GLU C 1 17 ? 66.728 2.092 -3.573 1.00 38.35 17 GLU B CA 1
ATOM 5434 C C . GLU C 1 17 ? 66.447 0.742 -2.943 1.00 42.60 17 GLU B C 1
ATOM 5435 O O . GLU C 1 17 ? 65.495 0.589 -2.169 1.00 38.70 17 GLU B O 1
ATOM 5441 N N . PHE C 1 18 ? 67.268 -0.241 -3.317 1.00 38.79 18 PHE B N 1
ATOM 5442 C CA . PHE C 1 18 ? 67.158 -1.590 -2.798 1.00 42.06 18 PHE B CA 1
ATOM 5443 C C . PHE C 1 18 ? 68.473 -1.988 -2.150 1.00 43.56 18 PHE B C 1
ATOM 5444 O O . PHE C 1 18 ? 69.535 -1.466 -2.497 1.00 42.74 18 PHE B O 1
ATOM 5452 N N . ALA C 1 19 ? 68.384 -2.882 -1.162 1.00 41.96 19 ALA B N 1
ATOM 5453 C CA . ALA C 1 19 ? 69.566 -3.561 -0.649 1.00 43.22 19 ALA B CA 1
ATOM 5454 C C . ALA C 1 19 ? 69.132 -4.867 -0.023 1.00 41.23 19 ALA B C 1
ATOM 5455 O O . ALA C 1 19 ? 67.938 -5.141 0.178 1.00 39.08 19 ALA B O 1
ATOM 5457 N N . SER C 1 20 ? 70.131 -5.716 0.162 1.00 41.78 20 SER B N 1
ATOM 5458 C CA . SER C 1 20 ? 69.933 -7.073 0.590 1.00 43.97 20 SER B CA 1
ATOM 5459 C C . SER C 1 20 ? 71.116 -7.467 1.456 1.00 41.10 20 SER B C 1
ATOM 5460 O O . SER C 1 20 ? 72.260 -7.162 1.096 1.00 41.39 20 SER B O 1
ATOM 5463 N N . PRO C 1 21 ? 70.891 -8.140 2.586 1.00 46.10 21 PRO B N 1
ATOM 5464 C CA . PRO C 1 21 ? 72.030 -8.679 3.346 1.00 45.41 21 PRO B CA 1
ATOM 5465 C C . PRO C 1 21 ? 72.711 -9.842 2.641 1.00 49.00 21 PRO B C 1
ATOM 5466 O O . PRO C 1 21 ? 73.836 -10.202 3.013 1.00 52.40 21 PRO B O 1
ATOM 5470 N N . THR C 1 22 ? 72.073 -10.426 1.627 1.00 46.01 22 THR B N 1
ATOM 5471 C CA . THR C 1 22 ? 72.613 -11.551 0.884 1.00 48.31 22 THR B CA 1
ATOM 5472 C C . THR C 1 22 ? 73.067 -11.085 -0.484 1.00 48.33 22 THR B C 1
ATOM 5473 O O . THR C 1 22 ? 72.294 -10.428 -1.194 1.00 46.82 22 THR B O 1
ATOM 5477 N N . PRO C 1 23 ? 74.301 -11.386 -0.882 1.00 48.96 23 PRO B N 1
ATOM 5478 C CA . PRO C 1 23 ? 74.775 -10.962 -2.204 1.00 47.20 23 PRO B CA 1
ATOM 5479 C C . PRO C 1 23 ? 74.040 -11.687 -3.324 1.00 49.85 23 PRO B C 1
ATOM 5480 O O . PRO C 1 23 ? 73.401 -12.722 -3.129 1.00 45.04 23 PRO B O 1
ATOM 5484 N N . GLY C 1 24 ? 74.123 -11.103 -4.515 1.00 50.35 24 GLY B N 1
ATOM 5485 C CA . GLY C 1 24 ? 73.573 -11.721 -5.703 1.00 50.46 24 GLY B CA 1
ATOM 5486 C C . GLY C 1 24 ? 72.122 -12.141 -5.609 1.00 51.78 24 GLY B C 1
ATOM 5487 O O . GLY C 1 24 ? 71.695 -13.043 -6.334 1.00 50.10 24 GLY B O 1
ATOM 5488 N N . THR C 1 25 ? 71.346 -11.518 -4.719 1.00 51.19 25 THR B N 1
ATOM 5489 C CA . THR C 1 25 ? 69.923 -11.815 -4.662 1.00 50.98 25 THR B CA 1
ATOM 5490 C C . THR C 1 25 ? 69.063 -10.739 -5.299 1.00 54.57 25 THR B C 1
ATOM 5491 O O . THR C 1 25 ? 67.933 -11.036 -5.696 1.00 50.60 25 THR B O 1
ATOM 5495 N N . LEU C 1 26 ? 69.567 -9.509 -5.426 1.00 48.89 26 LEU B N 1
ATOM 5496 C CA . LEU C 1 26 ? 68.789 -8.439 -6.039 1.00 52.57 26 LEU B CA 1
ATOM 5497 C C . LEU C 1 26 ? 69.045 -8.295 -7.531 1.00 51.23 26 LEU B C 1
ATOM 5498 O O . LEU C 1 26 ? 68.104 -8.021 -8.285 1.00 47.92 26 LEU B O 1
ATOM 5503 N N . GLU C 1 27 ? 70.293 -8.480 -7.966 1.00 46.65 27 GLU B N 1
ATOM 5504 C CA . GLU C 1 27 ? 70.618 -8.394 -9.389 1.00 51.39 27 GLU B CA 1
ATOM 5505 C C . GLU C 1 27 ? 69.734 -9.265 -10.278 1.00 50.90 27 GLU B C 1
ATOM 5506 O O . GLU C 1 27 ? 69.216 -8.741 -11.277 1.00 49.40 27 GLU B O 1
ATOM 5512 N N . PRO C 1 28 ? 69.512 -10.559 -10.007 1.00 50.03 28 PRO B N 1
ATOM 5513 C CA . PRO C 1 28 ? 68.677 -11.350 -10.932 1.00 52.36 28 PRO B CA 1
ATOM 5514 C C . PRO C 1 28 ? 67.206 -10.975 -10.880 1.00 51.05 28 PRO B C 1
ATOM 5515 O O . PRO C 1 28 ? 66.467 -11.239 -11.837 1.00 45.53 28 PRO B O 1
ATOM 5519 N N . ILE C 1 29 ? 66.753 -10.374 -9.785 1.00 51.47 29 ILE B N 1
ATOM 5520 C CA . ILE C 1 29 ? 65.374 -9.915 -9.722 1.00 48.78 29 ILE B CA 1
ATOM 5521 C C . ILE C 1 29 ? 65.162 -8.746 -10.674 1.00 45.99 29 ILE B C 1
ATOM 5522 O O . ILE C 1 29 ? 64.139 -8.676 -11.368 1.00 41.60 29 ILE B O 1
ATOM 5527 N N . PHE C 1 30 ? 66.129 -7.818 -10.733 1.00 48.14 30 PHE B N 1
ATOM 5528 C CA . PHE C 1 30 ? 66.030 -6.692 -11.661 1.00 48.77 30 PHE B CA 1
ATOM 5529 C C . PHE C 1 30 ? 66.022 -7.161 -13.108 1.00 49.93 30 PHE B C 1
ATOM 5530 O O . PHE C 1 30 ? 65.312 -6.594 -13.945 1.00 50.60 30 PHE B O 1
ATOM 5538 N N . GLU C 1 31 ? 66.834 -8.175 -13.430 1.00 52.87 31 GLU B N 1
ATOM 5539 C CA . GLU C 1 31 ? 66.961 -8.609 -14.817 1.00 48.33 31 GLU B CA 1
ATOM 5540 C C . GLU C 1 31 ? 65.677 -9.254 -15.311 1.00 44.72 31 GLU B C 1
ATOM 5541 O O . GLU C 1 31 ? 65.197 -8.938 -16.403 1.00 46.05 31 GLU B O 1
ATOM 5547 N N . ILE C 1 32 ? 65.081 -10.141 -14.510 1.00 45.78 32 ILE B N 1
ATOM 5548 C CA . ILE C 1 32 ? 63.838 -10.779 -14.926 1.00 45.32 32 ILE B CA 1
ATOM 5549 C C . ILE C 1 32 ? 62.675 -9.806 -14.993 1.00 48.39 32 ILE B C 1
ATOM 5550 O O . ILE C 1 32 ? 61.635 -10.128 -15.582 1.00 44.21 32 ILE B O 1
ATOM 5555 N N . MET C 1 33 ? 62.820 -8.618 -14.413 1.00 43.75 33 MET B N 1
ATOM 5556 C CA . MET C 1 33 ? 61.798 -7.586 -14.519 1.00 40.09 33 MET B CA 1
ATOM 5557 C C . MET C 1 33 ? 62.111 -6.576 -15.607 1.00 43.50 33 MET B C 1
ATOM 5558 O O . MET C 1 33 ? 61.477 -5.515 -15.650 1.00 37.91 33 MET B O 1
ATOM 5563 N N . GLY C 1 34 ? 63.088 -6.865 -16.466 1.00 36.61 34 GLY B N 1
ATOM 5564 C CA . GLY C 1 34 ? 63.338 -6.045 -17.629 1.00 45.39 34 GLY B CA 1
ATOM 5565 C C . GLY C 1 34 ? 64.247 -4.857 -17.413 1.00 40.70 34 GLY B C 1
ATOM 5566 O O . GLY C 1 34 ? 64.359 -4.020 -18.314 1.00 40.85 34 GLY B O 1
ATOM 5567 N N . PHE C 1 35 ? 64.906 -4.763 -16.261 1.00 43.59 35 PHE B N 1
ATOM 5568 C CA . PHE C 1 35 ? 65.801 -3.659 -15.943 1.00 42.65 35 PHE B CA 1
ATOM 5569 C C . PHE C 1 35 ? 67.221 -3.995 -16.371 1.00 47.83 35 PHE B C 1
ATOM 5570 O O . PHE C 1 35 ? 67.631 -5.162 -16.372 1.00 45.14 35 PHE B O 1
ATOM 5578 N N . THR C 1 36 ? 67.977 -2.956 -16.710 1.00 44.26 36 THR B N 1
ATOM 5579 C CA . THR C 1 36 ? 69.341 -3.098 -17.210 1.00 46.09 36 THR B CA 1
ATOM 5580 C C . THR C 1 36 ? 70.314 -2.322 -16.334 1.00 45.78 36 THR B C 1
ATOM 5581 O O . THR C 1 36 ? 70.139 -1.117 -16.131 1.00 44.61 36 THR B O 1
ATOM 5585 N N . LYS C 1 37 ? 71.355 -3.000 -15.852 1.00 43.50 37 LYS B N 1
ATOM 5586 C CA . LYS C 1 37 ? 72.470 -2.303 -15.222 1.00 42.33 37 LYS B CA 1
ATOM 5587 C C . LYS C 1 37 ? 73.112 -1.377 -16.249 1.00 51.01 37 LYS B C 1
ATOM 5588 O O . LYS C 1 37 ? 73.532 -1.825 -17.321 1.00 48.61 37 LYS B O 1
ATOM 5594 N N . VAL C 1 38 ? 73.141 -0.078 -15.949 1.00 48.05 38 VAL B N 1
ATOM 5595 C CA . VAL C 1 38 ? 73.644 0.918 -16.891 1.00 53.67 38 VAL B CA 1
ATOM 5596 C C . VAL C 1 38 ? 74.748 1.783 -16.310 1.00 53.71 38 VAL B C 1
ATOM 5597 O O . VAL C 1 38 ? 75.419 2.492 -17.076 1.00 54.24 38 VAL B O 1
ATOM 5601 N N . ALA C 1 39 ? 74.976 1.750 -15.001 1.00 48.05 39 ALA B N 1
ATOM 5602 C CA . ALA C 1 39 ? 75.992 2.607 -14.413 1.00 48.46 39 ALA B CA 1
ATOM 5603 C C . ALA C 1 39 ? 76.356 2.076 -13.038 1.00 47.04 39 ALA B C 1
ATOM 5604 O O . ALA C 1 39 ? 75.601 1.321 -12.421 1.00 46.53 39 ALA B O 1
ATOM 5606 N N . THR C 1 40 ? 77.538 2.475 -12.576 1.00 47.80 40 THR B N 1
ATOM 5607 C CA . THR C 1 40 ? 78.027 2.139 -11.249 1.00 45.77 40 THR B CA 1
ATOM 5608 C C . THR C 1 40 ? 78.581 3.395 -10.600 1.00 49.48 40 THR B C 1
ATOM 5609 O O . THR C 1 40 ? 79.190 4.236 -11.270 1.00 46.35 40 THR B O 1
ATOM 5613 N N . HIS C 1 41 ? 78.350 3.512 -9.293 1.00 46.86 41 HIS B N 1
ATOM 5614 C CA . HIS C 1 41 ? 78.759 4.686 -8.537 1.00 48.60 41 HIS B CA 1
ATOM 5615 C C . HIS C 1 41 ? 80.262 4.916 -8.666 1.00 49.17 41 HIS B C 1
ATOM 5616 O O . HIS C 1 41 ? 81.048 3.980 -8.831 1.00 44.97 41 HIS B O 1
ATOM 5623 N N . ARG C 1 42 ? 80.654 6.188 -8.597 1.00 51.83 42 ARG B N 1
ATOM 5624 C CA . ARG C 1 42 ? 82.049 6.574 -8.786 1.00 49.97 42 ARG B CA 1
ATOM 5625 C C . ARG C 1 42 ? 82.964 5.969 -7.727 1.00 57.47 42 ARG B C 1
ATOM 5626 O O . ARG C 1 42 ? 84.132 5.681 -8.013 1.00 60.81 42 ARG B O 1
ATOM 5634 N N . SER C 1 43 ? 82.470 5.775 -6.502 1.00 52.59 43 SER B N 1
ATOM 5635 C CA . SER C 1 43 ? 83.323 5.293 -5.415 1.00 56.83 43 SER B CA 1
ATOM 5636 C C . SER C 1 43 ? 82.677 4.249 -4.518 1.00 57.77 43 SER B C 1
ATOM 5637 O O . SER C 1 43 ? 83.404 3.504 -3.850 1.00 60.53 43 SER B O 1
ATOM 5640 N N . LYS C 1 44 ? 81.360 4.147 -4.471 1.00 54.65 44 LYS B N 1
ATOM 5641 C CA . LYS C 1 44 ? 80.701 3.174 -3.618 1.00 53.73 44 LYS B CA 1
ATOM 5642 C C . LYS C 1 44 ? 80.307 1.941 -4.419 1.00 50.23 44 LYS B C 1
ATOM 5643 O O . LYS C 1 44 ? 80.307 1.940 -5.652 1.00 48.72 44 LYS B O 1
ATOM 5649 N N . ASN C 1 45 ? 79.967 0.881 -3.690 1.00 45.41 45 ASN B N 1
ATOM 5650 C CA . ASN C 1 45 ? 79.445 -0.342 -4.294 1.00 47.26 45 ASN B CA 1
ATOM 5651 C C . ASN C 1 45 ? 77.937 -0.175 -4.485 1.00 47.60 45 ASN B C 1
ATOM 5652 O O . ASN C 1 45 ? 77.106 -0.776 -3.798 1.00 46.66 45 ASN B O 1
ATOM 5657 N N . VAL C 1 46 ? 77.595 0.688 -5.443 1.00 49.11 46 VAL B N 1
ATOM 5658 C CA . VAL C 1 46 ? 76.221 1.107 -5.691 1.00 47.25 46 VAL B CA 1
ATOM 5659 C C . VAL C 1 46 ? 76.007 1.162 -7.199 1.00 49.03 46 VAL B C 1
ATOM 5660 O O . VAL C 1 46 ? 76.838 1.707 -7.934 1.00 46.09 46 VAL B O 1
ATOM 5664 N N . HIS C 1 47 ? 74.879 0.618 -7.659 1.00 42.13 47 HIS B N 1
ATOM 5665 C CA . HIS C 1 47 ? 74.660 0.390 -9.079 1.00 46.05 47 HIS B CA 1
ATOM 5666 C C . HIS C 1 47 ? 73.290 0.894 -9.509 1.00 47.46 47 HIS B C 1
ATOM 5667 O O . HIS C 1 47 ? 72.326 0.888 -8.731 1.00 45.30 47 HIS B O 1
ATOM 5674 N N . LEU C 1 48 ? 73.221 1.349 -10.759 1.00 43.53 48 LEU B N 1
ATOM 5675 C CA . LEU C 1 48 ? 72.008 1.926 -11.331 1.00 46.52 48 LEU B CA 1
ATOM 5676 C C . LEU C 1 48 ? 71.458 0.976 -12.386 1.00 45.21 48 LEU B C 1
ATOM 5677 O O . LEU C 1 48 ? 72.138 0.684 -13.378 1.00 44.22 48 LEU B O 1
ATOM 5682 N N . TYR C 1 49 ? 70.237 0.495 -12.165 1.00 43.40 49 TYR B N 1
ATOM 5683 C CA . TYR C 1 49 ? 69.476 -0.242 -13.163 1.00 45.21 49 TYR B CA 1
ATOM 5684 C C . TYR C 1 49 ? 68.376 0.647 -13.721 1.00 47.35 49 TYR B C 1
ATOM 5685 O O . TYR C 1 49 ? 67.714 1.367 -12.969 1.00 44.09 49 TYR B O 1
ATOM 5694 N N . ARG C 1 50 ? 68.165 0.578 -15.037 1.00 41.26 50 ARG B N 1
ATOM 5695 C CA . ARG C 1 50 ? 67.190 1.429 -15.691 1.00 46.46 50 ARG B CA 1
ATOM 5696 C C . ARG C 1 50 ? 66.214 0.590 -16.500 1.00 48.04 50 ARG B C 1
ATOM 5697 O O . ARG C 1 50 ? 66.550 -0.497 -16.978 1.00 45.55 50 ARG B O 1
ATOM 5705 N N . GLN C 1 51 ? 64.980 1.090 -16.592 1.00 45.59 51 GLN B N 1
ATOM 5706 C CA . GLN C 1 51 ? 64.005 0.674 -17.595 1.00 41.78 51 GLN B CA 1
ATOM 5707 C C . GLN C 1 51 ? 63.056 1.842 -17.808 1.00 47.96 51 GLN B C 1
ATOM 5708 O O . GLN C 1 51 ? 62.520 2.375 -16.835 1.00 45.31 51 GLN B O 1
ATOM 5714 N N . GLY C 1 52 ? 62.845 2.233 -19.067 1.00 48.59 52 GLY B N 1
ATOM 5715 C CA . GLY C 1 52 ? 62.081 3.431 -19.364 1.00 45.72 52 GLY B CA 1
ATOM 5716 C C . GLY C 1 52 ? 62.557 4.626 -18.561 1.00 43.58 52 GLY B C 1
ATOM 5717 O O . GLY C 1 52 ? 63.742 4.961 -18.575 1.00 47.54 52 GLY B O 1
ATOM 5718 N N . GLU C 1 53 ? 61.652 5.264 -17.828 1.00 44.50 53 GLU B N 1
ATOM 5719 C CA . GLU C 1 53 ? 62.016 6.362 -16.946 1.00 48.97 53 GLU B CA 1
ATOM 5720 C C . GLU C 1 53 ? 62.176 5.910 -15.495 1.00 48.37 53 GLU B C 1
ATOM 5721 O O . GLU C 1 53 ? 62.206 6.749 -14.593 1.00 47.14 53 GLU B O 1
ATOM 5723 N N . ILE C 1 54 ? 62.298 4.606 -15.257 1.00 46.82 54 ILE B N 1
ATOM 5724 C CA . ILE C 1 54 ? 62.434 4.076 -13.904 1.00 46.48 54 ILE B CA 1
ATOM 5725 C C . ILE C 1 54 ? 63.908 3.947 -13.567 1.00 46.28 54 ILE B C 1
ATOM 5726 O O . ILE C 1 54 ? 64.676 3.325 -14.314 1.00 45.55 54 ILE B O 1
ATOM 5731 N N . ASN C 1 55 ? 64.304 4.539 -12.444 1.00 43.96 55 ASN B N 1
ATOM 5732 C CA . ASN C 1 55 ? 65.654 4.437 -11.911 1.00 41.10 55 ASN B CA 1
ATOM 5733 C C . ASN C 1 55 ? 65.598 3.557 -10.673 1.00 43.53 55 ASN B C 1
ATOM 5734 O O . ASN C 1 55 ? 64.921 3.900 -9.696 1.00 39.72 55 ASN B O 1
ATOM 5739 N N . LEU C 1 56 ? 66.302 2.433 -10.724 1.00 43.50 56 LEU B N 1
ATOM 5740 C CA . LEU C 1 56 ? 66.424 1.502 -9.613 1.00 38.73 56 LEU B CA 1
ATOM 5741 C C . LEU C 1 56 ? 67.871 1.521 -9.149 1.00 42.55 56 LEU B C 1
ATOM 5742 O O . LEU C 1 56 ? 68.783 1.264 -9.943 1.00 41.38 56 LEU B O 1
ATOM 5747 N N . ILE C 1 57 ? 68.081 1.833 -7.875 1.00 40.46 57 ILE B N 1
ATOM 5748 C CA . ILE C 1 57 ? 69.413 1.950 -7.300 1.00 41.81 57 ILE B CA 1
ATOM 5749 C C . ILE C 1 57 ? 69.651 0.742 -6.414 1.00 41.62 57 ILE B C 1
ATOM 5750 O O . ILE C 1 57 ? 68.896 0.502 -5.463 1.00 44.91 57 ILE B O 1
ATOM 5755 N N . LEU C 1 58 ? 70.696 -0.016 -6.723 1.00 41.78 58 LEU B N 1
ATOM 5756 C CA . LEU C 1 58 ? 71.087 -1.167 -5.918 1.00 44.30 58 LEU B CA 1
ATOM 5757 C C . LEU C 1 58 ? 72.248 -0.747 -5.031 1.00 49.29 58 LEU B C 1
ATOM 5758 O O . LEU C 1 58 ? 73.330 -0.406 -5.530 1.00 44.78 58 LEU B O 1
ATOM 5763 N N . ASN C 1 59 ? 72.008 -0.740 -3.725 1.00 44.34 59 ASN B N 1
ATOM 5764 C CA . ASN C 1 59 ? 72.951 -0.219 -2.747 1.00 45.71 59 ASN B CA 1
ATOM 5765 C C . ASN C 1 59 ? 73.588 -1.383 -2.015 1.00 48.13 59 ASN B C 1
ATOM 5766 O O . ASN C 1 59 ? 72.948 -2.019 -1.173 1.00 46.61 59 ASN B O 1
ATOM 5771 N N . ASN C 1 60 ? 74.858 -1.640 -2.312 1.00 47.41 60 ASN B N 1
ATOM 5772 C CA . ASN C 1 60 ? 75.610 -2.654 -1.590 1.00 52.55 60 ASN B CA 1
ATOM 5773 C C . ASN C 1 60 ? 76.758 -2.051 -0.797 1.00 50.47 60 ASN B C 1
ATOM 5774 O O . ASN C 1 60 ? 77.754 -2.729 -0.537 1.00 46.10 60 ASN B O 1
ATOM 5779 N N . GLU C 1 61 ? 76.639 -0.789 -0.422 1.00 48.09 61 GLU B N 1
ATOM 5780 C CA . GLU C 1 61 ? 77.629 -0.171 0.434 1.00 50.60 61 GLU B CA 1
ATOM 5781 C C . GLU C 1 61 ? 77.585 -0.842 1.796 1.00 50.14 61 GLU B C 1
ATOM 5782 O O . GLU C 1 61 ? 76.519 -0.867 2.427 1.00 51.92 61 GLU B O 1
ATOM 5788 N N . PRO C 1 62 ? 78.676 -1.428 2.272 1.00 53.40 62 PRO B N 1
ATOM 5789 C CA . PRO C 1 62 ? 78.647 -2.012 3.614 1.00 55.64 62 PRO B CA 1
ATOM 5790 C C . PRO C 1 62 ? 78.798 -0.939 4.676 1.00 52.93 62 PRO B C 1
ATOM 5791 O O . PRO C 1 62 ? 79.313 0.155 4.425 1.00 56.35 62 PRO B O 1
ATOM 5795 N N . ASN C 1 63 ? 78.303 -1.262 5.873 1.00 57.58 63 ASN B N 1
ATOM 5796 C CA . ASN C 1 63 ? 78.392 -0.356 7.017 1.00 53.00 63 ASN B CA 1
ATOM 5797 C C . ASN C 1 63 ? 77.692 0.969 6.711 1.00 51.44 63 ASN B C 1
ATOM 5798 O O . ASN C 1 63 ? 78.173 2.047 7.052 1.00 50.82 63 ASN B O 1
ATOM 5803 N N . SER C 1 64 ? 76.541 0.875 6.049 1.00 50.26 64 SER B N 1
ATOM 5804 C CA . SER C 1 64 ? 75.813 2.011 5.514 1.00 43.47 64 SER B CA 1
ATOM 5805 C C . SER C 1 64 ? 74.389 1.992 6.039 1.00 44.41 64 SER B C 1
ATOM 5806 O O . SER C 1 64 ? 73.901 0.969 6.530 1.00 50.87 64 SER B O 1
ATOM 5809 N N . ILE C 1 65 ? 73.717 3.136 5.893 1.00 44.96 65 ILE B N 1
ATOM 5810 C CA . ILE C 1 65 ? 72.307 3.244 6.264 1.00 44.85 65 ILE B CA 1
ATOM 5811 C C . ILE C 1 65 ? 71.502 2.134 5.610 1.00 43.72 65 ILE B C 1
ATOM 5812 O O . ILE C 1 65 ? 70.616 1.526 6.229 1.00 38.21 65 ILE B O 1
ATOM 5817 N N . ALA C 1 66 ? 71.799 1.855 4.342 1.00 45.41 66 ALA B N 1
ATOM 5818 C CA . ALA C 1 66 ? 71.033 0.866 3.595 1.00 41.42 66 ALA B CA 1
ATOM 5819 C C . ALA C 1 66 ? 71.331 -0.552 4.078 1.00 41.87 66 ALA B C 1
ATOM 5820 O O . ALA C 1 66 ? 70.419 -1.378 4.185 1.00 40.57 66 ALA B O 1
ATOM 5822 N N . SER C 1 67 ? 72.588 -0.852 4.401 1.00 42.12 67 SER B N 1
ATOM 5823 C CA . SER C 1 67 ? 72.906 -2.210 4.840 1.00 44.63 67 SER B CA 1
ATOM 5824 C C . SER C 1 67 ? 72.320 -2.496 6.215 1.00 44.78 67 SER B C 1
ATOM 5825 O O . SER C 1 67 ? 71.901 -3.625 6.493 1.00 42.34 67 SER B O 1
ATOM 5828 N N . TYR C 1 68 ? 72.261 -1.488 7.077 1.00 43.78 68 TYR B N 1
ATOM 5829 C CA . TYR C 1 68 ? 71.596 -1.676 8.360 1.00 45.79 68 TYR B CA 1
ATOM 5830 C C . TYR C 1 68 ? 70.104 -1.881 8.165 1.00 44.11 68 TYR B C 1
ATOM 5831 O O . TYR C 1 68 ? 69.480 -2.678 8.874 1.00 42.89 68 TYR B O 1
ATOM 5840 N N . PHE C 1 69 ? 69.514 -1.165 7.209 1.00 42.69 69 PHE B N 1
ATOM 5841 C CA . PHE C 1 69 ? 68.119 -1.415 6.869 1.00 40.26 69 PHE B CA 1
ATOM 5842 C C . PHE C 1 69 ? 67.934 -2.844 6.379 1.00 40.41 69 PHE B C 1
ATOM 5843 O O . PHE C 1 69 ? 67.020 -3.554 6.817 1.00 39.18 69 PHE B O 1
ATOM 5851 N N . ALA C 1 70 ? 68.796 -3.275 5.456 1.00 43.53 70 ALA B N 1
ATOM 5852 C CA . ALA C 1 70 ? 68.664 -4.606 4.880 1.00 43.40 70 ALA B CA 1
ATOM 5853 C C . ALA C 1 70 ? 68.858 -5.684 5.936 1.00 40.87 70 ALA B C 1
ATOM 5854 O O . ALA C 1 70 ? 68.105 -6.662 5.972 1.00 42.09 70 ALA B O 1
ATOM 5856 N N . ALA C 1 71 ? 69.840 -5.511 6.822 1.00 41.51 71 ALA B N 1
ATOM 5857 C CA . ALA C 1 71 ? 70.086 -6.522 7.848 1.00 42.24 71 ALA B CA 1
ATOM 5858 C C . ALA C 1 71 ? 68.868 -6.732 8.735 1.00 44.25 71 ALA B C 1
ATOM 5859 O O . ALA C 1 71 ? 68.632 -7.850 9.210 1.00 44.11 71 ALA B O 1
ATOM 5861 N N . GLU C 1 72 ? 68.084 -5.677 8.977 1.00 37.41 72 GLU B N 1
ATOM 5862 C CA . GLU C 1 72 ? 66.903 -5.835 9.811 1.00 38.66 72 GLU B CA 1
ATOM 5863 C C . GLU C 1 72 ? 65.727 -6.371 9.001 1.00 42.46 72 GLU B C 1
ATOM 5864 O O . GLU C 1 72 ? 64.944 -7.191 9.494 1.00 39.53 72 GLU B O 1
ATOM 5870 N N . HIS C 1 73 ? 65.589 -5.919 7.755 1.00 42.89 73 HIS B N 1
ATOM 5871 C CA . HIS C 1 73 ? 64.405 -6.201 6.955 1.00 43.73 73 HIS B CA 1
ATOM 5872 C C . HIS C 1 73 ? 64.644 -7.199 5.835 1.00 43.89 73 HIS B C 1
ATOM 5873 O O . HIS C 1 73 ? 63.673 -7.666 5.230 1.00 47.25 73 HIS B O 1
ATOM 5880 N N . GLY C 1 74 ? 65.890 -7.555 5.555 1.00 45.68 74 GLY B N 1
ATOM 5881 C CA . GLY C 1 74 ? 66.169 -8.448 4.460 1.00 43.78 74 GLY B CA 1
ATOM 5882 C C . GLY C 1 74 ? 66.070 -7.688 3.156 1.00 48.37 74 GLY B C 1
ATOM 5883 O O . GLY C 1 74 ? 65.954 -6.453 3.145 1.00 39.59 74 GLY B O 1
ATOM 5884 N N . PRO C 1 75 ? 66.131 -8.412 2.032 1.00 43.08 75 PRO B N 1
ATOM 5885 C CA . PRO C 1 75 ? 65.976 -7.768 0.716 1.00 45.26 75 PRO B CA 1
ATOM 5886 C C . PRO C 1 75 ? 64.755 -6.865 0.703 1.00 39.95 75 PRO B C 1
ATOM 5887 O O . PRO C 1 75 ? 63.651 -7.288 1.042 1.00 42.04 75 PRO B O 1
ATOM 5891 N N . SER C 1 76 ? 64.955 -5.608 0.319 1.00 43.18 76 SER B N 1
ATOM 5892 C CA . SER C 1 76 ? 63.934 -4.611 0.618 1.00 42.96 76 SER B CA 1
ATOM 5893 C C . SER C 1 76 ? 64.133 -3.367 -0.231 1.00 37.60 76 SER B C 1
ATOM 5894 O O . SER C 1 76 ? 65.209 -3.137 -0.781 1.00 40.51 76 SER B O 1
ATOM 5897 N N . VAL C 1 77 ? 63.085 -2.549 -0.301 1.00 35.42 77 VAL B N 1
ATOM 5898 C CA . VAL C 1 77 ? 63.225 -1.179 -0.771 1.00 40.75 77 VAL B CA 1
ATOM 5899 C C . VAL C 1 77 ? 63.630 -0.339 0.439 1.00 42.40 77 VAL B C 1
ATOM 5900 O O . VAL C 1 77 ? 62.810 -0.081 1.322 1.00 45.87 77 VAL B O 1
ATOM 5904 N N . CYS C 1 78 ? 64.895 0.071 0.502 1.00 39.43 78 CYS B N 1
ATOM 5905 C CA . CYS C 1 78 ? 65.399 0.785 1.669 1.00 42.29 78 CYS B CA 1
ATOM 5906 C C . CYS C 1 78 ? 65.485 2.282 1.483 1.00 43.29 78 CYS B C 1
ATOM 5907 O O . CYS C 1 78 ? 66.030 2.956 2.356 1.00 47.12 78 CYS B O 1
ATOM 5910 N N . GLY C 1 79 ? 65.042 2.805 0.353 1.00 43.81 79 GLY B N 1
ATOM 5911 C CA . GLY C 1 79 ? 65.179 4.224 0.094 1.00 42.91 79 GLY B CA 1
ATOM 5912 C C . GLY C 1 79 ? 64.241 4.605 -1.021 1.00 43.31 79 GLY B C 1
ATOM 5913 O O . GLY C 1 79 ? 63.843 3.774 -1.838 1.00 37.71 79 GLY B O 1
ATOM 5914 N N . MET C 1 80 ? 63.874 5.875 -1.040 1.00 39.10 80 MET B N 1
ATOM 5915 C CA . MET C 1 80 ? 62.871 6.346 -1.983 1.00 43.31 80 MET B CA 1
ATOM 5916 C C . MET C 1 80 ? 63.155 7.812 -2.218 1.00 43.64 80 MET B C 1
ATOM 5917 O O . MET C 1 80 ? 63.166 8.587 -1.258 1.00 45.90 80 MET B O 1
ATOM 5922 N N . ALA C 1 81 ? 63.431 8.180 -3.467 1.00 42.78 81 ALA B N 1
ATOM 5923 C CA . ALA C 1 81 ? 63.769 9.552 -3.811 1.00 41.27 81 ALA B CA 1
ATOM 5924 C C . ALA C 1 81 ? 62.604 10.200 -4.526 1.00 43.93 81 ALA B C 1
ATOM 5925 O O . ALA C 1 81 ? 62.000 9.604 -5.431 1.00 42.27 81 ALA B O 1
ATOM 5927 N N . PHE C 1 82 ? 62.316 11.424 -4.119 1.00 44.20 82 PHE B N 1
ATOM 5928 C CA . PHE C 1 82 ? 61.312 12.260 -4.748 1.00 48.37 82 PHE B CA 1
ATOM 5929 C C . PHE C 1 82 ? 62.018 13.309 -5.592 1.00 46.17 82 PHE B C 1
ATOM 5930 O O . PHE C 1 82 ? 63.033 13.869 -5.172 1.00 45.79 82 PHE B O 1
ATOM 5938 N N . ARG C 1 83 ? 61.482 13.561 -6.782 1.00 46.16 83 ARG B N 1
ATOM 5939 C CA . ARG C 1 83 ? 61.935 14.683 -7.590 1.00 52.35 83 ARG B CA 1
ATOM 5940 C C . ARG C 1 83 ? 61.327 15.974 -7.069 1.00 51.94 83 ARG B C 1
ATOM 5941 O O . ARG C 1 83 ? 60.122 16.036 -6.799 1.00 54.15 83 ARG B O 1
ATOM 5949 N N . VAL C 1 84 ? 62.170 16.997 -6.918 1.00 53.01 84 VAL B N 1
ATOM 5950 C CA . VAL C 1 84 ? 61.735 18.318 -6.495 1.00 54.73 84 VAL B CA 1
ATOM 5951 C C . VAL C 1 84 ? 62.466 19.355 -7.332 1.00 58.96 84 VAL B C 1
ATOM 5952 O O . VAL C 1 84 ? 63.497 19.078 -7.950 1.00 56.43 84 VAL B O 1
ATOM 5956 N N . LYS C 1 85 ? 61.899 20.566 -7.350 1.00 55.14 85 LYS B N 1
ATOM 5957 C CA . LYS C 1 85 ? 62.457 21.656 -8.139 1.00 53.88 85 LYS B CA 1
ATOM 5958 C C . LYS C 1 85 ? 63.669 22.275 -7.469 1.00 56.88 85 LYS B C 1
ATOM 5959 O O . LYS C 1 85 ? 64.545 22.813 -8.161 1.00 55.64 85 LYS B O 1
ATOM 5965 N N . ASP C 1 86 ? 63.744 22.172 -6.146 1.00 56.56 86 ASP B N 1
ATOM 5966 C CA . ASP C 1 86 ? 64.829 22.794 -5.394 1.00 62.64 86 ASP B CA 1
ATOM 5967 C C . ASP C 1 86 ? 64.987 22.030 -4.094 1.00 59.85 86 ASP B C 1
ATOM 5968 O O . ASP C 1 86 ? 64.126 22.162 -3.232 1.00 57.87 86 ASP B O 1
ATOM 5973 N N . SER C 1 87 ? 66.081 21.260 -3.948 1.00 59.38 87 SER B N 1
ATOM 5974 C CA . SER C 1 87 ? 66.184 20.344 -2.811 1.00 58.74 87 SER B CA 1
ATOM 5975 C C . SER C 1 87 ? 66.329 21.073 -1.480 1.00 60.19 87 SER B C 1
ATOM 5976 O O . SER C 1 87 ? 65.919 20.545 -0.437 1.00 57.82 87 SER B O 1
ATOM 5979 N N . GLN C 1 88 ? 66.913 22.269 -1.479 1.00 65.00 88 GLN B N 1
ATOM 5980 C CA . GLN C 1 88 ? 67.050 22.984 -0.217 1.00 61.99 88 GLN B CA 1
ATOM 5981 C C . GLN C 1 88 ? 65.725 23.593 0.225 1.00 59.13 88 GLN B C 1
ATOM 5982 O O . GLN C 1 88 ? 65.399 23.549 1.417 1.00 58.96 88 GLN B O 1
ATOM 5988 N N . LYS C 1 89 ? 64.940 24.136 -0.720 1.00 61.80 89 LYS B N 1
ATOM 5989 C CA . LYS C 1 89 ? 63.636 24.6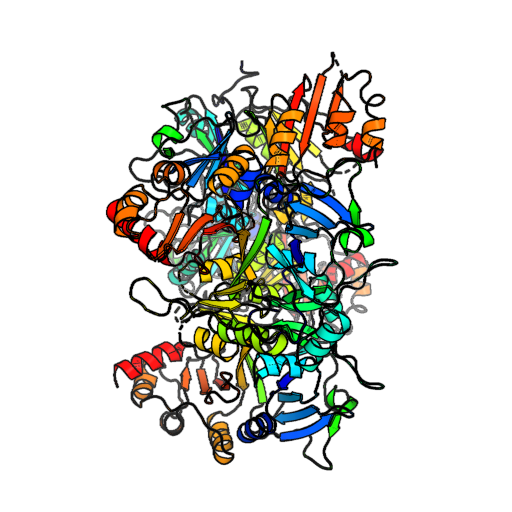99 -0.363 1.00 61.48 89 LYS B CA 1
ATOM 5990 C C . LYS C 1 89 ? 62.819 23.669 0.414 1.00 62.03 89 LYS B C 1
ATOM 5991 O O . LYS C 1 89 ? 62.159 24.001 1.408 1.00 62.93 89 LYS B O 1
ATOM 5993 N N . ALA C 1 90 ? 62.920 22.394 0.016 1.00 60.37 90 ALA B N 1
ATOM 5994 C CA . ALA C 1 90 ? 62.070 21.330 0.535 1.00 57.25 90 ALA B CA 1
ATOM 5995 C C . ALA C 1 90 ? 62.664 20.670 1.765 1.00 55.89 90 ALA B C 1
ATOM 5996 O O . ALA C 1 90 ? 61.933 20.369 2.717 1.00 56.89 90 ALA B O 1
ATOM 5998 N N . TYR C 1 91 ? 63.980 20.437 1.754 1.00 52.76 91 TYR B N 1
ATOM 5999 C CA . TYR C 1 91 ? 64.636 19.818 2.899 1.00 57.61 91 TYR B CA 1
ATOM 6000 C C . TYR C 1 91 ? 64.457 20.661 4.158 1.00 56.04 91 TYR B C 1
ATOM 6001 O O . TYR C 1 91 ? 64.259 20.125 5.256 1.00 55.20 91 TYR B O 1
ATOM 6010 N N . ASN C 1 92 ? 64.507 21.983 4.012 1.00 58.67 92 ASN B N 1
ATOM 6011 C CA . ASN C 1 92 ? 64.466 22.870 5.169 1.00 59.91 92 ASN B CA 1
ATOM 6012 C C . ASN C 1 92 ? 63.043 23.068 5.668 1.00 60.18 92 ASN B C 1
ATOM 6013 O O . ASN C 1 92 ? 62.811 23.133 6.881 1.00 64.22 92 ASN B O 1
ATOM 6018 N N . ARG C 1 93 ? 62.085 23.149 4.747 1.00 54.45 93 ARG B N 1
ATOM 6019 C CA . ARG C 1 93 ? 60.681 23.164 5.130 1.00 58.52 93 ARG B CA 1
ATOM 6020 C C . ARG C 1 93 ? 60.286 21.885 5.860 1.00 60.56 93 ARG B C 1
ATOM 6021 O O . ARG C 1 93 ? 59.596 21.923 6.889 1.00 60.43 93 ARG B O 1
ATOM 6029 N N . ALA C 1 94 ? 60.696 20.732 5.324 1.00 61.10 94 ALA B N 1
ATOM 6030 C CA . ALA C 1 94 ? 60.331 19.462 5.937 1.00 54.09 94 ALA B CA 1
ATOM 6031 C C . ALA C 1 94 ? 60.869 19.365 7.358 1.00 57.84 94 ALA B C 1
ATOM 6032 O O . ALA C 1 94 ? 60.178 18.872 8.2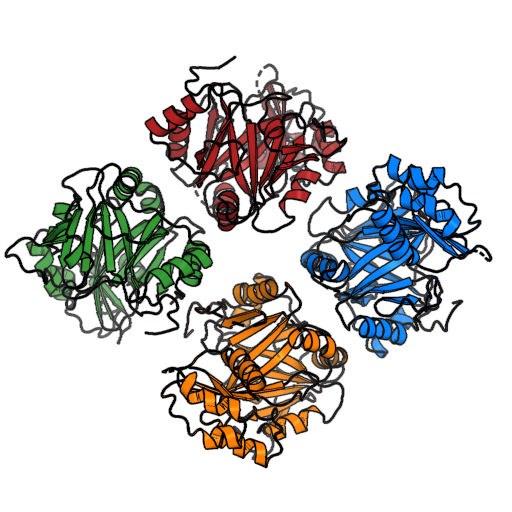56 1.00 57.35 94 ALA B O 1
ATOM 6034 N N . LEU C 1 95 ? 62.098 19.840 7.586 1.00 54.09 95 LEU B N 1
ATOM 6035 C CA . LEU C 1 95 ? 62.631 19.852 8.945 1.00 59.00 95 LEU B CA 1
ATOM 6036 C C . LEU C 1 95 ? 61.897 20.868 9.820 1.00 60.58 95 LEU B C 1
ATOM 6037 O O . LEU C 1 95 ? 61.633 20.597 10.996 1.00 59.20 95 LEU B O 1
ATOM 6042 N N . GLU C 1 96 ? 61.564 22.043 9.268 1.00 60.24 96 GLU B N 1
ATOM 6043 C CA . GLU C 1 96 ? 60.754 23.011 10.011 1.00 63.34 96 GLU B CA 1
ATOM 6044 C C . GLU C 1 96 ? 59.428 22.394 10.438 1.00 61.94 96 GLU B C 1
ATOM 6045 O O . GLU C 1 96 ? 58.995 22.549 11.588 1.00 58.90 96 GLU B O 1
ATOM 6051 N N . LEU C 1 97 ? 58.779 21.670 9.524 1.00 61.57 97 LEU B N 1
ATOM 6052 C CA . LEU C 1 97 ? 57.534 20.979 9.831 1.00 56.85 97 LEU B CA 1
ATOM 6053 C C . LEU C 1 97 ? 57.741 19.780 10.738 1.00 53.79 97 LEU B C 1
ATOM 6054 O O . LEU C 1 97 ? 56.767 19.094 11.065 1.00 57.56 97 LEU B O 1
ATOM 6059 N N . GLY C 1 98 ? 58.972 19.516 11.156 1.00 55.41 98 GLY B N 1
ATOM 6060 C CA . GLY C 1 98 ? 59.250 18.500 12.145 1.00 57.25 98 GLY B CA 1
ATOM 6061 C C . GLY C 1 98 ? 59.735 17.166 11.623 1.00 51.63 98 GLY B C 1
ATOM 6062 O O . GLY C 1 98 ? 59.677 16.183 12.366 1.00 56.91 98 GLY B O 1
ATOM 6063 N N . ALA C 1 99 ? 60.199 17.092 10.378 1.00 56.86 99 ALA B N 1
ATOM 6064 C CA . ALA C 1 99 ? 60.749 15.841 9.868 1.00 55.30 99 ALA B CA 1
ATOM 6065 C C . ALA C 1 99 ? 62.100 15.551 10.517 1.00 54.86 99 ALA B C 1
ATOM 6066 O O . ALA C 1 99 ? 62.822 16.461 10.933 1.00 54.23 99 ALA B O 1
ATOM 6068 N N . GLN C 1 100 ? 62.440 14.239 10.619 1.00 54.83 100 GLN B N 1
ATOM 6069 C CA . GLN C 1 100 ? 63.726 13.847 11.196 1.00 50.51 100 GLN B CA 1
ATOM 6070 C C . GLN C 1 100 ? 64.736 13.603 10.091 1.00 58.56 100 GLN B C 1
ATOM 6071 O O . GLN C 1 100 ? 64.477 12.781 9.195 1.00 54.68 100 GLN B O 1
ATOM 6073 N N . PRO C 1 101 ? 65.887 14.270 10.114 1.00 52.91 101 PRO B N 1
ATOM 6074 C CA . PRO C 1 101 ? 66.870 14.064 9.051 1.00 52.94 101 PRO B CA 1
ATOM 6075 C C . PRO C 1 101 ? 67.590 12.747 9.236 1.00 53.96 101 PRO B C 1
ATOM 6076 O O . PRO C 1 101 ? 67.798 12.280 10.357 1.00 55.95 101 PRO B O 1
ATOM 6080 N N . ILE C 1 102 ? 67.963 12.138 8.113 1.00 55.61 102 ILE B N 1
ATOM 6081 C CA . ILE C 1 102 ? 68.869 10.996 8.125 1.00 53.16 102 ILE B CA 1
ATOM 6082 C C . ILE C 1 102 ? 70.094 11.398 7.312 1.00 53.24 102 ILE B C 1
ATOM 6083 O O . ILE C 1 102 ? 69.975 11.784 6.147 1.00 57.59 102 ILE B O 1
ATOM 6088 N N . HIS C 1 103 ? 71.254 11.361 7.953 1.00 55.53 103 HIS B N 1
ATOM 6089 C CA . HIS C 1 103 ? 72.500 11.718 7.287 1.00 61.91 103 HIS B CA 1
ATOM 6090 C C . HIS C 1 103 ? 72.970 10.551 6.424 1.00 59.61 103 HIS B C 1
ATOM 6091 O O . HIS C 1 103 ? 73.209 9.455 6.938 1.00 56.29 103 HIS B O 1
ATOM 6098 N N . ILE C 1 104 ? 73.076 10.775 5.114 1.00 60.34 104 ILE B N 1
ATOM 6099 C CA . ILE C 1 104 ? 73.672 9.814 4.192 1.00 60.24 104 ILE B CA 1
ATOM 6100 C C . ILE C 1 104 ? 75.115 10.237 3.968 1.00 62.00 104 ILE B C 1
ATOM 6101 O O . ILE C 1 104 ? 75.374 11.337 3.465 1.00 65.91 104 ILE B O 1
ATOM 6106 N N . ASP C 1 105 ? 76.055 9.367 4.331 1.00 63.25 105 ASP B N 1
ATOM 6107 C CA . ASP C 1 105 ? 77.464 9.733 4.258 1.00 66.21 105 ASP B CA 1
ATOM 6108 C C . ASP C 1 105 ? 77.915 9.822 2.803 1.00 63.56 105 ASP B C 1
ATOM 6109 O O . ASP C 1 105 ? 77.622 8.937 1.996 1.00 67.58 105 ASP B O 1
ATOM 6114 N N . THR C 1 106 ? 78.628 10.895 2.473 1.00 65.24 106 THR B N 1
ATOM 6115 C CA . THR C 1 106 ? 78.958 11.245 1.096 1.00 60.82 106 THR B CA 1
ATOM 6116 C C . THR C 1 106 ? 80.468 11.384 0.958 1.00 57.40 106 THR B C 1
ATOM 6117 O O . THR C 1 106 ? 81.122 11.985 1.815 1.00 58.32 106 THR B O 1
ATOM 6121 N N . GLY C 1 107 ? 81.016 10.837 -0.110 1.00 57.36 107 GLY B N 1
ATOM 6122 C CA . GLY C 1 107 ? 82.444 10.862 -0.303 1.00 58.05 107 GLY B CA 1
ATOM 6123 C C . GLY C 1 107 ? 82.922 12.188 -0.841 1.00 54.19 107 GLY B C 1
ATOM 6124 O O . GLY C 1 107 ? 82.143 13.053 -1.284 1.00 51.63 107 GLY B O 1
ATOM 6125 N N . PRO C 1 108 ? 84.236 12.379 -0.804 1.00 54.95 108 PRO B N 1
ATOM 6126 C CA . PRO C 1 108 ? 84.812 13.583 -1.404 1.00 55.56 108 PRO B CA 1
ATOM 6127 C C . PRO C 1 108 ? 84.460 13.662 -2.881 1.00 55.15 108 PRO B C 1
ATOM 6128 O O . PRO C 1 108 ? 84.464 12.652 -3.591 1.00 53.13 108 PRO B O 1
ATOM 6132 N N . MET C 1 109 ? 84.134 14.876 -3.324 1.00 53.07 109 MET B N 1
ATOM 6133 C CA . MET C 1 109 ? 83.731 15.180 -4.698 1.00 53.84 109 MET B CA 1
ATOM 6134 C C . MET C 1 109 ? 82.430 14.491 -5.103 1.00 53.93 109 MET B C 1
ATOM 6135 O O . MET C 1 109 ? 82.110 14.418 -6.296 1.00 52.10 109 MET B O 1
ATOM 6140 N N . GLU C 1 110 ? 81.656 13.993 -4.143 1.00 53.04 110 GLU B N 1
ATOM 6141 C CA . GLU C 1 110 ? 80.347 13.429 -4.428 1.00 51.31 110 GLU B CA 1
ATOM 6142 C C . GLU C 1 110 ? 79.248 14.346 -3.900 1.00 52.07 110 GLU B C 1
ATOM 6143 O O . GLU C 1 110 ? 79.492 15.232 -3.080 1.00 53.85 110 GLU B O 1
ATOM 6149 N N . LEU C 1 111 ? 78.031 14.125 -4.389 1.00 48.15 111 LEU B N 1
ATOM 6150 C CA . LEU C 1 111 ? 76.889 14.957 -4.030 1.00 53.58 111 LEU B CA 1
ATOM 6151 C C . LEU C 1 111 ? 76.360 14.611 -2.643 1.00 54.57 111 LEU B C 1
ATOM 6152 O O . LEU C 1 111 ? 76.240 13.435 -2.286 1.00 52.44 111 LEU B O 1
ATOM 6157 N N . ASN C 1 112 ? 76.004 15.645 -1.873 1.00 54.67 112 ASN B N 1
ATOM 6158 C CA . ASN C 1 112 ? 75.306 15.451 -0.600 1.00 54.45 112 ASN B CA 1
ATOM 6159 C C . ASN C 1 112 ? 73.827 15.233 -0.883 1.00 54.70 112 ASN B C 1
ATOM 6160 O O . ASN C 1 112 ? 73.131 16.153 -1.325 1.00 56.51 112 ASN B O 1
ATOM 6165 N N . LEU C 1 113 ? 73.345 14.024 -0.627 1.00 54.14 113 LEU B N 1
ATOM 6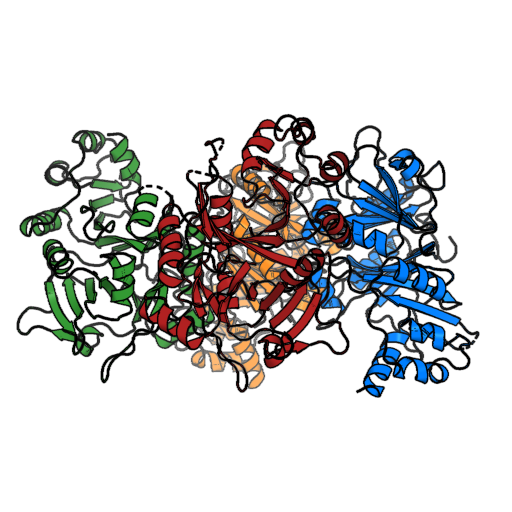166 C CA . LEU C 1 113 ? 71.934 13.728 -0.822 1.00 54.27 113 LEU B CA 1
ATOM 6167 C C . LEU C 1 113 ? 71.154 14.072 0.439 1.00 50.90 113 LEU B C 1
ATOM 6168 O O . LEU C 1 113 ? 71.436 13.505 1.508 1.00 49.50 113 LEU B O 1
ATOM 6173 N N . PRO C 1 114 ? 70.175 14.976 0.358 1.00 52.46 114 PRO B N 1
ATOM 6174 C CA . PRO C 1 114 ? 69.381 15.301 1.546 1.00 49.01 114 PRO B CA 1
ATOM 6175 C C . PRO C 1 114 ? 68.276 14.270 1.710 1.00 47.90 114 PRO B C 1
ATOM 6176 O O . PRO C 1 114 ? 67.552 13.950 0.762 1.00 47.32 114 PRO B O 1
ATOM 6180 N N . ALA C 1 115 ? 68.153 13.738 2.918 1.00 45.11 115 ALA B N 1
ATOM 6181 C CA . ALA C 1 115 ? 67.162 12.705 3.154 1.00 48.20 115 ALA B CA 1
ATOM 6182 C C . ALA C 1 115 ? 66.541 12.910 4.526 1.00 47.89 115 ALA B C 1
ATOM 6183 O O . ALA C 1 115 ? 67.188 13.400 5.454 1.00 47.81 115 ALA B O 1
ATOM 6185 N N . ILE C 1 116 ? 65.271 12.534 4.637 1.00 48.78 116 ILE B N 1
ATOM 6186 C CA . ILE C 1 116 ? 64.552 12.545 5.902 1.00 45.81 116 ILE B CA 1
ATOM 6187 C C . ILE C 1 116 ? 64.141 11.118 6.223 1.00 52.21 116 ILE B C 1
ATOM 6188 O O . ILE C 1 116 ? 64.111 10.242 5.357 1.00 47.02 116 ILE B O 1
ATOM 6193 N N . LYS C 1 117 ? 63.828 10.888 7.491 1.00 48.35 117 LYS B N 1
ATOM 6194 C CA . LYS C 1 117 ? 63.390 9.569 7.915 1.00 47.49 117 LYS B CA 1
ATOM 6195 C C . LYS C 1 117 ? 61.993 9.290 7.367 1.00 49.29 117 LYS B C 1
ATOM 6196 O O . LYS C 1 117 ? 61.066 10.084 7.558 1.00 47.30 117 LYS B O 1
ATOM 6202 N N . GLY C 1 118 ? 61.839 8.163 6.678 1.00 46.05 118 GLY B N 1
ATOM 6203 C CA . GLY C 1 118 ? 60.568 7.845 6.048 1.00 44.53 118 GLY B CA 1
ATOM 6204 C C . GLY C 1 118 ? 59.971 6.550 6.564 1.00 44.66 118 GLY B C 1
ATOM 6205 O O . GLY C 1 118 ? 60.252 6.151 7.695 1.00 47.55 118 GLY B O 1
ATOM 6206 N N . ILE C 1 119 ? 59.143 5.889 5.754 1.00 40.90 119 ILE B N 1
ATOM 6207 C CA . ILE C 1 119 ? 58.468 4.689 6.217 1.00 39.90 119 ILE B CA 1
ATOM 6208 C C . ILE C 1 119 ? 59.500 3.657 6.671 1.00 45.98 119 ILE B C 1
ATOM 6209 O O . ILE C 1 119 ? 60.539 3.447 6.024 1.00 42.28 119 ILE B O 1
ATOM 6214 N N . GLY C 1 120 ? 59.256 3.070 7.844 1.00 41.15 120 GLY B N 1
ATOM 6215 C CA . GLY C 1 120 ? 60.200 2.150 8.445 1.00 38.76 120 GLY B CA 1
ATOM 6216 C C . GLY C 1 120 ? 61.561 2.740 8.722 1.00 42.51 120 GLY B C 1
ATOM 6217 O O . GLY C 1 120 ? 62.520 1.991 8.934 1.00 48.03 120 GLY B O 1
ATOM 6218 N N . GLY C 1 121 ? 61.688 4.063 8.716 1.00 39.91 121 GLY B N 1
ATOM 6219 C CA . GLY C 1 121 ? 62.974 4.693 8.885 1.00 38.70 121 GLY B CA 1
ATOM 6220 C C . GLY C 1 121 ? 63.795 4.770 7.624 1.00 45.63 121 GLY B C 1
ATOM 6221 O O . GLY C 1 121 ? 64.932 5.248 7.677 1.00 42.95 121 GLY B O 1
ATOM 6222 N N . ALA C 1 122 ? 63.264 4.306 6.498 1.00 47.59 122 ALA B N 1
ATOM 6223 C CA . ALA C 1 122 ? 64.008 4.350 5.251 1.00 45.64 122 ALA B CA 1
ATOM 6224 C C . ALA C 1 122 ? 64.185 5.798 4.816 1.00 42.46 122 ALA B C 1
ATOM 6225 O O . ALA C 1 122 ? 63.240 6.583 4.895 1.00 45.65 122 ALA B O 1
ATOM 6227 N N . PRO C 1 123 ? 65.370 6.183 4.347 1.00 44.54 123 PRO B N 1
ATOM 6228 C CA . PRO C 1 123 ? 65.555 7.559 3.884 1.00 47.21 123 PRO B CA 1
ATOM 6229 C C . PRO C 1 123 ? 64.571 7.896 2.774 1.00 46.01 123 PRO B C 1
ATOM 6230 O O . PRO C 1 123 ? 64.194 7.050 1.957 1.00 40.20 123 PRO B O 1
ATOM 6234 N N . LEU C 1 124 ? 64.119 9.144 2.786 1.00 41.70 124 LEU B N 1
ATOM 6235 C CA . LEU C 1 124 ? 63.321 9.709 1.709 1.00 41.75 124 LEU B CA 1
ATOM 6236 C C . LEU C 1 124 ? 64.143 10.857 1.145 1.00 45.56 124 LEU B C 1
ATOM 6237 O O . LEU C 1 124 ? 64.303 11.890 1.804 1.00 44.77 124 LEU B O 1
ATOM 6242 N N . TYR C 1 125 ? 64.699 10.662 -0.050 1.00 45.39 125 TYR B N 1
ATOM 6243 C CA . TYR C 1 125 ? 65.593 11.657 -0.631 1.00 45.44 125 TYR B CA 1
ATOM 6244 C C . TYR C 1 125 ? 64.813 12.726 -1.377 1.00 41.30 125 TYR B C 1
ATOM 6245 O O . TYR C 1 125 ? 63.747 12.476 -1.943 1.00 44.69 125 TYR B O 1
ATOM 6254 N N . LEU C 1 126 ? 65.367 13.921 -1.400 1.00 44.42 126 LEU B N 1
ATOM 6255 C CA . LEU C 1 126 ? 64.770 15.029 -2.137 1.00 46.20 126 LEU B CA 1
ATOM 6256 C C . LEU C 1 126 ? 65.811 15.478 -3.154 1.00 48.48 126 LEU B C 1
ATOM 6257 O O . LEU C 1 126 ? 66.798 16.125 -2.789 1.00 48.92 126 LEU B O 1
ATOM 6262 N N . ILE C 1 127 ? 65.589 15.128 -4.419 1.00 47.19 127 ILE B N 1
ATOM 6263 C CA . ILE C 1 127 ? 66.583 15.247 -5.485 1.00 49.65 127 ILE B CA 1
ATOM 6264 C C . ILE C 1 127 ? 66.102 16.270 -6.511 1.00 49.58 127 ILE B C 1
ATOM 6265 O O . ILE C 1 127 ? 65.096 16.041 -7.194 1.00 46.88 127 ILE B O 1
ATOM 6270 N N . ASP C 1 128 ? 66.847 17.370 -6.668 1.00 54.78 128 ASP B N 1
ATOM 6271 C CA . ASP C 1 128 ? 66.509 18.390 -7.661 1.00 54.14 128 ASP B CA 1
ATOM 6272 C C . ASP C 1 128 ? 67.441 18.402 -8.870 1.00 52.86 128 ASP B C 1
ATOM 6273 O O . ASP C 1 128 ? 67.432 19.374 -9.630 1.00 54.03 128 ASP B O 1
ATOM 6278 N N . ARG C 1 129 ? 68.222 17.341 -9.043 1.00 50.82 129 ARG B N 1
ATOM 6279 C CA . ARG C 1 129 ? 69.075 17.189 -10.216 1.00 52.03 129 ARG B CA 1
ATOM 6280 C C . ARG C 1 129 ? 68.552 16.023 -11.044 1.00 55.83 129 ARG B C 1
ATOM 6281 O O . ARG C 1 129 ? 68.403 14.914 -10.532 1.00 52.76 129 ARG B O 1
ATOM 6289 N N . PHE C 1 130 ? 68.262 16.270 -12.318 1.00 58.36 130 PHE B N 1
ATOM 6290 C CA . PHE C 1 130 ? 67.621 15.251 -13.138 1.00 54.90 130 PHE B CA 1
ATOM 6291 C C . PHE C 1 130 ? 67.743 15.646 -14.604 1.00 58.72 130 PHE B C 1
ATOM 6292 O O . PHE C 1 130 ? 68.125 16.770 -14.939 1.00 57.98 130 PHE B O 1
ATOM 6300 N N . GLY C 1 131 ? 67.382 14.715 -15.470 1.00 62.15 131 GLY B N 1
ATOM 6301 C CA . GLY C 1 131 ? 67.565 14.921 -16.895 1.00 62.29 131 GLY B CA 1
ATOM 6302 C C . GLY C 1 131 ? 68.911 14.415 -17.367 1.00 63.23 131 GLY B C 1
ATOM 6303 O O . GLY C 1 131 ? 69.895 14.385 -16.630 1.00 63.03 131 GLY B O 1
ATOM 6304 N N . GLU C 1 132 ? 68.948 14.002 -18.628 1.00 65.74 132 GLU B N 1
ATOM 6305 C CA . GLU C 1 132 ? 70.176 13.473 -19.208 1.00 62.89 132 GLU B CA 1
ATOM 6306 C C . GLU C 1 132 ? 71.217 14.588 -19.304 1.00 61.93 132 GLU B C 1
ATOM 6307 O O . GLU C 1 132 ? 70.949 15.655 -19.867 1.00 62.91 132 GLU B O 1
ATOM 6313 N N . GLY C 1 133 ? 72.381 14.365 -18.689 1.00 62.39 133 GLY B N 1
ATOM 6314 C CA . GLY C 1 133 ? 73.440 15.360 -18.647 1.00 60.78 133 GLY B CA 1
ATOM 6315 C C . GLY C 1 133 ? 73.654 16.014 -17.292 1.00 59.87 133 GLY B C 1
ATOM 6316 O O . GLY C 1 133 ? 74.792 16.256 -16.877 1.00 58.88 133 GLY B O 1
ATOM 6317 N N . SER C 1 134 ? 72.566 16.295 -16.581 1.00 57.87 134 SER B N 1
ATOM 6318 C CA . SER C 1 134 ? 72.629 17.046 -15.335 1.00 60.80 134 SER B CA 1
ATOM 6319 C C . SER C 1 134 ? 72.065 16.264 -14.158 1.00 57.73 134 SER B C 1
ATOM 6320 O O . SER C 1 134 ? 71.943 16.818 -13.057 1.00 48.35 134 SER B O 1
ATOM 6323 N N . SER C 1 135 ? 71.709 14.996 -14.364 1.00 54.44 135 SER B N 1
ATOM 6324 C CA . SER C 1 135 ? 71.123 14.191 -13.309 1.00 52.45 135 SER B CA 1
ATOM 6325 C C . SER C 1 135 ? 72.182 13.765 -12.298 1.00 52.09 135 SER B C 1
ATOM 6326 O O . SER C 1 135 ? 73.388 13.900 -12.512 1.00 47.96 135 SER B O 1
ATOM 6329 N N . ILE C 1 136 ? 71.712 13.215 -11.180 1.00 49.97 136 ILE B N 1
ATOM 6330 C CA . ILE C 1 136 ? 72.648 12.757 -10.168 1.00 49.37 136 ILE B CA 1
ATOM 6331 C C . ILE C 1 136 ? 73.455 11.582 -10.687 1.00 49.38 136 ILE B C 1
ATOM 6332 O O . ILE C 1 136 ? 74.580 11.352 -10.233 1.00 50.42 136 ILE B O 1
ATOM 6337 N N . TYR C 1 137 ? 72.904 10.826 -11.641 1.00 46.92 137 TYR B N 1
ATOM 6338 C CA . TYR C 1 137 ? 73.618 9.682 -12.192 1.00 51.77 137 TYR B CA 1
ATOM 6339 C C . TYR C 1 137 ? 74.774 10.121 -13.084 1.00 51.69 137 TYR B C 1
ATOM 6340 O O . TYR C 1 137 ? 75.821 9.468 -13.116 1.00 48.17 137 TYR B O 1
ATOM 6349 N N . ASP C 1 138 ? 74.609 11.226 -13.817 1.00 54.76 138 ASP B N 1
ATOM 6350 C CA . ASP C 1 138 ? 75.722 11.714 -14.624 1.00 55.06 138 ASP B CA 1
ATOM 6351 C C . ASP C 1 138 ? 76.868 12.171 -13.742 1.00 51.02 138 ASP B C 1
ATOM 6352 O O . ASP C 1 138 ? 78.037 12.020 -14.105 1.00 52.37 138 ASP B O 1
ATOM 6357 N N . ILE C 1 139 ? 76.547 12.687 -12.564 1.00 50.80 139 ILE B N 1
ATOM 6358 C CA . ILE C 1 139 ? 77.552 13.297 -11.709 1.00 54.39 139 ILE B CA 1
ATOM 6359 C C . ILE C 1 139 ? 78.284 12.245 -10.884 1.00 51.60 139 ILE B C 1
ATOM 6360 O O . ILE C 1 139 ? 79.519 12.185 -10.882 1.00 50.03 139 ILE B O 1
ATOM 6365 N N . ASP C 1 140 ? 77.547 11.387 -10.185 1.00 50.48 140 ASP B N 1
ATOM 6366 C CA . ASP C 1 140 ? 78.173 10.468 -9.246 1.00 53.60 140 ASP B CA 1
ATOM 6367 C C . ASP C 1 140 ? 78.321 9.058 -9.796 1.00 51.01 140 ASP B C 1
ATOM 6368 O O . ASP C 1 140 ? 78.991 8.229 -9.164 1.00 51.20 140 ASP B O 1
ATOM 6373 N N . PHE C 1 141 ? 77.723 8.759 -10.940 1.00 49.86 141 PHE B N 1
ATOM 6374 C CA . PHE C 1 141 ? 77.828 7.428 -11.513 1.00 53.68 141 PHE B CA 1
ATOM 6375 C C . PHE C 1 141 ? 78.633 7.473 -12.802 1.00 53.34 141 PHE B C 1
ATOM 6376 O O . PHE C 1 141 ? 78.768 8.518 -13.446 1.00 51.15 141 PHE B O 1
ATOM 6384 N N . VAL C 1 142 ? 79.177 6.313 -13.157 1.00 53.80 142 VAL B N 1
ATOM 6385 C CA . VAL C 1 142 ? 79.915 6.115 -14.401 1.00 54.95 142 VAL B CA 1
ATOM 6386 C C . VAL C 1 142 ? 79.171 5.061 -15.207 1.00 55.07 142 VAL B C 1
ATOM 6387 O O . VAL C 1 142 ? 78.988 3.928 -14.740 1.00 55.13 142 VAL B O 1
ATOM 6391 N N . TYR C 1 143 ? 78.732 5.433 -16.408 1.00 55.07 143 TYR B N 1
ATOM 6392 C CA . TYR C 1 143 ? 78.001 4.502 -17.252 1.00 57.70 143 TYR B CA 1
ATOM 6393 C C . TYR C 1 143 ? 78.944 3.468 -17.852 1.00 58.19 143 TYR B C 1
ATOM 6394 O O . TYR C 1 143 ? 80.120 3.738 -18.098 1.00 55.97 143 TYR B O 1
ATOM 6403 N N . LEU C 1 144 ? 78.418 2.266 -18.062 1.00 59.43 144 LEU B N 1
ATOM 6404 C CA . LEU C 1 144 ? 79.193 1.214 -18.702 1.00 64.34 144 LEU B CA 1
ATOM 6405 C C . LEU C 1 144 ? 79.521 1.601 -20.140 1.00 67.61 144 LEU B C 1
ATOM 6406 O O . LEU C 1 144 ? 78.765 2.319 -20.800 1.00 64.93 144 LEU B O 1
ATOM 6411 N N . GLU C 1 145 ? 80.667 1.118 -20.619 1.00 70.19 145 GLU B N 1
ATOM 6412 C CA . GLU C 1 145 ? 81.159 1.516 -21.932 1.00 71.96 145 GLU B CA 1
ATOM 6413 C C . GLU C 1 145 ? 80.146 1.168 -23.016 1.00 71.19 145 GLU B C 1
ATOM 6414 O O . GLU C 1 145 ? 79.695 0.024 -23.120 1.00 75.04 145 GLU B O 1
ATOM 6416 N N . GLY C 1 146 ? 79.766 2.178 -23.799 1.00 77.05 146 GLY B N 1
ATOM 6417 C CA . GLY C 1 146 ? 78.926 2.003 -24.971 1.00 73.85 146 GLY B CA 1
ATOM 6418 C C . GLY C 1 146 ? 77.597 1.313 -24.749 1.00 73.08 146 GLY B C 1
ATOM 6419 O O . GLY C 1 146 ? 77.037 0.756 -25.697 1.00 71.79 146 GLY B O 1
ATOM 6420 N N . VAL C 1 147 ? 77.062 1.351 -23.533 1.00 74.03 147 VAL B N 1
ATOM 6421 C CA . VAL C 1 147 ? 75.803 0.696 -23.209 1.00 71.95 147 VAL B CA 1
ATOM 6422 C C . VAL C 1 147 ? 74.663 1.660 -23.508 1.00 70.98 147 VAL B C 1
ATOM 6423 O O . VAL C 1 147 ? 74.810 2.876 -23.352 1.00 66.67 147 VAL B O 1
ATOM 6427 N N . GLU C 1 148 ? 73.530 1.123 -23.980 1.00 70.07 148 GLU B N 1
ATOM 6428 C CA . GLU C 1 148 ? 72.386 1.980 -24.273 1.00 66.67 148 GLU B CA 1
ATOM 6429 C C . GLU C 1 148 ? 71.966 2.718 -23.010 1.00 63.96 148 GLU B C 1
ATOM 6430 O O . GLU C 1 148 ? 71.564 2.109 -22.013 1.00 60.16 148 GLU B O 1
ATOM 6436 N N . ARG C 1 149 ? 72.052 4.048 -23.088 1.00 65.18 149 ARG B N 1
ATOM 6437 C CA . ARG C 1 149 ? 71.867 4.914 -21.930 1.00 60.65 149 ARG B CA 1
ATOM 6438 C C . ARG C 1 149 ? 70.462 4.776 -21.340 1.00 63.34 149 ARG B C 1
ATOM 6439 O O . ARG C 1 149 ? 70.286 4.791 -20.113 1.00 61.06 149 ARG B O 1
ATOM 6447 N N . ASN C 1 150 ? 69.447 4.628 -22.193 1.00 57.83 150 ASN B N 1
ATOM 6448 C CA . ASN C 1 150 ? 68.042 4.643 -21.789 1.00 57.38 150 ASN B CA 1
ATOM 6449 C C . ASN C 1 150 ? 67.355 3.357 -22.244 1.00 55.22 150 ASN B C 1
ATOM 6450 O O . ASN C 1 150 ? 66.525 3.382 -23.163 1.00 56.40 150 ASN B O 1
ATOM 6455 N N . PRO C 1 151 ? 67.667 2.219 -21.626 1.00 55.07 151 PRO B N 1
ATOM 6456 C CA . PRO C 1 151 ? 67.046 0.967 -22.078 1.00 53.71 151 PRO B CA 1
ATOM 6457 C C . PRO C 1 151 ? 65.535 1.017 -21.907 1.00 53.67 151 PRO B C 1
ATOM 6458 O O . PRO C 1 151 ? 65.006 1.667 -21.002 1.00 53.20 151 PRO B O 1
ATOM 6462 N N . VAL C 1 152 ? 64.839 0.348 -22.824 1.00 52.69 152 VAL B N 1
ATOM 6463 C CA . VAL C 1 152 ? 63.384 0.333 -22.840 1.00 52.08 152 VAL B CA 1
ATOM 6464 C C . VAL C 1 152 ? 62.921 -0.974 -22.216 1.00 50.03 152 VAL B C 1
ATOM 6465 O O . VAL C 1 152 ? 61.825 -1.050 -21.647 1.00 47.77 152 VAL B O 1
ATOM 6469 N N . GLY C 1 153 ? 63.770 -2.001 -22.289 1.00 50.10 153 GLY B N 1
ATOM 6470 C CA . GLY C 1 153 ? 63.467 -3.272 -21.639 1.00 50.64 153 GLY B CA 1
ATOM 6471 C C . GLY C 1 153 ? 62.152 -3.860 -22.111 1.00 45.42 153 GLY B C 1
ATOM 6472 O O . GLY C 1 153 ? 61.839 -3.858 -23.303 1.00 52.06 153 GLY B O 1
ATOM 6473 N N . ALA C 1 154 ? 61.361 -4.360 -21.164 1.00 42.17 154 ALA B N 1
ATOM 6474 C CA . ALA C 1 154 ? 60.055 -4.939 -21.446 1.00 45.73 154 ALA B CA 1
ATOM 6475 C C . ALA C 1 154 ? 58.937 -3.897 -21.517 1.00 41.69 154 ALA B C 1
ATOM 6476 O O . ALA C 1 154 ? 57.758 -4.263 -21.490 1.00 46.42 154 ALA B O 1
ATOM 6478 N N . GLY C 1 155 ? 59.266 -2.615 -21.604 1.00 45.86 155 GLY B N 1
ATOM 6479 C CA . GLY C 1 155 ? 58.232 -1.624 -21.819 1.00 43.83 155 GLY B CA 1
ATOM 6480 C C . GLY C 1 155 ? 57.618 -1.036 -20.573 1.00 44.65 155 GLY B C 1
ATOM 6481 O O . GLY C 1 155 ? 56.610 -0.333 -20.679 1.00 50.62 155 GLY B O 1
ATOM 6482 N N . LEU C 1 156 ? 58.187 -1.292 -19.398 1.00 45.47 156 LEU B N 1
ATOM 6483 C CA . LEU C 1 156 ? 57.835 -0.510 -18.217 1.00 41.97 156 LEU B CA 1
ATOM 6484 C C . LEU C 1 156 ? 58.392 0.908 -18.358 1.00 47.27 156 LEU B C 1
ATOM 6485 O O . LEU C 1 156 ? 59.562 1.094 -18.711 1.00 41.62 156 LEU B O 1
ATOM 6490 N N . LYS C 1 157 ? 57.540 1.904 -18.100 1.00 43.33 157 LYS B N 1
ATOM 6491 C CA . LYS C 1 157 ? 57.815 3.310 -18.386 1.00 50.65 157 LYS B CA 1
ATOM 6492 C C . LYS C 1 157 ? 58.070 4.136 -17.131 1.00 47.45 157 LYS B C 1
ATOM 6493 O O . LYS C 1 157 ? 59.082 4.839 -17.068 1.00 49.43 157 LYS B O 1
ATOM 6499 N N . VAL C 1 158 ? 57.162 4.108 -16.142 1.00 46.35 158 VAL B N 1
ATOM 6500 C CA . VAL C 1 158 ? 57.332 4.837 -14.887 1.00 49.49 158 VAL B CA 1
ATOM 6501 C C . VAL C 1 158 ? 56.955 3.944 -13.720 1.00 40.28 158 VAL B C 1
ATOM 6502 O O . VAL C 1 158 ? 56.236 2.954 -13.865 1.00 43.17 158 VAL B O 1
ATOM 6506 N N . ILE C 1 159 ? 57.399 4.358 -12.531 1.00 43.75 159 ILE B N 1
ATOM 6507 C CA . ILE C 1 159 ? 56.758 3.889 -11.307 1.00 43.98 159 ILE B CA 1
ATOM 6508 C C . ILE C 1 159 ? 55.389 4.542 -11.215 1.00 45.90 159 ILE B C 1
ATOM 6509 O O . ILE C 1 159 ? 55.271 5.773 -11.168 1.00 47.86 159 ILE B O 1
ATOM 6514 N N . ASP C 1 160 ? 54.350 3.720 -11.212 1.00 44.41 160 ASP B N 1
ATOM 6515 C CA . ASP C 1 160 ? 52.977 4.198 -11.172 1.00 46.59 160 ASP B CA 1
ATOM 6516 C C . ASP C 1 160 ? 52.523 4.456 -9.746 1.00 44.57 160 ASP B C 1
ATOM 6517 O O . ASP C 1 160 ? 51.809 5.430 -9.478 1.00 45.77 160 ASP B O 1
ATOM 6522 N N . HIS C 1 161 ? 52.926 3.584 -8.833 1.00 42.83 161 HIS B N 1
ATOM 6523 C CA . HIS C 1 161 ? 52.695 3.787 -7.418 1.00 43.05 161 HIS B CA 1
ATOM 6524 C C . HIS C 1 161 ? 53.507 2.754 -6.668 1.00 45.35 161 HIS B C 1
ATOM 6525 O O . HIS C 1 161 ? 53.975 1.768 -7.245 1.00 42.52 161 HIS B O 1
ATOM 6532 N N . LEU C 1 162 ? 53.698 3.012 -5.384 1.00 36.91 162 LEU B N 1
ATOM 6533 C CA . LEU C 1 162 ? 54.217 2.022 -4.461 1.00 43.38 162 LEU B CA 1
ATOM 6534 C C . LEU C 1 162 ? 53.393 2.142 -3.190 1.00 43.08 162 LEU B C 1
ATOM 6535 O O . LEU C 1 162 ? 52.906 3.224 -2.857 1.00 46.14 162 LEU B O 1
ATOM 6540 N N . THR C 1 163 ? 53.206 1.032 -2.502 1.00 36.57 163 THR B N 1
ATOM 6541 C CA . THR C 1 163 ? 52.383 1.041 -1.315 1.00 42.01 163 THR B CA 1
ATOM 6542 C C . THR C 1 163 ? 53.262 0.986 -0.076 1.00 47.26 163 THR B C 1
ATOM 6543 O O . THR C 1 163 ? 54.436 0.612 -0.139 1.00 44.80 163 THR B O 1
ATOM 6547 N N . HIS C 1 164 ? 52.694 1.419 1.043 1.00 43.47 164 HIS B N 1
ATOM 6548 C CA . HIS C 1 164 ? 53.264 1.171 2.358 1.00 42.29 164 HIS B CA 1
ATOM 6549 C C . HIS C 1 164 ? 52.265 0.343 3.144 1.00 45.74 164 HIS B C 1
ATOM 6550 O O . HIS C 1 164 ? 51.070 0.662 3.164 1.00 45.53 164 HIS B O 1
ATOM 6557 N N . ASN C 1 165 ? 52.748 -0.729 3.759 1.00 40.16 165 ASN B N 1
ATOM 6558 C CA . ASN C 1 165 ? 51.976 -1.444 4.760 1.00 43.73 165 ASN B CA 1
ATOM 6559 C C . ASN C 1 165 ? 52.360 -0.901 6.124 1.00 40.47 165 ASN B C 1
ATOM 6560 O O . ASN C 1 165 ? 53.538 -0.647 6.389 1.00 40.69 165 ASN B O 1
ATOM 6565 N N . VAL C 1 166 ? 51.360 -0.682 6.975 1.00 42.56 166 VAL B N 1
ATOM 6566 C CA . VAL C 1 166 ? 51.582 -0.035 8.266 1.00 47.97 166 VAL B CA 1
ATOM 6567 C C . VAL C 1 166 ? 50.790 -0.754 9.347 1.00 47.58 166 VAL B C 1
ATOM 6568 O O . VAL C 1 166 ? 49.742 -1.351 9.086 1.00 44.53 166 VAL B O 1
ATOM 6572 N N . TYR C 1 167 ? 51.299 -0.683 10.576 1.00 46.52 167 TYR B N 1
ATOM 6573 C CA . TYR C 1 167 ? 50.646 -1.378 11.679 1.00 47.66 167 TYR B CA 1
ATOM 6574 C C . TYR C 1 167 ? 49.285 -0.756 11.975 1.00 44.36 167 TYR B C 1
ATOM 6575 O O . TYR C 1 167 ? 49.007 0.400 11.635 1.00 49.74 167 TYR B O 1
ATOM 6584 N N . ARG C 1 168 ? 48.433 -1.547 12.621 1.00 49.39 168 ARG B N 1
ATOM 6585 C CA . ARG C 1 168 ? 47.067 -1.134 12.922 1.00 53.51 168 ARG B CA 1
ATOM 6586 C C . ARG C 1 168 ? 47.042 0.213 13.639 1.00 49.16 168 ARG B C 1
ATOM 6587 O O . ARG C 1 168 ? 47.706 0.402 14.663 1.00 49.08 168 ARG B O 1
ATOM 6595 N N . GLY C 1 169 ? 46.292 1.161 13.080 1.00 51.99 169 GLY B N 1
ATOM 6596 C CA . GLY C 1 169 ? 46.198 2.499 13.633 1.00 46.70 169 GLY B CA 1
ATOM 6597 C C . GLY C 1 169 ? 47.323 3.445 13.272 1.00 51.02 169 GLY B C 1
ATOM 6598 O O . GLY C 1 169 ? 47.388 4.550 13.835 1.00 50.83 169 GLY B O 1
ATOM 6599 N N . ARG C 1 170 ? 48.216 3.060 12.361 1.00 49.98 170 ARG B N 1
ATOM 6600 C CA . ARG C 1 170 ? 49.305 3.929 11.930 1.00 51.26 170 ARG B CA 1
ATOM 6601 C C . ARG C 1 170 ? 48.990 4.665 10.641 1.00 51.62 170 ARG B C 1
ATOM 6602 O O . ARG C 1 170 ? 49.737 5.573 10.261 1.00 51.30 170 ARG B O 1
ATOM 6610 N N . MET C 1 171 ? 47.921 4.281 9.944 1.00 53.34 171 MET B N 1
ATOM 6611 C CA . MET C 1 171 ? 47.680 4.879 8.634 1.00 54.28 171 MET B CA 1
ATOM 6612 C C . MET C 1 171 ? 47.374 6.357 8.745 1.00 52.52 171 MET B C 1
ATOM 6613 O O . MET C 1 171 ? 47.801 7.147 7.889 1.00 53.90 171 MET B O 1
ATOM 6618 N N . VAL C 1 172 ? 46.675 6.759 9.810 1.00 53.48 172 VAL B N 1
ATOM 6619 C CA . VAL C 1 172 ? 46.484 8.184 10.032 1.00 53.44 172 VAL B CA 1
ATOM 6620 C C . VAL C 1 172 ? 47.819 8.859 10.323 1.00 52.25 172 VAL B C 1
ATOM 6621 O O . VAL C 1 172 ? 48.030 10.030 9.976 1.00 54.24 172 VAL B O 1
ATOM 6625 N N . TYR C 1 173 ? 48.750 8.131 10.934 1.00 53.07 173 TYR B N 1
ATOM 6626 C CA . TYR C 1 173 ? 50.072 8.689 11.199 1.00 53.92 173 TYR B CA 1
ATOM 6627 C C . TYR C 1 173 ? 50.816 8.935 9.896 1.00 53.57 173 TYR B C 1
ATOM 6628 O O . TYR C 1 173 ? 51.368 10.020 9.676 1.00 52.21 173 TYR B O 1
ATOM 6637 N N . TRP C 1 174 ? 50.808 7.945 8.998 1.00 52.28 174 TRP B N 1
ATOM 6638 C CA . TRP C 1 174 ? 51.541 8.098 7.745 1.00 49.46 174 TRP B CA 1
ATOM 6639 C C . TRP C 1 174 ? 50.779 8.939 6.736 1.00 50.80 174 TRP B C 1
ATOM 6640 O O . TRP C 1 174 ? 51.403 9.623 5.917 1.00 48.60 174 TRP B O 1
ATOM 6651 N N . ALA C 1 175 ? 49.446 8.916 6.781 1.00 51.44 175 ALA B N 1
ATOM 6652 C CA . ALA C 1 175 ? 48.684 9.885 6.006 1.00 51.78 175 ALA B CA 1
ATOM 6653 C C . ALA C 1 175 ? 49.052 11.302 6.419 1.00 55.03 175 ALA B C 1
ATOM 6654 O O . ALA C 1 175 ? 49.355 12.148 5.571 1.00 53.43 175 ALA B O 1
ATOM 6656 N N . ASN C 1 176 ? 49.051 11.571 7.727 1.00 52.53 176 ASN B N 1
ATOM 6657 C CA . ASN C 1 176 ? 49.467 12.883 8.220 1.00 56.58 176 ASN B CA 1
ATOM 6658 C C . ASN C 1 176 ? 50.856 13.243 7.711 1.00 52.91 176 ASN B C 1
ATOM 6659 O O . ASN C 1 176 ? 51.090 14.360 7.229 1.00 56.52 176 ASN B O 1
ATOM 6661 N N . PHE C 1 177 ? 51.786 12.292 7.807 1.00 55.04 177 PHE B N 1
ATOM 6662 C CA . PHE C 1 177 ? 53.159 12.494 7.349 1.00 53.28 177 PHE B CA 1
ATOM 6663 C C . PHE C 1 177 ? 53.195 13.051 5.932 1.00 51.82 177 PHE B C 1
ATOM 6664 O O . PHE C 1 177 ? 53.899 14.028 5.648 1.00 49.64 177 PHE B O 1
ATOM 6672 N N . TYR C 1 178 ? 52.434 12.441 5.023 1.00 46.68 178 TYR B N 1
ATOM 6673 C CA . TYR C 1 178 ? 52.498 12.865 3.632 1.00 51.67 178 TYR B CA 1
ATOM 6674 C C . TYR C 1 178 ? 51.625 14.081 3.371 1.00 53.18 178 TYR B C 1
ATOM 6675 O O . TYR C 1 178 ? 51.915 14.867 2.460 1.00 51.03 178 TYR B O 1
ATOM 6684 N N . GLU C 1 179 ? 50.548 14.234 4.135 1.00 50.42 179 GLU B N 1
ATOM 6685 C CA . GLU C 1 179 ? 49.774 15.467 4.068 1.00 54.47 179 GLU B CA 1
ATOM 6686 C C . GLU C 1 179 ? 50.593 16.643 4.580 1.00 50.66 179 GLU B C 1
ATOM 6687 O O . GLU C 1 179 ? 50.895 17.574 3.825 1.00 51.55 179 GLU B O 1
ATOM 6693 N N . LYS C 1 180 ? 50.997 16.599 5.859 1.00 53.71 180 LYS B N 1
ATOM 6694 C CA . LYS C 1 180 ? 51.644 17.756 6.487 1.00 58.01 180 LYS B CA 1
ATOM 6695 C C . LYS C 1 180 ? 52.892 18.186 5.716 1.00 53.14 180 LYS B C 1
ATOM 6696 O O . LYS C 1 180 ? 53.131 19.385 5.518 1.00 58.03 180 LYS B O 1
ATOM 6702 N N . LEU C 1 181 ? 53.677 17.219 5.238 1.00 53.20 181 LEU B N 1
ATOM 6703 C CA . LEU C 1 181 ? 54.985 17.521 4.674 1.00 51.57 181 LEU B CA 1
ATOM 6704 C C . LEU C 1 181 ? 54.955 17.766 3.171 1.00 52.63 181 LEU B C 1
ATOM 6705 O O . LEU C 1 181 ? 55.704 18.614 2.679 1.00 48.43 181 LEU B O 1
ATOM 6710 N N . PHE C 1 182 ? 54.103 17.066 2.424 1.00 49.93 182 PHE B N 1
ATOM 6711 C CA . PHE C 1 182 ? 54.127 17.160 0.972 1.00 51.87 182 PHE B CA 1
ATOM 6712 C C . PHE C 1 182 ? 52.816 17.623 0.364 1.00 53.03 182 PHE B C 1
ATOM 6713 O O . PHE C 1 182 ? 52.730 17.728 -0.868 1.00 53.72 182 PHE B O 1
ATOM 6721 N N . ASN C 1 183 ? 51.802 17.912 1.185 1.00 53.46 183 ASN B N 1
ATOM 6722 C CA . ASN C 1 183 ? 50.480 18.294 0.698 1.00 53.19 183 ASN B CA 1
ATOM 6723 C C . ASN C 1 183 ? 49.851 17.184 -0.141 1.00 55.29 183 ASN B C 1
ATOM 6724 O O . ASN C 1 183 ? 49.125 17.452 -1.104 1.00 55.14 183 ASN B O 1
ATOM 6729 N N . PHE C 1 184 ? 50.143 15.930 0.205 1.00 57.06 184 PHE B N 1
ATOM 6730 C CA . PHE C 1 184 ? 49.370 14.817 -0.328 1.00 53.37 184 PHE B CA 1
ATOM 6731 C C . PHE C 1 184 ? 47.917 14.961 0.104 1.00 58.29 184 PHE B C 1
ATOM 6732 O O . PHE C 1 184 ? 47.621 15.426 1.205 1.00 52.08 184 PHE B O 1
ATOM 6740 N N . ARG C 1 185 ? 47.004 14.551 -0.769 1.00 57.38 185 ARG B N 1
ATOM 6741 C CA . ARG C 1 185 ? 45.602 14.415 -0.402 1.00 57.07 185 ARG B CA 1
ATOM 6742 C C . ARG C 1 185 ? 45.148 12.999 -0.712 1.00 58.15 185 ARG B C 1
ATOM 6743 O O . ARG C 1 185 ? 45.514 12.441 -1.752 1.00 55.02 185 ARG B O 1
ATOM 6751 N N . GLU C 1 186 ? 44.375 12.417 0.204 1.00 52.27 186 GLU B N 1
ATOM 6752 C CA . GLU C 1 186 ? 43.690 11.165 -0.087 1.00 54.47 186 GLU B CA 1
ATOM 6753 C C . GLU C 1 186 ? 42.609 11.419 -1.124 1.00 56.98 186 GLU B C 1
ATOM 6754 O O . GLU C 1 186 ? 41.783 12.318 -0.955 1.00 56.37 186 GLU B O 1
ATOM 6760 N N . ALA C 1 187 ? 42.619 10.631 -2.202 1.00 57.88 187 ALA B N 1
ATOM 6761 C CA . ALA C 1 187 ? 41.775 10.926 -3.358 1.00 60.79 187 ALA B CA 1
ATOM 6762 C C . ALA C 1 187 ? 40.297 10.712 -3.045 1.00 65.12 187 ALA B C 1
ATOM 6763 O O . ALA C 1 187 ? 39.456 11.549 -3.399 1.00 73.40 187 ALA B O 1
ATOM 6765 N N . ARG C 1 188 ? 39.963 9.585 -2.410 1.00 62.14 188 ARG B N 1
ATOM 6766 C CA . ARG C 1 188 ? 38.614 9.254 -1.942 1.00 65.92 188 ARG B CA 1
ATOM 6767 C C . ARG C 1 188 ? 37.597 8.935 -3.039 1.00 66.35 188 ARG B C 1
ATOM 6768 O O . ARG C 1 188 ? 37.388 9.716 -3.972 1.00 60.17 188 ARG B O 1
ATOM 6776 N N . TYR C 1 189 ? 36.918 7.796 -2.867 1.00 66.90 189 TYR B N 1
ATOM 6777 C CA . TYR C 1 189 ? 36.005 7.140 -3.793 1.00 62.37 189 TYR B CA 1
ATOM 6778 C C . TYR C 1 189 ? 34.546 7.284 -3.372 1.00 60.50 189 TYR B C 1
ATOM 6779 O O . TYR C 1 189 ? 34.212 7.988 -2.411 1.00 58.71 189 TYR B O 1
ATOM 6788 N N . PHE C 1 190 ? 33.695 6.560 -4.108 1.00 61.72 190 PHE B N 1
ATOM 6789 C CA . PHE C 1 190 ? 32.344 6.091 -3.753 1.00 63.94 190 PHE B CA 1
ATOM 6790 C C . PHE C 1 190 ? 31.297 6.953 -4.437 1.00 63.45 190 PHE B C 1
ATOM 6791 O O . PHE C 1 190 ? 31.156 6.878 -5.659 1.00 60.64 190 PHE B O 1
ATOM 6799 N N . LEU C 1 199 ? 39.722 -5.309 3.796 1.00 69.99 199 LEU B N 1
ATOM 6800 C CA . LEU C 1 199 ? 41.035 -4.666 3.822 1.00 67.08 199 LEU B CA 1
ATOM 6801 C C . LEU C 1 199 ? 40.891 -3.140 3.716 1.00 66.58 199 LEU B C 1
ATOM 6802 O O . LEU C 1 199 ? 40.135 -2.644 2.878 1.00 66.53 199 LEU B O 1
ATOM 6804 N N . THR C 1 200 ? 41.622 -2.410 4.566 1.00 59.20 200 THR B N 1
ATOM 6805 C CA . THR C 1 200 ? 41.468 -0.968 4.725 1.00 60.68 200 THR B CA 1
ATOM 6806 C C . THR C 1 200 ? 42.702 -0.225 4.217 1.00 60.31 200 THR B C 1
ATOM 6807 O O . THR C 1 200 ? 43.836 -0.593 4.535 1.00 63.10 200 THR B O 1
ATOM 6811 N N . SER C 1 201 ? 42.472 0.837 3.447 1.00 54.44 201 SER B N 1
ATOM 6812 C CA . SER C 1 201 ? 43.524 1.449 2.646 1.00 55.55 201 SER B CA 1
ATOM 6813 C C . SER C 1 201 ? 43.197 2.907 2.363 1.00 57.04 201 SER B C 1
ATOM 6814 O O . SER C 1 201 ? 42.029 3.294 2.283 1.00 59.19 201 SER B O 1
ATOM 6817 N N . LYS C 1 202 ? 44.250 3.706 2.193 1.00 55.45 202 LYS B N 1
ATOM 6818 C CA . LYS C 1 202 ? 44.122 5.136 1.927 1.00 56.36 202 LYS B CA 1
ATOM 6819 C C . LYS C 1 202 ? 45.058 5.499 0.781 1.00 53.58 202 LYS B C 1
ATOM 6820 O O . LYS C 1 202 ? 46.280 5.473 0.951 1.00 50.80 202 LYS B O 1
ATOM 6826 N N . ALA C 1 203 ? 44.487 5.861 -0.366 1.00 51.79 203 ALA B N 1
ATOM 6827 C CA . ALA C 1 203 ? 45.247 6.222 -1.564 1.00 52.22 203 ALA B CA 1
ATOM 6828 C C . ALA C 1 203 ? 45.769 7.648 -1.433 1.00 50.79 203 ALA B C 1
ATOM 6829 O O . ALA C 1 203 ? 45.078 8.611 -1.774 1.00 51.79 203 ALA B O 1
ATOM 6831 N N . MET C 1 204 ? 47.001 7.794 -0.964 1.00 51.16 204 MET B N 1
ATOM 6832 C CA . MET C 1 204 ? 47.594 9.115 -0.805 1.00 45.85 204 MET B CA 1
ATOM 6833 C C . MET C 1 204 ? 48.192 9.573 -2.132 1.00 51.50 204 MET B C 1
ATOM 6834 O O . MET C 1 204 ? 49.097 8.927 -2.676 1.00 47.02 204 MET B O 1
ATOM 6839 N N . SER C 1 205 ? 47.684 10.678 -2.663 1.00 48.02 205 SER B N 1
ATOM 6840 C CA . SER C 1 205 ? 48.100 11.165 -3.967 1.00 50.35 205 SER B CA 1
ATOM 6841 C C . SER C 1 205 ? 48.829 12.497 -3.820 1.00 54.33 205 SER B C 1
ATOM 6842 O O . SER C 1 205 ? 48.398 13.366 -3.054 1.00 50.20 205 SER B O 1
ATOM 6845 N N . ALA C 1 206 ? 49.946 12.640 -4.549 1.00 47.54 206 ALA B N 1
ATOM 6846 C CA . ALA C 1 206 ? 50.798 13.807 -4.436 1.00 54.35 206 ALA B CA 1
ATOM 6847 C C . ALA C 1 206 ? 50.286 14.928 -5.322 1.00 51.79 206 ALA B C 1
ATOM 6848 O O . ALA C 1 206 ? 49.616 14.676 -6.326 1.00 49.41 206 ALA B O 1
ATOM 6850 N N . PRO C 1 207 ? 50.589 16.183 -4.969 1.00 51.42 207 PRO B N 1
ATOM 6851 C CA . PRO C 1 207 ? 50.151 17.308 -5.814 1.00 57.86 207 PRO B CA 1
ATOM 6852 C C . PRO C 1 207 ? 50.767 17.314 -7.208 1.00 58.56 207 PRO B C 1
ATOM 6853 O O . PRO C 1 207 ? 50.270 18.038 -8.077 1.00 59.29 207 PRO B O 1
ATOM 6857 N N . ASP C 1 208 ? 51.824 16.541 -7.461 1.00 58.13 208 ASP B N 1
ATOM 6858 C CA . ASP C 1 208 ? 52.398 16.529 -8.801 1.00 59.81 208 ASP B CA 1
ATOM 6859 C C . ASP C 1 208 ? 51.599 15.678 -9.778 1.00 54.93 208 ASP B C 1
ATOM 6860 O O . ASP C 1 208 ? 51.824 15.775 -10.988 1.00 57.16 208 ASP B O 1
ATOM 6865 N N . GLY C 1 209 ? 50.668 14.863 -9.291 1.00 55.84 209 GLY B N 1
ATOM 6866 C CA . GLY C 1 209 ? 49.887 14.015 -10.170 1.00 57.30 209 GLY B CA 1
ATOM 6867 C C . GLY C 1 209 ? 50.613 12.801 -10.692 1.00 53.13 209 GLY B C 1
ATOM 6868 O O . GLY C 1 209 ? 50.112 12.146 -11.614 1.00 49.87 209 GLY B O 1
ATOM 6869 N N . MET C 1 210 ? 51.781 12.496 -10.147 1.00 49.82 210 MET B N 1
ATOM 6870 C CA . MET C 1 210 ? 52.589 11.352 -10.551 1.00 48.25 210 MET B CA 1
ATOM 6871 C C . MET C 1 210 ? 52.889 10.407 -9.402 1.00 48.83 210 MET B C 1
ATOM 6872 O O . MET C 1 210 ? 52.894 9.187 -9.601 1.00 51.26 210 MET B O 1
ATOM 6877 N N . ILE C 1 211 ? 53.132 10.939 -8.206 1.00 43.30 211 ILE B N 1
ATOM 6878 C CA . ILE C 1 211 ? 53.431 10.141 -7.021 1.00 40.62 211 ILE B CA 1
ATOM 6879 C C . ILE C 1 211 ? 52.124 9.739 -6.355 1.00 48.29 211 ILE B C 1
ATOM 6880 O O . ILE C 1 211 ? 51.329 10.592 -5.945 1.00 46.47 211 ILE B O 1
ATOM 6885 N N . ARG C 1 212 ? 51.905 8.439 -6.239 1.00 42.52 212 ARG B N 1
ATOM 6886 C CA . ARG C 1 212 ? 50.798 7.896 -5.472 1.00 47.04 212 ARG B CA 1
ATOM 6887 C C . ARG C 1 212 ? 51.378 6.877 -4.509 1.00 45.71 212 ARG B C 1
ATOM 6888 O O . ARG C 1 212 ? 52.130 5.988 -4.928 1.00 47.31 212 ARG B O 1
ATOM 6896 N N . ILE C 1 213 ? 51.047 7.013 -3.229 1.00 42.33 213 ILE B N 1
ATOM 6897 C CA . ILE C 1 213 ? 51.463 6.049 -2.214 1.00 41.33 213 ILE B CA 1
ATOM 6898 C C . ILE C 1 213 ? 50.222 5.611 -1.453 1.00 46.78 213 ILE B C 1
ATOM 6899 O O . ILE C 1 213 ? 49.745 6.329 -0.561 1.00 46.23 213 ILE B O 1
ATOM 6904 N N . PRO C 1 214 ? 49.633 4.482 -1.802 1.00 48.08 214 PRO B N 1
ATOM 6905 C CA . PRO C 1 214 ? 48.545 3.954 -0.981 1.00 45.18 214 PRO B CA 1
ATOM 6906 C C . PRO C 1 214 ? 49.083 3.321 0.291 1.00 48.22 214 PRO B C 1
ATOM 6907 O O . PRO C 1 214 ? 50.147 2.696 0.303 1.00 43.65 214 PRO B O 1
ATOM 6911 N N . LEU C 1 215 ? 48.340 3.516 1.376 1.00 47.96 215 LEU B N 1
ATOM 6912 C CA . LEU C 1 215 ? 48.691 3.002 2.690 1.00 49.76 215 LEU B CA 1
ATOM 6913 C C . LEU C 1 215 ? 47.710 1.904 3.064 1.00 51.65 215 LEU B C 1
ATOM 6914 O O . LEU C 1 215 ? 46.497 2.100 2.950 1.00 51.93 215 LEU B O 1
ATOM 6919 N N . ASN C 1 216 ? 48.236 0.756 3.494 1.00 46.05 216 ASN B N 1
ATOM 6920 C CA . ASN C 1 216 ? 47.438 -0.366 3.966 1.00 51.59 216 ASN B CA 1
ATOM 6921 C C . ASN C 1 216 ? 47.736 -0.650 5.432 1.00 50.44 216 ASN B C 1
ATOM 6922 O O . ASN C 1 216 ? 48.894 -0.638 5.846 1.00 48.83 216 ASN B O 1
ATOM 6927 N N . GLU C 1 217 ? 46.685 -0.908 6.209 1.00 56.97 217 GLU B N 1
ATOM 6928 C CA . GLU C 1 217 ? 46.768 -1.712 7.424 1.00 57.22 217 GLU B CA 1
ATOM 6929 C C . GLU C 1 217 ? 45.684 -2.779 7.335 1.00 63.04 217 GLU B C 1
ATOM 6930 O O . GLU C 1 217 ? 44.699 -2.621 6.611 1.00 68.73 217 GLU B O 1
ATOM 6936 N N . GLU C 1 218 ? 45.875 -3.889 8.038 1.00 66.46 218 GLU B N 1
ATOM 6937 C CA . GLU C 1 218 ? 44.898 -4.974 7.928 1.00 70.05 218 GLU B CA 1
ATOM 6938 C C . GLU C 1 218 ? 43.607 -4.619 8.660 1.00 67.05 218 GLU B C 1
ATOM 6939 O O . GLU C 1 218 ? 43.566 -4.611 9.886 1.00 71.43 218 GLU B O 1
ATOM 6945 N N . GLY C 1 224 ? 46.343 -12.029 8.030 1.00 71.82 224 GLY B N 1
ATOM 6946 C CA . GLY C 1 224 ? 46.090 -11.995 6.603 1.00 67.20 224 GLY B CA 1
ATOM 6947 C C . GLY C 1 224 ? 47.249 -11.462 5.777 1.00 62.76 224 GLY B C 1
ATOM 6948 O O . GLY C 1 224 ? 48.412 -11.628 6.121 1.00 61.16 224 GLY B O 1
ATOM 6949 N N . GLN C 1 225 ? 46.914 -10.795 4.677 1.00 61.40 225 GLN B N 1
ATOM 6950 C CA . GLN C 1 225 ? 47.924 -10.398 3.703 1.00 61.47 225 GLN B CA 1
ATOM 6951 C C . GLN C 1 225 ? 48.821 -9.282 4.243 1.00 60.92 225 GLN B C 1
ATOM 6952 O O . GLN C 1 225 ? 50.047 -9.321 4.079 1.00 56.38 225 GLN B O 1
ATOM 6958 N N . ILE C 1 226 ? 48.231 -8.280 4.894 1.00 55.68 226 ILE B N 1
ATOM 6959 C CA . ILE C 1 226 ? 49.018 -7.145 5.368 1.00 58.56 226 ILE B CA 1
ATOM 6960 C C . ILE C 1 226 ? 49.825 -7.537 6.598 1.00 52.85 226 ILE B C 1
ATOM 6961 O O . ILE C 1 226 ? 51.032 -7.282 6.670 1.00 44.97 226 ILE B O 1
ATOM 6966 N N . GLU C 1 227 ? 49.169 -8.175 7.575 1.00 56.99 227 GLU B N 1
ATOM 6967 C CA . GLU C 1 227 ? 49.865 -8.621 8.776 1.00 57.60 227 GLU B CA 1
ATOM 6968 C C . GLU C 1 227 ? 51.017 -9.554 8.445 1.00 54.75 227 GLU B C 1
ATOM 6969 O O . GLU C 1 227 ? 52.063 -9.484 9.091 1.00 52.08 227 GLU B O 1
ATOM 6975 N N . GLU C 1 228 ? 50.862 -10.421 7.443 1.00 51.95 228 GLU B N 1
ATOM 6976 C CA . GLU C 1 228 ? 51.967 -11.311 7.101 1.00 57.97 228 GLU B CA 1
ATOM 6977 C C . GLU C 1 228 ? 53.161 -10.532 6.559 1.00 52.07 228 GLU B C 1
ATOM 6978 O O . GLU C 1 228 ? 54.314 -10.892 6.823 1.00 50.81 228 GLU B O 1
ATOM 6984 N N . PHE C 1 229 ? 52.912 -9.474 5.784 1.00 50.29 229 PHE B N 1
ATOM 6985 C CA . PHE C 1 229 ? 54.019 -8.640 5.326 1.00 46.86 229 PHE B CA 1
ATOM 6986 C C . PHE C 1 229 ? 54.781 -8.067 6.512 1.00 44.54 229 PHE B C 1
ATOM 6987 O O . PHE C 1 229 ? 56.011 -8.186 6.598 1.00 46.04 229 PHE B O 1
ATOM 6995 N N . LEU C 1 230 ? 54.051 -7.430 7.435 1.00 47.83 230 LEU B N 1
ATOM 6996 C CA . LEU C 1 230 ? 54.670 -6.738 8.560 1.00 47.40 230 LEU B CA 1
ATOM 6997 C C . LEU C 1 230 ? 55.574 -7.662 9.358 1.00 47.42 230 LEU B C 1
ATOM 6998 O O . LEU C 1 230 ? 56.622 -7.221 9.836 1.00 42.38 230 LEU B O 1
ATOM 7003 N N . MET C 1 231 ? 55.208 -8.947 9.473 1.00 47.47 231 MET B N 1
ATOM 7004 C CA . MET C 1 231 ? 56.027 -9.923 10.198 1.00 50.45 231 MET B CA 1
ATOM 7005 C C . MET C 1 231 ? 57.239 -10.356 9.392 1.00 48.63 231 MET B C 1
ATOM 7006 O O . MET C 1 231 ? 58.356 -10.415 9.920 1.00 49.60 231 MET B O 1
ATOM 7011 N N . GLN C 1 232 ? 57.022 -10.731 8.131 1.00 48.80 232 GLN B N 1
ATOM 7012 C CA . GLN C 1 232 ? 58.132 -11.176 7.300 1.00 49.39 232 GLN B CA 1
ATOM 7013 C C . GLN C 1 232 ? 59.094 -10.043 7.004 1.00 45.19 232 GLN B C 1
ATOM 7014 O O . GLN C 1 232 ? 60.302 -10.276 6.880 1.00 47.15 232 GLN B O 1
ATOM 7020 N N . PHE C 1 233 ? 58.580 -8.819 6.882 1.00 44.93 233 PHE B N 1
ATOM 7021 C CA . PHE C 1 233 ? 59.425 -7.656 6.638 1.00 45.44 233 PHE B CA 1
ATOM 7022 C C . PHE C 1 233 ? 60.047 -7.116 7.919 1.00 44.28 233 PHE B C 1
ATOM 7023 O O . PHE C 1 233 ? 61.010 -6.342 7.845 1.00 42.31 233 PHE B O 1
ATOM 7031 N N . ASN C 1 234 ? 59.506 -7.487 9.081 1.00 44.33 234 ASN B N 1
ATOM 7032 C CA . ASN C 1 234 ? 60.021 -7.006 10.357 1.00 40.47 234 ASN B CA 1
ATOM 7033 C C . ASN C 1 234 ? 59.779 -5.498 10.505 1.00 45.20 234 ASN B C 1
ATOM 7034 O O . ASN C 1 234 ? 60.654 -4.759 10.951 1.00 49.38 234 ASN B O 1
ATOM 7039 N N . GLY C 1 235 ? 58.613 -5.032 10.092 1.00 39.18 235 GLY B N 1
ATOM 7040 C CA . GLY C 1 235 ? 58.275 -3.633 10.253 1.00 41.34 235 GLY B CA 1
ATOM 7041 C C . GLY C 1 235 ? 57.363 -3.129 9.150 1.00 42.94 235 GLY B C 1
ATOM 7042 O O . GLY C 1 235 ? 56.954 -3.860 8.246 1.00 38.07 235 GLY B O 1
ATOM 7043 N N . GLU C 1 236 ? 57.038 -1.844 9.258 1.00 38.00 236 GLU B N 1
ATOM 7044 C CA . GLU C 1 236 ? 56.366 -1.163 8.167 1.00 40.81 236 GLU B CA 1
ATOM 7045 C C . GLU C 1 236 ? 57.336 -0.997 6.999 1.00 35.19 236 GLU B C 1
ATOM 7046 O O . GLU C 1 236 ? 58.554 -0.952 7.182 1.00 35.47 236 GLU B O 1
ATOM 7052 N N . GLY C 1 237 ? 56.792 -0.913 5.791 1.00 38.57 237 GLY B N 1
ATOM 7053 C CA . GLY C 1 237 ? 57.641 -0.691 4.636 1.00 37.40 237 GLY B CA 1
ATOM 7054 C C . GLY C 1 237 ? 56.860 -0.809 3.341 1.00 39.40 237 GLY B C 1
ATOM 7055 O O . GLY C 1 237 ? 55.635 -0.943 3.336 1.00 39.94 237 GLY B O 1
ATOM 7056 N N . ILE C 1 238 ? 57.604 -0.768 2.242 1.00 38.25 238 ILE B N 1
ATOM 7057 C CA . ILE C 1 238 ? 57.001 -0.814 0.913 1.00 40.89 238 ILE B CA 1
ATOM 7058 C C . ILE C 1 238 ? 56.678 -2.263 0.567 1.00 38.74 238 ILE B C 1
ATOM 7059 O O . ILE C 1 238 ? 57.562 -3.122 0.526 1.00 42.26 238 ILE B O 1
ATOM 7064 N N . GLN C 1 239 ? 55.403 -2.532 0.327 1.00 43.45 239 GLN B N 1
ATOM 7065 C CA . GLN C 1 239 ? 54.917 -3.874 0.068 1.00 41.35 239 GLN B CA 1
ATOM 7066 C C . GLN C 1 239 ? 54.972 -4.228 -1.412 1.00 41.80 239 GLN B C 1
ATOM 7067 O O . GLN C 1 239 ? 55.336 -5.353 -1.769 1.00 40.88 239 GLN B O 1
ATOM 7073 N N . HIS C 1 240 ? 54.626 -3.300 -2.292 1.00 38.19 240 HIS B N 1
ATOM 7074 C CA . HIS C 1 240 ? 54.842 -3.584 -3.700 1.00 40.78 240 HIS B CA 1
ATOM 7075 C C . HIS C 1 240 ? 55.042 -2.288 -4.451 1.00 41.02 240 HIS B C 1
ATOM 7076 O O . HIS C 1 240 ? 54.524 -1.240 -4.064 1.00 39.71 240 HIS B O 1
ATOM 7083 N N . VAL C 1 241 ? 55.829 -2.382 -5.518 1.00 38.53 241 VAL B N 1
ATOM 7084 C CA . VAL C 1 241 ? 56.059 -1.292 -6.452 1.00 42.23 241 VAL B CA 1
ATOM 7085 C C . VAL C 1 241 ? 55.361 -1.647 -7.756 1.00 41.33 241 VAL B C 1
ATOM 7086 O O . VAL C 1 241 ? 55.479 -2.773 -8.254 1.00 38.78 241 VAL B O 1
ATOM 7090 N N . ALA C 1 242 ? 54.623 -0.696 -8.301 1.00 38.93 242 ALA B N 1
ATOM 7091 C CA . ALA C 1 242 ? 53.840 -0.930 -9.504 1.00 43.33 242 ALA B CA 1
ATOM 7092 C C . ALA C 1 242 ? 54.472 -0.186 -10.668 1.00 44.28 242 ALA B C 1
ATOM 7093 O O . ALA C 1 242 ? 54.738 1.018 -10.580 1.00 40.04 242 ALA B O 1
ATOM 7095 N N . PHE C 1 243 ? 54.727 -0.907 -11.746 1.00 41.69 243 PHE B N 1
ATOM 7096 C CA . PHE C 1 243 ? 55.350 -0.325 -12.919 1.00 43.64 243 PHE B CA 1
ATOM 7097 C C . PHE C 1 243 ? 54.296 -0.179 -14.001 1.00 42.78 243 PHE B C 1
ATOM 7098 O O . PHE C 1 243 ? 53.505 -1.098 -14.231 1.00 40.79 243 PHE B O 1
ATOM 7106 N N . LEU C 1 244 ? 54.255 0.992 -14.617 1.00 40.99 244 LEU B N 1
ATOM 7107 C CA . LEU C 1 244 ? 53.309 1.267 -15.679 1.00 43.31 244 LEU B CA 1
ATOM 7108 C C . LEU C 1 244 ? 53.901 0.845 -17.018 1.00 42.42 244 LEU B C 1
ATOM 7109 O O . LEU C 1 244 ? 55.100 0.995 -17.255 1.00 41.89 244 LEU B O 1
ATOM 7114 N N . THR C 1 245 ? 53.052 0.290 -17.875 1.00 41.87 245 THR B N 1
ATOM 7115 C CA . THR C 1 245 ? 53.407 -0.014 -19.247 1.00 47.47 245 THR B CA 1
ATOM 7116 C C . THR C 1 245 ? 52.258 0.426 -20.134 1.00 42.43 245 THR B C 1
ATOM 7117 O O . THR C 1 245 ? 51.107 0.448 -19.698 1.00 41.27 245 THR B O 1
ATOM 7121 N N . ASP C 1 246 ? 52.577 0.777 -21.380 1.00 45.78 246 ASP B N 1
ATOM 7122 C CA . ASP C 1 246 ? 51.537 1.114 -22.345 1.00 48.70 246 ASP B CA 1
ATOM 7123 C C . ASP C 1 246 ? 50.819 -0.112 -22.892 1.00 46.33 246 ASP B C 1
ATOM 7124 O O . ASP C 1 246 ? 49.698 0.011 -23.394 1.00 44.05 246 ASP B O 1
ATOM 7129 N N . ASP C 1 247 ? 51.438 -1.290 -22.826 1.00 47.82 247 ASP B N 1
ATOM 7130 C CA . ASP C 1 247 ? 50.830 -2.507 -23.356 1.00 50.11 247 ASP B CA 1
ATOM 7131 C C . ASP C 1 247 ? 51.255 -3.656 -22.437 1.00 48.49 247 ASP B C 1
ATOM 7132 O O . ASP C 1 247 ? 52.320 -4.244 -22.636 1.00 47.22 247 ASP B O 1
ATOM 7137 N N . LEU C 1 248 ? 50.400 -3.979 -21.462 1.00 47.56 248 LEU B N 1
ATOM 7138 C CA . LEU C 1 248 ? 50.707 -5.039 -20.513 1.00 44.84 248 LEU B CA 1
ATOM 7139 C C . LEU C 1 248 ? 50.868 -6.382 -21.210 1.00 44.24 248 LEU B C 1
ATOM 7140 O O . LEU C 1 248 ? 51.707 -7.188 -20.801 1.00 39.19 248 LEU B O 1
ATOM 7145 N N . VAL C 1 249 ? 50.059 -6.658 -22.242 1.00 48.17 249 VAL B N 1
ATOM 7146 C CA . VAL C 1 249 ? 50.127 -7.965 -22.911 1.00 47.72 249 VAL B CA 1
ATOM 7147 C C . VAL C 1 249 ? 51.475 -8.142 -23.602 1.00 50.52 249 VAL B C 1
ATOM 7148 O O . VAL C 1 249 ? 52.123 -9.193 -23.481 1.00 48.23 249 VAL B O 1
ATOM 7152 N N . LYS C 1 250 ? 51.912 -7.126 -24.356 1.00 49.07 250 LYS B N 1
ATOM 7153 C CA . LYS C 1 250 ? 53.238 -7.212 -24.955 1.00 50.68 250 LYS B CA 1
ATOM 7154 C C . LYS C 1 250 ? 54.302 -7.212 -23.871 1.00 48.37 250 LYS B C 1
ATOM 7155 O O . LYS C 1 250 ? 55.279 -7.964 -23.947 1.00 46.94 250 LYS B O 1
ATOM 7161 N N . THR C 1 251 ? 54.106 -6.397 -22.833 1.00 50.21 251 THR B N 1
ATOM 7162 C CA . THR C 1 251 ? 55.038 -6.401 -21.713 1.00 48.25 251 THR B CA 1
ATOM 7163 C C . THR C 1 251 ? 55.090 -7.776 -21.057 1.00 42.14 251 THR B C 1
ATOM 7164 O O . THR C 1 251 ? 56.164 -8.241 -20.665 1.00 44.22 251 THR B O 1
ATOM 7168 N N . TRP C 1 252 ? 53.930 -8.423 -20.910 1.00 43.58 252 TRP B N 1
ATOM 7169 C CA . TRP C 1 252 ? 53.876 -9.759 -20.325 1.00 47.35 252 TRP B CA 1
ATOM 7170 C C . TRP C 1 252 ? 54.770 -10.724 -21.089 1.00 49.25 252 TRP B C 1
ATOM 7171 O O . TRP C 1 252 ? 55.602 -11.425 -20.492 1.00 47.33 252 TRP B O 1
ATOM 7182 N N . ASP C 1 253 ? 54.593 -10.798 -22.415 1.00 48.05 253 ASP B N 1
ATOM 7183 C CA . ASP C 1 253 ? 55.421 -11.707 -23.206 1.00 53.43 253 ASP B CA 1
ATOM 7184 C C . ASP C 1 253 ? 56.888 -11.334 -23.075 1.00 52.20 253 ASP B C 1
ATOM 7185 O O . ASP C 1 253 ? 57.749 -12.211 -22.947 1.00 51.79 253 ASP B O 1
ATOM 7190 N N . ALA C 1 254 ? 57.185 -10.028 -23.068 1.00 45.74 254 ALA B N 1
ATOM 7191 C CA . ALA C 1 254 ? 58.567 -9.583 -22.946 1.00 48.18 254 ALA B CA 1
ATOM 7192 C C . ALA C 1 254 ? 59.175 -10.049 -21.635 1.00 53.50 254 ALA B C 1
ATOM 7193 O O . ALA C 1 254 ? 60.322 -10.515 -21.603 1.00 51.31 254 ALA B O 1
ATOM 7195 N N . LEU C 1 255 ? 58.421 -9.923 -20.541 1.00 45.40 255 LEU B N 1
ATOM 7196 C CA . LEU C 1 255 ? 58.945 -10.332 -19.245 1.00 51.25 255 LEU B CA 1
ATOM 7197 C C . LEU C 1 255 ? 59.108 -11.846 -19.165 1.00 51.31 255 LEU B C 1
ATOM 7198 O O . LEU C 1 255 ? 60.121 -12.334 -18.655 1.00 50.92 255 LEU B O 1
ATOM 7203 N N . LYS C 1 256 ? 58.128 -12.608 -19.664 1.00 52.26 256 LYS B N 1
ATOM 7204 C CA . LYS C 1 256 ? 58.197 -14.060 -19.509 1.00 54.07 256 LYS B CA 1
ATOM 7205 C C . LYS C 1 256 ? 59.369 -14.668 -20.270 1.00 55.92 256 LYS B C 1
ATOM 7206 O O . LYS C 1 256 ? 59.882 -15.713 -19.859 1.00 52.35 256 LYS B O 1
ATOM 7212 N N . LYS C 1 257 ? 59.836 -14.015 -21.338 1.00 54.10 257 LYS B N 1
ATOM 7213 C CA . LYS C 1 257 ? 60.948 -14.565 -22.103 1.00 57.54 257 LYS B CA 1
ATOM 7214 C C . LYS C 1 257 ? 62.293 -14.342 -21.421 1.00 59.85 257 LYS B C 1
ATOM 7215 O O . LYS C 1 257 ? 63.287 -14.940 -21.836 1.00 61.78 257 LYS B O 1
ATOM 7221 N N . ILE C 1 258 ? 62.354 -13.496 -20.394 1.00 56.49 258 ILE B N 1
ATOM 7222 C CA . ILE C 1 258 ? 63.588 -13.241 -19.655 1.00 56.65 258 ILE B CA 1
ATOM 7223 C C . ILE C 1 258 ? 63.509 -13.757 -18.221 1.00 56.42 258 ILE B C 1
ATOM 7224 O O . ILE C 1 258 ? 64.349 -13.394 -17.385 1.00 58.82 258 ILE B O 1
ATOM 7229 N N . GLY C 1 259 ? 62.523 -14.586 -17.909 1.00 56.19 259 GLY B N 1
ATOM 7230 C CA . GLY C 1 259 ? 62.481 -15.311 -16.660 1.00 58.66 259 GLY B CA 1
ATOM 7231 C C . GLY C 1 259 ? 61.516 -14.813 -15.606 1.00 59.71 259 GLY B C 1
ATOM 7232 O O . GLY C 1 259 ? 61.673 -15.184 -14.431 1.00 60.23 259 GLY B O 1
ATOM 7233 N N . MET C 1 260 ? 60.525 -14.003 -15.981 1.00 56.69 260 MET B N 1
ATOM 7234 C CA . MET C 1 260 ? 59.586 -13.442 -15.019 1.00 51.29 260 MET B CA 1
ATOM 7235 C C . MET C 1 260 ? 58.613 -14.494 -14.499 1.00 56.20 260 MET B C 1
ATOM 7236 O O . MET C 1 260 ? 58.097 -15.317 -15.260 1.00 56.79 260 MET B O 1
ATOM 7241 N N . ARG C 1 261 ? 58.332 -14.430 -13.195 1.00 54.07 261 ARG B N 1
ATOM 7242 C CA . ARG C 1 261 ? 57.445 -15.365 -12.507 1.00 57.27 261 ARG B CA 1
ATOM 7243 C C . ARG C 1 261 ? 56.274 -14.580 -11.923 1.00 57.89 261 ARG B C 1
ATOM 7244 O O . ARG C 1 261 ? 56.458 -13.772 -11.007 1.00 57.31 261 ARG B O 1
ATOM 7252 N N . PHE C 1 262 ? 55.072 -14.827 -12.435 1.00 52.13 262 PHE B N 1
ATOM 7253 C CA . PHE C 1 262 ? 53.877 -14.114 -12.012 1.00 55.66 262 PHE B CA 1
ATOM 7254 C C . PHE C 1 262 ? 53.027 -14.941 -11.053 1.00 58.18 262 PHE B C 1
ATOM 7255 O O . PHE C 1 262 ? 53.120 -16.167 -11.006 1.00 58.57 262 PHE B O 1
ATOM 7263 N N . MET C 1 263 ? 52.181 -14.241 -10.292 1.00 55.57 263 MET B N 1
ATOM 7264 C CA . MET C 1 263 ? 51.138 -14.908 -9.522 1.00 60.37 263 MET B CA 1
ATOM 7265 C C . MET C 1 263 ? 50.376 -15.854 -10.435 1.00 63.75 263 MET B C 1
ATOM 7266 O O . MET C 1 263 ? 50.135 -15.540 -11.603 1.00 61.50 263 MET B O 1
ATOM 7271 N N . THR C 1 264 ? 50.011 -17.023 -9.914 1.00 63.60 264 THR B N 1
ATOM 7272 C CA . THR C 1 264 ? 49.294 -17.977 -10.749 1.00 65.27 264 THR B CA 1
ATOM 7273 C C . THR C 1 264 ? 47.933 -17.411 -11.145 1.00 65.70 264 THR B C 1
ATOM 7274 O O . THR C 1 264 ? 47.269 -16.725 -10.363 1.00 64.80 264 THR B O 1
ATOM 7278 N N . ALA C 1 265 ? 47.539 -17.695 -12.385 1.00 66.31 265 ALA B N 1
ATOM 7279 C CA . ALA C 1 265 ? 46.383 -17.081 -13.011 1.00 62.48 265 ALA B CA 1
ATOM 7280 C C . ALA C 1 265 ? 45.101 -17.393 -12.248 1.00 64.62 265 ALA B C 1
ATOM 7281 O O . ALA C 1 265 ? 45.011 -18.405 -11.547 1.00 65.79 265 ALA B O 1
ATOM 7283 N N . PRO C 1 266 ? 44.094 -16.532 -12.374 1.00 65.56 266 PRO B N 1
ATOM 7284 C CA . PRO C 1 266 ? 42.791 -16.824 -11.782 1.00 66.35 266 PRO B CA 1
ATOM 7285 C C . PRO C 1 266 ? 42.177 -18.055 -12.418 1.00 70.96 266 PRO B C 1
ATOM 7286 O O . PRO C 1 266 ? 42.510 -18.406 -13.560 1.00 66.47 266 PRO B O 1
ATOM 7290 N N . PRO C 1 267 ? 41.268 -18.729 -11.718 1.00 72.70 267 PRO B N 1
ATOM 7291 C CA . PRO C 1 267 ? 40.467 -19.762 -12.377 1.00 72.81 267 PRO B CA 1
ATOM 7292 C C . PRO C 1 267 ? 39.661 -19.154 -13.516 1.00 77.87 267 PRO B C 1
ATOM 7293 O O . PRO C 1 267 ? 39.341 -17.961 -13.517 1.00 76.37 267 PRO B O 1
ATOM 7297 N N . ASP C 1 268 ? 39.345 -19.995 -14.503 1.00 76.12 268 ASP B N 1
ATOM 7298 C CA . ASP C 1 268 ? 38.718 -19.507 -15.728 1.00 73.09 268 ASP B CA 1
ATOM 7299 C C . ASP C 1 268 ? 37.397 -18.804 -15.454 1.00 71.89 268 ASP B C 1
ATOM 7300 O O . ASP C 1 268 ? 37.025 -17.876 -16.182 1.00 68.43 268 ASP B O 1
ATOM 7305 N N . THR C 1 269 ? 36.685 -19.218 -14.406 1.00 71.66 269 THR B N 1
ATOM 7306 C CA . THR C 1 269 ? 35.420 -18.585 -14.057 1.00 71.61 269 THR B CA 1
ATOM 7307 C C . THR C 1 269 ? 35.581 -17.093 -13.760 1.00 75.53 269 THR B C 1
ATOM 7308 O O . THR C 1 269 ? 34.596 -16.348 -13.821 1.00 68.33 269 THR B O 1
ATOM 7312 N N . TYR C 1 270 ? 36.802 -16.640 -13.444 1.00 73.79 270 TYR B N 1
ATOM 7313 C CA . TYR C 1 270 ? 37.061 -15.209 -13.317 1.00 70.95 270 TYR B CA 1
ATOM 7314 C C . TYR C 1 270 ? 36.853 -14.480 -14.634 1.00 67.69 270 TYR B C 1
ATOM 7315 O O . TYR C 1 270 ? 36.552 -13.283 -14.632 1.00 68.14 270 TYR B O 1
ATOM 7324 N N . TYR C 1 271 ? 36.995 -15.176 -15.755 1.00 68.17 271 TYR B N 1
ATOM 7325 C CA . TYR C 1 271 ? 36.850 -14.546 -17.058 1.00 70.85 271 TYR B CA 1
ATOM 7326 C C . TYR C 1 271 ? 35.432 -14.654 -17.613 1.00 72.24 271 TYR B C 1
ATOM 7327 O O . TYR C 1 271 ? 35.015 -13.786 -18.389 1.00 74.74 271 TYR B O 1
ATOM 7336 N N . GLU C 1 272 ? 34.673 -15.680 -17.215 1.00 71.85 272 GLU B N 1
ATOM 7337 C CA . GLU C 1 272 ? 33.257 -15.725 -17.570 1.00 70.50 272 GLU B CA 1
ATOM 7338 C C . GLU C 1 272 ? 32.518 -14.512 -17.021 1.00 73.43 272 GLU B C 1
ATOM 7339 O O . GLU C 1 272 ? 31.676 -13.921 -17.708 1.00 74.42 272 GLU B O 1
ATOM 7341 N N . MET C 1 273 ? 32.828 -14.119 -15.784 1.00 73.44 273 MET B N 1
ATOM 7342 C CA . MET C 1 273 ? 32.161 -12.976 -15.178 1.00 72.16 273 MET B CA 1
ATOM 7343 C C . MET C 1 273 ? 32.615 -11.653 -15.779 1.00 69.32 273 MET B C 1
ATOM 7344 O O . MET C 1 273 ? 31.985 -10.624 -15.512 1.00 67.76 273 MET B O 1
ATOM 7349 N N . LEU C 1 274 ? 33.676 -11.663 -16.596 1.00 67.54 274 LEU B N 1
ATOM 7350 C CA . LEU C 1 274 ? 34.282 -10.415 -17.053 1.00 68.99 274 LEU B CA 1
ATOM 7351 C C . LEU C 1 274 ? 33.279 -9.551 -17.803 1.00 67.26 274 LEU B C 1
ATOM 7352 O O . LEU C 1 274 ? 33.180 -8.343 -17.563 1.00 63.53 274 LEU B O 1
ATOM 7357 N N . GLU C 1 275 ? 32.528 -10.155 -18.726 1.00 69.15 275 GLU B N 1
ATOM 7358 C CA . GLU C 1 275 ? 31.493 -9.409 -19.432 1.00 67.75 275 GLU B CA 1
ATOM 7359 C C . GLU C 1 275 ? 30.356 -9.032 -18.499 1.00 67.48 275 GLU B C 1
ATOM 7360 O O . GLU C 1 275 ? 29.734 -7.976 -18.674 1.00 70.72 275 GLU B O 1
ATOM 7366 N N . GLY C 1 276 ? 30.078 -9.877 -17.507 1.00 69.53 276 GLY B N 1
ATOM 7367 C CA . GLY C 1 276 ? 29.129 -9.549 -16.466 1.00 67.45 276 GLY B CA 1
ATOM 7368 C C . GLY C 1 276 ? 29.558 -8.360 -15.633 1.00 70.99 276 GLY B C 1
ATOM 7369 O O . GLY C 1 276 ? 28.828 -7.366 -15.554 1.00 67.17 276 GLY B O 1
ATOM 7370 N N . ARG C 1 277 ? 30.741 -8.426 -15.009 1.00 71.58 277 ARG B N 1
ATOM 7371 C CA . ARG C 1 277 ? 31.103 -7.338 -14.109 1.00 67.17 277 ARG B CA 1
ATOM 7372 C C . ARG C 1 277 ? 31.652 -6.115 -14.827 1.00 64.97 277 ARG B C 1
ATOM 7373 O O . ARG C 1 277 ? 31.735 -5.052 -14.206 1.00 64.88 277 ARG B O 1
ATOM 7381 N N . LEU C 1 278 ? 32.007 -6.218 -16.107 1.00 68.32 278 LEU B N 1
ATOM 7382 C CA . LEU C 1 278 ? 32.584 -5.097 -16.859 1.00 66.79 278 LEU B CA 1
ATOM 7383 C C . LEU C 1 278 ? 32.025 -5.073 -18.274 1.00 69.68 278 LEU B C 1
ATOM 7384 O O . LEU C 1 278 ? 32.736 -5.360 -19.245 1.00 70.32 278 LEU B O 1
ATOM 7389 N N . PRO C 1 279 ? 30.754 -4.696 -18.432 1.00 71.55 279 PRO B N 1
ATOM 7390 C CA . PRO C 1 279 ? 30.121 -4.756 -19.761 1.00 72.62 279 PRO B CA 1
ATOM 7391 C C . PRO C 1 279 ? 30.841 -3.886 -20.783 1.00 68.86 279 PRO B C 1
ATOM 7392 O O . PRO C 1 279 ? 31.110 -2.707 -20.543 1.00 67.26 279 PRO B O 1
ATOM 7396 N N . ASP C 1 280 ? 31.147 -4.492 -21.935 1.00 70.87 280 ASP B N 1
ATOM 7397 C CA . ASP C 1 280 ? 31.751 -3.807 -23.086 1.00 65.25 280 ASP B CA 1
ATOM 7398 C C . ASP C 1 280 ? 33.125 -3.228 -22.758 1.00 65.22 280 ASP B C 1
ATOM 7399 O O . ASP C 1 280 ? 33.477 -2.136 -23.209 1.00 63.73 280 ASP B O 1
ATOM 7404 N N . HIS C 1 281 ? 33.917 -3.963 -21.973 1.00 63.73 281 HIS B N 1
ATOM 7405 C CA . HIS C 1 281 ? 35.281 -3.520 -21.704 1.00 64.26 281 HIS B CA 1
ATOM 7406 C C . HIS C 1 281 ? 36.140 -3.590 -22.960 1.00 60.11 281 HIS B C 1
ATOM 7407 O O . HIS C 1 281 ? 37.052 -2.775 -23.132 1.00 56.52 281 HIS B O 1
ATOM 7414 N N . GLY C 1 282 ? 35.857 -4.540 -23.849 1.00 59.94 282 GLY B N 1
ATOM 7415 C CA . GLY C 1 282 ? 36.511 -4.600 -25.141 1.00 59.67 282 GLY B CA 1
ATOM 7416 C C . GLY C 1 282 ? 37.849 -5.298 -25.164 1.00 61.67 282 GLY B C 1
ATOM 7417 O O . GLY C 1 282 ? 38.522 -5.281 -26.202 1.00 62.21 282 GLY B O 1
ATOM 7418 N N . GLU C 1 283 ? 38.245 -5.907 -24.095 1.00 58.21 283 GLU B N 1
ATOM 7419 C CA . GLU C 1 283 ? 39.588 -6.447 -24.160 1.00 57.21 283 GLU B CA 1
ATOM 7420 C C . GLU C 1 283 ? 39.567 -7.882 -24.678 1.00 59.38 283 GLU B C 1
ATOM 7421 O O . GLU C 1 283 ? 38.633 -8.638 -24.396 1.00 54.78 283 GLU B O 1
ATOM 7427 N N . PRO C 1 284 ? 40.595 -8.269 -25.434 1.00 57.04 284 PRO B N 1
ATOM 7428 C CA . PRO C 1 284 ? 40.682 -9.656 -25.906 1.00 57.50 284 PRO B CA 1
ATOM 7429 C C . PRO C 1 284 ? 40.767 -10.618 -24.734 1.00 58.94 284 PRO B C 1
ATOM 7430 O O . PRO C 1 284 ? 41.841 -10.810 -24.155 1.00 52.34 284 PRO B O 1
ATOM 7434 N N . VAL C 1 285 ? 39.626 -11.217 -24.382 1.00 56.19 285 VAL B N 1
ATOM 7435 C CA . VAL C 1 285 ? 39.528 -12.004 -23.158 1.00 56.22 285 VAL B CA 1
ATOM 7436 C C . VAL C 1 285 ? 40.513 -13.169 -23.178 1.00 58.11 285 VAL B C 1
ATOM 7437 O O . VAL C 1 285 ? 41.113 -13.509 -22.151 1.00 56.44 285 VAL B O 1
ATOM 7441 N N . ASP C 1 286 ? 40.711 -13.785 -24.347 1.00 57.53 286 ASP B N 1
ATOM 7442 C CA . ASP C 1 286 ? 41.546 -14.979 -24.422 1.00 59.47 286 ASP B CA 1
ATOM 7443 C C . ASP C 1 286 ? 43.016 -14.654 -24.201 1.00 58.78 286 ASP B C 1
ATOM 7444 O O . ASP C 1 286 ? 43.764 -15.480 -23.665 1.00 58.26 286 ASP B O 1
ATOM 7449 N N . GLN C 1 287 ? 43.449 -13.470 -24.617 1.00 53.93 287 GLN B N 1
ATOM 7450 C CA . GLN C 1 287 ? 44.836 -13.072 -24.414 1.00 58.87 287 GLN B CA 1
ATOM 7451 C C . GLN C 1 287 ? 45.122 -12.754 -22.953 1.00 56.04 287 GLN B C 1
ATOM 7452 O O . GLN C 1 287 ? 46.233 -12.991 -22.471 1.00 56.97 287 GLN B O 1
ATOM 7458 N N . LEU C 1 288 ? 44.140 -12.217 -22.238 1.00 56.16 288 LEU B N 1
ATOM 7459 C CA . LEU C 1 288 ? 44.342 -11.945 -20.822 1.00 55.58 288 LEU B CA 1
ATOM 7460 C C . LEU C 1 288 ? 44.343 -13.239 -20.023 1.00 56.56 288 LEU B C 1
ATOM 7461 O O . LEU C 1 288 ? 45.127 -13.394 -19.080 1.00 55.05 288 LEU B O 1
ATOM 7466 N N . GLN C 1 289 ? 43.481 -14.184 -20.400 1.00 62.19 289 GLN B N 1
ATOM 7467 C CA . GLN C 1 289 ? 43.415 -15.464 -19.706 1.00 58.93 289 GLN B CA 1
ATOM 7468 C C . GLN C 1 289 ? 44.613 -16.346 -20.033 1.00 57.98 289 GLN B C 1
ATOM 7469 O O . GLN C 1 289 ? 45.060 -17.128 -19.185 1.00 57.07 289 GLN B O 1
ATOM 7475 N N . ALA C 1 290 ? 45.143 -16.238 -21.250 1.00 56.32 290 ALA B N 1
ATOM 7476 C CA . ALA C 1 290 ? 46.369 -16.940 -21.594 1.00 58.69 290 ALA B CA 1
ATOM 7477 C C . ALA C 1 290 ? 47.516 -16.563 -20.670 1.00 61.91 290 ALA B C 1
ATOM 7478 O O . ALA C 1 290 ? 48.478 -17.330 -20.544 1.00 60.82 290 ALA B O 1
ATOM 7480 N N . ARG C 1 291 ? 47.438 -15.405 -20.017 1.00 55.32 291 ARG B N 1
ATOM 7481 C CA . ARG C 1 291 ? 48.528 -14.919 -19.192 1.00 54.11 291 ARG B CA 1
ATOM 7482 C C . ARG C 1 291 ? 48.146 -14.645 -17.740 1.00 54.40 291 ARG B C 1
ATOM 7483 O O . ARG C 1 291 ? 49.015 -14.246 -16.957 1.00 50.40 291 ARG B O 1
ATOM 7491 N N . GLY C 1 292 ? 46.894 -14.870 -17.352 1.00 51.89 292 GLY B N 1
ATOM 7492 C CA . GLY C 1 292 ? 46.468 -14.554 -16.003 1.00 55.22 292 GLY B CA 1
ATOM 7493 C C . GLY C 1 292 ? 46.429 -13.075 -15.685 1.00 54.52 292 GLY B C 1
ATOM 7494 O O . GLY C 1 292 ? 46.626 -12.690 -14.530 1.00 44.70 292 GLY B O 1
ATOM 7495 N N . ILE C 1 293 ? 46.188 -12.234 -16.682 1.00 50.10 293 ILE B N 1
ATOM 7496 C CA . ILE C 1 293 ? 46.159 -10.799 -16.455 1.00 51.09 293 ILE B CA 1
ATOM 7497 C C . ILE C 1 293 ? 44.809 -10.421 -15.857 1.00 53.11 293 ILE B C 1
ATOM 7498 O O . ILE C 1 293 ? 43.755 -10.889 -16.310 1.00 46.91 293 ILE B O 1
ATOM 7503 N N . LEU C 1 294 ? 44.839 -9.595 -14.817 1.00 51.51 294 LEU B N 1
ATOM 7504 C CA . LEU C 1 294 ? 43.617 -9.172 -14.159 1.00 47.71 294 LEU B CA 1
ATOM 7505 C C . LEU C 1 294 ? 43.095 -7.891 -14.790 1.00 49.09 294 LEU B C 1
ATOM 7506 O O . LEU C 1 294 ? 43.789 -7.198 -15.548 1.00 46.37 294 LEU B O 1
ATOM 7511 N N . LEU C 1 295 ? 41.858 -7.562 -14.434 1.00 48.24 295 LEU B N 1
ATOM 7512 C CA . LEU C 1 295 ? 41.133 -6.501 -15.110 1.00 51.60 295 LEU B CA 1
ATOM 7513 C C . LEU C 1 295 ? 40.143 -5.896 -14.132 1.00 52.92 295 LEU B C 1
ATOM 7514 O O . LEU C 1 295 ? 39.495 -6.629 -13.380 1.00 54.51 295 LEU B O 1
ATOM 7519 N N . ASP C 1 296 ? 40.043 -4.567 -14.137 1.00 55.75 296 ASP B N 1
ATOM 7520 C CA . ASP C 1 296 ? 39.124 -3.849 -13.267 1.00 56.34 296 ASP B CA 1
ATOM 7521 C C . ASP C 1 296 ? 38.768 -2.526 -13.930 1.00 60.18 296 ASP B C 1
ATOM 7522 O O . ASP C 1 296 ? 39.580 -1.941 -14.654 1.00 60.70 296 ASP B O 1
ATOM 7527 N N . GLY C 1 297 ? 37.547 -2.065 -13.684 1.00 59.47 297 GLY B N 1
ATOM 7528 C CA . GLY C 1 297 ? 37.076 -0.829 -14.277 1.00 63.21 297 GLY B CA 1
ATOM 7529 C C . GLY C 1 297 ? 35.650 -0.470 -13.916 1.00 64.18 297 GLY B C 1
ATOM 7530 O O . GLY C 1 297 ? 35.165 -0.851 -12.856 1.00 66.61 297 GLY B O 1
ATOM 7531 N N . LYS C 1 304 ? 33.594 4.377 -20.080 1.00 86.31 304 LYS B N 1
ATOM 7532 C CA . LYS C 1 304 ? 34.257 3.178 -19.572 1.00 84.56 304 LYS B CA 1
ATOM 7533 C C . LYS C 1 304 ? 35.712 3.462 -19.192 1.00 82.34 304 LYS B C 1
ATOM 7534 O O . LYS C 1 304 ? 36.530 3.789 -20.056 1.00 78.41 304 LYS B O 1
ATOM 7536 N N . ARG C 1 305 ? 36.019 3.352 -17.900 1.00 82.65 305 ARG B N 1
ATOM 7537 C CA . ARG C 1 305 ? 37.376 3.497 -17.383 1.00 75.12 305 ARG B CA 1
ATOM 7538 C C . ARG C 1 305 ? 37.896 2.104 -17.045 1.00 69.11 305 ARG B C 1
ATOM 7539 O O . ARG C 1 305 ? 37.268 1.389 -16.264 1.00 71.33 305 ARG B O 1
ATOM 7547 N N . LEU C 1 306 ? 39.029 1.711 -17.631 1.00 62.85 306 LEU B N 1
ATOM 7548 C CA . LEU C 1 306 ? 39.528 0.345 -17.498 1.00 60.94 306 LEU B CA 1
ATOM 7549 C C . LEU C 1 306 ? 40.979 0.331 -17.021 1.00 60.52 306 LEU B C 1
ATOM 7550 O O . LEU C 1 306 ? 41.707 1.310 -17.182 1.00 58.95 306 LEU B O 1
ATOM 7555 N N . LEU C 1 307 ? 41.399 -0.780 -16.410 1.00 54.93 307 LEU B N 1
ATOM 7556 C CA . LEU C 1 307 ? 42.819 -0.983 -16.144 1.00 52.30 307 LEU B CA 1
ATOM 7557 C C . LEU C 1 307 ? 43.142 -2.475 -16.122 1.00 51.85 307 LEU B C 1
ATOM 7558 O O . LEU C 1 307 ? 42.334 -3.298 -15.680 1.00 49.66 307 LEU B O 1
ATOM 7563 N N . LEU C 1 308 ? 44.332 -2.804 -16.606 1.00 46.43 308 LEU B N 1
ATOM 7564 C CA . LEU C 1 308 ? 44.859 -4.157 -16.598 1.00 50.30 308 LEU B CA 1
ATOM 7565 C C . LEU C 1 308 ? 46.025 -4.225 -15.624 1.00 45.72 308 LEU B C 1
ATOM 7566 O O . LEU C 1 308 ? 46.814 -3.286 -15.510 1.00 45.21 308 LEU B O 1
ATOM 7571 N N . GLN C 1 309 ? 46.151 -5.355 -14.939 1.00 45.50 309 GLN B N 1
ATOM 7572 C CA . GLN C 1 309 ? 47.226 -5.477 -13.971 1.00 44.13 309 GLN B CA 1
ATOM 7573 C C . GLN C 1 309 ? 47.600 -6.938 -13.807 1.00 42.10 309 GLN B C 1
ATOM 7574 O O . GLN C 1 309 ? 46.775 -7.830 -14.004 1.00 42.14 309 GLN B O 1
ATOM 7580 N N . ILE C 1 310 ? 48.843 -7.166 -13.394 1.00 43.52 310 ILE B N 1
ATOM 7581 C CA . ILE C 1 310 ? 49.274 -8.498 -13.002 1.00 42.68 310 ILE B CA 1
ATOM 7582 C C . ILE C 1 310 ? 50.465 -8.353 -12.073 1.00 43.98 310 ILE B C 1
ATOM 7583 O O . ILE C 1 310 ? 51.232 -7.383 -12.158 1.00 37.53 310 ILE B O 1
ATOM 7588 N N . PHE C 1 311 ? 50.615 -9.326 -11.186 1.00 44.70 311 PHE B N 1
ATOM 7589 C CA . PHE C 1 311 ? 51.550 -9.261 -10.077 1.00 43.41 311 PHE B CA 1
ATOM 7590 C C . PHE C 1 311 ? 52.585 -10.362 -10.188 1.00 50.43 311 PHE B C 1
ATOM 7591 O O . PHE C 1 311 ? 52.280 -11.478 -10.629 1.00 46.00 311 PHE B O 1
ATOM 7599 N N . SER C 1 312 ? 53.801 -10.035 -9.761 1.00 46.40 312 SER B N 1
ATOM 7600 C CA . SER C 1 312 ? 54.828 -11.022 -9.514 1.00 47.91 312 SER B CA 1
ATOM 7601 C C . SER C 1 312 ? 54.515 -11.793 -8.237 1.00 50.77 312 SER B C 1
ATOM 7602 O O . SER C 1 312 ? 53.647 -11.420 -7.440 1.00 52.03 312 SER B O 1
ATOM 7605 N N . GLU C 1 313 ? 55.226 -12.897 -8.053 1.00 54.76 313 GLU B N 1
ATOM 7606 C CA . GLU C 1 313 ? 55.246 -13.511 -6.740 1.00 58.75 313 GLU B CA 1
ATOM 7607 C C . GLU C 1 313 ? 56.039 -12.621 -5.781 1.00 57.08 313 GLU B C 1
ATOM 7608 O O . GLU C 1 313 ? 56.607 -11.596 -6.167 1.00 50.65 313 GLU B O 1
ATOM 7614 N N . THR C 1 314 ? 56.068 -13.005 -4.510 1.00 52.30 314 THR B N 1
ATOM 7615 C CA . THR C 1 314 ? 57.017 -12.372 -3.607 1.00 51.49 314 THR B CA 1
ATOM 7616 C C . THR C 1 314 ? 58.423 -12.704 -4.074 1.00 49.19 314 THR B C 1
ATOM 7617 O O . THR C 1 314 ? 58.755 -13.871 -4.279 1.00 53.50 314 THR B O 1
ATOM 7621 N N . LEU C 1 315 ? 59.238 -11.678 -4.268 1.00 50.17 315 LEU B N 1
ATOM 7622 C CA . LEU C 1 315 ? 60.578 -11.837 -4.820 1.00 52.24 315 LEU B CA 1
ATOM 7623 C C . LEU C 1 315 ? 61.676 -11.367 -3.884 1.00 51.52 315 LEU B C 1
ATOM 7624 O O . LEU C 1 315 ? 62.752 -11.956 -3.869 1.00 55.20 315 LEU B O 1
ATOM 7629 N N . MET C 1 316 ? 61.442 -10.292 -3.140 1.00 50.43 316 MET B N 1
ATOM 7630 C CA . MET C 1 316 ? 62.376 -9.737 -2.161 1.00 47.40 316 MET B CA 1
ATOM 7631 C C . MET C 1 316 ? 61.703 -9.864 -0.803 1.00 46.74 316 MET B C 1
ATOM 7632 O O . MET C 1 316 ? 60.983 -8.963 -0.375 1.00 47.75 316 MET B O 1
ATOM 7637 N N . GLY C 1 317 ? 61.943 -10.980 -0.124 1.00 45.86 317 GLY B N 1
ATOM 7638 C CA . GLY C 1 317 ? 61.137 -11.340 1.012 1.00 44.82 317 GLY B CA 1
ATOM 7639 C C . GLY C 1 317 ? 59.678 -11.294 0.614 1.00 48.81 317 GLY B C 1
ATOM 7640 O O . GLY C 1 317 ? 59.271 -11.832 -0.421 1.00 49.63 317 GLY B O 1
ATOM 7641 N N . PRO C 1 318 ? 58.866 -10.602 1.409 1.00 47.42 318 PRO B N 1
ATOM 7642 C CA . PRO C 1 318 ? 57.452 -10.413 1.066 1.00 44.48 318 PRO B CA 1
ATOM 7643 C C . PRO C 1 318 ? 57.172 -9.234 0.141 1.00 39.39 318 PRO B C 1
ATOM 7644 O O . PRO C 1 318 ? 56.007 -8.882 -0.038 1.00 41.59 318 PRO B O 1
ATOM 7648 N N . VAL C 1 319 ? 58.181 -8.602 -0.426 1.00 40.23 319 VAL B N 1
ATOM 7649 C CA . VAL C 1 319 ? 57.952 -7.505 -1.354 1.00 42.12 319 VAL B CA 1
ATOM 7650 C C . VAL C 1 319 ? 57.685 -8.091 -2.732 1.00 43.34 319 VAL B C 1
ATOM 7651 O O . VAL C 1 319 ? 58.418 -8.976 -3.193 1.00 46.48 319 VAL B O 1
ATOM 7655 N N . PHE C 1 320 ? 56.632 -7.618 -3.390 1.00 42.80 320 PHE B N 1
ATOM 7656 C CA . PHE C 1 320 ? 56.370 -8.078 -4.753 1.00 45.62 320 PHE B CA 1
ATOM 7657 C C . PHE C 1 320 ? 56.193 -6.892 -5.693 1.00 42.68 320 PHE B C 1
ATOM 7658 O O . PHE C 1 320 ? 56.399 -5.736 -5.309 1.00 42.35 320 PHE B O 1
ATOM 7666 N N . PHE C 1 321 ? 55.817 -7.159 -6.936 1.00 40.51 321 PHE B N 1
ATOM 7667 C CA . PHE C 1 321 ? 55.802 -6.112 -7.930 1.00 38.02 321 PHE B CA 1
ATOM 7668 C C . PHE C 1 321 ? 54.556 -6.229 -8.784 1.00 42.22 321 PHE B C 1
ATOM 7669 O O . PHE C 1 321 ? 54.025 -7.318 -9.006 1.00 41.92 321 PHE B O 1
ATOM 7677 N N . GLU C 1 322 ? 54.097 -5.086 -9.253 1.00 38.96 322 GLU B N 1
ATOM 7678 C CA . GLU C 1 322 ? 52.908 -5.018 -10.070 1.00 42.08 322 GLU B CA 1
ATOM 7679 C C . GLU C 1 322 ? 53.237 -4.372 -11.405 1.00 41.21 322 GLU B C 1
ATOM 7680 O O . GLU C 1 322 ? 54.099 -3.492 -11.496 1.00 37.20 322 GLU B O 1
ATOM 7686 N N . PHE C 1 323 ? 52.532 -4.821 -12.434 1.00 36.88 323 PHE B N 1
ATOM 7687 C CA . PHE C 1 323 ? 52.665 -4.290 -13.782 1.00 39.90 323 PHE B CA 1
ATOM 7688 C C . PHE C 1 323 ? 51.268 -3.923 -14.249 1.00 38.32 323 PHE B C 1
ATOM 7689 O O . PHE C 1 323 ? 50.392 -4.788 -14.314 1.00 40.54 323 PHE B O 1
ATOM 7697 N N . ILE C 1 324 ? 51.047 -2.637 -14.524 1.00 41.11 324 ILE B N 1
ATOM 7698 C CA . ILE C 1 324 ? 49.708 -2.114 -14.748 1.00 44.30 324 ILE B CA 1
ATOM 7699 C C . ILE C 1 324 ? 49.666 -1.337 -16.061 1.00 45.03 324 ILE B C 1
ATOM 7700 O O . ILE C 1 324 ? 50.617 -0.639 -16.426 1.00 40.68 324 ILE B O 1
ATOM 7705 N N . GLN C 1 325 ? 48.561 -1.479 -16.776 1.00 44.88 325 GLN B N 1
ATOM 7706 C CA . GLN C 1 325 ? 48.245 -0.640 -17.922 1.00 47.85 325 GLN B CA 1
ATOM 7707 C C . GLN C 1 325 ? 46.889 0.004 -17.669 1.00 47.39 325 GLN B C 1
ATOM 7708 O O . GLN C 1 325 ? 45.907 -0.697 -17.407 1.00 45.51 325 GLN B O 1
ATOM 7714 N N . ARG C 1 326 ? 46.842 1.333 -17.719 1.00 49.11 326 ARG B N 1
ATOM 7715 C CA . ARG C 1 326 ? 45.628 2.082 -17.431 1.00 51.45 326 ARG B CA 1
ATOM 7716 C C . ARG C 1 326 ? 44.915 2.431 -18.727 1.00 55.28 326 ARG B C 1
ATOM 7717 O O . ARG C 1 326 ? 45.517 3.001 -19.643 1.00 54.33 326 ARG B O 1
ATOM 7725 N N . LYS C 1 327 ? 43.638 2.083 -18.793 1.00 54.05 327 LYS B N 1
ATOM 7726 C CA . LYS C 1 327 ? 42.788 2.409 -19.927 1.00 58.89 327 LYS B CA 1
ATOM 7727 C C . LYS C 1 327 ? 41.598 3.225 -19.435 1.00 57.21 327 LYS B C 1
ATOM 7728 O O . LYS C 1 327 ? 40.448 2.818 -19.614 1.00 58.82 327 LYS B O 1
ATOM 7734 N N . GLY C 1 328 ? 41.865 4.350 -18.774 1.00 61.07 328 GLY B N 1
ATOM 7735 C CA . GLY C 1 328 ? 40.808 5.195 -18.253 1.00 60.67 328 GLY B CA 1
ATOM 7736 C C . GLY C 1 328 ? 40.670 5.154 -16.743 1.00 63.54 328 GLY B C 1
ATOM 7737 O O . GLY C 1 328 ? 40.427 6.182 -16.105 1.00 64.80 328 GLY B O 1
ATOM 7738 N N . ASP C 1 329 ? 40.820 3.969 -16.159 1.00 61.53 329 ASP B N 1
ATOM 7739 C CA . ASP C 1 329 ? 40.674 3.801 -14.719 1.00 61.47 329 ASP B CA 1
ATOM 7740 C C . ASP C 1 329 ? 41.925 4.293 -13.999 1.00 61.62 329 ASP B C 1
ATOM 7741 O O . ASP C 1 329 ? 43.051 3.972 -14.398 1.00 62.00 329 ASP B O 1
ATOM 7746 N N . ASP C 1 330 ? 41.730 5.073 -12.936 1.00 60.22 330 ASP B N 1
ATOM 7747 C CA . ASP C 1 330 ? 42.835 5.596 -12.142 1.00 63.06 330 ASP B CA 1
ATOM 7748 C C . ASP C 1 330 ? 42.912 4.953 -10.765 1.00 60.32 330 ASP B C 1
ATOM 7749 O O . ASP C 1 330 ? 43.689 5.406 -9.914 1.00 57.80 330 ASP B O 1
ATOM 7754 N N . GLY C 1 331 ? 42.135 3.903 -10.536 1.00 56.52 331 GLY B N 1
ATOM 7755 C CA . GLY C 1 331 ? 42.185 3.157 -9.301 1.00 59.13 331 GLY B CA 1
ATOM 7756 C C . GLY C 1 331 ? 43.359 2.199 -9.252 1.00 54.29 331 GLY B C 1
ATOM 7757 O O . GLY C 1 331 ? 44.324 2.289 -10.015 1.00 51.63 331 GLY B O 1
ATOM 7758 N N . PHE C 1 332 ? 43.268 1.258 -8.317 1.00 50.10 332 PHE B N 1
ATOM 7759 C CA . PHE C 1 332 ? 44.362 0.324 -8.082 1.00 49.05 332 PHE B CA 1
ATOM 7760 C C . PHE C 1 332 ? 43.927 -1.128 -8.223 1.00 44.89 332 PHE B C 1
ATOM 7761 O O . PHE C 1 332 ? 44.588 -2.026 -7.693 1.00 48.11 332 PHE B O 1
ATOM 7769 N N . GLY C 1 333 ? 42.840 -1.379 -8.945 1.00 47.36 333 GLY B N 1
ATOM 7770 C CA . GLY C 1 333 ? 42.390 -2.735 -9.164 1.00 54.77 333 GLY B CA 1
ATOM 7771 C C . GLY C 1 333 ? 41.668 -3.346 -7.990 1.00 54.23 333 GLY B C 1
ATOM 7772 O O . GLY C 1 333 ? 41.481 -4.559 -7.956 1.00 49.29 333 GLY B O 1
ATOM 7773 N N . GLU C 1 334 ? 41.239 -2.525 -7.032 1.00 51.14 334 GLU B N 1
ATOM 7774 C CA . GLU C 1 334 ? 40.629 -3.038 -5.813 1.00 56.38 334 GLU B CA 1
ATOM 7775 C C . GLU C 1 334 ? 39.488 -4.006 -6.104 1.00 56.51 334 GLU B C 1
ATOM 7776 O O . GLU C 1 334 ? 39.302 -4.983 -5.372 1.00 61.38 334 GLU B O 1
ATOM 7782 N N . GLY C 1 335 ? 38.740 -3.778 -7.181 1.00 57.33 335 GLY B N 1
ATOM 7783 C CA . GLY C 1 335 ? 37.624 -4.648 -7.496 1.00 51.97 335 GLY B CA 1
ATOM 7784 C C . GLY C 1 335 ? 38.022 -6.083 -7.742 1.00 59.23 335 GLY B C 1
ATOM 7785 O O . GLY C 1 335 ? 37.157 -6.964 -7.777 1.00 61.57 335 GLY B O 1
ATOM 7786 N N . ASN C 1 336 ? 39.316 -6.343 -7.919 1.00 60.40 336 ASN B N 1
ATOM 7787 C CA . ASN C 1 336 ? 39.761 -7.701 -8.175 1.00 55.96 336 ASN B CA 1
ATOM 7788 C C . ASN C 1 336 ? 39.726 -8.580 -6.933 1.00 62.03 336 ASN B C 1
ATOM 7789 O O . ASN C 1 336 ? 39.837 -9.801 -7.063 1.00 64.51 336 ASN B O 1
ATOM 7794 N N . PHE C 1 337 ? 39.579 -8.008 -5.738 1.00 64.83 337 PHE B N 1
ATOM 7795 C CA . PHE C 1 337 ? 39.380 -8.851 -4.564 1.00 62.29 337 PHE B CA 1
ATOM 7796 C C . PHE C 1 337 ? 38.008 -9.507 -4.601 1.00 67.11 337 PHE B C 1
ATOM 7797 O O . PHE C 1 337 ? 37.892 -10.734 -4.499 1.00 67.95 337 PHE B O 1
ATOM 7805 N N . LYS C 1 338 ? 36.954 -8.702 -4.757 1.00 66.92 338 LYS B N 1
ATOM 7806 C CA . LYS C 1 338 ? 35.618 -9.260 -4.933 1.00 68.78 338 LYS B CA 1
ATOM 7807 C C . LYS C 1 338 ? 35.589 -10.202 -6.130 1.00 73.58 338 LYS B C 1
ATOM 7808 O O . LYS C 1 338 ? 35.097 -11.335 -6.037 1.00 75.19 338 LYS B O 1
ATOM 7810 N N . ALA C 1 339 ? 36.150 -9.761 -7.259 1.00 70.77 339 ALA B N 1
ATOM 7811 C CA . ALA C 1 339 ? 36.154 -10.587 -8.462 1.00 69.70 339 ALA B CA 1
ATOM 7812 C C . ALA C 1 339 ? 36.874 -11.911 -8.226 1.00 72.21 339 ALA B C 1
ATOM 7813 O O . ALA C 1 339 ? 36.375 -12.976 -8.606 1.00 74.96 339 ALA B O 1
ATOM 7815 N N . LEU C 1 340 ? 38.053 -11.866 -7.598 1.00 70.23 340 LEU B N 1
ATOM 7816 C CA . LEU C 1 340 ? 38.845 -13.081 -7.411 1.00 71.22 340 LEU B CA 1
ATOM 7817 C C . LEU C 1 340 ? 38.181 -14.029 -6.419 1.00 75.17 340 LEU B C 1
ATOM 7818 O O . LEU C 1 340 ? 38.135 -15.243 -6.649 1.00 74.45 340 LEU B O 1
ATOM 7823 N N . PHE C 1 341 ? 37.662 -13.493 -5.312 1.00 77.25 341 PHE B N 1
ATOM 7824 C CA . PHE C 1 341 ? 37.016 -14.336 -4.308 1.00 80.67 341 PHE B CA 1
ATOM 7825 C C . PHE C 1 341 ? 35.748 -14.976 -4.862 1.00 83.87 341 PHE B C 1
ATOM 7826 O O . PHE C 1 341 ? 35.549 -16.191 -4.738 1.00 82.31 341 PHE B O 1
ATOM 7828 N N . GLU C 1 342 ? 34.879 -14.170 -5.488 1.00 84.52 342 GLU B N 1
ATOM 7829 C CA . GLU C 1 342 ? 33.643 -14.671 -6.083 1.00 81.59 342 GLU B CA 1
ATOM 7830 C C . GLU C 1 342 ? 33.878 -15.521 -7.323 1.00 82.19 342 GLU B C 1
ATOM 7831 O O . GLU C 1 342 ? 32.907 -16.047 -7.875 1.00 87.11 342 GLU B O 1
ATOM 7833 N N . SER C 1 343 ? 35.123 -15.653 -7.785 1.00 83.90 343 SER B N 1
ATOM 7834 C CA . SER C 1 343 ? 35.459 -16.623 -8.821 1.00 82.27 343 SER B CA 1
ATOM 7835 C C . SER C 1 343 ? 35.914 -17.951 -8.234 1.00 83.32 343 SER B C 1
ATOM 7836 O O . SER C 1 343 ? 35.671 -19.002 -8.836 1.00 83.76 343 SER B O 1
ATOM 7839 N N . ILE C 1 344 ? 36.551 -17.933 -7.064 1.00 83.45 344 ILE B N 1
ATOM 7840 C CA . ILE C 1 344 ? 36.878 -19.164 -6.355 1.00 87.67 344 ILE B CA 1
ATOM 7841 C C . ILE C 1 344 ? 35.663 -19.591 -5.541 1.00 89.73 344 ILE B C 1
ATOM 7842 O O . ILE C 1 344 ? 35.718 -20.565 -4.781 1.00 92.52 344 ILE B O 1
ATOM 7844 N N . GLU C 1 345 ? 34.558 -18.857 -5.693 1.00 88.49 345 GLU B N 1
ATOM 7845 C CA . GLU C 1 345 ? 33.267 -19.250 -5.140 1.00 88.93 345 GLU B CA 1
ATOM 7846 C C . GLU C 1 345 ? 32.476 -20.125 -6.107 1.00 88.30 345 GLU B C 1
ATOM 7847 O O . GLU C 1 345 ? 31.755 -21.030 -5.671 1.00 87.57 345 GLU B O 1
ATOM 7849 N N . ARG C 1 346 ? 32.606 -19.879 -7.414 1.00 88.88 346 ARG B N 1
ATOM 7850 C CA . ARG C 1 346 ? 31.967 -20.703 -8.433 1.00 90.22 346 ARG B CA 1
ATOM 7851 C C . ARG C 1 346 ? 32.894 -21.758 -9.034 1.00 86.63 346 ARG B C 1
ATOM 7852 O O . ARG C 1 346 ? 32.417 -22.603 -9.799 1.00 86.08 346 ARG B O 1
ATOM 7854 N N . ASP C 1 347 ? 34.190 -21.734 -8.713 1.00 86.79 347 ASP B N 1
ATOM 7855 C CA . ASP C 1 347 ? 35.146 -22.747 -9.193 1.00 88.86 347 ASP B CA 1
ATOM 7856 C C . ASP C 1 347 ? 35.538 -23.718 -8.082 1.00 88.66 347 ASP B C 1
ATOM 7857 O O . ASP C 1 347 ? 35.775 -24.904 -8.323 1.00 91.78 347 ASP B O 1
ATOM 7862 N N . ASP D 1 2 ? 34.447 15.356 -14.804 1.00 72.06 2 ASP C N 1
ATOM 7863 C CA . ASP D 1 2 ? 34.712 15.734 -16.183 1.00 75.28 2 ASP C CA 1
ATOM 7864 C C . ASP D 1 2 ? 36.154 16.168 -16.331 1.00 78.20 2 ASP C C 1
ATOM 7865 O O . ASP D 1 2 ? 36.635 16.378 -17.449 1.00 81.35 2 ASP C O 1
ATOM 7867 N N . LEU D 1 3 ? 36.857 16.336 -15.213 1.00 73.95 3 LEU C N 1
ATOM 7868 C CA . LEU D 1 3 ? 38.283 16.605 -15.314 1.00 74.76 3 LEU C CA 1
ATOM 7869 C C . LEU D 1 3 ? 39.117 15.934 -14.226 1.00 76.18 3 LEU C C 1
ATOM 7870 O O . LEU D 1 3 ? 40.334 15.821 -14.404 1.00 80.03 3 LEU C O 1
ATOM 7875 N N . TYR D 1 4 ? 38.514 15.463 -13.132 1.00 74.03 4 TYR C N 1
ATOM 7876 C CA . TYR D 1 4 ? 39.069 14.375 -12.307 1.00 71.80 4 TYR C CA 1
ATOM 7877 C C . TYR D 1 4 ? 37.928 13.616 -11.635 1.00 67.14 4 TYR C C 1
ATOM 7878 O O . TYR D 1 4 ? 36.755 13.828 -11.951 1.00 65.30 4 TYR C O 1
ATOM 7887 N N . GLU D 1 5 ? 38.282 12.731 -10.695 1.00 63.95 5 GLU C N 1
ATOM 7888 C CA . GLU D 1 5 ? 37.309 11.868 -10.024 1.00 66.66 5 GLU C CA 1
ATOM 7889 C C . GLU D 1 5 ? 36.149 12.658 -9.429 1.00 62.45 5 GLU C C 1
ATOM 7890 O O . GLU D 1 5 ? 36.357 13.606 -8.671 1.00 63.70 5 GLU C O 1
ATOM 7896 N N . ASN D 1 6 ? 34.924 12.245 -9.768 1.00 58.37 6 ASN C N 1
ATOM 7897 C CA . ASN D 1 6 ? 33.693 12.938 -9.390 1.00 53.54 6 ASN C CA 1
ATOM 7898 C C . ASN D 1 6 ? 32.782 11.993 -8.613 1.00 52.21 6 ASN C C 1
ATOM 7899 O O . ASN D 1 6 ? 31.733 11.576 -9.118 1.00 51.42 6 ASN C O 1
ATOM 7904 N N . PRO D 1 7 ? 33.146 11.649 -7.375 1.00 51.01 7 PRO C N 1
ATOM 7905 C CA . PRO D 1 7 ? 32.309 10.718 -6.597 1.00 49.05 7 PRO C CA 1
ATOM 7906 C C . PRO D 1 7 ? 30.905 11.224 -6.324 1.00 52.75 7 PRO C C 1
ATOM 7907 O O . PRO D 1 7 ? 29.972 10.418 -6.230 1.00 55.69 7 PRO C O 1
ATOM 7911 N N . MET D 1 8 ? 30.721 12.534 -6.177 1.00 52.68 8 MET C N 1
ATOM 7912 C CA . MET D 1 8 ? 29.402 13.101 -5.937 1.00 55.27 8 MET C CA 1
ATOM 7913 C C . MET D 1 8 ? 28.666 13.440 -7.224 1.00 54.31 8 MET C C 1
ATOM 7914 O O . MET D 1 8 ? 27.547 13.961 -7.159 1.00 51.03 8 MET C O 1
ATOM 7919 N N . GLY D 1 9 ? 29.271 13.163 -8.377 1.00 51.16 9 GLY C N 1
ATOM 7920 C CA . GLY D 1 9 ? 28.610 13.427 -9.648 1.00 49.80 9 GLY C CA 1
ATOM 7921 C C . GLY D 1 9 ? 28.169 14.863 -9.819 1.00 49.67 9 GLY C C 1
ATOM 7922 O O . GLY D 1 9 ? 27.070 15.120 -10.323 1.00 48.05 9 GLY C O 1
ATOM 7923 N N . LEU D 1 10 ? 29.005 15.810 -9.402 1.00 47.71 10 LEU C N 1
ATOM 7924 C CA . LEU D 1 10 ? 28.671 17.220 -9.559 1.00 52.75 10 LEU C CA 1
ATOM 7925 C C . LEU D 1 10 ? 28.576 17.577 -11.034 1.00 54.17 10 LEU C C 1
ATOM 7926 O O . LEU D 1 10 ? 29.327 17.056 -11.865 1.00 51.88 10 LEU C O 1
ATOM 7931 N N . MET D 1 11 ? 27.660 18.487 -11.355 1.00 52.46 11 MET C N 1
ATOM 7932 C CA . MET D 1 11 ? 27.444 18.927 -12.729 1.00 50.87 11 MET C CA 1
ATOM 7933 C C . MET D 1 11 ? 27.224 20.424 -12.775 1.00 48.43 11 MET C C 1
ATOM 7934 O O . MET D 1 11 ? 26.406 20.924 -13.549 1.00 49.12 11 MET C O 1
ATOM 7939 N N . GLY D 1 12 ? 27.946 21.164 -11.949 1.00 49.37 12 GLY C N 1
ATOM 7940 C CA . GLY D 1 12 ? 27.867 22.608 -11.956 1.00 48.75 12 GLY C CA 1
ATOM 7941 C C . GLY D 1 12 ? 26.800 23.163 -11.026 1.00 44.71 12 GLY C C 1
ATOM 7942 O O . GLY D 1 12 ? 25.950 22.452 -10.480 1.00 43.70 12 GLY C O 1
ATOM 7943 N N . PHE D 1 13 ? 26.869 24.476 -10.841 1.00 47.85 13 PHE C N 1
ATOM 7944 C CA . PHE D 1 13 ? 25.849 25.172 -10.079 1.00 43.09 13 PHE C CA 1
ATOM 7945 C C . PHE D 1 13 ? 24.476 24.935 -10.689 1.00 49.84 13 PHE C C 1
ATOM 7946 O O . PHE D 1 13 ? 24.298 25.011 -11.911 1.00 47.85 13 PHE C O 1
ATOM 7954 N N . GLU D 1 14 ? 23.493 24.670 -9.827 1.00 43.89 14 GLU C N 1
ATOM 7955 C CA . GLU D 1 14 ? 22.111 24.582 -10.270 1.00 43.13 14 GLU C CA 1
ATOM 7956 C C . GLU D 1 14 ? 21.365 25.898 -10.088 1.00 46.76 14 GLU C C 1
ATOM 7957 O O . GLU D 1 14 ? 20.711 26.372 -11.023 1.00 46.24 14 GLU C O 1
ATOM 7963 N N . PHE D 1 15 ? 21.429 26.486 -8.894 1.00 44.31 15 PHE C N 1
ATOM 7964 C CA . PHE D 1 15 ? 20.918 27.831 -8.662 1.00 43.85 15 PHE C CA 1
ATOM 7965 C C . PHE D 1 15 ? 21.666 28.402 -7.472 1.00 47.27 15 PHE C C 1
ATOM 7966 O O . PHE D 1 15 ? 22.372 27.681 -6.765 1.00 46.17 15 PHE C O 1
ATOM 7974 N N . ILE D 1 16 ? 21.504 29.703 -7.248 1.00 38.31 16 ILE C N 1
ATOM 7975 C CA . ILE D 1 16 ? 21.840 30.269 -5.950 1.00 44.24 16 ILE C CA 1
ATOM 7976 C C . ILE D 1 16 ? 20.641 31.050 -5.430 1.00 46.10 16 ILE C C 1
ATOM 7977 O O . ILE D 1 16 ? 19.832 31.582 -6.197 1.00 45.26 16 ILE C O 1
ATOM 7982 N N . GLU D 1 17 ? 20.527 31.090 -4.106 1.00 43.09 17 GLU C N 1
ATOM 7983 C CA . GLU D 1 17 ? 19.360 31.589 -3.401 1.00 47.75 17 GLU C CA 1
ATOM 7984 C C . GLU D 1 17 ? 19.713 32.882 -2.679 1.00 46.33 17 GLU C C 1
ATOM 7985 O O . GLU D 1 17 ? 20.801 33.012 -2.111 1.00 48.08 17 GLU C O 1
ATOM 7991 N N . PHE D 1 18 ? 18.794 33.837 -2.707 1.00 47.52 18 PHE C N 1
ATOM 7992 C CA . PHE D 1 18 ? 18.983 35.135 -2.078 1.00 47.41 18 PHE C CA 1
ATOM 7993 C C . PHE D 1 18 ? 17.809 35.424 -1.156 1.00 47.65 18 PHE C C 1
ATOM 7994 O O . PHE D 1 18 ? 16.671 35.046 -1.451 1.00 49.73 18 PHE C O 1
ATOM 8002 N N . ALA D 1 19 ? 18.074 36.133 -0.064 1.00 42.91 19 ALA C N 1
ATOM 8003 C CA . ALA D 1 19 ? 16.993 36.538 0.820 1.00 50.46 19 ALA C CA 1
ATOM 8004 C C . ALA D 1 19 ? 17.350 37.875 1.450 1.00 52.41 19 ALA C C 1
ATOM 8005 O O . ALA D 1 19 ? 18.525 38.233 1.559 1.00 43.89 19 ALA C O 1
ATOM 8007 N N . SER D 1 20 ? 16.310 38.611 1.862 1.00 50.00 20 SER C N 1
ATOM 8008 C CA . SER D 1 20 ? 16.474 39.949 2.428 1.00 55.40 20 SER C CA 1
ATOM 8009 C C . SER D 1 20 ? 15.446 40.188 3.521 1.00 54.59 20 SER C C 1
ATOM 8010 O O . SER D 1 20 ? 14.269 39.843 3.339 1.00 57.38 20 SER C O 1
ATOM 8013 N N . PRO D 1 21 ? 15.850 40.778 4.649 1.00 53.09 21 PRO C N 1
ATOM 8014 C CA . PRO D 1 21 ? 14.883 41.083 5.713 1.00 55.84 21 PRO C CA 1
ATOM 8015 C C . PRO D 1 21 ? 14.038 42.306 5.405 1.00 62.85 21 PRO C C 1
ATOM 8016 O O . PRO D 1 21 ? 13.094 42.603 6.160 1.00 62.36 21 PRO C O 1
ATOM 8020 N N . THR D 1 22 ? 14.357 43.018 4.324 1.00 56.36 22 THR C N 1
ATOM 8021 C CA . THR D 1 22 ? 13.719 44.281 3.973 1.00 60.48 22 THR C CA 1
ATOM 8022 C C . THR D 1 22 ? 13.172 44.125 2.561 1.00 61.59 22 THR C C 1
ATOM 8023 O O . THR D 1 22 ? 13.961 43.902 1.617 1.00 60.83 22 THR C O 1
ATOM 8027 N N . PRO D 1 23 ? 11.854 44.209 2.362 1.00 63.41 23 PRO C N 1
ATOM 8028 C CA . PRO D 1 23 ? 11.280 43.936 1.035 1.00 60.35 23 PRO C CA 1
ATOM 8029 C C . PRO D 1 23 ? 11.703 44.974 0.004 1.00 64.49 23 PRO C C 1
ATOM 8030 O O . PRO D 1 23 ? 12.220 46.046 0.322 1.00 62.01 23 PRO C O 1
ATOM 8034 N N . GLY D 1 24 ? 11.475 44.627 -1.262 1.00 63.65 24 GLY C N 1
ATOM 8035 C CA . GLY D 1 24 ? 11.741 45.533 -2.365 1.00 65.08 24 GLY C CA 1
ATOM 8036 C C . GLY D 1 24 ? 13.189 45.919 -2.566 1.00 66.35 24 GLY C C 1
ATOM 8037 O O . GLY D 1 24 ? 13.460 46.939 -3.200 1.00 69.21 24 GLY C O 1
ATOM 8038 N N . THR D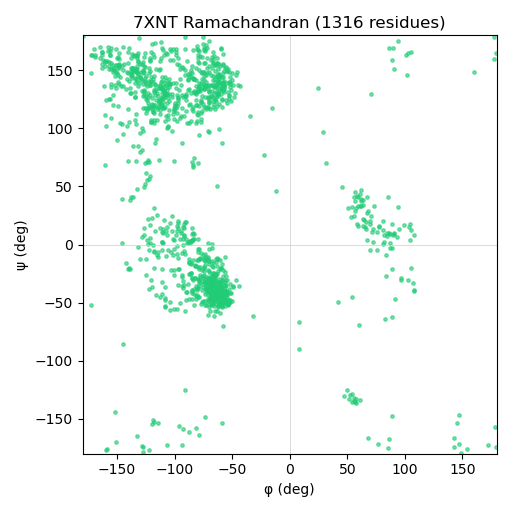 1 25 ? 14.135 45.133 -2.049 1.00 62.99 25 THR C N 1
ATOM 8039 C CA . THR D 1 25 ? 15.545 45.490 -2.119 1.00 65.04 25 THR C CA 1
ATOM 8040 C C . THR D 1 25 ? 16.408 44.519 -2.910 1.00 65.51 25 THR C C 1
ATOM 8041 O O . THR D 1 25 ? 17.512 44.901 -3.309 1.00 68.25 25 THR C O 1
ATOM 8045 N N . LEU D 1 26 ? 15.966 43.279 -3.123 1.00 66.20 26 LEU C N 1
ATOM 8046 C CA . LEU D 1 26 ? 16.657 42.394 -4.052 1.00 62.59 26 LEU C CA 1
ATOM 8047 C C . LEU D 1 26 ? 16.053 42.450 -5.444 1.00 64.41 26 LEU C C 1
ATOM 8048 O O . LEU D 1 26 ? 16.764 42.208 -6.428 1.00 58.90 26 LEU C O 1
ATOM 8053 N N . GLU D 1 27 ? 14.758 42.762 -5.545 1.00 61.34 27 GLU C N 1
ATOM 8054 C CA . GLU D 1 27 ? 14.102 42.788 -6.851 1.00 65.54 27 GLU C CA 1
ATOM 8055 C C . GLU D 1 27 ? 14.738 43.788 -7.809 1.00 66.90 27 GLU C C 1
ATOM 8056 O O . GLU D 1 27 ? 14.968 43.424 -8.976 1.00 67.42 27 GLU C O 1
ATOM 8062 N N . PRO D 1 28 ? 15.055 45.029 -7.413 1.00 65.01 28 PRO C N 1
ATOM 8063 C CA . PRO D 1 28 ? 15.735 45.926 -8.366 1.00 66.53 28 PRO C CA 1
ATOM 8064 C C . PRO D 1 28 ? 17.140 45.472 -8.733 1.00 65.82 28 PRO C C 1
ATOM 8065 O O . PRO D 1 28 ? 17.596 45.754 -9.849 1.00 63.50 28 PRO C O 1
ATOM 8069 N N . ILE D 1 29 ? 17.842 44.778 -7.837 1.00 62.46 29 ILE C N 1
ATOM 8070 C CA . ILE D 1 29 ? 19.244 44.460 -8.097 1.00 62.73 29 ILE C CA 1
ATOM 8071 C C . ILE D 1 29 ? 19.376 43.344 -9.130 1.00 63.22 29 ILE C C 1
ATOM 8072 O O . ILE D 1 29 ? 20.365 43.293 -9.873 1.00 55.25 29 ILE C O 1
ATOM 8077 N N . PHE D 1 30 ? 18.388 42.446 -9.202 1.00 63.60 30 PHE C N 1
ATOM 8078 C CA . PHE D 1 30 ? 18.397 41.419 -10.236 1.00 64.26 30 PHE C CA 1
ATOM 8079 C C . PHE D 1 30 ? 18.139 42.025 -11.611 1.00 64.23 30 PHE C C 1
ATOM 8080 O O . PHE D 1 30 ? 18.772 41.633 -12.601 1.00 59.79 30 PHE C O 1
ATOM 8088 N N . GLU D 1 31 ? 17.205 42.975 -11.695 1.00 63.04 31 GLU C N 1
ATOM 8089 C CA . GLU D 1 31 ? 16.854 43.533 -12.997 1.00 65.49 31 GLU C CA 1
ATOM 8090 C C . GLU D 1 31 ? 18.028 44.289 -13.596 1.00 60.11 31 GLU C C 1
ATOM 8091 O O . GLU D 1 31 ? 18.368 44.102 -14.768 1.00 60.55 31 GLU C O 1
ATOM 8097 N N . ILE D 1 32 ? 18.682 45.131 -12.795 1.00 61.45 32 ILE C N 1
ATOM 8098 C CA . ILE D 1 32 ? 19.766 45.948 -13.327 1.00 65.24 32 ILE C CA 1
ATOM 8099 C C . ILE D 1 32 ? 20.961 45.101 -13.737 1.00 62.58 32 ILE C C 1
ATOM 8100 O O . ILE D 1 32 ? 21.798 45.572 -14.513 1.00 58.88 32 ILE C O 1
ATOM 8105 N N . MET D 1 33 ? 21.066 43.863 -13.230 1.00 63.14 33 MET C N 1
ATOM 8106 C CA . MET D 1 33 ? 22.110 42.914 -13.615 1.00 59.65 33 MET C CA 1
ATOM 8107 C C . MET D 1 33 ? 21.743 42.100 -14.849 1.00 55.92 33 MET C C 1
ATOM 8108 O O . MET D 1 33 ? 22.525 41.232 -15.259 1.00 54.55 33 MET C O 1
ATOM 8113 N N . GLY D 1 34 ? 20.574 42.348 -15.434 1.00 56.63 34 GLY C N 1
ATOM 8114 C CA . GLY D 1 34 ? 20.144 41.661 -16.632 1.00 55.12 34 GLY C CA 1
ATOM 8115 C C . GLY D 1 34 ? 19.275 40.448 -16.404 1.00 58.05 34 GLY C C 1
ATOM 8116 O O . GLY D 1 34 ? 19.085 39.657 -17.337 1.00 55.22 34 GLY C O 1
ATOM 8117 N N . PHE D 1 35 ? 18.752 40.266 -15.198 1.00 58.30 35 PHE C N 1
ATOM 8118 C CA . PHE D 1 35 ? 17.886 39.142 -14.885 1.00 58.55 35 PHE C CA 1
ATOM 8119 C C . PHE D 1 35 ? 16.430 39.577 -14.971 1.00 60.84 35 PHE C C 1
ATOM 8120 O O . PHE D 1 35 ? 16.106 40.759 -14.827 1.00 64.20 35 PHE C O 1
ATOM 8128 N N . THR D 1 36 ? 15.552 38.610 -15.218 1.00 63.94 36 THR C N 1
ATOM 8129 C CA . THR D 1 36 ? 14.129 38.886 -15.364 1.00 65.22 36 THR C CA 1
ATOM 8130 C C . THR D 1 36 ? 13.329 37.810 -14.651 1.00 62.62 36 THR C C 1
ATOM 8131 O O . THR D 1 36 ? 13.583 36.618 -14.850 1.00 63.63 36 THR C O 1
ATOM 8135 N N . LYS D 1 37 ? 12.379 38.234 -13.818 1.00 60.29 37 LYS C N 1
ATOM 8136 C CA . LYS D 1 37 ? 11.423 37.303 -13.239 1.00 59.84 37 LYS C CA 1
ATOM 8137 C C . LYS D 1 37 ? 10.774 36.497 -14.353 1.00 62.28 37 LYS C C 1
ATOM 8138 O O . LYS D 1 37 ? 10.309 37.056 -15.350 1.00 60.87 37 LYS C O 1
ATOM 8144 N N . VAL D 1 38 ? 10.785 35.172 -14.207 1.00 59.26 38 VAL C N 1
ATOM 8145 C CA . VAL D 1 38 ? 10.248 34.306 -15.250 1.00 57.59 38 VAL C CA 1
ATOM 8146 C C . VAL D 1 38 ? 9.284 33.291 -14.660 1.00 59.40 38 VAL C C 1
ATOM 8147 O O . VAL D 1 38 ? 8.554 32.619 -15.395 1.00 60.93 38 VAL C O 1
ATOM 8151 N N . ALA D 1 39 ? 9.278 33.164 -13.336 1.00 62.01 39 ALA C N 1
ATOM 8152 C CA . ALA D 1 39 ? 8.444 32.160 -12.693 1.00 60.72 39 ALA C CA 1
ATOM 8153 C C . ALA D 1 39 ? 8.287 32.487 -11.218 1.00 58.64 39 ALA C C 1
ATOM 8154 O O . ALA D 1 39 ? 9.159 33.109 -10.604 1.00 58.19 39 ALA C O 1
ATOM 8156 N N . THR D 1 40 ? 7.164 32.048 -10.662 1.00 56.84 40 THR C N 1
ATOM 8157 C CA . THR D 1 40 ? 6.867 32.184 -9.247 1.00 56.45 40 THR C CA 1
ATOM 8158 C C . THR D 1 40 ? 6.532 30.804 -8.704 1.00 60.60 40 THR C C 1
ATOM 8159 O O . THR D 1 40 ? 5.933 29.987 -9.410 1.00 57.89 40 THR C O 1
ATOM 8163 N N . HIS D 1 41 ? 6.951 30.542 -7.466 1.00 61.22 41 HIS C N 1
ATOM 8164 C CA . HIS D 1 41 ? 6.733 29.243 -6.845 1.00 63.29 41 HIS C CA 1
ATOM 8165 C C . HIS D 1 41 ? 5.254 28.879 -6.832 1.00 64.28 41 HIS C C 1
ATOM 8166 O O . HIS D 1 41 ? 4.377 29.746 -6.805 1.00 64.14 41 HIS C O 1
ATOM 8173 N N . ARG D 1 42 ? 4.986 27.570 -6.843 1.00 57.79 42 ARG C N 1
ATOM 8174 C CA . ARG D 1 42 ? 3.606 27.097 -6.824 1.00 63.18 42 ARG C CA 1
ATOM 8175 C C . ARG D 1 42 ? 2.880 27.506 -5.546 1.00 64.91 42 ARG C C 1
ATOM 8176 O O . ARG D 1 42 ? 1.671 27.758 -5.580 1.00 70.61 42 ARG C O 1
ATOM 8178 N N . SER D 1 43 ? 3.591 27.600 -4.420 1.00 64.98 43 SER C N 1
ATOM 8179 C CA . SER D 1 43 ? 2.937 27.780 -3.130 1.00 64.88 43 SER C CA 1
ATOM 8180 C C . SER D 1 43 ? 3.719 28.634 -2.140 1.00 69.49 43 SER C C 1
ATOM 8181 O O . SER D 1 43 ? 3.256 28.806 -1.008 1.00 70.60 43 SER C O 1
ATOM 8184 N N . LYS D 1 44 ? 4.882 29.157 -2.511 1.00 67.62 44 LYS C N 1
ATOM 8185 C CA . LYS D 1 44 ? 5.709 29.934 -1.603 1.00 68.56 44 LYS C CA 1
ATOM 8186 C C . LYS D 1 44 ? 6.027 31.274 -2.251 1.00 65.42 44 LYS C C 1
ATOM 8187 O O . LYS D 1 44 ? 6.039 31.398 -3.477 1.00 62.33 44 LYS C O 1
ATOM 8193 N N . ASN D 1 45 ? 6.276 32.286 -1.420 1.00 65.55 45 ASN C N 1
ATOM 8194 C CA . ASN D 1 45 ? 6.660 33.600 -1.939 1.00 68.27 45 ASN C CA 1
ATOM 8195 C C . ASN D 1 45 ? 8.143 33.571 -2.301 1.00 66.03 45 ASN C C 1
ATOM 8196 O O . ASN D 1 45 ? 9.005 34.156 -1.640 1.00 66.04 45 ASN C O 1
ATOM 8201 N N . VAL D 1 46 ? 8.441 32.840 -3.366 1.00 61.38 46 VAL C N 1
ATOM 8202 C CA . VAL D 1 46 ? 9.790 32.791 -3.907 1.00 63.77 46 VAL C CA 1
ATOM 8203 C C . VAL D 1 46 ? 9.673 32.864 -5.423 1.00 59.10 46 VAL C C 1
ATOM 8204 O O . VAL D 1 46 ? 8.706 32.366 -6.010 1.00 60.12 46 VAL C O 1
ATOM 8208 N N . HIS D 1 47 ? 10.636 33.520 -6.054 1.00 60.11 47 HIS C N 1
ATOM 8209 C CA . HIS D 1 47 ? 10.532 33.904 -7.453 1.00 56.47 47 HIS C CA 1
ATOM 8210 C C . HIS D 1 47 ? 11.827 33.566 -8.179 1.00 55.04 47 HIS C C 1
ATOM 8211 O O . HIS D 1 47 ? 12.921 33.762 -7.644 1.00 55.24 47 HIS C O 1
ATOM 8218 N N . LEU D 1 48 ? 11.703 33.055 -9.394 1.00 55.56 48 LEU C N 1
ATOM 8219 C CA . LEU D 1 48 ? 12.853 32.609 -10.164 1.00 54.19 48 LEU C CA 1
ATOM 8220 C C . LEU D 1 48 ? 13.235 33.688 -11.164 1.00 58.24 48 LEU C C 1
ATOM 8221 O O . LEU D 1 48 ? 12.431 34.050 -12.029 1.00 57.92 48 LEU C O 1
ATOM 8226 N N . TYR D 1 49 ? 14.459 34.200 -11.041 1.00 56.28 49 TYR C N 1
ATOM 8227 C CA . TYR D 1 49 ? 15.026 35.127 -12.009 1.00 55.63 49 TYR C CA 1
ATOM 8228 C C . TYR D 1 49 ? 16.044 34.402 -12.871 1.00 57.84 49 TYR C C 1
ATOM 8229 O O . TYR D 1 49 ? 16.832 33.592 -12.374 1.00 52.88 49 TYR C O 1
ATOM 8238 N N . ARG D 1 50 ? 16.036 34.702 -14.164 1.00 56.38 50 ARG C N 1
ATOM 8239 C CA . ARG D 1 50 ? 16.834 33.917 -15.083 1.00 56.86 50 ARG C CA 1
ATOM 8240 C C . ARG D 1 50 ? 17.598 34.825 -16.030 1.00 58.48 50 ARG C C 1
ATOM 8241 O O . ARG D 1 50 ? 17.158 35.930 -16.357 1.00 57.58 50 ARG C O 1
ATOM 8249 N N . GLN D 1 51 ? 18.765 34.331 -16.438 1.00 52.38 51 GLN C N 1
ATOM 8250 C CA . GLN D 1 51 ? 19.631 34.930 -17.443 1.00 54.43 51 GLN C CA 1
ATOM 8251 C C . GLN D 1 51 ? 20.547 33.820 -17.940 1.00 56.79 51 GLN C C 1
ATOM 8252 O O . GLN D 1 51 ? 21.221 33.172 -17.133 1.00 52.44 51 GLN C O 1
ATOM 8258 N N . GLY D 1 52 ? 20.554 33.580 -19.247 1.00 55.82 52 GLY C N 1
ATOM 8259 C CA . GLY D 1 52 ? 21.341 32.466 -19.747 1.00 54.40 52 GLY C CA 1
ATOM 8260 C C . GLY D 1 52 ? 20.972 31.181 -19.036 1.00 55.62 52 GLY C C 1
ATOM 8261 O O . GLY D 1 52 ? 19.791 30.882 -18.812 1.00 56.79 52 GLY C O 1
ATOM 8262 N N . GLU D 1 53 ? 21.988 30.417 -18.643 1.00 55.79 53 GLU C N 1
ATOM 8263 C CA . GLU D 1 53 ? 21.761 29.214 -17.846 1.00 57.73 53 GLU C CA 1
ATOM 8264 C C . GLU D 1 53 ? 21.789 29.486 -16.345 1.00 57.43 53 GLU C C 1
ATOM 8265 O O . GLU D 1 53 ? 21.695 28.540 -15.555 1.00 58.19 53 GLU C O 1
ATOM 8267 N N . ILE D 1 54 ? 21.909 30.749 -15.936 1.00 53.96 54 ILE C N 1
ATOM 8268 C CA . ILE D 1 54 ? 21.947 31.106 -14.524 1.00 52.13 54 ILE C CA 1
ATOM 8269 C C . ILE D 1 54 ? 20.532 31.130 -13.968 1.00 57.24 54 ILE C C 1
ATOM 8270 O O . ILE D 1 54 ? 19.622 31.722 -14.563 1.00 56.46 54 ILE C O 1
ATOM 8275 N N . ASN D 1 55 ? 20.350 30.485 -12.818 1.00 49.87 55 ASN C N 1
ATOM 8276 C CA . ASN D 1 55 ? 19.080 30.425 -12.108 1.00 48.38 55 ASN C CA 1
ATOM 8277 C C . ASN D 1 55 ? 19.262 31.080 -10.756 1.00 45.32 55 ASN C C 1
ATOM 8278 O O . ASN D 1 55 ? 19.991 30.552 -9.916 1.00 44.41 55 ASN C O 1
ATOM 8283 N N . LEU D 1 56 ? 18.601 32.216 -10.540 1.00 48.61 56 LEU C N 1
ATOM 8284 C CA . LEU D 1 56 ? 18.628 32.922 -9.260 1.00 55.52 56 LEU C CA 1
ATOM 8285 C C . LEU D 1 56 ? 17.275 32.799 -8.564 1.00 53.96 56 LEU C C 1
ATOM 8286 O O . LEU D 1 56 ? 16.229 33.035 -9.181 1.00 48.66 56 LEU C O 1
ATOM 8291 N N . ILE D 1 57 ? 17.304 32.443 -7.281 1.00 53.35 57 ILE C N 1
ATOM 8292 C CA . ILE D 1 57 ? 16.102 32.278 -6.469 1.00 54.49 57 ILE C CA 1
ATOM 8293 C C . ILE D 1 57 ? 16.084 33.387 -5.431 1.00 50.84 57 ILE C C 1
ATOM 8294 O O . ILE D 1 57 ? 17.002 33.488 -4.608 1.00 52.89 57 ILE C O 1
ATOM 8299 N N . LEU D 1 58 ? 15.040 34.214 -5.464 1.00 51.90 58 LEU C N 1
ATOM 8300 C CA . LEU D 1 58 ? 14.725 35.139 -4.377 1.00 54.88 58 LEU C CA 1
ATOM 8301 C C . LEU D 1 58 ? 13.700 34.471 -3.462 1.00 53.43 58 LEU C C 1
ATOM 8302 O O . LEU D 1 58 ? 12.533 34.338 -3.837 1.00 57.99 58 LEU C O 1
ATOM 8307 N N . ASN D 1 59 ? 14.127 34.078 -2.254 1.00 54.15 59 ASN C N 1
ATOM 8308 C CA . ASN D 1 59 ? 13.226 33.458 -1.277 1.00 59.04 59 ASN C CA 1
ATOM 8309 C C . ASN D 1 59 ? 12.773 34.526 -0.289 1.00 59.24 59 ASN C C 1
ATOM 8310 O O . ASN D 1 59 ? 13.545 34.971 0.572 1.00 59.22 59 ASN C O 1
ATOM 8315 N N . ASN D 1 60 ? 11.506 34.940 -0.443 1.00 60.41 60 ASN C N 1
ATOM 8316 C CA . ASN D 1 60 ? 10.848 35.912 0.411 1.00 62.52 60 ASN C CA 1
ATOM 8317 C C . ASN D 1 60 ? 10.117 35.259 1.584 1.00 62.42 60 ASN C C 1
ATOM 8318 O O . ASN D 1 60 ? 9.693 35.968 2.505 1.00 62.08 60 ASN C O 1
ATOM 8323 N N . GLU D 1 61 ? 10.015 33.934 1.609 1.00 62.16 61 GLU C N 1
ATOM 8324 C CA . GLU D 1 61 ? 9.058 33.280 2.493 1.00 62.96 61 GLU C CA 1
ATOM 8325 C C . GLU D 1 61 ? 9.365 33.567 3.959 1.00 63.67 61 GLU C C 1
ATOM 8326 O O . GLU D 1 61 ? 10.519 33.409 4.400 1.00 64.09 61 GLU C O 1
ATOM 8332 N N . PRO D 1 62 ? 8.371 33.980 4.746 1.00 64.84 62 PRO C N 1
ATOM 8333 C CA . PRO D 1 62 ? 8.611 34.292 6.159 1.00 64.59 62 PRO C CA 1
ATOM 8334 C C . PRO D 1 62 ? 8.859 33.038 6.988 1.00 66.66 62 PRO C C 1
ATOM 8335 O O . PRO D 1 62 ? 8.646 31.910 6.540 1.00 67.47 62 PRO C O 1
ATOM 8339 N N . ASN D 1 63 ? 9.301 33.265 8.229 1.00 68.75 63 ASN C N 1
ATOM 8340 C CA . ASN D 1 63 ? 9.491 32.211 9.230 1.00 67.84 63 ASN C CA 1
ATOM 8341 C C . ASN D 1 63 ? 10.195 31.004 8.622 1.00 65.57 63 ASN C C 1
ATOM 8342 O O . ASN D 1 63 ? 9.758 29.860 8.749 1.00 64.11 63 ASN C O 1
ATOM 8347 N N . SER D 1 64 ? 11.293 31.272 7.932 1.00 61.41 64 SER C N 1
ATOM 8348 C CA . SER D 1 64 ? 11.939 30.253 7.132 1.00 60.36 64 SER C CA 1
ATOM 8349 C C . SER D 1 64 ? 13.431 30.236 7.403 1.00 59.49 64 SER C C 1
ATOM 8350 O O . SER D 1 64 ? 14.010 31.179 7.955 1.00 60.74 64 SER C O 1
ATOM 8353 N N . ILE D 1 65 ? 14.016 29.107 7.034 1.00 54.13 65 ILE C N 1
ATOM 8354 C CA . ILE D 1 65 ? 15.437 28.926 6.784 1.00 57.70 65 ILE C CA 1
ATOM 8355 C C . ILE D 1 65 ? 16.054 30.209 6.242 1.00 53.72 65 ILE C C 1
ATOM 8356 O O . ILE D 1 65 ? 16.962 30.798 6.846 1.00 45.31 65 ILE C O 1
ATOM 8361 N N . ALA D 1 66 ? 15.550 30.636 5.083 1.00 56.15 66 ALA C N 1
ATOM 8362 C CA . ALA D 1 66 ? 16.103 31.797 4.401 1.00 55.45 66 ALA C CA 1
ATOM 8363 C C . ALA D 1 66 ? 15.876 33.075 5.202 1.00 55.85 66 ALA C C 1
ATOM 8364 O O . ALA D 1 66 ? 16.805 33.876 5.387 1.00 53.73 66 ALA C O 1
ATOM 8366 N N . SER D 1 67 ? 14.653 33.282 5.693 1.00 58.05 67 SER C N 1
ATOM 8367 C CA . SER D 1 67 ? 14.343 34.520 6.400 1.00 58.92 67 SER C CA 1
ATOM 8368 C C . SER D 1 67 ? 15.249 34.700 7.613 1.00 57.90 67 SER C C 1
ATOM 8369 O O . SER D 1 67 ? 15.784 35.791 7.840 1.00 61.41 67 SER C O 1
ATOM 8372 N N . TYR D 1 68 ? 15.466 33.630 8.391 1.00 59.44 68 TYR C N 1
ATOM 8373 C CA . TYR D 1 68 ? 16.359 33.763 9.541 1.00 60.62 68 TYR C CA 1
ATOM 8374 C C . TYR D 1 68 ? 17.776 34.087 9.097 1.00 55.95 68 TYR C C 1
ATOM 8375 O O . TYR D 1 68 ? 18.463 34.899 9.731 1.00 57.10 68 TYR C O 1
ATOM 8384 N N . PHE D 1 69 ? 18.248 33.429 8.037 1.00 54.03 69 PHE C N 1
ATOM 8385 C CA . PHE D 1 69 ? 19.589 33.716 7.539 1.00 56.94 69 PHE C CA 1
ATOM 8386 C C . PHE D 1 69 ? 19.722 35.186 7.140 1.00 52.53 69 PHE C C 1
ATOM 8387 O O . PHE D 1 69 ? 20.665 35.869 7.555 1.00 48.91 69 PHE C O 1
ATOM 8395 N N . ALA D 1 70 ? 18.781 35.690 6.338 1.00 49.97 70 ALA C N 1
ATOM 8396 C CA . ALA D 1 70 ? 18.816 37.102 5.961 1.00 53.81 70 ALA C CA 1
ATOM 8397 C C . ALA D 1 70 ? 18.687 38.017 7.174 1.00 57.10 70 ALA C C 1
ATOM 8398 O O . ALA D 1 70 ? 19.260 39.111 7.188 1.00 56.07 70 ALA C O 1
ATOM 8400 N N . ALA D 1 71 ? 17.950 37.595 8.199 1.00 58.73 71 ALA C N 1
ATOM 8401 C CA . ALA D 1 71 ? 17.830 38.432 9.386 1.00 58.07 71 ALA C CA 1
ATOM 8402 C C . ALA D 1 71 ? 19.152 38.550 10.136 1.00 57.09 71 ALA C C 1
ATOM 8403 O O . ALA D 1 71 ? 19.421 39.591 10.744 1.00 56.06 71 ALA C O 1
ATOM 8405 N N . GLU D 1 72 ? 19.981 37.509 10.124 1.00 50.79 72 GLU C N 1
ATOM 8406 C CA . GLU D 1 72 ? 21.271 37.582 10.793 1.00 53.50 72 GLU C CA 1
ATOM 8407 C C . GLU D 1 72 ? 22.367 38.181 9.919 1.00 53.29 72 GLU C C 1
ATOM 8408 O O . GLU D 1 72 ? 23.347 38.712 10.460 1.00 50.97 72 GLU C O 1
ATOM 8414 N N . HIS D 1 73 ? 22.225 38.110 8.587 1.00 54.13 73 HIS C N 1
ATOM 8415 C CA . HIS D 1 73 ? 23.277 38.508 7.657 1.00 52.53 73 HIS C CA 1
ATOM 8416 C C . HIS D 1 73 ? 22.820 39.524 6.614 1.00 52.76 73 HIS C C 1
ATOM 8417 O O . HIS D 1 73 ? 23.575 39.802 5.679 1.00 53.74 73 HIS C O 1
ATOM 8424 N N . GLY D 1 74 ? 21.612 40.072 6.729 1.00 54.97 74 GLY C N 1
ATOM 8425 C CA . GLY D 1 74 ? 21.133 41.058 5.783 1.00 52.98 74 GLY C CA 1
ATOM 8426 C C . GLY D 1 74 ? 20.907 40.464 4.407 1.00 51.04 74 GLY C C 1
ATOM 8427 O O . GLY D 1 74 ? 20.898 39.240 4.238 1.00 51.57 74 GLY C O 1
ATOM 8428 N N . PRO D 1 75 ? 20.736 41.311 3.390 1.00 50.40 75 PRO C N 1
ATOM 8429 C CA . PRO D 1 75 ? 20.620 40.783 2.022 1.00 50.36 75 PRO C CA 1
ATOM 8430 C C . PRO D 1 75 ? 21.859 39.965 1.705 1.00 51.34 75 PRO C C 1
ATOM 8431 O O . PRO D 1 75 ? 22.983 40.375 2.007 1.00 44.96 75 PRO C O 1
ATOM 8435 N N . SER D 1 76 ? 21.648 38.783 1.131 1.00 48.78 76 SER C N 1
ATOM 8436 C CA . SER D 1 76 ? 22.744 37.831 1.096 1.00 37.99 76 SER C CA 1
ATOM 8437 C C . SER D 1 76 ? 22.395 36.674 0.185 1.00 42.67 76 SER C C 1
ATOM 8438 O O . SER D 1 76 ? 21.228 36.426 -0.132 1.00 41.25 76 SER C O 1
ATOM 8441 N N . VAL D 1 77 ? 23.431 35.960 -0.231 1.00 41.50 77 VAL C N 1
ATOM 8442 C CA . VAL D 1 77 ? 23.221 34.635 -0.789 1.00 44.56 77 VAL C CA 1
ATOM 8443 C C . VAL D 1 77 ? 22.965 33.721 0.400 1.00 45.39 77 VAL C C 1
ATOM 8444 O O . VAL D 1 77 ? 23.868 33.450 1.195 1.00 48.42 77 VAL C O 1
ATOM 8448 N N . CYS D 1 78 ? 21.722 33.296 0.557 1.00 45.10 78 CYS C N 1
ATOM 8449 C CA . CYS D 1 78 ? 21.324 32.471 1.681 1.00 46.97 78 CYS C CA 1
ATOM 8450 C C . CYS D 1 78 ? 21.407 30.992 1.360 1.00 51.34 78 CYS C C 1
ATOM 8451 O O . CYS D 1 78 ? 20.991 30.165 2.181 1.00 48.32 78 CYS C O 1
ATOM 8454 N N . GLY D 1 79 ? 21.913 30.636 0.179 1.00 45.47 79 GLY C N 1
ATOM 8455 C CA . GLY D 1 79 ? 21.876 29.257 -0.239 1.00 47.09 79 GLY C CA 1
ATOM 8456 C C . GLY D 1 79 ? 22.429 28.986 -1.620 1.00 49.83 79 GLY C C 1
ATOM 8457 O O . GLY D 1 79 ? 22.490 29.871 -2.479 1.00 43.33 79 GLY C O 1
ATOM 8458 N N . MET D 1 80 ? 22.795 27.731 -1.850 1.00 42.34 80 MET C N 1
ATOM 8459 C CA . MET D 1 80 ? 23.571 27.383 -3.024 1.00 44.67 80 MET C CA 1
ATOM 8460 C C . MET D 1 80 ? 23.229 25.955 -3.388 1.00 48.68 80 MET C C 1
ATOM 8461 O O . MET D 1 80 ? 23.142 25.102 -2.500 1.00 47.79 80 MET C O 1
ATOM 8466 N N . ALA D 1 81 ? 22.994 25.699 -4.672 1.00 47.24 81 ALA C N 1
ATOM 8467 C CA . ALA D 1 81 ? 22.646 24.363 -5.128 1.00 42.98 81 ALA C CA 1
ATOM 8468 C C . ALA D 1 81 ? 23.691 23.847 -6.101 1.00 43.89 81 ALA C C 1
ATOM 8469 O O . ALA D 1 81 ? 24.196 24.592 -6.945 1.00 45.88 81 ALA C O 1
ATOM 8471 N N . PHE D 1 82 ? 23.998 22.564 -5.962 1.00 45.66 82 PHE C N 1
ATOM 8472 C CA . PHE D 1 82 ? 24.855 21.819 -6.869 1.00 47.22 82 PHE C CA 1
ATOM 8473 C C . PHE D 1 82 ? 23.975 20.870 -7.661 1.00 42.68 82 PHE C C 1
ATOM 8474 O O . PHE D 1 82 ? 23.168 20.139 -7.080 1.00 43.44 82 PHE C O 1
ATOM 8482 N N . ARG D 1 83 ? 24.122 20.881 -8.974 1.00 44.62 83 ARG C N 1
ATOM 8483 C CA . ARG D 1 83 ? 23.573 19.792 -9.765 1.00 47.73 83 ARG C CA 1
ATOM 8484 C C . ARG D 1 83 ? 24.370 18.513 -9.529 1.00 46.93 83 ARG C C 1
ATOM 8485 O O . ARG D 1 83 ? 25.604 18.529 -9.514 1.00 49.24 83 ARG C O 1
ATOM 8493 N N . VAL D 1 84 ? 23.655 17.399 -9.370 1.00 43.85 84 VAL C N 1
ATOM 8494 C CA . VAL D 1 84 ? 24.263 16.089 -9.166 1.00 46.46 84 VAL C CA 1
ATOM 8495 C C . VAL D 1 84 ? 23.504 15.058 -9.994 1.00 49.96 84 VAL C C 1
ATOM 8496 O O . VAL D 1 84 ? 22.315 15.225 -10.275 1.00 47.29 84 VAL C O 1
ATOM 8500 N N . LYS D 1 85 ? 24.207 13.989 -10.402 1.00 46.99 85 LYS C N 1
ATOM 8501 C CA . LYS D 1 85 ? 23.553 12.919 -11.155 1.00 51.70 85 LYS C CA 1
ATOM 8502 C C . LYS D 1 85 ? 22.411 12.326 -10.352 1.00 51.94 85 LYS C C 1
ATOM 8503 O O . LYS D 1 85 ? 21.288 12.172 -10.848 1.00 57.37 85 LYS C O 1
ATOM 8509 N N . ASP D 1 86 ? 22.687 11.992 -9.098 1.00 47.95 86 ASP C N 1
ATOM 8510 C CA . ASP D 1 86 ? 21.745 11.315 -8.224 1.00 48.31 86 ASP C CA 1
ATOM 8511 C C . ASP D 1 86 ? 21.901 11.935 -6.850 1.00 50.36 86 ASP C C 1
ATOM 8512 O O . ASP D 1 86 ? 22.976 11.859 -6.249 1.00 50.92 86 ASP C O 1
ATOM 8517 N N . SER D 1 87 ? 20.845 12.569 -6.358 1.00 53.03 87 SER C N 1
ATOM 8518 C CA . SER D 1 87 ? 21.002 13.350 -5.143 1.00 50.60 87 SER C CA 1
ATOM 8519 C C . SER D 1 87 ? 20.864 12.503 -3.887 1.00 50.06 87 SER C C 1
ATOM 8520 O O . SER D 1 87 ? 21.489 12.819 -2.867 1.00 51.23 87 SER C O 1
ATOM 8523 N N . GLN D 1 88 ? 20.089 11.417 -3.942 1.00 51.78 88 GLN C N 1
ATOM 8524 C CA . GLN D 1 88 ? 20.042 10.491 -2.816 1.00 52.75 88 GLN C CA 1
ATOM 8525 C C . GLN D 1 88 ? 21.410 9.866 -2.565 1.00 51.42 88 GLN C C 1
ATOM 8526 O O . GLN D 1 88 ? 21.852 9.755 -1.415 1.00 50.73 88 GLN C O 1
ATOM 8532 N N . LYS D 1 89 ? 22.102 9.452 -3.631 1.00 49.04 89 LYS C N 1
ATOM 8533 C CA . LYS D 1 89 ? 23.461 8.947 -3.459 1.00 53.95 89 LYS C CA 1
ATOM 8534 C C . LYS D 1 89 ? 24.369 10.030 -2.880 1.00 51.17 89 LYS C C 1
ATOM 8535 O O . LYS D 1 89 ? 25.135 9.777 -1.940 1.00 51.31 89 LYS C O 1
ATOM 8541 N N . ALA D 1 90 ? 24.263 11.258 -3.403 1.00 48.18 90 ALA C N 1
ATOM 8542 C CA . ALA D 1 90 ? 25.155 12.336 -2.981 1.00 47.63 90 ALA C CA 1
ATOM 8543 C C . ALA D 1 90 ? 24.884 12.744 -1.537 1.00 50.59 90 ALA C C 1
ATOM 8544 O O . ALA D 1 90 ? 25.816 12.879 -0.734 1.00 50.16 90 ALA C O 1
ATOM 8546 N N . TYR D 1 91 ? 23.610 12.938 -1.193 1.00 47.56 91 TYR C N 1
ATOM 8547 C CA . TYR D 1 91 ? 23.233 13.302 0.170 1.00 48.08 91 TYR C CA 1
ATOM 8548 C C . TYR D 1 91 ? 23.697 12.248 1.173 1.00 53.02 91 TYR C C 1
ATOM 8549 O O . TYR D 1 91 ? 24.375 12.560 2.165 1.00 47.90 91 TYR C O 1
ATOM 8558 N N . ASN D 1 92 ? 23.327 10.986 0.928 1.00 54.12 92 ASN C N 1
ATOM 8559 C CA . ASN D 1 92 ? 23.717 9.900 1.814 1.00 48.87 92 ASN C CA 1
ATOM 8560 C C . ASN D 1 92 ? 25.224 9.869 2.006 1.00 50.47 92 ASN C C 1
ATOM 8561 O O . ASN D 1 92 ? 25.706 9.678 3.128 1.00 48.27 92 ASN C O 1
ATOM 8566 N N . ARG D 1 93 ? 25.992 10.083 0.930 1.00 46.44 93 ARG C N 1
ATOM 8567 C CA . ARG D 1 93 ? 27.445 9.996 1.062 1.00 47.84 93 ARG C CA 1
ATOM 8568 C C . ARG D 1 93 ? 28.005 11.160 1.875 1.00 54.49 93 ARG C C 1
ATOM 8569 O O . ARG D 1 93 ? 28.930 10.974 2.681 1.00 52.55 93 ARG C O 1
ATOM 8577 N N . ALA D 1 94 ? 27.471 12.371 1.667 1.00 48.49 94 ALA C N 1
ATOM 8578 C CA . ALA D 1 94 ? 27.911 13.515 2.453 1.00 50.38 94 ALA C CA 1
ATOM 8579 C C . ALA D 1 94 ? 27.676 13.271 3.941 1.00 48.56 94 ALA C C 1
ATOM 8580 O O . ALA D 1 94 ? 28.574 13.492 4.762 1.00 46.82 94 ALA C O 1
ATOM 8582 N N . LEU D 1 95 ? 26.483 12.786 4.304 1.00 45.09 95 LEU C N 1
ATOM 8583 C CA . LEU D 1 95 ? 26.239 12.409 5.694 1.00 49.69 95 LEU C CA 1
ATOM 8584 C C . LEU D 1 95 ? 27.235 11.348 6.154 1.00 47.61 95 LEU C C 1
ATOM 8585 O O . LEU D 1 95 ? 27.789 11.435 7.253 1.00 45.84 95 LEU C O 1
ATOM 8590 N N . GLU D 1 96 ? 27.487 10.342 5.315 1.00 48.79 96 GLU C N 1
ATOM 8591 C CA . GLU D 1 96 ? 28.466 9.319 5.672 1.00 53.82 96 GLU C CA 1
ATOM 8592 C C . GLU D 1 96 ? 29.810 9.957 5.982 1.00 52.93 96 GLU C C 1
ATOM 8593 O O . GLU D 1 96 ? 30.484 9.574 6.945 1.00 53.75 96 GLU C O 1
ATOM 8599 N N . LEU D 1 97 ? 30.193 10.970 5.205 1.00 53.18 97 LEU C N 1
ATOM 8600 C CA . LEU D 1 97 ? 31.472 11.633 5.407 1.00 50.12 97 LEU C CA 1
ATOM 8601 C C . LEU D 1 97 ? 31.427 12.726 6.468 1.00 52.46 97 LEU C C 1
ATOM 8602 O O . LEU D 1 97 ? 32.447 13.388 6.680 1.00 50.21 97 LEU C O 1
ATOM 8607 N N . GLY D 1 98 ? 30.295 12.923 7.143 1.00 47.98 98 GLY C N 1
ATOM 8608 C CA . GLY D 1 98 ? 30.250 13.762 8.318 1.00 50.31 98 GLY C CA 1
ATOM 8609 C C . GLY D 1 98 ? 29.613 15.114 8.126 1.00 51.75 98 GLY C C 1
ATOM 8610 O O . GLY D 1 98 ? 29.757 15.975 8.999 1.00 50.95 98 GLY C O 1
ATOM 8611 N N . ALA D 1 99 ? 28.926 15.332 7.013 1.00 50.79 99 ALA C N 1
ATOM 8612 C CA . ALA D 1 99 ? 28.177 16.559 6.828 1.00 53.20 99 ALA C CA 1
ATOM 8613 C C . ALA D 1 99 ? 26.923 16.532 7.693 1.00 48.49 99 ALA C C 1
ATOM 8614 O O . ALA D 1 99 ? 26.422 15.472 8.078 1.00 44.43 99 ALA C O 1
ATOM 8616 N N . GLN D 1 100 ? 26.435 17.684 7.994 1.00 47.72 100 GLN C N 1
ATOM 8617 C CA . GLN D 1 100 ? 25.220 17.745 8.771 1.00 49.98 100 GLN C CA 1
ATOM 8618 C C . GLN D 1 100 ? 24.071 18.211 7.891 1.00 48.56 100 GLN C C 1
ATOM 8619 O O . GLN D 1 100 ? 24.252 19.105 7.056 1.00 48.53 100 GLN C O 1
ATOM 8625 N N . PRO D 1 101 ? 22.895 17.617 8.032 1.00 49.87 101 PRO C N 1
ATOM 8626 C CA . PRO D 1 101 ? 21.771 17.996 7.179 1.00 48.79 101 PRO C CA 1
ATOM 8627 C C . PRO D 1 101 ? 21.131 19.281 7.670 1.00 48.90 101 PRO C C 1
ATOM 8628 O O . PRO D 1 101 ? 21.261 19.670 8.830 1.00 49.56 101 PRO C O 1
ATOM 8632 N N . ILE D 1 102 ? 20.445 19.948 6.746 1.00 47.37 102 ILE C N 1
ATOM 8633 C CA . ILE D 1 102 ? 19.652 21.139 7.034 1.00 49.81 102 ILE C CA 1
ATOM 8634 C C . ILE D 1 102 ? 18.247 20.870 6.535 1.00 50.08 102 ILE C C 1
ATOM 8635 O O . ILE D 1 102 ? 18.024 20.740 5.325 1.00 55.32 102 ILE C O 1
ATOM 8640 N N . HIS D 1 103 ? 17.305 20.781 7.460 1.00 56.64 103 HIS C N 1
ATOM 8641 C CA . HIS D 1 103 ? 15.896 20.655 7.119 1.00 62.12 103 HIS C CA 1
ATOM 8642 C C . HIS D 1 103 ? 15.418 21.892 6.370 1.00 59.79 103 HIS C C 1
ATOM 8643 O O . HIS D 1 103 ? 15.479 23.003 6.899 1.00 60.13 103 HIS C O 1
ATOM 8650 N N . ILE D 1 104 ? 14.959 21.710 5.136 1.00 63.08 104 ILE C N 1
ATOM 8651 C CA . ILE D 1 104 ? 14.262 22.759 4.392 1.00 62.12 104 ILE C CA 1
ATOM 8652 C C . ILE D 1 104 ? 12.799 22.350 4.355 1.00 67.22 104 ILE C C 1
ATOM 8653 O O . ILE D 1 104 ? 12.446 21.362 3.699 1.00 72.59 104 ILE C O 1
ATOM 8658 N N . ASP D 1 105 ? 11.947 23.086 5.067 1.00 67.65 105 ASP C N 1
ATOM 8659 C CA . ASP D 1 105 ? 10.547 22.691 5.159 1.00 70.19 105 ASP C CA 1
ATOM 8660 C C . ASP D 1 105 ? 9.912 22.698 3.777 1.00 67.42 105 ASP C C 1
ATOM 8661 O O . ASP D 1 105 ? 10.216 23.546 2.940 1.00 65.90 105 ASP C O 1
ATOM 8666 N N . THR D 1 106 ? 9.044 21.730 3.527 1.00 67.25 106 THR C N 1
ATOM 8667 C CA . THR D 1 106 ? 8.445 21.589 2.212 1.00 65.27 106 THR C CA 1
ATOM 8668 C C . THR D 1 106 ? 6.951 21.354 2.376 1.00 62.80 106 THR C C 1
ATOM 8669 O O . THR D 1 106 ? 6.518 20.694 3.325 1.00 64.30 106 THR C O 1
ATOM 8673 N N . GLY D 1 107 ? 6.164 21.913 1.465 1.00 59.04 107 GLY C N 1
ATOM 8674 C CA . GLY D 1 107 ? 4.729 21.861 1.572 1.00 61.89 107 GLY C CA 1
ATOM 8675 C C . GLY D 1 107 ? 4.120 20.771 0.716 1.00 59.38 107 GLY C C 1
ATOM 8676 O O . GLY D 1 107 ? 4.786 20.165 -0.130 1.00 58.20 107 GLY C O 1
ATOM 8677 N N . PRO D 1 108 ? 2.832 20.503 0.935 1.00 62.48 108 PRO C N 1
ATOM 8678 C CA . PRO D 1 108 ? 2.111 19.526 0.109 1.00 60.01 108 PRO C CA 1
ATOM 8679 C C . PRO D 1 108 ? 2.337 19.723 -1.382 1.00 58.28 108 PRO C C 1
ATOM 8680 O O . PRO D 1 108 ? 2.222 20.833 -1.907 1.00 54.53 108 PRO C O 1
ATOM 8684 N N . MET D 1 109 ? 2.677 18.620 -2.054 1.00 54.90 109 MET C N 1
ATOM 8685 C CA . MET D 1 109 ? 2.791 18.509 -3.506 1.00 54.01 109 MET C CA 1
ATOM 8686 C C . MET D 1 109 ? 3.971 19.274 -4.082 1.00 54.79 109 MET C C 1
ATOM 8687 O O . MET D 1 109 ? 4.002 19.535 -5.286 1.00 55.07 109 MET C O 1
ATOM 8692 N N . GLU D 1 110 ? 4.942 19.634 -3.253 1.00 53.38 110 GLU C N 1
ATOM 8693 C CA . GLU D 1 110 ? 6.203 20.201 -3.703 1.00 57.22 110 GLU C CA 1
ATOM 8694 C C . GLU D 1 110 ? 7.339 19.218 -3.425 1.00 57.11 110 GLU C C 1
ATOM 8695 O O . GLU D 1 110 ? 7.156 18.180 -2.781 1.00 52.29 110 GLU C O 1
ATOM 8697 N N . LEU D 1 111 ? 8.529 19.581 -3.904 1.00 54.42 111 LEU C N 1
ATOM 8698 C CA . LEU D 1 111 ? 9.690 18.701 -3.903 1.00 52.67 111 LEU C CA 1
ATOM 8699 C C . LEU D 1 111 ? 10.466 18.800 -2.595 1.00 54.12 111 LEU C C 1
ATOM 8700 O O . LEU D 1 111 ? 10.755 19.902 -2.117 1.00 54.58 111 LEU C O 1
ATOM 8705 N N . ASN D 1 112 ? 10.825 17.648 -2.035 1.00 51.53 112 ASN C N 1
ATOM 8706 C CA . ASN D 1 112 ? 11.745 17.603 -0.906 1.00 56.11 112 ASN C CA 1
ATOM 8707 C C . ASN D 1 112 ? 13.157 17.810 -1.437 1.00 55.07 112 ASN C C 1
ATOM 8708 O O . ASN D 1 112 ? 13.736 16.907 -2.048 1.00 55.87 112 ASN C O 1
ATOM 8713 N N . LEU D 1 113 ? 13.709 18.999 -1.212 1.00 50.14 113 LEU C N 1
ATOM 8714 C CA . LEU D 1 113 ? 15.041 19.325 -1.694 1.00 51.14 113 LEU C CA 1
ATOM 8715 C C . LEU D 1 113 ? 16.062 18.987 -0.615 1.00 54.75 113 LEU C C 1
ATOM 8716 O O . LEU D 1 113 ? 16.086 19.656 0.435 1.00 50.31 113 LEU C O 1
ATOM 8721 N N . PRO D 1 114 ? 16.903 17.972 -0.811 1.00 57.18 114 PRO C N 1
ATOM 8722 C CA . PRO D 1 114 ? 17.933 17.658 0.186 1.00 50.44 114 PRO C CA 1
ATOM 8723 C C . PRO D 1 114 ? 19.015 18.722 0.219 1.00 49.73 114 PRO C C 1
ATOM 8724 O O . PRO D 1 114 ? 19.356 19.327 -0.800 1.00 47.52 114 PRO C O 1
ATOM 8728 N N . ALA D 1 115 ? 19.579 18.925 1.408 1.00 46.09 115 ALA C N 1
ATOM 8729 C CA . ALA D 1 115 ? 20.615 19.928 1.588 1.00 41.91 115 ALA C CA 1
ATOM 8730 C C . ALA D 1 115 ? 21.399 19.623 2.852 1.00 44.77 115 ALA C C 1
ATOM 8731 O O . ALA D 1 115 ? 20.888 19.004 3.791 1.00 47.36 115 ALA C O 1
ATOM 8733 N N . ILE D 1 116 ? 22.651 20.082 2.859 1.00 41.62 116 ILE C N 1
ATOM 8734 C CA . ILE D 1 116 ? 23.545 19.942 3.993 1.00 41.15 116 ILE C CA 1
ATOM 8735 C C . ILE D 1 116 ? 23.973 21.331 4.455 1.00 47.94 116 ILE C C 1
ATOM 8736 O O . ILE D 1 116 ? 23.789 22.334 3.757 1.00 45.08 116 ILE C O 1
ATOM 8741 N N . LYS D 1 117 ? 24.550 21.372 5.658 1.00 48.67 117 LYS C N 1
ATOM 8742 C CA . LYS D 1 117 ? 25.062 22.617 6.208 1.00 47.88 117 LYS C CA 1
ATOM 8743 C C . LYS D 1 117 ? 26.294 23.046 5.436 1.00 49.93 117 LYS C C 1
ATOM 8744 O O . LYS D 1 117 ? 27.276 22.298 5.357 1.00 46.98 117 LYS C O 1
ATOM 8750 N N . GLY D 1 118 ? 26.244 24.254 4.875 1.00 45.83 118 GLY C N 1
ATOM 8751 C CA . GLY D 1 118 ? 27.387 24.827 4.205 1.00 41.10 118 GLY C CA 1
ATOM 8752 C C . GLY D 1 118 ? 27.927 26.064 4.891 1.00 47.02 118 GLY C C 1
ATOM 8753 O O . GLY D 1 118 ? 27.763 26.246 6.105 1.00 43.83 118 GLY C O 1
ATOM 8754 N N . ILE D 1 119 ? 28.568 26.936 4.113 1.00 46.12 119 ILE C N 1
ATOM 8755 C CA . ILE D 1 119 ? 29.220 28.100 4.693 1.00 42.01 119 ILE C CA 1
ATOM 8756 C C . ILE D 1 119 ? 28.170 28.996 5.346 1.00 43.89 119 ILE C C 1
ATOM 8757 O O . ILE D 1 119 ? 27.049 29.148 4.839 1.00 41.53 119 ILE C O 1
ATOM 8762 N N . GLY D 1 120 ? 28.508 29.523 6.530 1.00 44.51 120 GLY C N 1
ATOM 8763 C CA . GLY D 1 120 ? 27.592 30.347 7.303 1.00 41.59 120 GLY C CA 1
ATOM 8764 C C . GLY D 1 120 ? 26.310 29.615 7.647 1.00 49.67 120 GLY C C 1
ATOM 8765 O O . GLY D 1 120 ? 25.295 30.232 7.985 1.00 46.40 120 GLY C O 1
ATOM 8766 N N . GLY D 1 121 ? 26.345 28.287 7.540 1.00 43.29 121 GLY C N 1
ATOM 8767 C CA . GLY D 1 121 ? 25.162 27.484 7.739 1.00 47.14 121 GLY C CA 1
ATOM 8768 C C . GLY D 1 121 ? 24.130 27.594 6.645 1.00 48.95 121 GLY C C 1
ATOM 8769 O O . GLY D 1 121 ? 23.003 27.122 6.825 1.00 53.94 121 GLY C O 1
ATOM 8770 N N . ALA D 1 122 ? 24.462 28.213 5.520 1.00 46.17 122 ALA C N 1
ATOM 8771 C CA . ALA D 1 122 ? 23.534 28.244 4.406 1.00 44.06 122 ALA C CA 1
ATOM 8772 C C . ALA D 1 122 ? 23.342 26.833 3.859 1.00 45.81 122 ALA C C 1
ATOM 8773 O O . ALA D 1 122 ? 24.276 26.028 3.861 1.00 51.04 122 ALA C O 1
ATOM 8775 N N . PRO D 1 123 ? 22.136 26.494 3.405 1.00 43.75 123 PRO C N 1
ATOM 8776 C CA . PRO D 1 123 ? 21.930 25.158 2.838 1.00 45.13 123 PRO C CA 1
ATOM 8777 C C . PRO D 1 123 ? 22.673 25.004 1.525 1.00 46.85 123 PRO C C 1
ATOM 8778 O O . PRO D 1 123 ? 22.701 25.912 0.688 1.00 41.30 123 PRO C O 1
ATOM 8782 N N . LEU D 1 124 ? 23.307 23.849 1.371 1.00 44.58 124 LEU C N 1
ATOM 8783 C CA . LEU D 1 124 ? 23.883 23.416 0.105 1.00 43.18 124 LEU C CA 1
ATOM 8784 C C . LEU D 1 124 ? 22.959 22.329 -0.431 1.00 45.11 124 LEU C C 1
ATOM 8785 O O . LEU D 1 124 ? 22.997 21.188 0.037 1.00 43.92 124 LEU C O 1
ATOM 8790 N N . TYR D 1 125 ? 22.113 22.690 -1.390 1.00 40.73 125 TYR C N 1
ATOM 8791 C CA . TYR D 1 125 ? 21.203 21.739 -2.005 1.00 45.84 125 TYR C CA 1
ATOM 8792 C C . TYR D 1 125 ? 21.946 20.829 -2.974 1.00 43.73 125 TYR C C 1
ATOM 8793 O O . TYR D 1 125 ? 22.934 21.221 -3.595 1.00 43.48 125 TYR C O 1
ATOM 8802 N N . LEU D 1 126 ? 21.468 19.594 -3.085 1.00 45.82 126 LEU C N 1
ATOM 8803 C CA . LEU D 1 126 ? 22.001 18.628 -4.045 1.00 44.28 126 LEU C CA 1
ATOM 8804 C C . LEU D 1 126 ? 20.826 18.240 -4.935 1.00 44.98 126 LEU C C 1
ATOM 8805 O O . LEU D 1 126 ? 19.929 17.517 -4.496 1.00 45.92 126 LEU C O 1
ATOM 8810 N N . ILE D 1 127 ? 20.813 18.755 -6.165 1.00 48.98 127 ILE C N 1
ATOM 8811 C CA . ILE D 1 127 ? 19.644 18.715 -7.041 1.00 52.08 127 ILE C CA 1
ATOM 8812 C C . ILE D 1 127 ? 19.960 17.845 -8.244 1.00 50.71 127 ILE C C 1
ATOM 8813 O O . ILE D 1 127 ? 20.942 18.095 -8.954 1.00 52.13 127 ILE C O 1
ATOM 8818 N N . ASP D 1 128 ? 19.092 16.865 -8.509 1.00 52.79 128 ASP C N 1
ATOM 8819 C CA . ASP D 1 128 ? 19.275 15.934 -9.617 1.00 54.66 128 ASP C CA 1
ATOM 8820 C C . ASP D 1 128 ? 18.127 15.985 -10.628 1.00 53.88 128 ASP C C 1
ATOM 8821 O O . ASP D 1 128 ? 17.887 15.009 -11.345 1.00 57.19 128 ASP C O 1
ATOM 8826 N N . ARG D 1 129 ? 17.390 17.091 -10.677 1.00 60.57 129 ARG C N 1
ATOM 8827 C CA . ARG D 1 129 ? 16.360 17.323 -11.682 1.00 56.76 129 ARG C CA 1
ATOM 8828 C C . ARG D 1 129 ? 16.682 18.636 -12.377 1.00 56.70 129 ARG C C 1
ATOM 8829 O O . ARG D 1 129 ? 16.871 19.653 -11.708 1.00 60.66 129 ARG C O 1
ATOM 8837 N N . PHE D 1 130 ? 16.730 18.622 -13.705 1.00 57.02 130 PHE C N 1
ATOM 8838 C CA . PHE D 1 130 ? 17.193 19.789 -14.447 1.00 62.40 130 PHE C CA 1
ATOM 8839 C C . PHE D 1 130 ? 16.899 19.575 -15.926 1.00 62.55 130 PHE C C 1
ATOM 8840 O O . PHE D 1 130 ? 16.573 18.468 -16.363 1.00 61.73 130 PHE C O 1
ATOM 8848 N N . GLY D 1 131 ? 17.039 20.653 -16.695 1.00 67.83 131 GLY C N 1
ATOM 8849 C CA . GLY D 1 131 ? 16.815 20.604 -18.124 1.00 67.08 131 GLY C CA 1
ATOM 8850 C C . GLY D 1 131 ? 15.359 20.809 -18.487 1.00 71.07 131 GLY C C 1
ATOM 8851 O O . GLY D 1 131 ? 14.458 20.787 -17.642 1.00 71.36 131 GLY C O 1
ATOM 8852 N N . GLU D 1 132 ? 15.135 21.000 -19.789 1.00 72.80 132 GLU C N 1
ATOM 8853 C CA . GLU D 1 132 ? 13.825 21.353 -20.328 1.00 70.99 132 GLU C CA 1
ATOM 8854 C C . GLU D 1 132 ? 12.734 20.406 -19.839 1.00 67.27 132 GLU C C 1
ATOM 8855 O O . GLU D 1 132 ? 12.826 19.188 -20.023 1.00 63.19 132 GLU C O 1
ATOM 8857 N N . GLY D 1 133 ? 11.705 20.977 -19.206 1.00 64.76 133 GLY C N 1
ATOM 8858 C CA . GLY D 1 133 ? 10.544 20.228 -18.768 1.00 66.14 133 GLY C CA 1
ATOM 8859 C C . GLY D 1 133 ? 10.774 19.266 -17.623 1.00 67.70 133 GLY C C 1
ATOM 8860 O O . GLY D 1 133 ? 9.807 18.663 -17.138 1.00 62.93 133 GLY C O 1
ATOM 8861 N N . SER D 1 134 ? 12.015 19.103 -17.168 1.00 65.13 134 SER C N 1
ATOM 8862 C CA . SER D 1 134 ? 12.336 18.175 -16.098 1.00 63.93 134 SER C CA 1
ATOM 8863 C C . SER D 1 134 ? 12.907 18.859 -14.868 1.00 62.05 134 SER C C 1
ATOM 8864 O O . SER D 1 134 ? 13.114 18.189 -13.849 1.00 56.20 134 SER C O 1
ATOM 8867 N N . SER D 1 135 ? 13.163 20.162 -14.933 1.00 60.17 135 SER C N 1
ATOM 8868 C CA . SER D 1 135 ? 13.834 20.855 -13.851 1.00 56.56 135 SER C CA 1
ATOM 8869 C C . SER D 1 135 ? 12.901 21.033 -12.655 1.00 53.83 135 SER C C 1
ATOM 8870 O O . SER D 1 135 ? 11.688 20.815 -12.728 1.00 52.08 135 SER C O 1
ATOM 8873 N N . ILE D 1 136 ? 13.496 21.438 -11.530 1.00 51.97 136 ILE C N 1
ATOM 8874 C CA . ILE D 1 136 ? 12.699 21.753 -10.357 1.00 53.58 136 ILE C CA 1
ATOM 8875 C C . ILE D 1 136 ? 11.828 22.972 -10.628 1.00 55.47 136 ILE C C 1
ATOM 8876 O O . ILE D 1 136 ? 10.772 23.142 -10.005 1.00 55.72 136 ILE C O 1
ATOM 8881 N N . TYR D 1 137 ? 12.237 23.831 -11.566 1.00 51.39 137 TYR C N 1
ATOM 8882 C CA . TYR D 1 137 ? 11.428 25.007 -11.871 1.00 57.56 137 TYR C CA 1
ATOM 8883 C C . TYR D 1 137 ? 10.179 24.622 -12.650 1.00 53.33 137 TYR C C 1
ATOM 8884 O O . TYR D 1 137 ? 9.084 25.105 -12.343 1.00 56.03 137 TYR C O 1
ATOM 8893 N N . ASP D 1 138 ? 10.315 23.732 -13.635 1.00 53.94 138 ASP C N 1
ATOM 8894 C CA . ASP D 1 138 ? 9.144 23.181 -14.310 1.00 56.18 138 ASP C CA 1
ATOM 8895 C C . ASP D 1 138 ? 8.170 22.516 -13.346 1.00 61.06 138 ASP C C 1
ATOM 8896 O O . ASP D 1 138 ? 6.984 22.402 -13.666 1.00 64.80 138 ASP C O 1
ATOM 8901 N N . ILE D 1 139 ? 8.634 22.076 -12.177 1.00 60.89 139 ILE C N 1
ATOM 8902 C CA . ILE D 1 139 ? 7.789 21.322 -11.259 1.00 55.28 139 ILE C CA 1
ATOM 8903 C C . ILE D 1 139 ? 7.266 22.211 -10.143 1.00 56.51 139 ILE C C 1
ATOM 8904 O O . ILE D 1 139 ? 6.054 22.283 -9.915 1.00 60.05 139 ILE C O 1
ATOM 8909 N N . ASP D 1 140 ? 8.166 22.875 -9.424 1.00 53.06 140 ASP C N 1
ATOM 8910 C CA . ASP D 1 140 ? 7.776 23.629 -8.242 1.00 55.19 140 ASP C CA 1
ATOM 8911 C C . ASP D 1 140 ? 7.448 25.084 -8.540 1.00 55.83 140 ASP C C 1
ATOM 8912 O O . ASP D 1 140 ? 6.998 25.793 -7.636 1.00 55.75 140 ASP C O 1
ATOM 8917 N N . PHE D 1 141 ? 7.654 25.547 -9.772 1.00 52.85 141 PHE C N 1
ATOM 8918 C CA . PHE D 1 141 ? 7.357 26.923 -10.134 1.00 56.71 141 PHE C CA 1
ATOM 8919 C C . PHE D 1 141 ? 6.304 26.973 -11.226 1.00 55.67 141 PHE C C 1
ATOM 8920 O O . PHE D 1 141 ? 6.009 25.977 -11.893 1.00 56.64 141 PHE C O 1
ATOM 8928 N N . VAL D 1 142 ? 5.734 28.161 -11.376 1.00 60.41 142 VAL C N 1
ATOM 8929 C CA . VAL D 1 142 ? 4.789 28.484 -12.432 1.00 62.61 142 VAL C CA 1
ATOM 8930 C C . VAL D 1 142 ? 5.374 29.655 -13.194 1.00 62.50 142 VAL C C 1
ATOM 8931 O O . VAL D 1 142 ? 5.581 30.732 -12.615 1.00 61.69 142 VAL C O 1
ATOM 8935 N N . TYR D 1 143 ? 5.661 29.453 -14.472 1.00 61.85 143 TYR C N 1
ATOM 8936 C CA . TYR D 1 143 ? 6.174 30.556 -15.261 1.00 65.82 143 TYR C CA 1
ATOM 8937 C C . TYR D 1 143 ? 5.071 31.556 -15.544 1.00 69.98 143 TYR C C 1
ATOM 8938 O O . TYR D 1 143 ? 3.906 31.192 -15.719 1.00 69.97 143 TYR C O 1
ATOM 8947 N N . LEU D 1 144 ? 5.449 32.829 -15.585 1.00 71.44 144 LEU C N 1
ATOM 8948 C CA . LEU D 1 144 ? 4.548 33.851 -16.094 1.00 74.13 144 LEU C CA 1
ATOM 8949 C C . LEU D 1 144 ? 4.149 33.508 -17.525 1.00 78.00 144 LEU C C 1
ATOM 8950 O O . LEU D 1 144 ? 4.980 33.080 -18.337 1.00 73.25 144 LEU C O 1
ATOM 8955 N N . GLU D 1 145 ? 2.863 33.673 -17.825 1.00 78.86 145 GLU C N 1
ATOM 8956 C CA . GLU D 1 145 ? 2.382 33.411 -19.173 1.00 82.17 145 GLU C CA 1
ATOM 8957 C C . GLU D 1 145 ? 2.998 34.405 -20.151 1.00 81.57 145 GLU C C 1
ATOM 8958 O O . GLU D 1 145 ? 3.158 35.591 -19.842 1.00 78.82 145 GLU C O 1
ATOM 8960 N N . GLY D 1 146 ? 3.375 33.909 -21.325 1.00 79.34 146 GLY C N 1
ATOM 8961 C CA . GLY D 1 146 ? 3.905 34.769 -22.363 1.00 81.73 146 GLY C CA 1
ATOM 8962 C C . GLY D 1 146 ? 5.405 34.986 -22.323 1.00 84.71 146 GLY C C 1
ATOM 8963 O O . GLY D 1 146 ? 6.104 34.607 -23.271 1.00 83.28 146 GLY C O 1
ATOM 8964 N N . VAL D 1 147 ? 5.913 35.582 -21.238 1.00 83.49 147 VAL C N 1
ATOM 8965 C CA . VAL D 1 147 ? 7.295 36.055 -21.216 1.00 81.81 147 VAL C CA 1
ATOM 8966 C C . VAL D 1 147 ? 8.255 34.872 -21.265 1.00 77.45 147 VAL C C 1
ATOM 8967 O O . VAL D 1 147 ? 8.161 33.933 -20.464 1.00 76.92 147 VAL C O 1
ATOM 8971 N N . GLU D 1 148 ? 9.194 34.938 -22.208 1.00 77.98 148 GLU C N 1
ATOM 8972 C CA . GLU D 1 148 ? 10.062 33.823 -22.563 1.00 75.77 148 GLU C CA 1
ATOM 8973 C C . GLU D 1 148 ? 10.751 33.216 -21.344 1.00 74.95 148 GLU C C 1
ATOM 8974 O O . GLU D 1 148 ? 11.136 33.916 -20.401 1.00 74.49 148 GLU C O 1
ATOM 8980 N N . ARG D 1 149 ? 10.909 31.893 -21.387 1.00 72.82 149 ARG C N 1
ATOM 8981 C CA . ARG D 1 149 ? 11.436 31.126 -20.268 1.00 70.14 149 ARG C CA 1
ATOM 8982 C C . ARG D 1 149 ? 12.960 31.146 -20.202 1.00 69.23 149 ARG C C 1
ATOM 8983 O O . ARG D 1 149 ? 13.525 30.839 -19.147 1.00 62.26 149 ARG C O 1
ATOM 8991 N N . ASN D 1 150 ? 13.636 31.490 -21.300 1.00 68.16 150 ASN C N 1
ATOM 8992 C CA . ASN D 1 150 ? 15.093 31.389 -21.403 1.00 63.82 150 ASN C CA 1
ATOM 8993 C C . ASN D 1 150 ? 15.707 32.729 -21.805 1.00 65.42 150 ASN C C 1
ATOM 8994 O O . ASN D 1 150 ? 16.348 32.835 -22.854 1.00 66.30 150 ASN C O 1
ATOM 8999 N N . PRO D 1 151 ? 15.539 33.777 -20.990 1.00 58.88 151 PRO C N 1
ATOM 9000 C CA . PRO D 1 151 ? 16.099 35.083 -21.356 1.00 54.50 151 PRO C CA 1
ATOM 9001 C C . PRO D 1 151 ? 17.607 35.025 -21.556 1.00 60.97 151 PRO C C 1
ATOM 9002 O O . PRO D 1 151 ? 18.315 34.252 -20.908 1.00 56.03 151 PRO C O 1
ATOM 9006 N N . VAL D 1 152 ? 18.091 35.858 -22.479 1.00 62.24 152 VAL C N 1
ATOM 9007 C CA . VAL D 1 152 ? 19.525 36.056 -22.666 1.00 57.65 152 VAL C CA 1
ATOM 9008 C C . VAL D 1 152 ? 20.022 37.299 -21.925 1.00 57.92 152 VAL C C 1
ATOM 9009 O O . VAL D 1 152 ? 21.218 37.377 -21.603 1.00 60.17 152 VAL C O 1
ATOM 9013 N N . GLY D 1 153 ? 19.133 38.240 -21.597 1.00 58.13 153 GLY C N 1
ATOM 9014 C CA . GLY D 1 153 ? 19.496 39.351 -20.730 1.00 56.23 153 GLY C CA 1
ATOM 9015 C C . GLY D 1 153 ? 20.607 40.200 -21.319 1.00 60.62 153 GLY C C 1
ATOM 9016 O O . GLY D 1 153 ? 20.579 40.578 -22.497 1.00 58.82 153 GLY C O 1
ATOM 9017 N N . ALA D 1 154 ? 21.604 40.517 -20.489 1.00 54.84 154 ALA C N 1
ATOM 9018 C CA . ALA D 1 154 ? 22.796 41.224 -20.933 1.00 53.74 154 ALA C CA 1
ATOM 9019 C C . ALA D 1 154 ? 23.904 40.275 -21.367 1.00 51.33 154 ALA C C 1
ATOM 9020 O O . ALA D 1 154 ? 25.071 40.678 -21.416 1.00 51.67 154 ALA C O 1
ATOM 9022 N N . GLY D 1 155 ? 23.568 39.024 -21.667 1.00 51.05 155 GLY C N 1
ATOM 9023 C CA . GLY D 1 155 ? 24.539 38.066 -22.141 1.00 54.78 155 GLY C CA 1
ATOM 9024 C C . GLY D 1 155 ? 25.288 37.297 -21.079 1.00 56.32 155 GLY C C 1
ATOM 9025 O O . GLY D 1 155 ? 26.252 36.596 -21.418 1.00 56.95 155 GLY C O 1
ATOM 9026 N N . LEU D 1 156 ? 24.897 37.407 -19.807 1.00 54.10 156 LEU C N 1
ATOM 9027 C CA . LEU D 1 156 ? 25.509 36.584 -18.772 1.00 49.36 156 LEU C CA 1
ATOM 9028 C C . LEU D 1 156 ? 25.076 35.135 -18.962 1.00 51.68 156 LEU C C 1
ATOM 9029 O O . LEU D 1 156 ? 23.890 34.850 -19.155 1.00 53.64 156 LEU C O 1
ATOM 9034 N N . LYS D 1 157 ? 26.039 34.218 -18.922 1.00 51.67 157 LYS C N 1
ATOM 9035 C CA . LYS D 1 157 ? 25.829 32.855 -19.393 1.00 53.39 157 LYS C CA 1
ATOM 9036 C C . LYS D 1 157 ? 25.764 31.821 -18.284 1.00 56.14 157 LYS C C 1
ATOM 9037 O O . LYS D 1 157 ? 24.877 30.962 -18.302 1.00 55.70 157 LYS C O 1
ATOM 9043 N N . VAL D 1 158 ? 26.708 31.845 -17.338 1.00 52.62 158 VAL C N 1
ATOM 9044 C CA . VAL D 1 158 ? 26.745 30.882 -16.240 1.00 54.55 158 VAL C CA 1
ATOM 9045 C C . VAL D 1 158 ? 27.367 31.558 -15.033 1.00 51.62 158 VAL C C 1
ATOM 9046 O O . VAL D 1 158 ? 28.073 32.561 -15.150 1.00 47.96 158 VAL C O 1
ATOM 9050 N N . ILE D 1 159 ? 27.107 30.985 -13.859 1.00 49.97 159 ILE C N 1
ATOM 9051 C CA . ILE D 1 159 ? 27.923 31.294 -12.695 1.00 49.49 159 ILE C CA 1
ATOM 9052 C C . ILE D 1 159 ? 29.320 30.753 -12.952 1.00 52.38 159 ILE C C 1
ATOM 9053 O O . ILE D 1 159 ? 29.507 29.546 -13.162 1.00 47.22 159 ILE C O 1
ATOM 9058 N N . ASP D 1 160 ? 30.299 31.649 -12.987 1.00 49.04 160 ASP C N 1
ATOM 9059 C CA . ASP D 1 160 ? 31.677 31.224 -13.193 1.00 55.03 160 ASP C CA 1
ATOM 9060 C C . ASP D 1 160 ? 32.280 30.745 -11.880 1.00 56.55 160 ASP C C 1
ATOM 9061 O O . ASP D 1 160 ? 32.906 29.679 -11.816 1.00 53.98 160 ASP C O 1
ATOM 9066 N N . HIS D 1 161 ? 32.083 31.518 -10.821 1.00 52.37 161 HIS C N 1
ATOM 9067 C CA . HIS D 1 161 ? 32.556 31.128 -9.507 1.00 53.21 161 HIS C CA 1
ATOM 9068 C C . HIS D 1 161 ? 31.834 31.977 -8.480 1.00 49.82 161 HIS C C 1
ATOM 9069 O O . HIS D 1 161 ? 31.179 32.971 -8.807 1.00 47.02 161 HIS C O 1
ATOM 9076 N N . LEU D 1 162 ? 31.929 31.539 -7.236 1.00 44.55 162 LEU C N 1
ATOM 9077 C CA . LEU D 1 162 ? 31.489 32.337 -6.110 1.00 49.51 162 LEU C CA 1
ATOM 9078 C C . LEU D 1 162 ? 32.484 32.093 -4.993 1.00 48.68 162 LEU C C 1
ATOM 9079 O O . LEU D 1 162 ? 32.877 30.953 -4.747 1.00 47.82 162 LEU C O 1
ATOM 9084 N N . THR D 1 163 ? 32.924 33.170 -4.361 1.00 45.99 163 THR C N 1
ATOM 9085 C CA . THR D 1 163 ? 33.975 33.116 -3.361 1.00 44.15 163 THR C CA 1
ATOM 9086 C C . THR D 1 163 ? 33.379 33.251 -1.973 1.00 50.34 163 THR C C 1
ATOM 9087 O O . THR D 1 163 ? 32.507 34.095 -1.747 1.00 55.81 163 THR C O 1
ATOM 9091 N N . HIS D 1 164 ? 33.881 32.449 -1.041 1.00 47.92 164 HIS C N 1
ATOM 9092 C CA . HIS D 1 164 ? 33.511 32.562 0.362 1.00 46.55 164 HIS C CA 1
ATOM 9093 C C . HIS D 1 164 ? 34.531 33.421 1.087 1.00 47.51 164 HIS C C 1
ATOM 9094 O O . HIS D 1 164 ? 35.732 33.350 0.814 1.00 46.35 164 HIS C O 1
ATOM 9101 N N . ASN D 1 165 ? 34.056 34.233 2.015 1.00 46.04 165 ASN C N 1
ATOM 9102 C CA . ASN D 1 165 ? 34.938 34.931 2.936 1.00 47.68 165 ASN C CA 1
ATOM 9103 C C . ASN D 1 165 ? 34.825 34.237 4.285 1.00 44.83 165 ASN C C 1
ATOM 9104 O O . ASN D 1 165 ? 33.715 33.997 4.767 1.00 42.79 165 ASN C O 1
ATOM 9109 N N . VAL D 1 166 ? 35.962 33.891 4.878 1.00 43.24 166 VAL C N 1
ATOM 9110 C CA . VAL D 1 166 ? 35.962 33.071 6.080 1.00 43.44 166 VAL C CA 1
ATOM 9111 C C . VAL D 1 166 ? 36.868 33.695 7.131 1.00 46.01 166 VAL C C 1
ATOM 9112 O O . VAL D 1 166 ? 37.789 34.457 6.824 1.00 47.35 166 VAL C O 1
ATOM 9116 N N . TYR D 1 167 ? 36.592 33.343 8.392 1.00 43.67 167 TYR C N 1
ATOM 9117 C CA . TYR D 1 167 ? 37.406 33.787 9.510 1.00 43.73 167 TYR C CA 1
ATOM 9118 C C . TYR D 1 167 ? 38.819 33.240 9.394 1.00 47.90 167 TYR C C 1
ATOM 9119 O O . TYR D 1 167 ? 39.066 32.217 8.750 1.00 52.17 167 TYR C O 1
ATOM 9128 N N . ARG D 1 168 ? 39.760 33.930 10.036 1.00 44.54 168 ARG C N 1
ATOM 9129 C CA . ARG D 1 168 ? 41.154 33.539 9.899 1.00 50.41 168 ARG C CA 1
ATOM 9130 C C . ARG D 1 168 ? 41.337 32.150 10.484 1.00 58.84 168 ARG C C 1
ATOM 9131 O O . ARG D 1 168 ? 40.860 31.865 11.587 1.00 57.38 168 ARG C O 1
ATOM 9139 N N . GLY D 1 169 ? 41.991 31.270 9.718 1.00 59.82 169 GLY C N 1
ATOM 9140 C CA . GLY D 1 169 ? 42.183 29.893 10.083 1.00 56.20 169 GLY C CA 1
ATOM 9141 C C . GLY D 1 169 ? 41.176 28.938 9.473 1.00 59.65 169 GLY C C 1
ATOM 9142 O O . GLY D 1 169 ? 41.509 27.770 9.238 1.00 63.34 169 GLY C O 1
ATOM 9143 N N . ARG D 1 170 ? 39.956 29.403 9.202 1.00 56.73 170 ARG C N 1
ATOM 9144 C CA . ARG D 1 170 ? 38.925 28.529 8.659 1.00 53.32 170 ARG C CA 1
ATOM 9145 C C . ARG D 1 170 ? 39.125 28.198 7.185 1.00 56.55 170 ARG C C 1
ATOM 9146 O O . ARG D 1 170 ? 38.396 27.347 6.666 1.00 53.92 170 ARG C O 1
ATOM 9154 N N . MET D 1 171 ? 40.075 28.847 6.498 1.00 55.84 171 MET C N 1
ATOM 9155 C CA . MET D 1 171 ? 40.273 28.589 5.072 1.00 56.45 171 MET C CA 1
ATOM 9156 C C . MET D 1 171 ? 40.717 27.159 4.816 1.00 62.14 171 MET C C 1
ATOM 9157 O O . MET D 1 171 ? 40.441 26.607 3.745 1.00 61.67 171 MET C O 1
ATOM 9162 N N . VAL D 1 172 ? 41.409 26.544 5.772 1.00 61.23 172 VAL C N 1
ATOM 9163 C CA . VAL D 1 172 ? 41.746 25.133 5.637 1.00 61.12 172 VAL C CA 1
ATOM 9164 C C . VAL D 1 172 ? 40.583 24.240 6.064 1.00 57.53 172 VAL C C 1
ATOM 9165 O O . VAL D 1 172 ? 40.435 23.131 5.536 1.00 54.43 172 VAL C O 1
ATOM 9169 N N . TYR D 1 173 ? 39.742 24.702 6.994 1.00 54.63 173 TYR C N 1
ATOM 9170 C CA . TYR D 1 173 ? 38.539 23.947 7.315 1.00 54.11 173 TYR C CA 1
ATOM 9171 C C . TYR D 1 173 ? 37.645 23.806 6.088 1.00 55.88 173 TYR C C 1
ATOM 9172 O O . TYR D 1 173 ? 37.254 22.693 5.718 1.00 47.50 173 TYR C O 1
ATOM 9181 N N . TRP D 1 174 ? 37.326 24.929 5.434 1.00 50.09 174 TRP C N 1
ATOM 9182 C CA . TRP D 1 174 ? 36.417 24.884 4.295 1.00 49.51 174 TRP C CA 1
ATOM 9183 C C . TRP D 1 174 ? 37.076 24.250 3.079 1.00 50.37 174 TRP C C 1
ATOM 9184 O O . TRP D 1 174 ? 36.385 23.656 2.245 1.00 50.93 174 TRP C O 1
ATOM 9195 N N . ALA D 1 175 ? 38.401 24.349 2.962 1.00 51.80 175 ALA C N 1
ATOM 9196 C CA . ALA D 1 175 ? 39.085 23.623 1.896 1.00 55.49 175 ALA C CA 1
ATOM 9197 C C . ALA D 1 175 ? 38.928 22.121 2.087 1.00 53.14 175 ALA C C 1
ATOM 9198 O O . ALA D 1 175 ? 38.631 21.396 1.131 1.00 48.67 175 ALA C O 1
ATOM 9200 N N . ASN D 1 176 ? 39.089 21.644 3.327 1.00 52.97 176 ASN C N 1
ATOM 9201 C CA . ASN D 1 176 ? 38.913 20.224 3.610 1.00 52.75 176 ASN C CA 1
ATOM 9202 C C . ASN D 1 176 ? 37.448 19.820 3.552 1.00 52.50 176 ASN C C 1
ATOM 9203 O O . ASN D 1 176 ? 37.145 18.669 3.222 1.00 50.57 176 ASN C O 1
ATOM 9205 N N . PHE D 1 177 ? 36.530 20.747 3.855 1.00 48.06 177 PHE C N 1
ATOM 9206 C CA . PHE D 1 177 ? 35.102 20.485 3.670 1.00 48.57 177 PHE C CA 1
ATOM 9207 C C . PHE D 1 177 ? 34.804 20.119 2.222 1.00 44.64 177 PHE C C 1
ATOM 9208 O O . PHE D 1 177 ? 34.130 19.122 1.941 1.00 47.70 177 PHE C O 1
ATOM 9216 N N . TYR D 1 178 ? 35.307 20.916 1.284 1.00 47.33 178 TYR C N 1
ATOM 9217 C CA . TYR D 1 178 ? 35.022 20.643 -0.117 1.00 48.36 178 TYR C CA 1
ATOM 9218 C C . TYR D 1 178 ? 35.891 19.514 -0.664 1.00 51.67 178 TYR C C 1
ATOM 9219 O O . TYR D 1 178 ? 35.450 18.796 -1.565 1.00 45.17 178 TYR C O 1
ATOM 9228 N N . GLU D 1 179 ? 37.115 19.355 -0.144 1.00 50.00 179 GLU C N 1
ATOM 9229 C CA . GLU D 1 179 ? 37.958 18.222 -0.531 1.00 56.35 179 GLU C CA 1
ATOM 9230 C C . GLU D 1 179 ? 37.332 16.911 -0.090 1.00 50.60 179 GLU C C 1
ATOM 9231 O O . GLU D 1 179 ? 37.084 16.019 -0.908 1.00 55.90 179 GLU C O 1
ATOM 9237 N N . LYS D 1 180 ? 37.069 16.776 1.211 1.00 47.86 180 LYS C N 1
ATOM 9238 C CA . LYS D 1 180 ? 36.554 15.512 1.725 1.00 51.80 180 LYS C CA 1
ATOM 9239 C C . LYS D 1 180 ? 35.198 15.168 1.110 1.00 50.57 180 LYS C C 1
ATOM 9240 O O . LYS D 1 180 ? 34.953 14.014 0.741 1.00 50.75 180 LYS C O 1
ATOM 9246 N N . LEU D 1 181 ? 34.316 16.159 0.962 1.00 46.61 181 LEU C N 1
ATOM 9247 C CA . LEU D 1 181 ? 32.935 15.869 0.583 1.00 52.07 181 LEU C CA 1
ATOM 9248 C C . LEU D 1 181 ? 32.762 15.691 -0.923 1.00 52.10 181 LEU C C 1
ATOM 9249 O O . LEU D 1 181 ? 32.029 14.797 -1.359 1.00 47.85 181 LEU C O 1
ATOM 9254 N N . PHE D 1 182 ? 33.390 16.545 -1.732 1.00 49.98 182 PHE C N 1
ATOM 9255 C CA . PHE D 1 182 ? 33.145 16.563 -3.171 1.00 51.40 182 PHE C CA 1
ATOM 9256 C C . PHE D 1 182 ? 34.413 16.373 -3.996 1.00 53.20 182 PHE C C 1
ATOM 9257 O O . PHE D 1 182 ? 34.356 16.458 -5.231 1.00 54.60 182 PHE C O 1
ATOM 9265 N N . ASN D 1 183 ? 35.553 16.132 -3.349 1.00 49.10 183 ASN C N 1
ATOM 9266 C CA . ASN D 1 183 ? 36.838 15.985 -4.028 1.00 54.81 183 ASN C CA 1
ATOM 9267 C C . ASN D 1 183 ? 37.180 17.235 -4.841 1.00 56.65 183 ASN C C 1
ATOM 9268 O O . ASN D 1 183 ? 37.681 17.160 -5.965 1.00 53.54 183 ASN C O 1
ATOM 9273 N N . PHE D 1 184 ? 36.910 18.400 -4.264 1.00 49.75 184 PHE C N 1
ATOM 9274 C CA . PHE D 1 184 ? 37.546 19.591 -4.804 1.00 55.85 184 PHE C CA 1
ATOM 9275 C C . PHE D 1 184 ? 39.051 19.490 -4.592 1.00 54.76 184 PHE C C 1
ATOM 9276 O O . PHE D 1 184 ? 39.528 18.815 -3.682 1.00 51.24 184 PHE C O 1
ATOM 9284 N N . ARG D 1 185 ? 39.804 20.181 -5.439 1.00 56.48 185 ARG C N 1
ATOM 9285 C CA . ARG D 1 185 ? 41.232 20.320 -5.230 1.00 59.33 185 ARG C CA 1
ATOM 9286 C C . ARG D 1 185 ? 41.626 21.783 -5.396 1.00 63.11 185 ARG C C 1
ATOM 9287 O O . ARG D 1 185 ? 40.885 22.603 -5.949 1.00 59.83 185 ARG C O 1
ATOM 9295 N N . GLU D 1 186 ? 42.807 22.096 -4.880 1.00 60.22 186 GLU C N 1
ATOM 9296 C CA . GLU D 1 186 ? 43.295 23.465 -4.742 1.00 60.82 186 GLU C CA 1
ATOM 9297 C C . GLU D 1 186 ? 44.125 23.821 -5.968 1.00 65.93 186 GLU C C 1
ATOM 9298 O O . GLU D 1 186 ? 45.341 23.654 -5.985 1.00 68.66 186 GLU C O 1
ATOM 9304 N N . ALA D 1 187 ? 43.463 24.314 -7.009 1.00 65.65 187 ALA C N 1
ATOM 9305 C CA . ALA D 1 187 ? 44.149 24.717 -8.226 1.00 60.76 187 ALA C CA 1
ATOM 9306 C C . ALA D 1 187 ? 44.632 26.160 -8.115 1.00 69.57 187 ALA C C 1
ATOM 9307 O O . ALA D 1 187 ? 45.824 26.420 -7.952 1.00 71.93 187 ALA C O 1
ATOM 9309 N N . THR D 1 200 ? 45.218 36.603 0.586 1.00 64.95 200 THR C N 1
ATOM 9310 C CA . THR D 1 200 ? 45.567 35.186 0.630 1.00 68.32 200 THR C CA 1
ATOM 9311 C C . THR D 1 200 ? 44.317 34.298 0.522 1.00 65.09 200 THR C C 1
ATOM 9312 O O . THR D 1 200 ? 43.325 34.486 1.234 1.00 60.00 200 THR C O 1
ATOM 9316 N N . SER D 1 201 ? 44.376 33.319 -0.373 1.00 59.57 201 SER C N 1
ATOM 9317 C CA . SER D 1 201 ? 43.156 32.655 -0.800 1.00 58.43 201 SER C CA 1
ATOM 9318 C C . SER D 1 201 ? 43.486 31.277 -1.350 1.00 56.10 201 SER C C 1
ATOM 9319 O O . SER D 1 201 ? 44.607 31.010 -1.783 1.00 54.72 201 SER C O 1
ATOM 9322 N N . LYS D 1 202 ? 42.485 30.405 -1.326 1.00 54.40 202 LYS C N 1
ATOM 9323 C CA . LYS D 1 202 ? 42.595 29.064 -1.881 1.00 53.87 202 LYS C CA 1
ATOM 9324 C C . LYS D 1 202 ? 41.464 28.877 -2.881 1.00 53.16 202 LYS C C 1
ATOM 9325 O O . LYS D 1 202 ? 40.286 28.946 -2.509 1.00 49.99 202 LYS C O 1
ATOM 9327 N N . ALA D 1 203 ? 41.820 28.655 -4.146 1.00 50.83 203 ALA C N 1
ATOM 9328 C CA . ALA D 1 203 ? 40.846 28.430 -5.213 1.00 46.44 203 ALA C CA 1
ATOM 9329 C C . ALA D 1 203 ? 40.509 26.942 -5.278 1.00 52.28 203 ALA C C 1
ATOM 9330 O O . ALA D 1 203 ? 41.292 26.138 -5.785 1.00 53.47 203 ALA C O 1
ATOM 9332 N N . MET D 1 204 ? 39.333 26.569 -4.779 1.00 52.24 204 MET C N 1
ATOM 9333 C CA . MET D 1 204 ? 38.866 25.191 -4.863 1.00 50.87 204 MET C CA 1
ATOM 9334 C C . MET D 1 204 ? 38.118 24.987 -6.171 1.00 52.33 204 MET C C 1
ATOM 9335 O O . MET D 1 204 ? 37.253 25.792 -6.527 1.00 51.57 204 MET C O 1
ATOM 9340 N N . SER D 1 205 ? 38.444 23.908 -6.874 1.00 54.66 205 SER C N 1
ATOM 9341 C CA . SER D 1 205 ? 37.794 23.554 -8.127 1.00 52.87 205 SER C CA 1
ATOM 9342 C C . SER D 1 205 ? 37.179 22.171 -8.000 1.00 58.63 205 SER C C 1
ATOM 9343 O O . SER D 1 205 ? 37.852 21.220 -7.581 1.00 56.31 205 SER C O 1
ATOM 9346 N N . ALA D 1 206 ? 35.902 22.071 -8.348 1.00 52.23 206 ALA C N 1
ATOM 9347 C CA . ALA D 1 206 ? 35.190 20.812 -8.319 1.00 56.12 206 ALA C CA 1
ATOM 9348 C C . ALA D 1 206 ? 35.627 19.936 -9.486 1.00 58.61 206 ALA C C 1
ATOM 9349 O O . ALA D 1 206 ? 36.100 20.437 -10.512 1.00 58.04 206 ALA C O 1
ATOM 9351 N N . PRO D 1 207 ? 35.473 18.617 -9.354 1.00 56.10 207 PRO C N 1
ATOM 9352 C CA . PRO D 1 207 ? 35.872 17.716 -10.446 1.00 62.00 207 PRO C CA 1
ATOM 9353 C C . PRO D 1 207 ? 35.075 17.898 -11.725 1.00 62.82 207 PRO C C 1
ATOM 9354 O O . PRO D 1 207 ? 35.486 17.359 -12.761 1.00 59.67 207 PRO C O 1
ATOM 9358 N N . ASP D 1 208 ? 33.961 18.632 -11.696 1.00 55.49 208 ASP C N 1
ATOM 9359 C CA . ASP D 1 208 ? 33.179 18.828 -12.905 1.00 51.83 208 ASP C CA 1
ATOM 9360 C C . ASP D 1 208 ? 33.768 19.890 -13.818 1.00 52.86 208 ASP C C 1
ATOM 9361 O O . ASP D 1 208 ? 33.279 20.061 -14.936 1.00 52.33 208 ASP C O 1
ATOM 9366 N N . GLY D 1 209 ? 34.810 20.593 -13.382 1.00 50.65 209 GLY C N 1
ATOM 9367 C CA . GLY D 1 209 ? 35.328 21.681 -14.176 1.00 54.49 209 GLY C CA 1
ATOM 9368 C C . GLY D 1 209 ? 34.462 22.914 -14.215 1.00 56.44 209 GLY C C 1
ATOM 9369 O O . GLY D 1 209 ? 34.815 23.878 -14.902 1.00 57.31 209 GLY C O 1
ATOM 9370 N N . MET D 1 210 ? 33.342 22.922 -13.497 1.00 51.18 210 MET C N 1
ATOM 9371 C CA . MET D 1 210 ? 32.391 24.020 -13.563 1.00 52.46 210 MET C CA 1
ATOM 9372 C C . MET D 1 210 ? 32.307 24.815 -12.271 1.00 47.41 210 MET C C 1
ATOM 9373 O O . MET D 1 210 ? 32.323 26.049 -12.300 1.00 50.72 210 MET C O 1
ATOM 9378 N N . ILE D 1 211 ? 32.240 24.130 -11.134 1.00 49.20 211 ILE C N 1
ATOM 9379 C CA . ILE D 1 211 ? 32.083 24.784 -9.839 1.00 49.30 211 ILE C CA 1
ATOM 9380 C C . ILE D 1 211 ? 33.441 25.270 -9.358 1.00 48.20 211 ILE C C 1
ATOM 9381 O O . ILE D 1 211 ? 34.369 24.481 -9.168 1.00 48.93 211 ILE C O 1
ATOM 9386 N N . ARG D 1 212 ? 33.561 26.569 -9.150 1.00 52.49 212 ARG C N 1
ATOM 9387 C CA . ARG D 1 212 ? 34.760 27.138 -8.556 1.00 52.35 212 ARG C CA 1
ATOM 9388 C C . ARG D 1 212 ? 34.343 27.904 -7.313 1.00 51.60 212 ARG C C 1
ATOM 9389 O O . ARG D 1 212 ? 33.384 28.684 -7.350 1.00 49.01 212 ARG C O 1
ATOM 9397 N N . ILE D 1 213 ? 35.029 27.645 -6.207 1.00 50.73 213 ILE C N 1
ATOM 9398 C CA . ILE D 1 213 ? 34.704 28.313 -4.953 1.00 48.84 213 ILE C CA 1
ATOM 9399 C C . ILE D 1 213 ? 36.012 28.737 -4.299 1.00 48.50 213 ILE C C 1
ATOM 9400 O O . ILE D 1 213 ? 36.572 28.001 -3.478 1.00 51.15 213 ILE C O 1
ATOM 9405 N N . PRO D 1 214 ? 36.552 29.896 -4.666 1.00 52.23 214 PRO C N 1
ATOM 9406 C CA . PRO D 1 214 ? 37.700 30.434 -3.930 1.00 47.19 214 PRO C CA 1
ATOM 9407 C C . PRO D 1 214 ? 37.301 30.807 -2.516 1.00 49.74 214 PRO C C 1
ATOM 9408 O O . PRO D 1 214 ? 36.193 31.285 -2.274 1.00 46.28 214 PRO C O 1
ATOM 9412 N N . LEU D 1 215 ? 38.203 30.546 -1.575 1.00 49.50 215 LEU C N 1
ATOM 9413 C CA . LEU D 1 215 ? 38.002 30.872 -0.173 1.00 50.43 215 LEU C CA 1
ATOM 9414 C C . LEU D 1 215 ? 39.002 31.941 0.229 1.00 52.55 215 LEU C C 1
ATOM 9415 O O . LEU D 1 215 ? 40.181 31.856 -0.124 1.00 51.49 215 LEU C O 1
ATOM 9420 N N . ASN D 1 216 ? 38.524 32.955 0.953 1.00 51.53 216 ASN C N 1
ATOM 9421 C CA . ASN D 1 216 ? 39.345 34.079 1.378 1.00 51.27 216 ASN C CA 1
ATOM 9422 C C . ASN D 1 216 ? 39.363 34.208 2.894 1.00 52.55 216 ASN C C 1
ATOM 9423 O O . ASN D 1 216 ? 38.325 34.077 3.551 1.00 51.77 216 ASN C O 1
ATOM 9428 N N . GLU D 1 217 ? 40.554 34.479 3.432 1.00 53.14 217 GLU C N 1
ATOM 9429 C CA . GLU D 1 217 ? 40.748 35.034 4.767 1.00 57.45 217 GLU C CA 1
ATOM 9430 C C . GLU D 1 217 ? 41.801 36.124 4.639 1.00 62.91 217 GLU C C 1
ATOM 9431 O O . GLU D 1 217 ? 42.640 36.066 3.737 1.00 64.28 217 GLU C O 1
ATOM 9437 N N . GLU D 1 218 ? 41.754 37.133 5.505 1.00 64.46 218 GLU C N 1
ATOM 9438 C CA . GLU D 1 218 ? 42.678 38.227 5.232 1.00 70.66 218 GLU C CA 1
ATOM 9439 C C . GLU D 1 218 ? 44.069 37.913 5.751 1.00 71.35 218 GLU C C 1
ATOM 9440 O O . GLU D 1 218 ? 44.317 37.978 6.930 1.00 75.66 218 GLU C O 1
ATOM 9446 N N . GLN D 1 225 ? 39.803 44.292 3.821 1.00 65.26 225 GLN C N 1
ATOM 9447 C CA . GLN D 1 225 ? 38.840 43.929 2.786 1.00 65.56 225 GLN C CA 1
ATOM 9448 C C . GLN D 1 225 ? 37.985 42.727 3.215 1.00 66.15 225 GLN C C 1
ATOM 9449 O O . GLN D 1 225 ? 36.763 42.733 3.051 1.00 59.47 225 GLN C O 1
ATOM 9455 N N . ILE D 1 226 ? 38.619 41.696 3.772 1.00 65.92 226 ILE C N 1
ATOM 9456 C CA . ILE D 1 226 ? 37.863 40.501 4.136 1.00 61.79 226 ILE C CA 1
ATOM 9457 C C . ILE D 1 226 ? 37.243 40.656 5.517 1.00 59.62 226 ILE C C 1
ATOM 9458 O O . ILE D 1 226 ? 36.100 40.251 5.748 1.00 58.35 226 ILE C O 1
ATOM 9463 N N . GLU D 1 227 ? 37.992 41.248 6.447 1.00 62.70 227 GLU C N 1
ATOM 9464 C CA . GLU D 1 227 ? 37.487 41.496 7.793 1.00 63.56 227 GLU C CA 1
ATOM 9465 C C . GLU D 1 227 ? 36.235 42.360 7.767 1.00 62.82 227 GLU C C 1
ATOM 9466 O O . GLU D 1 227 ? 35.279 42.100 8.505 1.00 59.56 227 GLU C O 1
ATOM 9472 N N . GLU D 1 228 ? 36.221 43.388 6.913 1.00 64.87 228 GLU C N 1
ATOM 9473 C CA . GLU D 1 228 ? 35.071 44.277 6.821 1.00 60.47 228 GLU C CA 1
ATOM 9474 C C . GLU D 1 228 ? 33.854 43.557 6.259 1.00 61.87 228 GLU C C 1
ATOM 9475 O O . GLU D 1 228 ? 32.717 43.899 6.609 1.00 61.61 228 GLU C O 1
ATOM 9481 N N . PHE D 1 229 ? 34.063 42.551 5.407 1.00 54.95 229 PHE C N 1
ATOM 9482 C CA . PHE D 1 229 ? 32.947 41.704 5.003 1.00 56.26 229 PHE C CA 1
ATOM 9483 C C . PHE D 1 229 ? 32.421 40.902 6.187 1.00 53.99 229 PHE C C 1
ATOM 9484 O O . PHE D 1 229 ? 31.214 40.886 6.457 1.00 53.37 229 PHE C O 1
ATOM 9492 N N . LEU D 1 230 ? 33.315 40.189 6.874 1.00 53.29 230 LEU C N 1
ATOM 9493 C CA . LEU D 1 230 ? 32.903 39.349 7.992 1.00 54.85 230 LEU C CA 1
ATOM 9494 C C . LEU D 1 230 ? 32.132 40.155 9.031 1.00 55.28 230 LEU C C 1
ATOM 9495 O O . LEU D 1 230 ? 31.121 39.686 9.568 1.00 46.82 230 LEU C O 1
ATOM 9500 N N . MET D 1 231 ? 32.571 41.387 9.296 1.00 53.21 231 MET C N 1
ATOM 9501 C CA . MET D 1 231 ? 31.864 42.222 10.262 1.00 59.24 231 MET C CA 1
ATOM 9502 C C . MET D 1 231 ? 30.479 42.603 9.755 1.00 55.06 231 MET C C 1
ATOM 9503 O O . MET D 1 231 ? 29.475 42.409 10.453 1.00 54.17 231 MET C O 1
ATOM 9508 N N . GLN D 1 232 ? 30.405 43.129 8.533 1.00 50.47 232 GLN C N 1
ATOM 9509 C CA . GLN D 1 232 ? 29.127 43.562 7.985 1.00 53.20 232 GLN C CA 1
ATOM 9510 C C . GLN D 1 232 ? 28.180 42.389 7.772 1.00 55.59 232 GLN C C 1
ATOM 9511 O O . GLN D 1 232 ? 26.959 42.524 7.926 1.00 50.00 232 GLN C O 1
ATOM 9517 N N . PHE D 1 233 ? 28.722 41.237 7.390 1.00 50.88 233 PHE C N 1
ATOM 9518 C CA . PHE D 1 233 ? 27.888 40.084 7.113 1.00 52.41 233 PHE C CA 1
ATOM 9519 C C . PHE D 1 233 ? 27.494 39.346 8.382 1.00 47.89 233 PHE C C 1
ATOM 9520 O O . PHE D 1 233 ? 26.525 38.586 8.367 1.00 49.53 233 PHE C O 1
ATOM 9528 N N . ASN D 1 234 ? 28.211 39.578 9.479 1.00 49.51 234 ASN C N 1
ATOM 9529 C CA . ASN D 1 234 ? 27.990 38.871 10.739 1.00 49.46 234 ASN C CA 1
ATOM 9530 C C . ASN D 1 234 ? 28.240 37.375 10.557 1.00 49.20 234 ASN C C 1
ATOM 9531 O O . ASN D 1 234 ? 27.441 36.537 10.965 1.00 48.89 234 ASN C O 1
ATOM 9536 N N . GLY D 1 235 ? 29.361 37.042 9.919 1.00 46.94 235 GLY C N 1
ATOM 9537 C CA . GLY D 1 235 ? 29.751 35.659 9.768 1.00 45.18 235 GLY C CA 1
ATOM 9538 C C . GLY D 1 235 ? 30.383 35.398 8.415 1.00 47.17 235 GLY C C 1
ATOM 9539 O O . GLY D 1 235 ? 30.632 36.306 7.627 1.00 39.96 235 GLY C O 1
ATOM 9540 N N . GLU D 1 236 ? 30.659 34.121 8.163 1.00 40.88 236 GLU C N 1
ATOM 9541 C CA . GLU D 1 236 ? 31.198 33.690 6.888 1.00 36.74 236 GLU C CA 1
ATOM 9542 C C . GLU D 1 236 ? 30.088 33.623 5.853 1.00 38.64 236 GLU C C 1
ATOM 9543 O O . GLU D 1 236 ? 28.926 33.384 6.182 1.00 39.93 236 GLU C O 1
ATOM 9549 N N . GLY D 1 237 ? 30.442 33.854 4.588 1.00 39.23 237 GLY C N 1
ATOM 9550 C CA . GLY D 1 237 ? 29.428 33.792 3.545 1.00 38.18 237 GLY C CA 1
ATOM 9551 C C . GLY D 1 237 ? 29.996 34.136 2.183 1.00 42.39 237 GLY C C 1
ATOM 9552 O O . GLY D 1 237 ? 31.184 34.437 2.030 1.00 37.03 237 GLY C O 1
ATOM 9553 N N . ILE D 1 238 ? 29.119 34.062 1.184 1.00 41.71 238 ILE C N 1
ATOM 9554 C CA . ILE D 1 238 ? 29.521 34.322 -0.194 1.00 41.80 238 ILE C CA 1
ATOM 9555 C C . ILE D 1 238 ? 29.765 35.814 -0.355 1.00 46.12 238 ILE C C 1
ATOM 9556 O O . ILE D 1 238 ? 28.853 36.626 -0.177 1.00 44.25 238 ILE C O 1
ATOM 9561 N N . GLN D 1 239 ? 31.010 36.180 -0.666 1.00 45.79 239 GLN C N 1
ATOM 9562 C CA . GLN D 1 239 ? 31.362 37.587 -0.793 1.00 46.25 239 GLN C CA 1
ATOM 9563 C C . GLN D 1 239 ? 30.962 38.138 -2.154 1.00 45.29 239 GLN C C 1
ATOM 9564 O O . GLN D 1 239 ? 30.408 39.237 -2.242 1.00 45.27 239 GLN C O 1
ATOM 9570 N N . HIS D 1 240 ? 31.231 37.404 -3.226 1.00 43.48 240 HIS C N 1
ATOM 9571 C CA . HIS D 1 240 ? 30.793 37.859 -4.535 1.00 44.59 240 HIS C CA 1
ATOM 9572 C C . HIS D 1 240 ? 30.523 36.659 -5.419 1.00 40.40 240 HIS C C 1
ATOM 9573 O O . HIS D 1 240 ? 31.066 35.573 -5.199 1.00 39.84 240 HIS C O 1
ATOM 9580 N N . VAL D 1 241 ? 29.651 36.874 -6.402 1.00 37.86 241 VAL C N 1
ATOM 9581 C CA . VAL D 1 241 ? 29.274 35.884 -7.401 1.00 40.40 241 VAL C CA 1
ATOM 9582 C C . VAL D 1 241 ? 29.703 36.415 -8.761 1.00 47.60 241 VAL C C 1
ATOM 9583 O O . VAL D 1 241 ? 29.384 37.555 -9.116 1.00 44.83 241 VAL C O 1
ATOM 9587 N N . ALA D 1 242 ? 30.430 35.602 -9.514 1.00 42.45 242 ALA C N 1
ATOM 9588 C CA . ALA D 1 242 ? 30.981 36.024 -10.790 1.00 46.46 242 ALA C CA 1
ATOM 9589 C C . ALA D 1 242 ? 30.228 35.354 -11.931 1.00 50.39 242 ALA C C 1
ATOM 9590 O O . ALA D 1 242 ? 30.043 34.127 -11.935 1.00 47.88 242 ALA C O 1
ATOM 9592 N N . PHE D 1 243 ? 29.794 36.166 -12.890 1.00 51.10 243 PHE C N 1
ATOM 9593 C CA . PHE D 1 243 ? 29.004 35.711 -14.024 1.00 54.28 243 PHE C CA 1
ATOM 9594 C C . PHE D 1 243 ? 29.829 35.799 -15.299 1.00 53.05 243 PHE C C 1
ATOM 9595 O O . PHE D 1 243 ? 30.368 36.863 -15.626 1.00 50.33 243 PHE C O 1
ATOM 9603 N N . LEU D 1 244 ? 29.914 34.682 -16.007 1.00 49.70 244 LEU C N 1
ATOM 9604 C CA . LEU D 1 244 ? 30.559 34.623 -17.308 1.00 52.15 244 LEU C CA 1
ATOM 9605 C C . LEU D 1 244 ? 29.713 35.330 -18.367 1.00 56.68 244 LEU C C 1
ATOM 9606 O O . LEU D 1 244 ? 28.480 35.363 -18.296 1.00 56.26 244 LEU C O 1
ATOM 9611 N N . THR D 1 245 ? 30.392 35.919 -19.347 1.00 56.70 245 THR C N 1
ATOM 9612 C CA . THR D 1 245 ? 29.753 36.396 -20.568 1.00 57.74 245 THR C CA 1
ATOM 9613 C C . THR D 1 245 ? 30.710 36.171 -21.729 1.00 60.27 245 THR C C 1
ATOM 9614 O O . THR D 1 245 ? 31.926 36.086 -21.551 1.00 59.86 245 THR C O 1
ATOM 9618 N N . ASP D 1 246 ? 30.141 36.064 -22.929 1.00 61.09 246 ASP C N 1
ATOM 9619 C CA . ASP D 1 246 ? 30.957 35.899 -24.123 1.00 63.35 246 ASP C CA 1
ATOM 9620 C C . ASP D 1 246 ? 31.572 37.211 -24.600 1.00 63.51 246 ASP C C 1
ATOM 9621 O O . ASP D 1 246 ? 32.575 37.178 -25.317 1.00 64.41 246 ASP C O 1
ATOM 9626 N N . ASP D 1 247 ? 31.015 38.361 -24.218 1.00 60.97 247 ASP C N 1
ATOM 9627 C CA . ASP D 1 247 ? 31.689 39.631 -24.475 1.00 64.14 247 ASP C CA 1
ATOM 9628 C C . ASP D 1 247 ? 31.354 40.635 -23.385 1.00 61.25 247 ASP C C 1
ATOM 9629 O O . ASP D 1 247 ? 30.191 41.029 -23.238 1.00 56.09 247 ASP C O 1
ATOM 9634 N N . LEU D 1 248 ? 32.386 41.094 -22.671 1.00 61.12 248 LEU C N 1
ATOM 9635 C CA . LEU D 1 248 ? 32.166 42.009 -21.553 1.00 59.16 248 LEU C CA 1
ATOM 9636 C C . LEU D 1 248 ? 31.752 43.393 -22.036 1.00 60.29 248 LEU C C 1
ATOM 9637 O O . LEU D 1 248 ? 30.898 44.042 -21.418 1.00 57.11 248 LEU C O 1
ATOM 9642 N N . VAL D 1 249 ? 32.345 43.860 -23.137 1.00 61.21 249 VAL C N 1
ATOM 9643 C CA . VAL D 1 249 ? 32.034 45.194 -23.640 1.00 60.95 249 VAL C CA 1
ATOM 9644 C C . VAL D 1 249 ? 30.563 45.292 -24.033 1.00 60.49 249 VAL C C 1
ATOM 9645 O O . VAL D 1 249 ? 29.874 46.255 -23.673 1.00 62.16 249 VAL C O 1
ATOM 9649 N N . LYS D 1 250 ? 30.048 44.289 -24.755 1.00 59.13 250 LYS C N 1
ATOM 9650 C CA . LYS D 1 250 ? 28.638 44.329 -25.141 1.00 57.80 250 LYS C CA 1
ATOM 9651 C C . LYS D 1 250 ? 27.732 44.053 -23.947 1.00 59.25 250 LYS C C 1
ATOM 9652 O O . LYS D 1 250 ? 26.641 44.628 -23.846 1.00 58.48 250 LYS C O 1
ATOM 9654 N N . THR D 1 251 ? 28.158 43.160 -23.044 1.00 60.51 251 THR C N 1
ATOM 9655 C CA . THR D 1 251 ? 27.450 42.986 -21.778 1.00 55.50 251 THR C CA 1
ATOM 9656 C C . THR D 1 251 ? 27.432 44.283 -20.983 1.00 57.14 251 THR C C 1
ATOM 9657 O O . THR D 1 251 ? 26.404 44.643 -20.395 1.00 57.24 251 THR C O 1
ATOM 9661 N N . TRP D 1 252 ? 28.569 44.994 -20.958 1.00 57.73 252 TRP C N 1
ATOM 9662 C CA . TRP D 1 252 ? 28.666 46.263 -20.241 1.00 56.70 252 TRP C CA 1
ATOM 9663 C C . TRP D 1 252 ? 27.650 47.269 -20.764 1.00 59.19 252 TRP C C 1
ATOM 9664 O O . TRP D 1 252 ? 26.888 47.864 -19.993 1.00 54.79 252 TRP C O 1
ATOM 9675 N N . ASP D 1 253 ? 27.639 47.489 -22.079 1.00 61.92 253 ASP C N 1
ATOM 9676 C CA . ASP D 1 253 ? 26.649 48.388 -22.657 1.00 61.97 253 ASP C CA 1
ATOM 9677 C C . ASP D 1 253 ? 25.242 47.947 -22.286 1.00 58.86 253 ASP C C 1
ATOM 9678 O O . ASP D 1 253 ? 24.396 48.773 -21.922 1.00 61.13 253 ASP C O 1
ATOM 9683 N N . ALA D 1 254 ? 24.986 46.640 -22.340 1.00 60.27 254 ALA C N 1
ATOM 9684 C CA . ALA D 1 254 ? 23.650 46.135 -22.041 1.00 60.49 254 ALA C CA 1
ATOM 9685 C C . ALA D 1 254 ? 23.288 46.377 -20.584 1.00 58.74 254 ALA C C 1
ATOM 9686 O O . ALA D 1 254 ? 22.167 46.804 -20.278 1.00 61.16 254 ALA C O 1
ATOM 9688 N N . LEU D 1 255 ? 24.238 46.138 -19.676 1.00 58.66 255 LEU C N 1
ATOM 9689 C CA . LEU D 1 255 ? 24.002 46.366 -18.253 1.00 61.67 255 LEU C CA 1
ATOM 9690 C C . LEU D 1 255 ? 23.799 47.847 -17.945 1.00 63.18 255 LEU C C 1
ATOM 9691 O O . LEU D 1 255 ? 22.887 48.210 -17.191 1.00 61.04 255 LEU C O 1
ATOM 9696 N N . LYS D 1 256 ? 24.641 48.717 -18.510 1.00 62.90 256 LYS C N 1
ATOM 9697 C CA . LYS D 1 256 ? 24.537 50.142 -18.211 1.00 65.98 256 LYS C CA 1
ATOM 9698 C C . LYS D 1 256 ? 23.217 50.735 -18.692 1.00 64.30 256 LYS C C 1
ATOM 9699 O O . LYS D 1 256 ? 22.751 51.736 -18.130 1.00 62.15 256 LYS C O 1
ATOM 9705 N N . LYS D 1 257 ? 22.594 50.124 -19.703 1.00 62.07 257 LYS C N 1
ATOM 9706 C CA . LYS D 1 257 ? 21.332 50.619 -20.240 1.00 60.95 257 LYS C CA 1
ATOM 9707 C C . LYS D 1 257 ? 20.148 50.374 -19.308 1.00 63.51 257 LYS C C 1
ATOM 9708 O O . LYS D 1 257 ? 19.076 50.940 -19.543 1.00 60.03 257 LYS C O 1
ATOM 9710 N N . ILE D 1 258 ? 20.307 49.554 -18.266 1.00 64.47 258 ILE C N 1
ATOM 9711 C CA . ILE D 1 258 ? 19.237 49.296 -17.310 1.00 62.12 258 ILE C CA 1
ATOM 9712 C C . ILE D 1 258 ? 19.601 49.761 -15.903 1.00 63.66 258 ILE C C 1
ATOM 9713 O O . ILE D 1 258 ? 18.900 49.427 -14.943 1.00 66.17 258 ILE C O 1
ATOM 9718 N N . GLY D 1 259 ? 20.679 50.524 -15.756 1.00 62.87 259 GLY C N 1
ATOM 9719 C CA . GLY D 1 259 ? 21.022 51.098 -14.473 1.00 62.15 259 GLY C CA 1
ATOM 9720 C C . GLY D 1 259 ? 21.989 50.286 -13.644 1.00 67.24 259 GLY C C 1
ATOM 9721 O O . GLY D 1 259 ? 21.906 50.310 -12.408 1.00 64.11 259 GLY C O 1
ATOM 9722 N N . MET D 1 260 ? 22.907 49.564 -14.281 1.00 66.04 260 MET C N 1
ATOM 9723 C CA . MET D 1 260 ? 23.863 48.766 -13.530 1.00 66.57 260 MET C CA 1
ATOM 9724 C C . MET D 1 260 ? 24.915 49.672 -12.904 1.00 66.73 260 MET C C 1
ATOM 9725 O O . MET D 1 260 ? 25.443 50.577 -13.556 1.00 67.17 260 MET C O 1
ATOM 9730 N N . ARG D 1 261 ? 25.204 49.439 -11.628 1.00 68.69 261 ARG C N 1
ATOM 9731 C CA . ARG D 1 261 ? 26.125 50.269 -10.856 1.00 68.15 261 ARG C CA 1
ATOM 9732 C C . ARG D 1 261 ? 27.429 49.502 -10.683 1.00 69.14 261 ARG C C 1
ATOM 9733 O O . ARG D 1 261 ? 27.465 48.486 -9.979 1.00 69.39 261 ARG C O 1
ATOM 9741 N N . PHE D 1 262 ? 28.491 49.975 -11.325 1.00 65.84 262 PHE C N 1
ATOM 9742 C CA . PHE D 1 262 ? 29.807 49.369 -11.208 1.00 67.08 262 PHE C CA 1
ATOM 9743 C C . PHE D 1 262 ? 30.666 50.131 -10.203 1.00 68.88 262 PHE C C 1
ATOM 9744 O O . PHE D 1 262 ? 30.350 51.259 -9.809 1.00 72.16 262 PHE C O 1
ATOM 9752 N N . MET D 1 263 ? 31.742 49.470 -9.762 1.00 70.35 263 MET C N 1
ATOM 9753 C CA . MET D 1 263 ? 32.854 50.152 -9.111 1.00 68.39 263 MET C CA 1
ATOM 9754 C C . MET D 1 263 ? 33.231 51.389 -9.918 1.00 70.23 263 MET C C 1
ATOM 9755 O O . MET D 1 263 ? 33.139 51.401 -11.151 1.00 70.10 263 MET C O 1
ATOM 9760 N N . THR D 1 264 ? 33.659 52.444 -9.229 1.00 73.78 264 THR C N 1
ATOM 9761 C CA . THR D 1 264 ? 34.178 53.587 -9.964 1.00 74.39 264 THR C CA 1
ATOM 9762 C C . THR D 1 264 ? 35.396 53.153 -10.770 1.00 72.53 264 THR C C 1
ATOM 9763 O O . THR D 1 264 ? 36.208 52.340 -10.318 1.00 71.09 264 THR C O 1
ATOM 9767 N N . ALA D 1 265 ? 35.483 53.668 -11.996 1.00 69.64 265 ALA C N 1
ATOM 9768 C CA . ALA D 1 265 ? 36.532 53.281 -12.916 1.00 70.77 265 ALA C CA 1
ATOM 9769 C C . ALA D 1 265 ? 37.906 53.561 -12.304 1.00 76.06 265 ALA C C 1
ATOM 9770 O O . ALA D 1 265 ? 38.042 54.412 -11.421 1.00 73.65 265 ALA C O 1
ATOM 9772 N N . PRO D 1 266 ? 38.934 52.834 -12.741 1.00 77.00 266 PRO C N 1
ATOM 9773 C CA . PRO D 1 266 ? 40.277 53.020 -12.176 1.00 74.69 266 PRO C CA 1
ATOM 9774 C C . PRO D 1 266 ? 40.919 54.291 -12.703 1.00 77.93 266 PRO C C 1
ATOM 9775 O O . PRO D 1 266 ? 40.306 55.019 -13.497 1.00 73.15 266 PRO C O 1
ATOM 9779 N N . PRO D 1 267 ? 42.136 54.615 -12.261 1.00 81.29 267 PRO C N 1
ATOM 9780 C CA . PRO D 1 267 ? 42.832 55.788 -12.809 1.00 84.63 267 PRO C CA 1
ATOM 9781 C C . PRO D 1 267 ? 43.512 55.501 -14.145 1.00 85.08 267 PRO C C 1
ATOM 9782 O O . PRO D 1 267 ? 44.105 54.440 -14.349 1.00 84.02 267 PRO C O 1
ATOM 9786 N N . ASP D 1 268 ? 43.446 56.488 -15.048 1.00 86.42 268 ASP C N 1
ATOM 9787 C CA . ASP D 1 268 ? 44.007 56.416 -16.397 1.00 83.56 268 ASP C CA 1
ATOM 9788 C C . ASP D 1 268 ? 45.412 55.815 -16.457 1.00 84.08 268 ASP C C 1
ATOM 9789 O O . ASP D 1 268 ? 45.742 55.113 -17.420 1.00 84.94 268 ASP C O 1
ATOM 9791 N N . THR D 1 269 ? 46.244 56.083 -15.442 1.00 82.77 269 THR C N 1
ATOM 9792 C CA . THR D 1 269 ? 47.574 55.477 -15.384 1.00 83.81 269 THR C CA 1
ATOM 9793 C C . THR D 1 269 ? 47.498 53.954 -15.428 1.00 85.27 269 THR C C 1
ATOM 9794 O O . THR D 1 269 ? 48.368 53.299 -16.015 1.00 82.82 269 THR C O 1
ATOM 9798 N N . TYR D 1 270 ? 46.459 53.377 -14.811 1.00 86.33 270 TYR C N 1
ATOM 9799 C CA . TYR D 1 270 ? 46.221 51.940 -14.906 1.00 83.91 270 TYR C CA 1
ATOM 9800 C C . TYR D 1 270 ? 46.278 51.477 -16.352 1.00 82.04 270 TYR C C 1
ATOM 9801 O O . TYR D 1 270 ? 46.785 50.390 -16.649 1.00 83.09 270 TYR C O 1
ATOM 9810 N N . TYR D 1 271 ? 45.785 52.308 -17.264 1.00 82.36 271 TYR C N 1
ATOM 9811 C CA . TYR D 1 271 ? 45.781 51.999 -18.683 1.00 85.97 271 TYR C CA 1
ATOM 9812 C C . TYR D 1 271 ? 47.063 52.406 -19.392 1.00 87.14 271 TYR C C 1
ATOM 9813 O O . TYR D 1 271 ? 47.291 51.963 -20.522 1.00 90.83 271 TYR C O 1
ATOM 9822 N N . GLU D 1 272 ? 47.901 53.236 -18.772 1.00 86.23 272 GLU C N 1
ATOM 9823 C CA . GLU D 1 272 ? 49.232 53.454 -19.328 1.00 86.87 272 GLU C CA 1
ATOM 9824 C C . GLU D 1 272 ? 50.146 52.288 -18.983 1.00 88.17 272 GLU C C 1
ATOM 9825 O O . GLU D 1 272 ? 50.857 51.770 -19.851 1.00 86.07 272 GLU C O 1
ATOM 9827 N N . MET D 1 273 ? 50.117 51.847 -17.720 1.00 88.31 273 MET C N 1
ATOM 9828 C CA . MET D 1 273 ? 50.824 50.636 -17.311 1.00 86.89 273 MET C CA 1
ATOM 9829 C C . MET D 1 273 ? 50.286 49.395 -18.016 1.00 86.83 273 MET C C 1
ATOM 9830 O O . MET D 1 273 ? 50.909 48.327 -17.945 1.00 86.32 273 MET C O 1
ATOM 9835 N N . LEU D 1 274 ? 49.144 49.525 -18.697 1.00 88.56 274 LEU C N 1
ATOM 9836 C CA . LEU D 1 274 ? 48.453 48.434 -19.377 1.00 85.57 274 LEU C CA 1
ATOM 9837 C C . LEU D 1 274 ? 49.321 47.743 -20.418 1.00 84.90 274 LEU C C 1
ATOM 9838 O O . LEU D 1 274 ? 49.712 46.586 -20.232 1.00 86.75 274 LEU C O 1
ATOM 9843 N N . GLU D 1 275 ? 49.600 48.438 -21.526 1.00 83.45 275 GLU C N 1
ATOM 9844 C CA . GLU D 1 275 ? 50.369 47.829 -22.608 1.00 82.40 275 GLU C CA 1
ATOM 9845 C C . GLU D 1 275 ? 51.710 47.311 -22.102 1.00 86.70 275 GLU C C 1
ATOM 9846 O O . GLU D 1 275 ? 52.193 46.261 -22.548 1.00 88.58 275 GLU C O 1
ATOM 9848 N N . GLY D 1 276 ? 52.318 48.031 -21.155 1.00 85.87 276 GLY C N 1
ATOM 9849 C CA . GLY D 1 276 ? 53.577 47.579 -20.586 1.00 86.68 276 GLY C CA 1
ATOM 9850 C C . GLY D 1 276 ? 53.443 46.253 -19.864 1.00 88.41 276 GLY C C 1
ATOM 9851 O O . GLY D 1 276 ? 54.183 45.305 -20.142 1.00 87.90 276 GLY C O 1
ATOM 9852 N N . ARG D 1 277 ? 52.484 46.160 -18.934 1.00 87.94 277 ARG C N 1
ATOM 9853 C CA . ARG D 1 277 ? 52.341 44.928 -18.165 1.00 88.38 277 ARG C CA 1
ATOM 9854 C C . ARG D 1 277 ? 51.821 43.768 -19.010 1.00 87.74 277 ARG C C 1
ATOM 9855 O O . ARG D 1 277 ? 52.085 42.609 -18.670 1.00 88.05 277 ARG C O 1
ATOM 9863 N N . LEU D 1 278 ? 51.136 44.044 -20.120 1.00 85.39 278 LEU C N 1
ATOM 9864 C CA . LEU D 1 278 ? 50.644 43.005 -21.026 1.00 88.38 278 LEU C CA 1
ATOM 9865 C C . LEU D 1 278 ? 51.083 43.299 -22.458 1.00 90.81 278 LEU C C 1
ATOM 9866 O O . LEU D 1 278 ? 50.310 43.854 -23.252 1.00 88.69 278 LEU C O 1
ATOM 9868 N N . PRO D 1 279 ? 52.346 42.948 -22.822 1.00 93.02 279 PRO C N 1
ATOM 9869 C CA . PRO D 1 279 ? 52.772 42.973 -24.233 1.00 90.79 279 PRO C CA 1
ATOM 9870 C C . PRO D 1 279 ? 51.764 42.398 -25.219 1.00 88.66 279 PRO C C 1
ATOM 9871 O O . PRO D 1 279 ? 51.182 41.333 -24.985 1.00 89.09 279 PRO C O 1
ATOM 9875 N N . ASP D 1 280 ? 51.578 43.099 -26.341 1.00 87.01 280 ASP C N 1
ATOM 9876 C CA . ASP D 1 280 ? 50.583 42.758 -27.354 1.00 86.57 280 ASP C CA 1
ATOM 9877 C C . ASP D 1 280 ? 49.169 42.777 -26.777 1.00 85.68 280 ASP C C 1
ATOM 9878 O O . ASP D 1 280 ? 48.376 43.669 -27.096 1.00 85.15 280 ASP C O 1
ATOM 9880 N N . HIS D 1 281 ? 48.866 41.807 -25.908 1.00 85.79 281 HIS C N 1
ATOM 9881 C CA . HIS D 1 281 ? 47.541 41.472 -25.377 1.00 83.00 281 HIS C CA 1
ATOM 9882 C C . HIS D 1 281 ? 46.424 41.514 -26.426 1.00 80.85 281 HIS C C 1
ATOM 9883 O O . HIS D 1 281 ? 45.663 40.546 -26.544 1.00 77.81 281 HIS C O 1
ATOM 9890 N N . GLY D 1 282 ? 46.323 42.590 -27.206 1.00 81.63 282 GLY C N 1
ATOM 9891 C CA . GLY D 1 282 ? 45.411 42.637 -28.334 1.00 76.62 282 GLY C CA 1
ATOM 9892 C C . GLY D 1 282 ? 43.997 43.053 -27.988 1.00 77.07 282 GLY C C 1
ATOM 9893 O O . GLY D 1 282 ? 43.034 42.497 -28.523 1.00 77.69 282 GLY C O 1
ATOM 9894 N N . GLU D 1 283 ? 43.863 44.047 -27.109 1.00 74.03 283 GLU C N 1
ATOM 9895 C CA . GLU D 1 283 ? 42.572 44.440 -26.570 1.00 72.34 283 GLU C CA 1
ATOM 9896 C C . GLU D 1 283 ? 42.362 45.933 -26.789 1.00 72.12 283 GLU C C 1
ATOM 9897 O O . GLU D 1 283 ? 43.255 46.740 -26.474 1.00 70.95 283 GLU C O 1
ATOM 9899 N N . PRO D 1 284 ? 41.204 46.337 -27.317 1.00 72.15 284 PRO C N 1
ATOM 9900 C CA . PRO D 1 284 ? 40.928 47.764 -27.529 1.00 74.16 284 PRO C CA 1
ATOM 9901 C C . PRO D 1 284 ? 40.989 48.580 -26.249 1.00 74.73 284 PRO C C 1
ATOM 9902 O O . PRO D 1 284 ? 39.959 48.798 -25.601 1.00 73.23 284 PRO C O 1
ATOM 9906 N N . VAL D 1 285 ? 42.190 49.048 -25.900 1.00 75.19 285 VAL C N 1
ATOM 9907 C CA . VAL D 1 285 ? 42.453 49.828 -24.692 1.00 74.58 285 VAL C CA 1
ATOM 9908 C C . VAL D 1 285 ? 41.413 50.930 -24.514 1.00 77.45 285 VAL C C 1
ATOM 9909 O O . VAL D 1 285 ? 41.079 51.312 -23.387 1.00 78.16 285 VAL C O 1
ATOM 9913 N N . ASP D 1 286 ? 40.883 51.431 -25.633 1.00 77.35 286 ASP C N 1
ATOM 9914 C CA . ASP D 1 286 ? 39.949 52.551 -25.604 1.00 76.49 286 ASP C CA 1
ATOM 9915 C C . ASP D 1 286 ? 38.631 52.166 -24.944 1.00 74.57 286 ASP C C 1
ATOM 9916 O O . ASP D 1 286 ? 38.144 52.869 -24.050 1.00 75.33 286 ASP C O 1
ATOM 9921 N N . GLN D 1 287 ? 38.032 51.058 -25.376 1.00 75.51 287 GLN C N 1
ATOM 9922 C CA . GLN D 1 287 ? 36.695 50.711 -24.918 1.00 74.31 287 GLN C CA 1
ATOM 9923 C C . GLN D 1 287 ? 36.714 50.183 -23.496 1.00 72.97 287 GLN C C 1
ATOM 9924 O O . GLN D 1 287 ? 35.715 50.300 -22.781 1.00 73.15 287 GLN C O 1
ATOM 9930 N N . LEU D 1 288 ? 37.832 49.596 -23.076 1.00 71.18 288 LEU C N 1
ATOM 9931 C CA . LEU D 1 288 ? 37.980 49.211 -21.680 1.00 72.27 288 LEU C CA 1
ATOM 9932 C C . LEU D 1 288 ? 37.940 50.439 -20.781 1.00 74.44 288 LEU C C 1
ATOM 9933 O O . LEU D 1 288 ? 37.249 50.450 -19.756 1.00 74.13 288 LEU C O 1
ATOM 9938 N N . GLN D 1 289 ? 38.652 51.503 -21.166 1.00 74.00 289 GLN C N 1
ATOM 9939 C CA . GLN D 1 289 ? 38.700 52.680 -20.305 1.00 72.78 289 GLN C CA 1
ATOM 9940 C C . GLN D 1 289 ? 37.382 53.440 -20.322 1.00 73.68 289 GLN C C 1
ATOM 9941 O O . GLN D 1 289 ? 36.948 53.953 -19.286 1.00 74.80 289 GLN C O 1
ATOM 9947 N N . ALA D 1 290 ? 36.726 53.520 -21.476 1.00 71.15 290 ALA C N 1
ATOM 9948 C CA . ALA D 1 290 ? 35.409 54.142 -21.563 1.00 71.82 290 ALA C CA 1
ATOM 9949 C C . ALA D 1 290 ? 34.416 53.480 -20.610 1.00 74.22 290 ALA C C 1
ATOM 9950 O O . ALA D 1 290 ? 33.316 54.002 -20.388 1.00 76.48 290 ALA C O 1
ATOM 9952 N N . ARG D 1 291 ? 34.799 52.340 -20.026 1.00 69.71 291 ARG C N 1
ATOM 9953 C CA . ARG D 1 291 ? 33.897 51.538 -19.216 1.00 70.53 291 ARG C CA 1
ATOM 9954 C C . ARG D 1 291 ? 34.473 51.097 -17.874 1.00 71.19 291 ARG C C 1
ATOM 9955 O O . ARG D 1 291 ? 33.755 50.451 -17.103 1.00 68.09 291 ARG C O 1
ATOM 9963 N N . GLY D 1 292 ? 35.730 51.424 -17.569 1.00 73.06 292 GLY C N 1
ATOM 9964 C CA . GLY D 1 292 ? 36.343 50.979 -16.329 1.00 73.23 292 GLY C CA 1
ATOM 9965 C C . GLY D 1 292 ? 36.644 49.495 -16.245 1.00 71.77 292 GLY C C 1
ATOM 9966 O O . GLY D 1 292 ? 36.818 48.973 -15.140 1.00 68.60 292 GLY C O 1
ATOM 9967 N N . ILE D 1 293 ? 36.724 48.804 -17.389 1.00 71.03 293 ILE C N 1
ATOM 9968 C CA . ILE D 1 293 ? 36.993 47.367 -17.433 1.00 68.57 293 ILE C CA 1
ATOM 9969 C C . ILE D 1 293 ? 38.463 47.101 -17.122 1.00 66.99 293 ILE C C 1
ATOM 9970 O O . ILE D 1 293 ? 39.351 47.857 -17.539 1.00 71.53 293 ILE C O 1
ATOM 9975 N N . LEU D 1 294 ? 38.724 46.026 -16.380 1.00 65.85 294 LEU C N 1
ATOM 9976 C CA . LEU D 1 294 ? 40.078 45.647 -16.009 1.00 67.26 294 LEU C CA 1
ATOM 9977 C C . LEU D 1 294 ? 40.542 44.420 -16.788 1.00 67.09 294 LEU C C 1
ATOM 9978 O O . LEU D 1 294 ? 39.745 43.681 -17.368 1.00 62.57 294 LEU C O 1
ATOM 9983 N N . LEU D 1 295 ? 41.859 44.206 -16.775 1.00 72.23 295 LEU C N 1
ATOM 9984 C CA . LEU D 1 295 ? 42.514 43.223 -17.627 1.00 72.10 295 LEU C CA 1
ATOM 9985 C C . LEU D 1 295 ? 43.569 42.463 -16.841 1.00 73.14 295 LEU C C 1
ATOM 9986 O O . LEU D 1 295 ? 44.213 43.027 -15.953 1.00 73.66 295 LEU C O 1
ATOM 9991 N N . ASP D 1 296 ? 43.753 41.190 -17.184 1.00 68.65 296 ASP C N 1
ATOM 9992 C CA . ASP D 1 296 ? 44.762 40.376 -16.525 1.00 72.23 296 ASP C CA 1
ATOM 9993 C C . ASP D 1 296 ? 45.089 39.182 -17.407 1.00 75.33 296 ASP C C 1
ATOM 9994 O O . ASP D 1 296 ? 44.289 38.781 -18.254 1.00 74.93 296 ASP C O 1
ATOM 9999 N N . GLY D 1 297 ? 46.281 38.621 -17.191 1.00 80.90 297 GLY C N 1
ATOM 10000 C CA . GLY D 1 297 ? 46.746 37.438 -17.882 1.00 82.25 297 GLY C CA 1
ATOM 10001 C C . GLY D 1 297 ? 48.230 37.532 -18.188 1.00 84.41 297 GLY C C 1
ATOM 10002 O O . GLY D 1 297 ? 48.941 38.379 -17.649 1.00 84.48 297 GLY C O 1
ATOM 10003 N N . SER D 1 298 ? 48.691 36.633 -19.053 1.00 88.47 298 SER C N 1
ATOM 10004 C CA . SER D 1 298 ? 50.060 36.626 -19.552 1.00 92.08 298 SER C CA 1
ATOM 10005 C C . SER D 1 298 ? 50.106 37.232 -20.953 1.00 96.13 298 SER C C 1
ATOM 10006 O O . SER D 1 298 ? 49.078 37.432 -21.606 1.00 96.04 298 SER C O 1
ATOM 10009 N N . SER D 1 299 ? 51.320 37.515 -21.421 1.00 95.32 299 SER C N 1
ATOM 10010 C CA . SER D 1 299 ? 51.482 38.259 -22.668 1.00 91.64 299 SER C CA 1
ATOM 10011 C C . SER D 1 299 ? 52.757 37.908 -23.427 1.00 91.64 299 SER C C 1
ATOM 10012 O O . SER D 1 299 ? 53.317 38.751 -24.131 1.00 89.56 299 SER C O 1
ATOM 10015 N N . LYS D 1 304 ? 48.234 33.425 -25.994 1.00 90.63 304 LYS C N 1
ATOM 10016 C CA . LYS D 1 304 ? 48.286 33.953 -24.633 1.00 92.99 304 LYS C CA 1
ATOM 10017 C C . LYS D 1 304 ? 46.940 33.796 -23.908 1.00 90.44 304 LYS C C 1
ATOM 10018 O O . LYS D 1 304 ? 45.880 33.838 -24.537 1.00 88.71 304 LYS C O 1
ATOM 10020 N N . ARG D 1 305 ? 47.009 33.610 -22.589 1.00 89.69 305 ARG C N 1
ATOM 10021 C CA . ARG D 1 305 ? 45.872 33.672 -21.682 1.00 83.59 305 ARG C CA 1
ATOM 10022 C C . ARG D 1 305 ? 45.578 35.116 -21.297 1.00 83.43 305 ARG C C 1
ATOM 10023 O O . ARG D 1 305 ? 46.494 35.902 -21.064 1.00 85.82 305 ARG C O 1
ATOM 10031 N N . LEU D 1 306 ? 44.289 35.440 -21.178 1.00 80.77 306 LEU C N 1
ATOM 10032 C CA . LEU D 1 306 ? 43.840 36.748 -20.697 1.00 77.84 306 LEU C CA 1
ATOM 10033 C C . LEU D 1 306 ? 42.427 36.624 -20.111 1.00 76.36 306 LEU C C 1
ATOM 10034 O O . LEU D 1 306 ? 41.737 35.618 -20.306 1.00 75.57 306 LEU C O 1
ATOM 10039 N N . LEU D 1 307 ? 42.028 37.636 -19.334 1.00 74.89 307 LEU C N 1
ATOM 10040 C CA . LEU D 1 307 ? 40.642 37.740 -18.883 1.00 72.32 307 LEU C CA 1
ATOM 10041 C C . LEU D 1 307 ? 40.253 39.204 -18.711 1.00 70.41 307 LEU C C 1
ATOM 10042 O O . LEU D 1 307 ? 41.075 40.043 -18.323 1.00 68.02 307 LEU C O 1
ATOM 10047 N N . LEU D 1 308 ? 38.993 39.491 -19.007 1.00 63.85 308 LEU C N 1
ATOM 10048 C CA . LEU D 1 308 ? 38.394 40.790 -18.757 1.00 66.79 308 LEU C CA 1
ATOM 10049 C C . LEU D 1 308 ? 37.428 40.655 -17.592 1.00 63.71 308 LEU C C 1
ATOM 10050 O O . LEU D 1 308 ? 36.724 39.649 -17.470 1.00 63.36 308 LEU C O 1
ATOM 10055 N N . GLN D 1 309 ? 37.397 41.666 -16.735 1.00 61.02 309 GLN C N 1
ATOM 10056 C CA . GLN D 1 309 ? 36.561 41.592 -15.554 1.00 59.16 309 GLN C CA 1
ATOM 10057 C C . GLN D 1 309 ? 36.134 42.995 -15.168 1.00 61.95 309 GLN C C 1
ATOM 10058 O O . GLN D 1 309 ? 36.801 43.983 -15.483 1.00 58.98 309 GLN C O 1
ATOM 10064 N N . ILE D 1 310 ? 34.999 43.064 -14.483 1.00 56.42 310 ILE C N 1
ATOM 10065 C CA . ILE D 1 310 ? 34.503 44.298 -13.895 1.00 58.40 310 ILE C CA 1
ATOM 10066 C C . ILE D 1 310 ? 33.660 43.899 -12.695 1.00 58.42 310 ILE C C 1
ATOM 10067 O O . ILE D 1 310 ? 33.070 42.816 -12.660 1.00 53.08 310 ILE C O 1
ATOM 10072 N N . PHE D 1 311 ? 33.623 44.766 -11.699 1.00 53.34 311 PHE C N 1
ATOM 10073 C CA . PHE D 1 311 ? 32.932 44.470 -10.460 1.00 59.76 311 PHE C CA 1
ATOM 10074 C C . PHE D 1 311 ? 31.876 45.532 -10.205 1.00 63.17 311 PHE C C 1
ATOM 10075 O O . PHE D 1 311 ? 32.088 46.723 -10.466 1.00 62.13 311 PHE C O 1
ATOM 10083 N N . SER D 1 312 ? 30.729 45.091 -9.703 1.00 56.48 312 SER C N 1
ATOM 10084 C CA . SER D 1 312 ? 29.751 46.057 -9.248 1.00 61.81 312 SER C CA 1
ATOM 10085 C C . SER D 1 312 ? 30.182 46.639 -7.910 1.00 63.60 312 SER C C 1
ATOM 10086 O O . SER D 1 312 ? 31.166 46.212 -7.295 1.00 61.08 312 SER C O 1
ATOM 10089 N N . GLU D 1 313 ? 29.439 47.648 -7.465 1.00 61.96 313 GLU C N 1
ATOM 10090 C CA . GLU D 1 313 ? 29.583 48.069 -6.085 1.00 63.32 313 GLU C CA 1
ATOM 10091 C C . GLU D 1 313 ? 28.942 47.034 -5.162 1.00 60.53 313 GLU C C 1
ATOM 10092 O O . GLU D 1 313 ? 28.320 46.068 -5.605 1.00 58.02 313 GLU C O 1
ATOM 10098 N N . THR D 1 314 ? 29.150 47.215 -3.862 1.00 62.22 314 THR C N 1
ATOM 10099 C CA . THR D 1 314 ? 28.481 46.347 -2.911 1.00 54.81 314 THR C CA 1
ATOM 10100 C C . THR D 1 314 ? 26.979 46.589 -3.017 1.00 58.69 314 THR C C 1
ATOM 10101 O O . THR D 1 314 ? 26.522 47.706 -2.780 1.00 61.40 314 THR C O 1
ATOM 10105 N N . LEU D 1 315 ? 26.210 45.581 -3.419 1.00 54.57 315 LEU C N 1
ATOM 10106 C CA . LEU D 1 315 ? 24.782 45.737 -3.672 1.00 56.18 315 LEU C CA 1
ATOM 10107 C C . LEU D 1 315 ? 23.901 45.074 -2.627 1.00 58.04 315 LEU C C 1
ATOM 10108 O O . LEU D 1 315 ? 22.839 45.600 -2.304 1.00 61.47 315 LEU C O 1
ATOM 10113 N N . MET D 1 316 ? 24.302 43.925 -2.095 1.00 57.13 316 MET C N 1
ATOM 10114 C CA . MET D 1 316 ? 23.542 43.208 -1.074 1.00 54.98 316 MET C CA 1
ATOM 10115 C C . MET D 1 316 ? 24.404 43.170 0.181 1.00 54.23 316 MET C C 1
ATOM 10116 O O . MET D 1 316 ? 25.164 42.227 0.401 1.00 50.46 316 MET C O 1
ATOM 10121 N N . GLY D 1 317 ? 24.288 44.210 1.000 1.00 55.93 317 GLY C N 1
ATOM 10122 C CA . GLY D 1 317 ? 25.238 44.428 2.056 1.00 50.15 317 GLY C CA 1
ATOM 10123 C C . GLY D 1 317 ? 26.634 44.484 1.476 1.00 53.12 317 GLY C C 1
ATOM 10124 O O . GLY D 1 317 ? 26.887 45.148 0.466 1.00 53.51 317 GLY C O 1
ATOM 10125 N N . PRO D 1 318 ? 27.568 43.756 2.089 1.00 55.56 318 PRO C N 1
ATOM 10126 C CA . PRO D 1 318 ? 28.927 43.682 1.548 1.00 54.62 318 PRO C CA 1
ATOM 10127 C C . PRO D 1 318 ? 29.069 42.712 0.385 1.00 47.21 318 PRO C C 1
ATOM 10128 O O . PRO D 1 318 ? 30.191 42.481 -0.073 1.00 43.02 318 PRO C O 1
ATOM 10132 N N . VAL D 1 319 ? 27.983 42.119 -0.088 1.00 48.94 319 VAL C N 1
ATOM 10133 C CA . VAL D 1 319 ? 28.045 41.185 -1.206 1.00 46.21 319 VAL C CA 1
ATOM 10134 C C . VAL D 1 319 ? 27.987 41.985 -2.498 1.00 52.64 319 VAL C C 1
ATOM 10135 O O . VAL D 1 319 ? 27.126 42.859 -2.667 1.00 50.54 319 VAL C O 1
ATOM 10139 N N . PHE D 1 320 ? 28.919 41.705 -3.403 1.00 49.91 320 PHE C N 1
ATOM 10140 C CA . PHE D 1 320 ? 28.935 42.367 -4.698 1.00 49.29 320 PHE C CA 1
ATOM 10141 C C . PHE D 1 320 ? 28.998 41.326 -5.804 1.00 51.84 320 PHE C C 1
ATOM 10142 O O . PHE D 1 320 ? 28.934 40.120 -5.540 1.00 44.35 320 PHE C O 1
ATOM 10150 N N . PHE D 1 321 ? 29.140 41.777 -7.043 1.00 51.44 321 PHE C N 1
ATOM 10151 C CA . PHE D 1 321 ? 29.042 40.875 -8.174 1.00 49.31 321 PHE C CA 1
ATOM 10152 C C . PHE D 1 321 ? 30.147 41.179 -9.165 1.00 54.36 321 PHE C C 1
ATOM 10153 O O . PHE D 1 321 ? 30.600 42.322 -9.282 1.00 52.48 321 PHE C O 1
ATOM 10161 N N . GLU D 1 322 ? 30.576 40.135 -9.861 1.00 44.76 322 GLU C N 1
ATOM 10162 C CA . GLU D 1 322 ? 31.659 40.201 -10.819 1.00 51.73 322 GLU C CA 1
ATOM 10163 C C . GLU D 1 322 ? 31.136 39.748 -12.169 1.00 49.74 322 GLU C C 1
ATOM 10164 O O . GLU D 1 322 ? 30.332 38.812 -12.261 1.00 51.27 322 GLU C O 1
ATOM 10170 N N . PHE D 1 323 ? 31.574 40.442 -13.210 1.00 50.78 323 PHE C N 1
ATOM 10171 C CA . PHE D 1 323 ? 31.225 40.115 -14.580 1.00 53.19 323 PHE C CA 1
ATOM 10172 C C . PHE D 1 323 ? 32.528 39.879 -15.319 1.00 57.22 323 PHE C C 1
ATOM 10173 O O . PHE D 1 323 ? 33.392 40.762 -15.369 1.00 56.25 323 PHE C O 1
ATOM 10181 N N . ILE D 1 324 ? 32.684 38.672 -15.838 1.00 56.03 324 ILE C N 1
ATOM 10182 C CA . ILE D 1 324 ? 33.974 38.182 -16.281 1.00 57.26 324 ILE C CA 1
ATOM 10183 C C . ILE D 1 324 ? 33.832 37.646 -17.692 1.00 57.96 324 ILE C C 1
ATOM 10184 O O . ILE D 1 324 ? 32.799 37.072 -18.056 1.00 55.37 324 ILE C O 1
ATOM 10189 N N . GLN D 1 325 ? 34.860 37.878 -18.495 1.00 59.57 325 GLN C N 1
ATOM 10190 C CA . GLN D 1 325 ? 34.995 37.273 -19.809 1.00 65.57 325 GLN C CA 1
ATOM 10191 C C . GLN D 1 325 ? 36.360 36.610 -19.842 1.00 66.14 325 GLN C C 1
ATOM 10192 O O . GLN D 1 325 ? 37.362 37.238 -19.484 1.00 65.12 325 GLN C O 1
ATOM 10198 N N . ARG D 1 326 ? 36.398 35.340 -20.221 1.00 63.32 326 ARG C N 1
ATOM 10199 C CA . ARG D 1 326 ? 37.654 34.609 -20.243 1.00 68.23 326 ARG C CA 1
ATOM 10200 C C . ARG D 1 326 ? 38.226 34.569 -21.654 1.00 73.56 326 ARG C C 1
ATOM 10201 O O . ARG D 1 326 ? 37.491 34.437 -22.637 1.00 71.38 326 ARG C O 1
ATOM 10209 N N . LYS D 1 327 ? 39.542 34.738 -21.738 1.00 74.73 327 LYS C N 1
ATOM 10210 C CA . LYS D 1 327 ? 40.310 34.738 -22.976 1.00 77.26 327 LYS C CA 1
ATOM 10211 C C . LYS D 1 327 ? 41.528 33.842 -22.816 1.00 77.59 327 LYS C C 1
ATOM 10212 O O . LYS D 1 327 ? 42.663 34.220 -23.114 1.00 80.93 327 LYS C O 1
ATOM 10218 N N . GLY D 1 328 ? 41.297 32.637 -22.294 1.00 77.89 328 GLY C N 1
ATOM 10219 C CA . GLY D 1 328 ? 42.343 31.682 -22.017 1.00 80.63 328 GLY C CA 1
ATOM 10220 C C . GLY D 1 328 ? 42.742 31.582 -20.557 1.00 78.55 328 GLY C C 1
ATOM 10221 O O . GLY D 1 328 ? 43.131 30.494 -20.110 1.00 76.60 328 GLY C O 1
ATOM 10222 N N . ASP D 1 329 ? 42.635 32.675 -19.799 1.00 78.79 329 ASP C N 1
ATOM 10223 C CA . ASP D 1 329 ? 43.134 32.713 -18.425 1.00 80.59 329 ASP C CA 1
ATOM 10224 C C . ASP D 1 329 ? 42.182 31.984 -17.480 1.00 75.68 329 ASP C C 1
ATOM 10225 O O . ASP D 1 329 ? 41.002 32.339 -17.383 1.00 71.46 329 ASP C O 1
ATOM 10227 N N . ASP D 1 330 ? 42.705 30.975 -16.778 1.00 73.14 330 ASP C N 1
ATOM 10228 C CA . ASP D 1 330 ? 41.976 30.220 -15.766 1.00 72.89 330 ASP C CA 1
ATOM 10229 C C . ASP D 1 330 ? 41.967 30.911 -14.408 1.00 70.34 330 ASP C C 1
ATOM 10230 O O . ASP D 1 330 ? 41.534 30.302 -13.422 1.00 67.95 330 ASP C O 1
ATOM 10235 N N . GLY D 1 331 ? 42.439 32.154 -14.333 1.00 66.30 331 GLY C N 1
ATOM 10236 C CA . GLY D 1 331 ? 42.612 32.841 -13.072 1.00 64.13 331 GLY C CA 1
ATOM 10237 C C . GLY D 1 331 ? 41.412 33.690 -12.694 1.00 60.57 331 GLY C C 1
ATOM 10238 O O . GLY D 1 331 ? 40.361 33.675 -13.338 1.00 57.72 331 GLY C O 1
ATOM 10239 N N . PHE D 1 332 ? 41.589 34.452 -11.619 1.00 55.50 332 PHE C N 1
ATOM 10240 C CA . PHE D 1 332 ? 40.520 35.274 -11.073 1.00 53.14 332 PHE C CA 1
ATOM 10241 C C . PHE D 1 332 ? 40.915 36.741 -11.043 1.00 61.98 332 PHE C C 1
ATOM 10242 O O . PHE D 1 332 ? 40.292 37.534 -10.326 1.00 59.72 332 PHE C O 1
ATOM 10250 N N . GLY D 1 333 ? 41.958 37.102 -11.791 1.00 60.03 333 GLY C N 1
ATOM 10251 C CA . GLY D 1 333 ? 42.432 38.471 -11.865 1.00 67.13 333 GLY C CA 1
ATOM 10252 C C . GLY D 1 333 ? 43.167 38.972 -10.644 1.00 66.76 333 GLY C C 1
ATOM 10253 O O . GLY D 1 333 ? 43.087 40.163 -10.331 1.00 71.13 333 GLY C O 1
ATOM 10254 N N . GLU D 1 334 ? 43.900 38.099 -9.954 1.00 65.41 334 GLU C N 1
ATOM 10255 C CA . GLU D 1 334 ? 44.616 38.511 -8.750 1.00 67.94 334 GLU C CA 1
ATOM 10256 C C . GLU D 1 334 ? 45.694 39.548 -9.066 1.00 71.73 334 GLU C C 1
ATOM 10257 O O . GLU D 1 334 ? 45.942 40.460 -8.268 1.00 72.59 334 GLU C O 1
ATOM 10259 N N . GLY D 1 335 ? 46.320 39.447 -10.241 1.00 75.35 335 GLY C N 1
ATOM 10260 C CA . GLY D 1 335 ? 47.300 40.435 -10.662 1.00 72.14 335 GLY C CA 1
ATOM 10261 C C . GLY D 1 335 ? 46.757 41.844 -10.740 1.00 76.23 335 GLY C C 1
ATOM 10262 O O . GLY D 1 335 ? 47.544 42.799 -10.767 1.00 78.27 335 GLY C O 1
ATOM 10263 N N . ASN D 1 336 ? 45.433 41.997 -10.761 1.00 76.14 336 ASN C N 1
ATOM 10264 C CA . ASN D 1 336 ? 44.809 43.311 -10.790 1.00 75.38 336 ASN C CA 1
ATOM 10265 C C . ASN D 1 336 ? 44.957 44.063 -9.478 1.00 77.52 336 ASN C C 1
ATOM 10266 O O . ASN D 1 336 ? 44.703 45.270 -9.454 1.00 77.60 336 ASN C O 1
ATOM 10271 N N . PHE D 1 337 ? 45.348 43.389 -8.394 1.00 78.16 337 PHE C N 1
ATOM 10272 C CA . PHE D 1 337 ? 45.627 44.092 -7.145 1.00 77.66 337 PHE C CA 1
ATOM 10273 C C . PHE D 1 337 ? 46.893 44.931 -7.274 1.00 78.36 337 PHE C C 1
ATOM 10274 O O . PHE D 1 337 ? 46.870 46.151 -7.068 1.00 77.88 337 PHE C O 1
ATOM 10282 N N . LYS D 1 338 ? 48.010 44.286 -7.619 1.00 79.25 338 LYS C N 1
ATOM 10283 C CA . LYS D 1 338 ? 49.249 45.012 -7.879 1.00 79.18 338 LYS C CA 1
ATOM 10284 C C . LYS D 1 338 ? 49.046 46.053 -8.972 1.00 83.24 338 LYS C C 1
ATOM 10285 O O . LYS D 1 338 ? 49.496 47.197 -8.847 1.00 84.96 338 LYS C O 1
ATOM 10287 N N . ALA D 1 339 ? 48.356 45.671 -10.050 1.00 81.32 339 ALA C N 1
ATOM 10288 C CA . ALA D 1 339 ? 48.078 46.605 -11.137 1.00 81.13 339 ALA C CA 1
ATOM 10289 C C . ALA D 1 339 ? 47.364 47.853 -10.631 1.00 84.13 339 ALA C C 1
ATOM 10290 O O . ALA D 1 339 ? 47.745 48.982 -10.960 1.00 87.64 339 ALA C O 1
ATOM 10292 N N . LEU D 1 340 ? 46.321 47.667 -9.821 1.00 81.42 340 LEU C N 1
ATOM 10293 C CA . LEU D 1 340 ? 45.530 48.805 -9.369 1.00 82.46 340 LEU C CA 1
ATOM 10294 C C . LEU D 1 340 ? 46.289 49.665 -8.366 1.00 86.54 340 LEU C C 1
ATOM 10295 O O . LEU D 1 340 ? 46.071 50.881 -8.310 1.00 86.39 340 LEU C O 1
ATOM 10300 N N . PHE D 1 341 ? 47.182 49.063 -7.576 1.00 88.56 341 PHE C N 1
ATOM 10301 C CA . PHE D 1 341 ? 47.925 49.779 -6.546 1.00 90.52 341 PHE C CA 1
ATOM 10302 C C . PHE D 1 341 ? 49.388 50.012 -6.916 1.00 91.80 341 PHE C C 1
ATOM 10303 O O . PHE D 1 341 ? 50.169 50.447 -6.063 1.00 94.22 341 PHE C O 1
ATOM 10305 N N . GLU D 1 342 ? 49.785 49.709 -8.152 1.00 90.42 342 GLU C N 1
ATOM 10306 C CA . GLU D 1 342 ? 50.930 50.369 -8.760 1.00 89.57 342 GLU C CA 1
ATOM 10307 C C . GLU D 1 342 ? 50.478 51.522 -9.644 1.00 91.38 342 GLU C C 1
ATOM 10308 O O . GLU D 1 342 ? 51.248 52.009 -10.479 1.00 93.60 342 GLU C O 1
ATOM 10314 N N . SER D 1 343 ? 49.244 51.978 -9.441 1.00 90.07 343 SER C N 1
ATOM 10315 C CA . SER D 1 343 ? 48.654 53.100 -10.158 1.00 90.80 343 SER C CA 1
ATOM 10316 C C . SER D 1 343 ? 48.580 54.356 -9.282 1.00 86.65 343 SER C C 1
ATOM 10317 O O . SER D 1 343 ? 47.897 55.325 -9.622 1.00 84.30 343 SER C O 1
#

B-factor: mean 47.51, std 14.2, range [18.85, 112.57]

Solvent-accessible surface area: 54841 Å² total; per-residue (Å²): 138,74,112,40,114,24,46,4,9,1,48,0,28,5,6,0,9,0,1,22,75,72,126,47,48,2,58,64,9,0,86,20,0,6,10,56,75,1,0,38,21,136,80,41,72,5,22,0,15,24,0,29,72,2,13,0,10,1,18,50,46,84,136,25,63,5,37,72,14,0,72,42,11,17,32,0,2,0,0,5,0,0,73,0,126,72,19,140,116,1,48,87,45,0,60,134,81,46,14,66,83,25,135,20,109,48,21,126,162,25,42,116,39,20,0,0,55,1,4,23,27,3,3,2,7,0,6,49,115,64,38,113,55,64,7,10,2,42,66,8,15,91,23,68,106,86,62,111,118,98,13,106,46,6,25,1,82,57,15,15,2,0,4,0,0,0,22,118,45,29,25,113,56,1,6,22,28,0,77,144,7,0,26,0,95,70,70,60,134,71,119,54,81,82,150,87,47,43,33,43,11,0,18,0,0,10,39,108,0,38,0,6,0,9,12,20,103,125,33,99,1,36,82,5,6,68,100,1,29,7,10,1,2,7,19,0,0,0,32,3,99,40,0,19,154,4,33,59,36,0,93,139,64,3,2,34,22,101,123,45,16,56,82,56,2,9,129,70,0,96,69,54,9,99,130,14,72,23,49,38,108,70,0,59,82,48,3,0,16,0,8,20,99,148,69,29,8,0,2,2,2,40,2,54,80,18,2,37,9,0,21,0,1,0,0,25,56,86,63,19,78,0,24,4,26,10,5,92,125,4,52,124,72,7,149,58,129,100,39,141,27,40,6,20,0,58,1,26,5,6,0,8,0,1,22,71,44,74,16,28,2,48,14,9,0,87,18,0,6,7,46,71,0,0,37,20,141,81,54,68,8,22,0,10,25,0,26,76,1,12,0,11,1,20,49,45,89,125,27,68,5,27,132,17,0,68,83,24,18,28,0,6,1,2,9,0,0,69,0,151,66,19,137,127,1,48,85,51,0,56,129,76,43,4,59,75,29,125,24,106,48,26,127,159,25,40,118,36,27,1,0,62,2,10,29,25,8,4,2,8,0,5,55,121,55,34,104,61,56,5,8,2,39,68,9,17,84,28,66,176,72,41,105,98,106,15,105,47,4,22,0,95,50,8,10,1,0,5,0,0,0,25,88,20,18,5,106,58,2,9,22,29,2,74,141,6,0,40,0,125,36,29,155,36,120,57,123,84,53,113,78,43,2,144,51,40,48,8,0,8,0,0,2,32,102,0,29,0,6,0,24,29,47,126,29,104,19,41,82,6,15,90,113,1,40,7,9,2,7,8,17,0,0,0,39,2,96,67,0,28,151,3,34,58,28,0,110,185,75,36,4,81,23,101,116,54,11,23,75,18,2,9,128,47,0,93,68,43,4,65,123,13,68,22,65,45,102,74,0,66,83,39,4,0,14,0,11,12,52,64,108,66,113,5,0,2,2,3,44,2,71,85,19,3,44,14,0,22,0,1,0,0,19,52,92,48,29,77,4,27,3,64,8,6,149,112,4,54,142,36,0,93,98,136,98,122,57,91,48,14,79,16,49,8,8,0,52,0,28,4,4,0,9,0,2,12,76,70,110,51,48,3,54,62,17,0,99,24,0,6,9,53,74,0,0,37,24,141,89,56,73,9,26,0,5,22,0,26,72,2,9,0,9,1,18,45,46,82,132,18,53,3,36,65,17,1,74,36,17,16,32,0,2,0,1,6,0,0,69,0,124,67,12,138,64,2,51,80,71,0,55,155,67,58,13,47,81,44,127,27,96,48,18,126,167,19,35,123,46,30,1,0,57,2,5,31,34,6,2,4,6,0,5,51,114,65,36,128,56,66,6,9,3,36,69,8,14,91,42,73,103,93,57,110,80,60,12,105,48,9,23,1,84,53,12,1,2,0,5,0,0,0,24,110,38,30,12,111,62,2,2,43,18,1,61,94,0,0,15,0,67,31,43,62,99,193,128,67,66,61,22,0,22,0,0,5,30,90,1,55,0,10,0,21,28,66,73,120,13,52,74,5,12,63,109,0,18,9,11,2,3,9,19,0,0,0,33,3,96,64,0,29,145,2,40,61,29,0,103,170,74,34,0,140,25,102,128,47,13,40,95,25,0,9,73,62,0,128,60,70,15,94,137,31,68,21,69,53,105,69,0,65,73,34,2,0,16,0,19,52,134,142,9,0,2,3,3,40,1,76,84,30,0,44,11,0,23,0,2,0,0,22,51,93,41,22,104,6,38,3,68,30,8,149,73,8,68,69,52,1,75,86,75,124,103,110,34,41,34,24,6,7,2,43,4,28,3,7,0,13,0,1,30,70,67,119,51,48,2,47,59,9,0,88,24,0,5,1,58,65,0,0,45,21,67,78,54,64,8,33,0,0,28,0,27,74,2,9,0,10,8,18,62,41,78,150,16,54,3,36,91,16,0,74,50,14,20,33,0,2,1,0,6,0,0,67,0,128,55,10,144,152,4,54,91,19,0,58,136,37,41,6,61,74,37,139,24,85,54,22,132,191,29,34,122,36,28,2,0,44,1,4,29,30,6,3,0,7,0,5,54,118,60,40,111,62,64,5,6,2,52,75,10,20,94,29,67,105,85,66,105,116,95,22,109,50,7,23,1,80,55,12,1,1,0,6,0,0,1,26,111,21,19,30,108,47,0,8,49,24,0,28,84,5,0,14,5,56,38,96,120,68,8,24,0,19,0,0,5,28,83,0,56,0,8,0,20,25,113,111,16,66,113,6,18,92,125,1,35,10,10,2,3,8,18,0,0,0,38,4,101,59,0,22,63,4,32,66,39,0,100,87,87,44,7,133,28,86,115,57,25,62,66,54,1,16,81,48,1,62,63,70,7,69,101,22,60,11,71,56,102,68,1,86,76,42,1,0,14,2,20,38,66,62,89,133,7,2,11,1,2,46,0,66,80,20,0,33,13,0,27,0,2,0,0,27,62,80,43,10,135,32,57,8,73,40,10,151,68,2,75,96,107,53

Nearest PDB structures (foldseek):
  7xnt-assembly1_A  TM=1.003E+00  e=2.792E-81  Pseudomonas fluorescens
  7x8e-assembly2_B  TM=9.817E-01  e=4.101E-70  Pseudomonas fluorescens
  7x8e-assembly3_G-5  TM=9.968E-01  e=2.332E-69  Pseudomonas fluorescens
  5hmq-assembly1_C  TM=8.466E-01  e=1.899E-32  Pseudomonas putida KT2440
  5hmq-assembly3_E  TM=8.357E-01  e=1.293E-31  Pseudomonas putida KT2440

Secondary structure (DSSP, 8-state):
--SS--TT-EEEEEEEEEE-SSTTSSHHHHHHTT-EEEEEESSSSEEEEEETTEEEEEE--TTSHHHHHHHHH-SEEEEEEEEES-HHHHHHHHHHTT--B------TTS----EEE-GGG-EEEEE---STTTSHHHHHEEEPSSS-SS--TTSEEEEEEEEEE--TTHHHHHHHHHHHHH--EEPP-B-TTS-B--TTEEEEE-TTSS-EEEEE----HHHHHHHHHTSSEEEEEEEEES-HHHHHHHHHHTT--BPPPPPTHHHHHHHHHSTT----HHHHHHHT-EEEEE---EEEEEEEBPP-BTTBEEEEEEEEB--S--THHHHHHHHHHHHH-/-TTS--TT-EEEEEEEEEE-SSTTSSHHHHHHTT-EEEEEESSSSEEEEEETTEEEEEE--TTSHHHHHHHHH-SEEEEEEEEES-HHHHHHHHHHTTPPB-PPP--TTS----EEE-GGG-EEEEE---STTTSHHHHHEEEPTT--SS--TTSEEEEEEEEEE--TT-HHHHHHHHHHHH--EE-----EEEEEE-TTSS-EEEEEE--HHHHHHHHHTSSEEEEEEEEES-HHHHHHHHHTTT--BPPPPPTHHHHHHHHHSTT----HHHHHTTT-EEE---EEEEEEB---BTTBEEEEEEEEB--S-STHHHHHHHTTTTT-/--S--TT-EEEEEEEEEE-SSTTSSHHHHHHTT-EEEEEESSSSEEEEEETTEEEEEE--SSSHHHHHHHHHSSEEEEEEEEES-HHHHHHHHHHTT--B------TTS----EEE-GGG-EEEEE---STTTSHHHHHEEEPSSS-SS--TTSEEEEEEEEEE--TTHHHHHHHHHHHHH--EE--EEEEE-TTSS-EEEEE---HHHHHHHHTS-EEEEEEEEES-HHHHHHHHHTTT--BPPP--THHHHHHHHHSSS----HHHHHTTT-EEEE----EEEEEEBPP-BTTBEEEEEEEEB--S--THHHHHHHT-/--SS--TT-EEEEEEEEEE-SSTTSSHHHHHHTT-EEEEEESSSSEEEEEETTEEEEEE--TTSHHHHHHHHH-SEEEEEEEEES-HHHHHHHHHHTT--B------TTSPPPPEEE-GGG-EEEEE---STTTSHHHHHEEEPSS--SS--TTSEEEEEEE-EE--TT-HHHHHHHHHHHH--EE-----------EEEEEE-TTSS-EEEEEE----HHHHHHHHHTSSB--EEEEEES-HHHHHHHHHHTT--BPPPPPHHHHHTHHHHSTT----HHHHHHHT-EEEE----EEEEEEBPP-BTTBEEEEEEEEB--S-STHHHHHHHHH-

Foldseek 3Di:
DFQDDWQQQFAAWQAWEKEFLDPPQVVLVCQLLFWDWWWAFPDARKTWTAAARYTYIYHHGPPWQRNVLNVQFGIARQATETEHQDQVSLLVLCVVLPFAWDAGDADPQADGWTFTQAWPRRTYTYAHFDDVCGHSCNRGIGTPPPDDRHHNGLAFHGFQEWEKQAEPPCVVVNLCSCCSSTNFDQDDDDDDPVLPWDKTWTAGRNRRYIYIYIYTPPDLSVVSCVQRVGMHIAEIETEGQDVLSSLVSSVVRPFAWDDAQACLLLVCCCVQEPPLPDDSVSCRVRNWDKDDHVNWIKIKTKHCQRTRNHIYMYMYTDRHPDDRSVVSVSSSVRD/DPDDDWVQQWDAWQAWEKEFLDPPQVVLVCQLLFWDFWWAFPPARKTWTAAARYTYIYHHGPPWQRNVLNVQFGTARQATETEHQDQVVLLVLLVVLPWAWDAGDDDPQADRWTFTQAFSRRTYTYDHFDDPPGHSCNRGIGTDPPDDNHHNTLFFHGFQEFEKQAEPPCVVVRLVSCCRSTVFDFDWDADPVRHTPPPFWTFGAGSNNRYTYIYGYDVDLRVVSCVQRVGMHTQEIETEGQDVLSSLVSSVVSPFAWDDAFACLLLVCCCVQAPPLPDPSVSCRVRSWDKDAHDVNWIKIKTKHCCRTRSHIYMYMYGDRDPDDRPNVVVSRVVSVVVVD/DPFDDFQFQWAAWQAWEKEFLDPPQVVLVCQLLFWAFWKAFPPARKTWTAAARYTYIYHPGPPFQRNVLCVQQGTARQETETEHQDQVSQLVLLVVLPFAWDFGDADPQADGWTFTQAFVRRTYTYANFDDPPTHSCVRGIDTDPPDDNHHNTLAFHGFQEWEKEAEPPCPVVNLCSCCSRGVWDFPDDVCDKTWTHGSNRRYIYIYHYHVLRVVSCVQRVGMHTAEIETEGQDVLSSLVRSVVRPFAWDDAAPCLLLVCCCVVQPPPPDPSVSCRVRRWDWDCVWIKIKTWGCCRRRNHIYMYMYTRRDSDDRVVVVVSRVVSVVVD/DADDWQQQWAAWQAWEKEALDPPQVVLQQVLLFWDFFKAFPPARKTWTAAANYTYIYHHGPPFQRNVLCVQFGIARLETETEHQDQVSLLVVLVVLPWAWDQGDDDPQADRFTFTQDFVRRTYTYANFDDDCTHSCVRGIGTDPPDDPRHNTLAFHGFQEWEKQAEPPCLVVNLVSCCSRGNWDFPVWTWTDGSNNRYIYIYDYPLRVVSCVNRVGMHTQEIETEGQDVLSSQVRSVVSPFAFDDAADCVLLVCVCVQQPPVPDPSVSCRVRSWDKDQHVPWIKIKTWGCCRRGSHTYMYIYTDRDPDDPPVVVVSRVVD

Radius of gyration: 35.57 Å; Cα contacts (8 Å, |Δi|>4): 3049; chains: 4; bounding box: 83×85×84 Å

Sequence (1324 aa):
ADLYENPMGLMGFEFIEFASPTPGTLEPIFEIMGFTKVATHRSKNVHLYRQGEINLILNNEPNSIASYFAAEHGPSVCGMAFRVKDSQKAYNRALELGAQPIHIDTGPMELNLPAIKGIGGAPLYLIDRFGEGSSIYDIDFVYLEGVERNPVGAGLKVIDHLTHNVYRGRMVYWANFYEKLFNFREARYFDIKGEGLTSKAMSAPDGMIRIPLNEESAGQIEEFLMQFNGEGIQHVAFLTDDLVKTWDALKKIGMRFMTAPPDTYYEMLEGRLPDHGEPVDQLQARGILLDGSDKRLLLQIFSETLMGPVFFEFIQRKGDDGFGEGNFKALFESIADLYENPMGLMGFEFIEFASPTPGTLEPIFEIMGFTKVATHRSKNVHLYRQGEINLILNNEPNSIASYFAAEHGPSVCGMAFRVKDSQKAYNRALELGAQPIHIDTGPMELNLPAIKGIGGAPLYLIDRFGEGSSIYDIDFVYLEGVERNPVGAGLKVIDHLTHNVYRGRMVYWANFYEKLFNFREARYFDIKGEYTGLTSKAMSAPDGMIRIPLNEEAGQIEEFLMQFNGEGIQHVAFLTDDLVKTWDALKKIGMRFMTAPPDTYYEMLEGRLPDHGEPVDQLQARGILLDGSSDKRLLLQIFSETLMGPVFFEFIQRKGDDGFGEGNFKALFESIERDQADLYENPMGLMGFEFIEFASPTPGTLEPIFEIMGFTKVATHRSKNVHLYRQGEINLILNNEPNSIASYFAAEHGPSVCGMAFRVKDSQKAYNRALELGAQPIHIDTGPMELNLPAIKGIGGAPLYLIDRFGEGSSIYDIDFVYLEGVERNPVGAGLKVIDHLTHNVYRGRMVYWANFYEKLFNFREARYFLTSKAMSAPDGMIRIPLNEEGQIEEFLMQFNGEGIQHVAFLTDDLVKTWDALKKIGMRFMTAPPDTYYEMLEGRLPDHGEPVDQLQARGILLDGKRLLLQIFSETLMGPVFFEFIQRKGDDGFGEGNFKALFESIERDDLYENPMGLMGFEFIEFASPTPGTLEPIFEIMGFTKVATHRSKNVHLYRQGEINLILNNEPNSIASYFAAEHGPSVCGMAFRVKDSQKAYNRALELGAQPIHIDTGPMELNLPAIKGIGGAPLYLIDRFGEGSSIYDIDFVYLEGVERNPVGAGLKVIDHLTHNVYRGRMVYWANFYEKLFNFREATSKAMSAPDGMIRIPLNEEQIEEFLMQFNGEGIQHVAFLTDDLVKTWDALKKIGMRFMTAPPDTYYEMLEGRLPDHGEPVDQLQARGILLDGSSKRLLLQIFSETLMGPVFFEFIQRKGDDGFGEGNFKALFES